Protein AF-0000000075909053 (afdb_homodimer)

Structure (mmCIF, N/CA/C/O backbone):
data_AF-0000000075909053-model_v1
#
loop_
_entity.id
_entity.type
_entity.pdbx_description
1 polymer 'PiggyBac transposable element-derived protein domain-containing protein'
#
loop_
_atom_site.group_PDB
_atom_site.id
_atom_site.type_symbol
_atom_site.label_atom_id
_atom_site.label_alt_id
_atom_site.label_comp_id
_atom_site.label_asym_id
_atom_site.label_entity_id
_atom_site.label_seq_id
_atom_site.pdbx_PDB_ins_code
_atom_site.Cartn_x
_atom_site.Cartn_y
_atom_site.Cartn_z
_atom_site.occupancy
_atom_site.B_iso_or_equiv
_atom_site.auth_seq_id
_atom_site.auth_comp_id
_atom_site.auth_asym_id
_atom_site.auth_atom_id
_atom_site.pdbx_PDB_model_num
ATOM 1 N N . MET A 1 1 ? -6.051 -73.812 -12.742 1 32.25 1 MET A N 1
ATOM 2 C CA . MET A 1 1 ? -6.008 -74.375 -11.383 1 32.25 1 MET A CA 1
ATOM 3 C C . MET A 1 1 ? -4.57 -74.688 -10.961 1 32.25 1 MET A C 1
ATOM 5 O O . MET A 1 1 ? -3.824 -75.312 -11.688 1 32.25 1 MET A O 1
ATOM 9 N N . ALA A 1 2 ? -3.996 -73.688 -10.172 1 43.44 2 ALA A N 1
ATOM 10 C CA . ALA A 1 2 ? -2.574 -73.688 -9.836 1 43.44 2 ALA A CA 1
ATOM 11 C C . ALA A 1 2 ? -2.143 -75 -9.18 1 43.44 2 ALA A C 1
ATOM 13 O O . ALA A 1 2 ? -0.949 -75.312 -9.086 1 43.44 2 ALA A O 1
ATOM 14 N N . THR A 1 3 ? -3.158 -75.812 -8.766 1 46.03 3 THR A N 1
ATOM 15 C CA . THR A 1 3 ? -2.82 -76.938 -7.953 1 46.03 3 THR A CA 1
ATOM 16 C C . THR A 1 3 ? -2.016 -78 -8.773 1 46.03 3 THR A C 1
ATOM 18 O O . THR A 1 3 ? -1.02 -78.5 -8.289 1 46.03 3 THR A O 1
ATOM 21 N N . PRO A 1 4 ? -2.381 -78.312 -9.906 1 49.19 4 PRO A N 1
ATOM 22 C CA . PRO A 1 4 ? -1.58 -79.312 -10.586 1 49.19 4 PRO A CA 1
ATOM 23 C C . PRO A 1 4 ? -0.137 -78.875 -10.82 1 49.19 4 PRO A C 1
ATOM 25 O O . PRO A 1 4 ? 0.769 -79.688 -10.867 1 49.19 4 PRO A O 1
ATOM 28 N N . ARG A 1 5 ? 0.059 -77.562 -11.078 1 50.69 5 ARG A N 1
ATOM 29 C CA . ARG A 1 5 ? 1.414 -77.125 -11.391 1 50.69 5 ARG A CA 1
ATOM 30 C C . ARG A 1 5 ? 2.285 -77.125 -10.141 1 50.69 5 ARG A C 1
ATOM 32 O O . ARG A 1 5 ? 3.508 -77.25 -10.227 1 50.69 5 ARG A O 1
ATOM 39 N N . ILE A 1 6 ? 1.666 -76.938 -9.047 1 48.88 6 ILE A N 1
ATOM 40 C CA . ILE A 1 6 ? 2.445 -76.875 -7.816 1 48.88 6 ILE A CA 1
ATOM 41 C C . ILE A 1 6 ? 2.799 -78.25 -7.32 1 48.88 6 ILE A C 1
ATOM 43 O O . ILE A 1 6 ? 3.777 -78.438 -6.594 1 48.88 6 ILE A O 1
ATOM 47 N N . HIS A 1 7 ? 2.109 -79.25 -7.832 1 54.53 7 HIS A N 1
ATOM 48 C CA . HIS A 1 7 ? 2.248 -80.625 -7.324 1 54.53 7 HIS A CA 1
ATOM 49 C C . HIS A 1 7 ? 3.701 -81.062 -7.375 1 54.53 7 HIS A C 1
ATOM 51 O O . HIS A 1 7 ? 4.219 -81.625 -6.398 1 54.53 7 HIS A O 1
ATOM 57 N N . PRO A 1 8 ? 4.242 -80.938 -8.547 1 53.12 8 PRO A N 1
ATOM 58 C CA . PRO A 1 8 ? 5.578 -81.562 -8.578 1 53.12 8 PRO A CA 1
ATOM 59 C C . PRO A 1 8 ? 6.559 -80.875 -7.633 1 53.12 8 PRO A C 1
ATOM 61 O O . PRO A 1 8 ? 7.562 -81.438 -7.238 1 53.12 8 PRO A O 1
ATOM 64 N N . SER A 1 9 ? 6.32 -79.625 -7.285 1 51.91 9 SER A N 1
ATOM 65 C CA . SER A 1 9 ? 7.301 -78.875 -6.523 1 51.91 9 SER A CA 1
ATOM 66 C C . SER A 1 9 ? 7.016 -78.938 -5.027 1 51.91 9 SER A C 1
ATOM 68 O O . SER A 1 9 ? 7.711 -78.312 -4.227 1 51.91 9 SER A O 1
ATOM 70 N N . ILE A 1 10 ? 5.945 -79.5 -4.574 1 51.06 10 ILE A N 1
ATOM 71 C CA . ILE A 1 10 ? 5.645 -79.562 -3.148 1 51.06 10 ILE A CA 1
ATOM 72 C C . ILE A 1 10 ? 6.508 -80.625 -2.471 1 51.06 10 ILE A C 1
ATOM 74 O O . ILE A 1 10 ? 6.535 -81.75 -2.9 1 51.06 10 ILE A O 1
ATOM 78 N N . VAL A 1 11 ? 7.551 -80.25 -1.704 1 50.03 11 VAL A N 1
ATOM 79 C CA . VAL A 1 11 ? 8.336 -81.188 -0.875 1 50.03 11 VAL A CA 1
ATOM 80 C C . VAL A 1 11 ? 7.484 -81.688 0.293 1 50.03 11 VAL A C 1
ATOM 82 O O . VAL A 1 11 ? 6.555 -81 0.729 1 50.03 11 VAL A O 1
ATOM 85 N N . GLU A 1 12 ? 7.441 -82.812 0.689 1 52.06 12 GLU A N 1
ATOM 86 C CA . GLU A 1 12 ? 6.719 -83.625 1.705 1 52.06 12 GLU A CA 1
ATOM 87 C C . GLU A 1 12 ? 6.523 -82.75 2.977 1 52.06 12 GLU A C 1
ATOM 89 O O . GLU A 1 12 ? 5.484 -82.875 3.633 1 52.06 12 GLU A O 1
ATOM 94 N N . ILE A 1 13 ? 7.508 -82.062 3.508 1 48.69 13 ILE A N 1
ATOM 95 C CA . ILE A 1 13 ? 7.457 -81.5 4.852 1 48.69 13 ILE A CA 1
ATOM 96 C C . ILE A 1 13 ? 6.691 -80.188 4.82 1 48.69 13 ILE A C 1
ATOM 98 O O . ILE A 1 13 ? 6.465 -79.562 5.863 1 48.69 13 ILE A O 1
ATOM 102 N N . ALA A 1 14 ? 6.273 -79.75 3.662 1 50.91 14 ALA A N 1
ATOM 103 C CA . ALA A 1 14 ? 5.852 -78.375 3.645 1 50.91 14 ALA A CA 1
ATOM 104 C C . ALA A 1 14 ? 4.383 -78.25 4.027 1 50.91 14 ALA A C 1
ATOM 106 O O . ALA A 1 14 ? 3.578 -79.125 3.754 1 50.91 14 ALA A O 1
ATOM 107 N N . GLY A 1 15 ? 3.973 -77.688 5.188 1 59.25 15 GLY A N 1
ATOM 108 C CA . GLY A 1 15 ? 2.623 -77.25 5.5 1 59.25 15 GLY A CA 1
ATOM 109 C C . GLY A 1 15 ? 2.004 -76.375 4.406 1 59.25 15 GLY A C 1
ATOM 110 O O . GLY A 1 15 ? 2.68 -75.562 3.801 1 59.25 15 GLY A O 1
ATOM 111 N N . ILE A 1 16 ? 1.014 -76.875 3.75 1 59.59 16 ILE A N 1
ATOM 112 C CA . ILE A 1 16 ? 0.299 -76.125 2.715 1 59.59 16 ILE A CA 1
ATOM 113 C C . ILE A 1 16 ? -0.84 -75.312 3.346 1 59.59 16 ILE A C 1
ATOM 115 O O . ILE A 1 16 ? -1.633 -75.875 4.117 1 59.59 16 ILE A O 1
ATOM 119 N N . ILE A 1 17 ? -0.769 -74 3.34 1 60.12 17 ILE A N 1
ATOM 120 C CA . ILE A 1 17 ? -1.868 -73.125 3.742 1 60.12 17 ILE A CA 1
ATOM 121 C C . ILE A 1 17 ? -2.609 -72.625 2.504 1 60.12 17 ILE A C 1
ATOM 123 O O . ILE A 1 17 ? -1.99 -72.125 1.568 1 60.12 17 ILE A O 1
ATOM 127 N N . SER A 1 18 ? -3.855 -73.062 2.238 1 60.78 18 SER A N 1
ATOM 128 C CA . SER A 1 18 ? -4.66 -72.625 1.11 1 60.78 18 SER A CA 1
ATOM 129 C C . SER A 1 18 ? -5.926 -71.875 1.587 1 60.78 18 SER A C 1
ATOM 131 O O . SER A 1 18 ? -6.297 -72 2.758 1 60.78 18 SER A O 1
ATOM 133 N N . ASP A 1 19 ? -6.547 -71.062 0.626 1 61.62 19 ASP A N 1
ATOM 134 C CA . ASP A 1 19 ? -7.883 -70.562 0.924 1 61.62 19 ASP A CA 1
ATOM 135 C C . ASP A 1 19 ? -8.93 -71.688 0.797 1 61.62 19 ASP A C 1
ATOM 137 O O . ASP A 1 19 ? -8.586 -72.812 0.489 1 61.62 19 ASP A O 1
ATOM 141 N N . GLU A 1 20 ? -10.234 -71.438 1.192 1 61.91 20 GLU A N 1
ATOM 142 C CA . GLU A 1 20 ? -11.289 -72.438 1.252 1 61.91 20 GLU A CA 1
ATOM 143 C C . GLU A 1 20 ? -11.914 -72.625 -0.121 1 61.91 20 GLU A C 1
ATOM 145 O O . GLU A 1 20 ? -13.031 -73.125 -0.221 1 61.91 20 GLU A O 1
ATOM 150 N N . TRP A 1 21 ? -11.055 -72.25 -1.215 1 63.22 21 TRP A N 1
ATOM 151 C CA . TRP A 1 21 ? -11.57 -72.438 -2.562 1 63.22 21 TRP A CA 1
ATOM 152 C C . TRP A 1 21 ? -11.734 -73.938 -2.844 1 63.22 21 TRP A C 1
ATOM 154 O O . TRP A 1 21 ? -10.898 -74.75 -2.447 1 63.22 21 TRP A O 1
ATOM 164 N N . ALA A 1 22 ? -12.836 -74.188 -3.402 1 68.25 22 ALA A N 1
ATOM 165 C CA . ALA A 1 22 ? -13.258 -75.562 -3.637 1 68.25 22 ALA A CA 1
ATOM 166 C C . ALA A 1 22 ? -12.188 -76.375 -4.383 1 68.25 22 ALA A C 1
ATOM 168 O O . ALA A 1 22 ? -12.008 -77.562 -4.152 1 68.25 22 ALA A O 1
ATOM 169 N N . ALA A 1 23 ? -11.391 -75.688 -5.195 1 60.81 23 ALA A N 1
ATOM 170 C CA . ALA A 1 23 ? -10.406 -76.375 -6.031 1 60.81 23 ALA A CA 1
ATOM 171 C C . ALA A 1 23 ? -9.281 -76.938 -5.188 1 60.81 23 ALA A C 1
ATOM 173 O O . ALA A 1 23 ? -8.633 -77.938 -5.594 1 60.81 23 ALA A O 1
ATOM 174 N N . TYR A 1 24 ? -9.102 -76.438 -3.922 1 63.75 24 TYR A N 1
ATOM 175 C CA . TYR A 1 24 ? -8.008 -76.875 -3.086 1 63.75 24 TYR A CA 1
ATOM 176 C C . TYR A 1 24 ? -8.438 -78.062 -2.234 1 63.75 24 TYR A C 1
ATOM 178 O O . TYR A 1 24 ? -7.613 -78.688 -1.562 1 63.75 24 TYR A O 1
ATOM 186 N N . GLN A 1 25 ? -9.68 -78.375 -2.266 1 69.75 25 GLN A N 1
ATOM 187 C CA . GLN A 1 25 ? -10.188 -79.5 -1.467 1 69.75 25 GLN A CA 1
ATOM 188 C C . GLN A 1 25 ? -9.594 -80.812 -1.928 1 69.75 25 GLN A C 1
ATOM 190 O O . GLN A 1 25 ? -9.711 -81.812 -1.233 1 69.75 25 GLN A O 1
ATOM 195 N N . CYS A 1 26 ? -8.844 -80.75 -3.084 1 66.56 26 CYS A N 1
ATOM 196 C CA . CYS A 1 26 ? -8.234 -82 -3.592 1 66.56 26 CYS A CA 1
ATOM 197 C C . CYS A 1 26 ? -6.867 -82.188 -2.955 1 66.56 26 CYS A C 1
ATOM 199 O O . CYS A 1 26 ? -6.262 -83.25 -3.145 1 66.56 26 CYS A O 1
ATOM 201 N N . ILE A 1 27 ? -6.309 -81.312 -2.158 1 70.38 27 ILE A N 1
ATOM 202 C CA . ILE A 1 27 ? -4.941 -81.312 -1.647 1 70.38 27 ILE A CA 1
ATOM 203 C C . ILE A 1 27 ? -4.742 -82.5 -0.736 1 70.38 27 ILE A C 1
ATOM 205 O O . ILE A 1 27 ? -3.734 -83.188 -0.837 1 70.38 27 ILE A O 1
ATOM 209 N N . PRO A 1 28 ? -5.762 -82.688 0.155 1 69.12 28 PRO A N 1
ATOM 210 C CA . PRO A 1 28 ? -5.523 -83.875 0.999 1 69.12 28 PRO A CA 1
ATOM 211 C C . PRO A 1 28 ? -5.461 -85.188 0.2 1 69.12 28 PRO A C 1
ATOM 213 O O . PRO A 1 28 ? -4.922 -86.188 0.682 1 69.12 28 PRO A O 1
ATOM 216 N N . ARG A 1 29 ? -5.852 -85.188 -1.069 1 72.25 29 ARG A N 1
ATOM 217 C CA . ARG A 1 29 ? -5.898 -86.375 -1.872 1 72.25 29 ARG A CA 1
ATOM 218 C C . ARG A 1 29 ? -4.688 -86.5 -2.793 1 72.25 29 ARG A C 1
ATOM 220 O O . ARG A 1 29 ? -4.594 -87.438 -3.615 1 72.25 29 ARG A O 1
ATOM 227 N N . LEU A 1 30 ? -3.74 -85.5 -2.631 1 68.25 30 LEU A N 1
ATOM 228 C CA . LEU A 1 30 ? -2.58 -85.5 -3.516 1 68.25 30 LEU A CA 1
ATOM 229 C C . LEU A 1 30 ? -1.652 -86.688 -3.176 1 68.25 30 LEU A C 1
ATOM 231 O O . LEU A 1 30 ? -1.466 -87 -2.002 1 68.25 30 LEU A O 1
ATOM 235 N N . VAL A 1 31 ? -1.23 -87.5 -4.074 1 69.25 31 VAL A N 1
ATOM 236 C CA . VAL A 1 31 ? -0.384 -88.688 -3.93 1 69.25 31 VAL A CA 1
ATOM 237 C C . VAL A 1 31 ? 0.955 -88.438 -4.625 1 69.25 31 VAL A C 1
ATOM 239 O O . VAL A 1 31 ? 1.058 -87.625 -5.52 1 69.25 31 VAL A O 1
ATOM 242 N N . ASP A 1 32 ? 2.076 -88.938 -4.074 1 62.81 32 ASP A N 1
ATOM 243 C CA . ASP A 1 32 ? 3.375 -88.875 -4.734 1 62.81 32 ASP A CA 1
ATOM 244 C C . ASP A 1 32 ? 3.387 -89.75 -6.004 1 62.81 32 ASP A C 1
ATOM 246 O O . ASP A 1 32 ? 2.363 -90.312 -6.383 1 62.81 32 ASP A O 1
ATOM 250 N N . ALA A 1 33 ? 4.512 -89.625 -6.777 1 65.06 33 ALA A N 1
ATOM 251 C CA . ALA A 1 33 ? 4.672 -90.312 -8.055 1 65.06 33 ALA A CA 1
ATOM 252 C C . ALA A 1 33 ? 4.336 -91.812 -7.914 1 65.06 33 ALA A C 1
ATOM 254 O O . ALA A 1 33 ? 3.9 -92.438 -8.875 1 65.06 33 ALA A O 1
ATOM 255 N N . ASN A 1 34 ? 4.512 -92.438 -6.645 1 67.44 34 ASN A N 1
ATOM 256 C CA . ASN A 1 34 ? 4.305 -93.812 -6.434 1 67.44 34 ASN A CA 1
ATOM 257 C C . ASN A 1 34 ? 2.91 -94.125 -5.887 1 67.44 34 ASN A C 1
ATOM 259 O O . ASN A 1 34 ? 2.6 -95.25 -5.539 1 67.44 34 ASN A O 1
ATOM 263 N N . GLY A 1 35 ? 1.975 -93.062 -5.883 1 69.12 35 GLY A N 1
ATOM 264 C CA . GLY A 1 35 ? 0.601 -93.312 -5.461 1 69.12 35 GLY A CA 1
ATOM 265 C C . GLY A 1 35 ? 0.415 -93.188 -3.959 1 69.12 35 GLY A C 1
ATOM 266 O O . GLY A 1 35 ? -0.655 -93.5 -3.436 1 69.12 35 GLY A O 1
ATOM 267 N N . THR A 1 36 ? 1.586 -93 -3.236 1 70.88 36 THR A N 1
ATOM 268 C CA . THR A 1 36 ? 1.496 -92.875 -1.785 1 70.88 36 THR A CA 1
ATOM 269 C C . THR A 1 36 ? 0.967 -91.5 -1.393 1 70.88 36 THR A C 1
ATOM 271 O O . THR A 1 36 ? 1.417 -90.5 -1.921 1 70.88 36 THR A O 1
ATOM 274 N N . PRO A 1 37 ? -0.158 -91.5 -0.614 1 68.19 37 PRO A N 1
ATOM 275 C CA . PRO A 1 37 ? -0.72 -90.25 -0.189 1 68.19 37 PRO A CA 1
ATOM 276 C C . PRO A 1 37 ? 0.324 -89.312 0.433 1 68.19 37 PRO A C 1
ATOM 278 O O . PRO A 1 37 ? 1.187 -89.75 1.188 1 68.19 37 PRO A O 1
ATOM 281 N N . LEU A 1 38 ? 0.539 -88 -0.095 1 64.44 38 LEU A N 1
ATOM 282 C CA . LEU A 1 38 ? 1.434 -87 0.513 1 64.44 38 LEU A CA 1
ATOM 283 C C . LEU A 1 38 ? 0.897 -86.562 1.864 1 64.44 38 LEU A C 1
ATOM 285 O O . LEU A 1 38 ? -0.299 -86.312 2.006 1 64.44 38 LEU A O 1
ATOM 289 N N . ASN A 1 39 ? 1.329 -87 3.035 1 63.91 39 ASN A N 1
ATOM 290 C CA . ASN A 1 39 ? 0.939 -86.5 4.359 1 63.91 39 ASN A CA 1
ATOM 291 C C . ASN A 1 39 ? 1.229 -85 4.531 1 63.91 39 ASN A C 1
ATOM 293 O O . ASN A 1 39 ? 2.25 -84.625 5.113 1 63.91 39 ASN A O 1
ATOM 297 N N . LEU A 1 40 ? 0.606 -84.188 3.746 1 62.59 40 LEU A N 1
ATOM 298 C CA . LEU A 1 40 ? 0.829 -82.75 3.791 1 62.59 40 LEU A CA 1
ATOM 299 C C . LEU A 1 40 ? 0.031 -82.062 4.922 1 62.59 40 LEU A C 1
ATOM 301 O O . LEU A 1 40 ? -1.072 -82.562 5.242 1 62.59 40 LEU A O 1
ATOM 305 N N . ASP A 1 41 ? 0.601 -81.312 5.855 1 66 41 ASP A N 1
ATOM 306 C CA . ASP A 1 41 ? -0.073 -80.5 6.84 1 66 41 ASP A CA 1
ATOM 307 C C . ASP A 1 41 ? -0.814 -79.312 6.168 1 66 41 ASP A C 1
ATOM 309 O O . ASP A 1 41 ? -0.197 -78.312 5.754 1 66 41 ASP A O 1
ATOM 313 N N . TRP A 1 42 ? -2.061 -79.562 5.715 1 65.31 42 TRP A N 1
ATOM 314 C CA . TRP A 1 42 ? -2.895 -78.625 5 1 65.31 42 TRP A CA 1
ATOM 315 C C . TRP A 1 42 ? -3.756 -77.812 5.973 1 65.31 42 TRP A C 1
ATOM 317 O O . TRP A 1 42 ? -4.457 -78.375 6.809 1 65.31 42 TRP A O 1
ATOM 327 N N . HIS A 1 43 ? -3.498 -76.625 6.066 1 67.62 43 HIS A N 1
ATOM 328 C CA . HIS A 1 43 ? -4.32 -75.688 6.824 1 67.62 43 HIS A CA 1
ATOM 329 C C . HIS A 1 43 ? -5.066 -74.75 5.895 1 67.62 43 HIS A C 1
ATOM 331 O O . HIS A 1 43 ? -4.574 -74.375 4.809 1 67.62 43 HIS A O 1
ATOM 337 N N . THR A 1 44 ? -6.375 -74.688 6.02 1 60.06 44 THR A N 1
ATOM 338 C CA . THR A 1 44 ? -7.18 -73.75 5.23 1 60.06 44 THR A CA 1
ATOM 339 C C . THR A 1 44 ? -7.414 -72.438 5.988 1 60.06 44 THR A C 1
ATOM 341 O O . THR A 1 44 ? -7.445 -72.438 7.223 1 60.06 44 THR A O 1
ATOM 344 N N . VAL A 1 45 ? -7.113 -71.375 5.434 1 57.41 45 VAL A N 1
ATOM 345 C CA . VAL A 1 45 ? -7.441 -70.125 6.02 1 57.41 45 VAL A CA 1
ATOM 346 C C . VAL A 1 45 ? -8.766 -69.625 5.441 1 57.41 45 VAL A C 1
ATOM 348 O O . VAL A 1 45 ? -8.93 -69.562 4.219 1 57.41 45 VAL A O 1
ATOM 351 N N . ASN A 1 46 ? -9.875 -69.562 6.195 1 53.16 46 ASN A N 1
ATOM 352 C CA . ASN A 1 46 ? -11.156 -68.938 5.852 1 53.16 46 ASN A CA 1
ATOM 353 C C . ASN A 1 46 ? -11.031 -67.438 5.703 1 53.16 46 ASN A C 1
ATOM 355 O O . ASN A 1 46 ? -10.859 -66.75 6.695 1 53.16 46 ASN A O 1
ATOM 359 N N . HIS A 1 47 ? -10.867 -67.062 4.453 1 49.69 47 HIS A N 1
ATOM 360 C CA . HIS A 1 47 ? -10.648 -65.688 4.199 1 49.69 47 HIS A CA 1
ATOM 361 C C . HIS A 1 47 ? -11.836 -64.812 4.672 1 49.69 47 HIS A C 1
ATOM 363 O O . HIS A 1 47 ? -11.695 -63.656 4.961 1 49.69 47 HIS A O 1
ATOM 369 N N . SER A 1 48 ? -13.031 -65.312 4.68 1 53.16 48 SER A N 1
ATOM 370 C CA . SER A 1 48 ? -14.188 -64.562 5.164 1 53.16 48 SER A CA 1
ATOM 371 C C . SER A 1 48 ? -14.086 -64.312 6.664 1 53.16 48 SER A C 1
ATOM 373 O O . SER A 1 48 ? -14.617 -63.312 7.16 1 53.16 48 SER A O 1
ATOM 375 N N . VAL A 1 49 ? -13.562 -65.188 7.375 1 56.03 49 VAL A N 1
ATOM 376 C CA . VAL A 1 49 ? -13.477 -65 8.82 1 56.03 49 VAL A CA 1
ATOM 377 C C . VAL A 1 49 ? -12.102 -64.5 9.203 1 56.03 49 VAL A C 1
ATOM 379 O O . VAL A 1 49 ? -11.984 -63.594 10.055 1 56.03 49 VAL A O 1
ATOM 382 N N . ASN A 1 50 ? -11.023 -65.062 8.688 1 51.16 50 ASN A N 1
ATOM 383 C CA . ASN A 1 50 ? -9.695 -64.75 9.227 1 51.16 50 ASN A CA 1
ATOM 384 C C . ASN A 1 50 ? -9.016 -63.625 8.469 1 51.16 50 ASN A C 1
ATOM 386 O O . ASN A 1 50 ? -8.07 -63.031 8.969 1 51.16 50 ASN A O 1
ATOM 390 N N . PHE A 1 51 ? -9.375 -63.438 7.305 1 48.28 51 PHE A N 1
ATOM 391 C CA . PHE A 1 51 ? -8.727 -62.375 6.562 1 48.28 51 PHE A CA 1
ATOM 392 C C . PHE A 1 51 ? -9.664 -61.188 6.371 1 48.28 51 PHE A C 1
ATOM 394 O O . PHE A 1 51 ? -9.57 -60.469 5.375 1 48.28 51 PHE A O 1
ATOM 401 N N . VAL A 1 52 ? -10.727 -61.156 7.113 1 49.31 52 VAL A N 1
ATOM 402 C CA . VAL A 1 52 ? -11.578 -59.969 7.305 1 49.31 52 VAL A CA 1
ATOM 403 C C . VAL A 1 52 ? -11.18 -59.281 8.594 1 49.31 52 VAL A C 1
ATOM 405 O O . VAL A 1 52 ? -10.992 -59.906 9.633 1 49.31 52 VAL A O 1
ATOM 408 N N . ASP A 1 53 ? -10.68 -58.094 8.461 1 49.19 53 ASP A N 1
ATOM 409 C CA . ASP A 1 53 ? -10.484 -57.344 9.688 1 49.19 53 ASP A CA 1
ATOM 410 C C . ASP A 1 53 ? -11.742 -57.344 10.555 1 49.19 53 ASP A C 1
ATOM 412 O O . ASP A 1 53 ? -12.812 -56.938 10.094 1 49.19 53 ASP A O 1
ATOM 416 N N . PRO A 1 54 ? -11.625 -58 11.578 1 52.94 54 PRO A N 1
ATOM 417 C CA . PRO A 1 54 ? -12.844 -58.062 12.383 1 52.94 54 PRO A CA 1
ATOM 418 C C . PRO A 1 54 ? -13.406 -56.688 12.719 1 52.94 54 PRO A C 1
ATOM 420 O O . PRO A 1 54 ? -14.609 -56.562 12.977 1 52.94 54 PRO A O 1
ATOM 423 N N . THR A 1 55 ? -12.531 -55.781 12.883 1 52.28 55 THR A N 1
ATOM 424 C CA . THR A 1 55 ? -12.953 -54.469 13.297 1 52.28 55 THR A CA 1
ATOM 425 C C . THR A 1 55 ? -13.508 -53.688 12.109 1 52.28 55 THR A C 1
ATOM 427 O O . THR A 1 55 ? -14.547 -53.031 12.211 1 52.28 55 THR A O 1
ATOM 430 N N . THR A 1 56 ? -12.812 -53.812 11.047 1 51.06 56 THR A N 1
ATOM 431 C CA . THR A 1 56 ? -13.172 -52.969 9.938 1 51.06 56 THR A CA 1
ATOM 432 C C . THR A 1 56 ? -13.984 -53.719 8.898 1 51.06 56 THR A C 1
ATOM 434 O O . THR A 1 56 ? -14.672 -53.125 8.07 1 51.06 56 THR A O 1
ATOM 437 N N . GLY A 1 57 ? -14.062 -55.031 9.109 1 52.94 57 GLY A N 1
ATOM 438 C CA . GLY A 1 57 ? -14.727 -55.906 8.141 1 52.94 57 GLY A CA 1
ATOM 439 C C . GLY A 1 57 ? -13.969 -56.031 6.836 1 52.94 57 GLY A C 1
ATOM 440 O O . GLY A 1 57 ? -14.492 -56.562 5.855 1 52.94 57 GLY A O 1
ATOM 441 N N . ALA A 1 58 ? -12.875 -55.5 6.777 1 52.5 58 ALA A N 1
ATOM 442 C CA . ALA A 1 58 ? -12.062 -55.562 5.566 1 52.5 58 ALA A CA 1
ATOM 443 C C . ALA A 1 58 ? -11.617 -56.969 5.27 1 52.5 58 ALA A C 1
ATOM 445 O O . ALA A 1 58 ? -11.18 -57.688 6.172 1 52.5 58 ALA A O 1
ATOM 446 N N . ASN A 1 59 ? -12.094 -57.656 4.199 1 53.25 59 ASN A N 1
ATOM 447 C CA . ASN A 1 59 ? -11.734 -59.031 3.84 1 53.25 59 ASN A CA 1
ATOM 448 C C . ASN A 1 59 ? -10.68 -59.062 2.734 1 53.25 59 ASN A C 1
ATOM 450 O O . ASN A 1 59 ? -10.594 -58.125 1.928 1 53.25 59 ASN A O 1
ATOM 454 N N . THR A 1 60 ? -9.75 -60 2.803 1 50.72 60 THR A N 1
ATOM 455 C CA . THR A 1 60 ? -8.602 -60.125 1.916 1 50.72 60 THR A CA 1
ATOM 456 C C . THR A 1 60 ? -9.039 -60.156 0.456 1 50.72 60 THR A C 1
ATOM 458 O O . THR A 1 60 ? -8.383 -59.594 -0.414 1 50.72 60 THR A O 1
ATOM 461 N N . GLN A 1 61 ? -10.078 -60.906 0.194 1 49.34 61 GLN A N 1
ATOM 462 C CA . GLN A 1 61 ? -10.57 -60.969 -1.179 1 49.34 61 GLN A CA 1
ATOM 463 C C . GLN A 1 61 ? -10.977 -59.594 -1.696 1 49.34 61 GLN A C 1
ATOM 465 O O . GLN A 1 61 ? -10.68 -59.25 -2.84 1 49.34 61 GLN A O 1
ATOM 470 N N . ARG A 1 62 ? -11.719 -58.906 -0.771 1 50.31 62 ARG A N 1
ATOM 471 C CA . ARG A 1 62 ? -12.094 -57.562 -1.138 1 50.31 62 ARG A CA 1
ATOM 472 C C . ARG A 1 62 ? -10.852 -56.688 -1.319 1 50.31 62 ARG A C 1
ATOM 474 O O . ARG A 1 62 ? -10.805 -55.844 -2.23 1 50.31 62 ARG A O 1
ATOM 481 N N . ILE A 1 63 ? -9.977 -56.969 -0.499 1 52.06 63 ILE A N 1
ATOM 482 C CA . ILE A 1 63 ? -8.734 -56.219 -0.604 1 52.06 63 ILE A CA 1
ATOM 483 C C . ILE A 1 63 ? -8.031 -56.562 -1.912 1 52.06 63 ILE A C 1
ATOM 485 O O . ILE A 1 63 ? -7.559 -55.688 -2.627 1 52.06 63 ILE A O 1
ATOM 489 N N . GLU A 1 64 ? -7.965 -57.875 -2.176 1 50.84 64 GLU A N 1
ATOM 490 C CA . GLU A 1 64 ? -7.289 -58.312 -3.391 1 50.84 64 GLU A CA 1
ATOM 491 C C . GLU A 1 64 ? -8.039 -57.875 -4.637 1 50.84 64 GLU A C 1
ATOM 493 O O . GLU A 1 64 ? -7.426 -57.438 -5.617 1 50.84 64 GLU A O 1
ATOM 498 N N . SER A 1 65 ? -9.32 -58.031 -4.598 1 52.97 65 SER A N 1
ATOM 499 C CA . SER A 1 65 ? -10.117 -57.562 -5.723 1 52.97 65 SER A CA 1
ATOM 500 C C . SER A 1 65 ? -9.977 -56.062 -5.922 1 52.97 65 SER A C 1
ATOM 502 O O . SER A 1 65 ? -9.844 -55.594 -7.055 1 52.97 65 SER A O 1
ATOM 504 N N . GLU A 1 66 ? -10.047 -55.438 -4.781 1 57 66 GLU A N 1
ATOM 505 C CA . GLU A 1 66 ? -9.891 -54 -4.879 1 57 66 GLU A CA 1
ATOM 506 C C . GLU A 1 66 ? -8.484 -53.625 -5.344 1 57 66 GLU A C 1
ATOM 508 O O . GLU A 1 66 ? -8.312 -52.688 -6.117 1 57 66 GLU A O 1
ATOM 513 N N . TRP A 1 67 ? -7.605 -54.438 -4.914 1 58.03 67 TRP A N 1
ATOM 514 C CA . TRP A 1 67 ? -6.23 -54.219 -5.336 1 58.03 67 TRP A CA 1
ATOM 515 C C . TRP A 1 67 ? -6.062 -54.5 -6.824 1 58.03 67 TRP A C 1
ATOM 517 O O . TRP A 1 67 ? -5.336 -53.812 -7.523 1 58.03 67 TRP A O 1
ATOM 527 N N . GLN A 1 68 ? -6.633 -55.5 -7.309 1 53.88 68 GLN A N 1
ATOM 528 C CA . GLN A 1 68 ? -6.602 -55.812 -8.734 1 53.88 68 GLN A CA 1
ATOM 529 C C . GLN A 1 68 ? -7.25 -54.719 -9.555 1 53.88 68 GLN A C 1
ATOM 531 O O . GLN A 1 68 ? -6.727 -54.312 -10.602 1 53.88 68 GLN A O 1
ATOM 536 N N . LYS A 1 69 ? -8.336 -54.219 -9.078 1 56.62 69 LYS A N 1
ATOM 537 C CA . LYS A 1 69 ? -8.992 -53.094 -9.742 1 56.62 69 LYS A CA 1
ATOM 538 C C . LYS A 1 69 ? -8.109 -51.875 -9.719 1 56.62 69 LYS A C 1
ATOM 540 O O . LYS A 1 69 ? -7.996 -51.156 -10.719 1 56.62 69 LYS A O 1
ATOM 545 N N . ALA A 1 70 ? -7.527 -51.719 -8.539 1 58.12 70 ALA A N 1
ATOM 546 C CA . ALA A 1 70 ? -6.621 -50.594 -8.391 1 58.12 70 ALA A CA 1
ATOM 547 C C . ALA A 1 70 ? -5.418 -50.719 -9.32 1 58.12 70 ALA A C 1
ATOM 549 O O . ALA A 1 70 ? -5.02 -49.75 -9.969 1 58.12 70 ALA A O 1
ATOM 550 N N . LYS A 1 71 ? -4.879 -51.906 -9.383 1 57.5 71 LYS A N 1
ATOM 551 C CA . LYS A 1 71 ? -3.736 -52.156 -10.266 1 57.5 71 LYS A CA 1
ATOM 552 C C . LYS A 1 71 ? -4.109 -51.938 -11.727 1 57.5 71 LYS A C 1
ATOM 554 O O . LYS A 1 71 ? -3.342 -51.312 -12.477 1 57.5 71 LYS A O 1
ATOM 559 N N . ARG A 1 72 ? -5.215 -52.375 -12.078 1 56.09 72 ARG A N 1
ATOM 560 C CA . ARG A 1 72 ? -5.656 -52.219 -13.453 1 56.09 72 ARG A CA 1
ATOM 561 C C . ARG A 1 72 ? -5.875 -50.75 -13.789 1 56.09 72 ARG A C 1
ATOM 563 O O . ARG A 1 72 ? -5.508 -50.281 -14.875 1 56.09 72 ARG A O 1
ATOM 570 N N . ARG A 1 73 ? -6.539 -50.094 -12.836 1 54.59 73 ARG A N 1
ATOM 571 C CA . ARG A 1 73 ? -6.832 -48.688 -13.086 1 54.59 73 ARG A CA 1
ATOM 572 C C . ARG A 1 73 ? -5.559 -47.844 -13.039 1 54.59 73 ARG A C 1
ATOM 574 O O . ARG A 1 73 ? -5.41 -46.875 -13.812 1 54.59 73 ARG A O 1
ATOM 581 N N . LEU A 1 74 ? -4.797 -48.188 -12.094 1 56.72 74 LEU A N 1
ATOM 582 C CA . LEU A 1 74 ? -3.512 -47.5 -12.016 1 56.72 74 LEU A CA 1
ATOM 583 C C . LEU A 1 74 ? -2.682 -47.781 -13.266 1 56.72 74 LEU A C 1
ATOM 585 O O . LEU A 1 74 ? -2.01 -46.875 -13.773 1 56.72 74 LEU A O 1
ATOM 589 N N . VAL A 1 75 ? -2.648 -48.938 -13.727 1 52.56 75 VAL A N 1
ATOM 590 C CA . VAL A 1 75 ? -1.921 -49.281 -14.945 1 52.56 75 VAL A CA 1
ATOM 591 C C . VAL A 1 75 ? -2.551 -48.562 -16.141 1 52.56 75 VAL A C 1
ATOM 593 O O . VAL A 1 75 ? -1.843 -48.062 -17.016 1 52.56 75 VAL A O 1
ATOM 596 N N . ARG A 1 76 ? -3.781 -48.531 -16.172 1 48.28 76 ARG A N 1
ATOM 597 C CA . ARG A 1 76 ? -4.441 -47.844 -17.297 1 48.28 76 ARG A CA 1
ATOM 598 C C . ARG A 1 76 ? -4.211 -46.344 -17.25 1 48.28 76 ARG A C 1
ATOM 600 O O . ARG A 1 76 ? -4.078 -45.719 -18.281 1 48.28 76 ARG A O 1
ATOM 607 N N . ASN A 1 77 ? -4.348 -45.844 -16.109 1 44.69 77 ASN A N 1
ATOM 608 C CA . ASN A 1 77 ? -4.191 -44.406 -15.977 1 44.69 77 ASN A CA 1
ATOM 609 C C . ASN A 1 77 ? -2.736 -44 -15.719 1 44.69 77 ASN A C 1
ATOM 611 O O . ASN A 1 77 ? -2.439 -42.844 -15.406 1 44.69 77 ASN A O 1
ATOM 615 N N . SER A 1 78 ? -1.854 -44.938 -15.695 1 43.47 78 SER A N 1
ATOM 616 C CA . SER A 1 78 ? -0.45 -44.844 -15.312 1 43.47 78 SER A CA 1
ATOM 617 C C . SER A 1 78 ? 0.298 -43.844 -16.203 1 43.47 78 SER A C 1
ATOM 619 O O . SER A 1 78 ? 1.462 -43.531 -15.953 1 43.47 78 SER A O 1
ATOM 621 N N . ASN A 1 79 ? -0.117 -43.625 -17.359 1 45.06 79 ASN A N 1
ATOM 622 C CA . ASN A 1 79 ? 0.812 -42.812 -18.141 1 45.06 79 ASN A CA 1
ATOM 623 C C . ASN A 1 79 ? 1.2 -41.562 -17.406 1 45.06 79 ASN A C 1
ATOM 625 O O . ASN A 1 79 ? 2.152 -40.875 -17.797 1 45.06 79 ASN A O 1
ATOM 629 N N . LYS A 1 80 ? 0.358 -41.031 -16.484 1 45.66 80 LYS A N 1
ATOM 630 C CA . LYS A 1 80 ? 0.685 -39.719 -15.891 1 45.66 80 LYS A CA 1
ATOM 631 C C . LYS A 1 80 ? 0.852 -39.844 -14.375 1 45.66 80 LYS A C 1
ATOM 633 O O . LYS A 1 80 ? 0.938 -38.844 -13.672 1 45.66 80 LYS A O 1
ATOM 638 N N . THR A 1 81 ? 0.824 -41.062 -13.797 1 48.72 81 THR A N 1
ATOM 639 C CA . THR A 1 81 ? 0.875 -41.25 -12.352 1 48.72 81 THR A CA 1
ATOM 640 C C . THR A 1 81 ? 2.314 -41.406 -11.875 1 48.72 81 THR A C 1
ATOM 642 O O . THR A 1 81 ? 3 -42.344 -12.297 1 48.72 81 THR A O 1
ATOM 645 N N . THR A 1 82 ? 2.916 -40.438 -11.547 1 51.75 82 THR A N 1
ATOM 646 C CA . THR A 1 82 ? 4.215 -40.531 -10.891 1 51.75 82 THR A CA 1
ATOM 647 C C . THR A 1 82 ? 4.102 -41.344 -9.602 1 51.75 82 THR A C 1
ATOM 649 O O . THR A 1 82 ? 3.045 -41.375 -8.969 1 51.75 82 THR A O 1
ATOM 652 N N . THR A 1 83 ? 5.008 -42.344 -9.438 1 54.16 83 THR A N 1
ATOM 653 C CA . THR A 1 83 ? 5.09 -43.219 -8.273 1 54.16 83 THR A CA 1
ATOM 654 C C . THR A 1 83 ? 4.828 -42.438 -6.988 1 54.16 83 THR A C 1
ATOM 656 O O . THR A 1 83 ? 4.277 -42.969 -6.027 1 54.16 83 THR A O 1
ATOM 659 N N . SER A 1 84 ? 5.07 -41.219 -7.113 1 55.53 84 SER A N 1
ATOM 660 C CA . SER A 1 84 ? 4.922 -40.469 -5.887 1 55.53 84 SER A CA 1
ATOM 661 C C . SER A 1 84 ? 3.451 -40.188 -5.574 1 55.53 84 SER A C 1
ATOM 663 O O . SER A 1 84 ? 3.09 -39.969 -4.418 1 55.53 84 SER A O 1
ATOM 665 N N . LEU A 1 85 ? 2.678 -40.5 -6.613 1 57.69 85 LEU A N 1
ATOM 666 C CA . LEU A 1 85 ? 1.261 -40.219 -6.414 1 57.69 85 LEU A CA 1
ATOM 667 C C . LEU A 1 85 ? 0.475 -41.5 -6.18 1 57.69 85 LEU A C 1
ATOM 669 O O . LEU A 1 85 ? -0.753 -41.469 -6.074 1 57.69 85 LEU A O 1
ATOM 673 N N . MET A 1 86 ? 1.161 -42.531 -6.07 1 60.19 86 MET A N 1
ATOM 674 C CA . MET A 1 86 ? 0.524 -43.844 -5.969 1 60.19 86 MET A CA 1
ATOM 675 C C . MET A 1 86 ? -0.412 -43.906 -4.766 1 60.19 86 MET A C 1
ATOM 677 O O . MET A 1 86 ? -1.551 -44.375 -4.883 1 60.19 86 MET A O 1
ATOM 681 N N . PRO A 1 87 ? 0.08 -43.375 -3.678 1 56.47 87 PRO A N 1
ATOM 682 C CA . PRO A 1 87 ? -0.847 -43.469 -2.547 1 56.47 87 PRO A CA 1
ATOM 683 C C . PRO A 1 87 ? -2.137 -42.688 -2.785 1 56.47 87 PRO A C 1
ATOM 685 O O . PRO A 1 87 ? -3.219 -43.125 -2.404 1 56.47 87 PRO A O 1
ATOM 688 N N . SER A 1 88 ? -1.966 -41.656 -3.453 1 58.41 88 SER A N 1
ATOM 689 C CA . SER A 1 88 ? -3.152 -40.844 -3.723 1 58.41 88 SER A CA 1
ATOM 690 C C . SER A 1 88 ? -4.082 -41.562 -4.711 1 58.41 88 SER A C 1
ATOM 692 O O . SER A 1 88 ? -5.305 -41.5 -4.555 1 58.41 88 SER A O 1
ATOM 694 N N . HIS A 1 89 ? -3.463 -42.188 -5.605 1 60.44 89 HIS A N 1
ATOM 695 C CA . HIS A 1 89 ? -4.258 -42.906 -6.594 1 60.44 89 HIS A CA 1
ATOM 696 C C . HIS A 1 89 ? -4.996 -44.094 -5.957 1 60.44 89 HIS A C 1
ATOM 698 O O . HIS A 1 89 ? -6.168 -44.312 -6.262 1 60.44 89 HIS A O 1
ATOM 704 N N . LEU A 1 90 ? -4.293 -44.719 -5.125 1 58.59 90 LEU A N 1
ATOM 705 C CA . LEU A 1 90 ? -4.902 -45.844 -4.438 1 58.59 90 LEU A CA 1
ATOM 706 C C . LEU A 1 90 ? -6.055 -45.406 -3.549 1 58.59 90 LEU A C 1
ATOM 708 O O . LEU A 1 90 ? -7.105 -46.031 -3.51 1 58.59 90 LEU A O 1
ATOM 712 N N . ALA A 1 91 ? -5.742 -44.312 -2.971 1 58.38 91 ALA A N 1
ATOM 713 C CA . ALA A 1 91 ? -6.801 -43.781 -2.129 1 58.38 91 ALA A CA 1
ATOM 714 C C . ALA A 1 91 ? -8.031 -43.406 -2.959 1 58.38 91 ALA A C 1
ATOM 716 O O . ALA A 1 91 ? -9.164 -43.656 -2.547 1 58.38 91 ALA A O 1
ATOM 717 N N . TRP A 1 92 ? -7.715 -42.938 -4.09 1 59.31 92 TRP A N 1
ATOM 718 C CA . TRP A 1 92 ? -8.789 -42.562 -5 1 59.31 92 TRP A CA 1
ATOM 719 C C . TRP A 1 92 ? -9.562 -43.781 -5.473 1 59.31 92 TRP A C 1
ATOM 721 O O . TRP A 1 92 ? -10.797 -43.781 -5.512 1 59.31 92 TRP A O 1
ATOM 731 N N . LEU A 1 93 ? -8.891 -44.75 -5.914 1 57.41 93 LEU A N 1
ATOM 732 C CA . LEU A 1 93 ? -9.531 -46 -6.375 1 57.41 93 LEU A CA 1
ATOM 733 C C . LEU A 1 93 ? -10.398 -46.594 -5.277 1 57.41 93 LEU A C 1
ATOM 735 O O . LEU A 1 93 ? -11.508 -47.062 -5.547 1 57.41 93 LEU A O 1
ATOM 739 N N . TRP A 1 94 ? -9.852 -46.531 -4.152 1 57.62 94 TRP A N 1
ATOM 740 C CA . TRP A 1 94 ? -10.594 -47.031 -3.004 1 57.62 94 TRP A CA 1
ATOM 741 C C . TRP A 1 94 ? -11.859 -46.219 -2.768 1 57.62 94 TRP A C 1
ATOM 743 O O . TRP A 1 94 ? -12.93 -46.75 -2.516 1 57.62 94 TRP A O 1
ATOM 753 N N . TRP A 1 95 ? -11.648 -45.031 -2.945 1 55.91 95 TRP A N 1
ATOM 754 C CA . TRP A 1 95 ? -12.773 -44.125 -2.781 1 55.91 95 TRP A CA 1
ATOM 755 C C . TRP A 1 95 ? -13.859 -44.406 -3.82 1 55.91 95 TRP A C 1
ATOM 757 O O . TRP A 1 95 ? -15.047 -44.469 -3.49 1 55.91 95 TRP A O 1
ATOM 767 N N . ARG A 1 96 ? -13.445 -44.5 -5.008 1 55.84 96 ARG A N 1
ATOM 768 C CA . ARG A 1 96 ? -14.383 -44.75 -6.09 1 55.84 96 ARG A CA 1
ATOM 769 C C . ARG A 1 96 ? -15.117 -46.062 -5.875 1 55.84 96 ARG A C 1
ATOM 771 O O . ARG A 1 96 ? -16.312 -46.188 -6.148 1 55.84 96 ARG A O 1
ATOM 778 N N . SER A 1 97 ? -14.359 -47 -5.512 1 53.19 97 SER A N 1
ATOM 779 C CA . SER A 1 97 ? -14.945 -48.312 -5.27 1 53.19 97 SER A CA 1
ATOM 780 C C . SER A 1 97 ? -15.953 -48.281 -4.125 1 53.19 97 SER A C 1
ATOM 782 O O . SER A 1 97 ? -17 -48.906 -4.191 1 53.19 97 SER A O 1
ATOM 784 N N . LEU A 1 98 ? -15.523 -47.531 -3.191 1 51.28 98 LEU A N 1
ATOM 785 C CA . LEU A 1 98 ? -16.406 -47.438 -2.033 1 51.28 98 LEU A CA 1
ATOM 786 C C . LEU A 1 98 ? -17.625 -46.594 -2.361 1 51.28 98 LEU A C 1
ATOM 788 O O . LEU A 1 98 ? -18.719 -46.844 -1.875 1 51.28 98 LEU A O 1
ATOM 792 N N . ASN A 1 99 ? -17.422 -45.594 -3.035 1 49.62 99 ASN A N 1
ATOM 793 C CA . ASN A 1 99 ? -18.531 -44.719 -3.373 1 49.62 99 ASN A CA 1
ATOM 794 C C . ASN A 1 99 ? -19.438 -45.344 -4.438 1 49.62 99 ASN A C 1
ATOM 796 O O . ASN A 1 99 ? -20.547 -44.844 -4.672 1 49.62 99 ASN A O 1
ATOM 800 N N . ALA A 1 100 ? -18.922 -46.156 -5.246 1 47.88 100 ALA A N 1
ATOM 801 C CA . ALA A 1 100 ? -19.781 -46.875 -6.176 1 47.88 100 ALA A CA 1
ATOM 802 C C . ALA A 1 100 ? -20.766 -47.781 -5.43 1 47.88 100 ALA A C 1
ATOM 804 O O . ALA A 1 100 ? -21.734 -48.25 -6.012 1 47.88 100 ALA A O 1
ATOM 805 N N . ARG A 1 101 ? -20.469 -48 -4.09 1 45.03 101 ARG A N 1
ATOM 806 C CA . ARG A 1 101 ? -21.406 -48.781 -3.305 1 45.03 101 ARG A CA 1
ATOM 807 C C . ARG A 1 101 ? -22.391 -47.875 -2.559 1 45.03 101 ARG A C 1
ATOM 809 O O . ARG A 1 101 ? -21.984 -46.906 -1.915 1 45.03 101 ARG A O 1
ATOM 816 N N . PRO A 1 102 ? -23.641 -47.844 -2.834 1 44.25 102 PRO A N 1
ATOM 817 C CA . PRO A 1 102 ? -24.656 -46.969 -2.283 1 44.25 102 PRO A CA 1
ATOM 818 C C . PRO A 1 102 ? -24.516 -46.75 -0.779 1 44.25 102 PRO A C 1
ATOM 820 O O . PRO A 1 102 ? -24.812 -45.656 -0.272 1 44.25 102 PRO A O 1
ATOM 823 N N . ASN A 1 103 ? -24.438 -47.781 0.086 1 38.62 103 ASN A N 1
ATOM 824 C CA . ASN A 1 103 ? -24.672 -47.75 1.525 1 38.62 103 ASN A CA 1
ATOM 825 C C . ASN A 1 103 ? -23.406 -47.375 2.295 1 38.62 103 ASN A C 1
ATOM 827 O O . ASN A 1 103 ? -23.328 -47.594 3.5 1 38.62 103 ASN A O 1
ATOM 831 N N . VAL A 1 104 ? -22.391 -47.281 1.759 1 39.41 104 VAL A N 1
ATOM 832 C CA . VAL A 1 104 ? -21.25 -47.062 2.641 1 39.41 104 VAL A CA 1
ATOM 833 C C . VAL A 1 104 ? -21.281 -45.625 3.174 1 39.41 104 VAL A C 1
ATOM 835 O O . VAL A 1 104 ? -21.25 -44.688 2.398 1 39.41 104 VAL A O 1
ATOM 838 N N . LYS A 1 105 ? -21.812 -45.406 4.305 1 41.03 105 LYS A N 1
ATOM 839 C CA . LYS A 1 105 ? -21.953 -44.188 5.105 1 41.03 105 LYS A CA 1
ATOM 840 C C . LYS A 1 105 ? -20.641 -43.406 5.176 1 41.03 105 LYS A C 1
ATOM 842 O O . LYS A 1 105 ? -20.656 -42.188 5.262 1 41.03 105 LYS A O 1
ATOM 847 N N . ASP A 1 106 ? -19.609 -44.094 5.652 1 39.88 106 ASP A N 1
ATOM 848 C CA . ASP A 1 106 ? -18.375 -43.438 6.082 1 39.88 106 ASP A CA 1
ATOM 849 C C . ASP A 1 106 ? -17.5 -43.062 4.887 1 39.88 106 ASP A C 1
ATOM 851 O O . ASP A 1 106 ? -16.562 -43.812 4.551 1 39.88 106 ASP A O 1
ATOM 855 N N . HIS A 1 107 ? -18.016 -42.562 3.91 1 42.59 107 HIS A N 1
ATOM 856 C CA . HIS A 1 107 ? -17.484 -42.344 2.57 1 42.59 107 HIS A CA 1
ATOM 857 C C . HIS A 1 107 ? -16.297 -41.375 2.598 1 42.59 107 HIS A C 1
ATOM 859 O O . HIS A 1 107 ? -15.914 -40.844 1.565 1 42.59 107 HIS A O 1
ATOM 865 N N . PHE A 1 108 ? -15.867 -40.875 3.762 1 42.78 108 PHE A N 1
ATOM 866 C CA . PHE A 1 108 ? -14.906 -39.781 3.676 1 42.78 108 PHE A CA 1
ATOM 867 C C . PHE A 1 108 ? -13.562 -40.281 3.166 1 42.78 108 PHE A C 1
ATOM 869 O O . PHE A 1 108 ? -13.156 -41.406 3.463 1 42.78 108 PHE A O 1
ATOM 876 N N . LEU A 1 109 ? -13.141 -39.969 2.008 1 45.97 109 LEU A N 1
ATOM 877 C CA . LEU A 1 109 ? -11.898 -40.156 1.279 1 45.97 109 LEU A CA 1
ATOM 878 C C . LEU A 1 109 ? -10.703 -39.719 2.105 1 45.97 109 LEU A C 1
ATOM 880 O O . LEU A 1 109 ? -10.688 -38.594 2.609 1 45.97 109 LEU A O 1
ATOM 884 N N . ILE A 1 110 ? -10.039 -40.594 2.807 1 43 110 ILE A N 1
ATOM 885 C CA . ILE A 1 110 ? -8.742 -40.219 3.34 1 43 110 ILE A CA 1
ATOM 886 C C . ILE A 1 110 ? -7.797 -39.875 2.193 1 43 110 ILE A C 1
ATOM 888 O O . ILE A 1 110 ? -7.309 -40.75 1.487 1 43 110 ILE A O 1
ATOM 892 N N . LEU A 1 111 ? -8.031 -38.906 1.422 1 49.47 111 LEU A N 1
ATOM 893 C CA . LEU A 1 111 ? -7.016 -38.438 0.482 1 49.47 111 LEU A CA 1
ATOM 894 C C . LEU A 1 111 ? -5.727 -38.062 1.212 1 49.47 111 LEU A C 1
ATOM 896 O O . LEU A 1 111 ? -5.758 -37.344 2.215 1 49.47 111 LEU A O 1
ATOM 900 N N . ILE A 1 112 ? -4.746 -39 1.062 1 47.75 112 ILE A N 1
ATOM 901 C CA . ILE A 1 112 ? -3.424 -38.656 1.593 1 47.75 112 ILE A CA 1
ATOM 902 C C . ILE A 1 112 ? -2.805 -37.531 0.776 1 47.75 112 ILE A C 1
ATOM 904 O O . ILE A 1 112 ? -2.609 -37.688 -0.435 1 47.75 112 ILE A O 1
ATOM 908 N N . GLU A 1 113 ? -2.971 -36.375 1.242 1 56.75 113 GLU A N 1
ATOM 909 C CA . GLU A 1 113 ? -2.201 -35.281 0.646 1 56.75 113 GLU A CA 1
ATOM 910 C C . GLU A 1 113 ? -0.718 -35.656 0.568 1 56.75 113 GLU A C 1
ATOM 912 O O . GLU A 1 113 ? -0.083 -35.906 1.591 1 56.75 113 GLU A O 1
ATOM 917 N N . THR A 1 114 ? -0.356 -36.188 -0.608 1 48.41 114 THR A N 1
ATOM 918 C CA . THR A 1 114 ? 1.077 -36.406 -0.771 1 48.41 114 THR A CA 1
ATOM 919 C C . THR A 1 114 ? 1.821 -35.094 -0.863 1 48.41 114 THR A C 1
ATOM 921 O O . THR A 1 114 ? 1.304 -34.125 -1.422 1 48.41 114 THR A O 1
ATOM 924 N N . GLY A 1 115 ? 2.244 -34.531 0.197 1 47.56 115 GLY A N 1
ATOM 925 C CA . GLY A 1 115 ? 3.051 -33.312 0.211 1 47.56 115 GLY A CA 1
ATOM 926 C C . GLY A 1 115 ? 3.812 -33.094 -1.081 1 47.56 115 GLY A C 1
ATOM 927 O O . GLY A 1 115 ? 3.732 -33.906 -2.004 1 47.56 115 GLY A O 1
ATOM 928 N N . CYS A 1 116 ? 4.41 -31.859 -1.243 1 48.19 116 CYS A N 1
ATOM 929 C CA . CYS A 1 116 ? 5.293 -31.469 -2.336 1 48.19 116 CYS A CA 1
ATOM 930 C C . CYS A 1 116 ? 6.375 -32.531 -2.566 1 48.19 116 CYS A C 1
ATOM 932 O O . CYS A 1 116 ? 7.09 -32.906 -1.636 1 48.19 116 CYS A O 1
ATOM 934 N N . VAL A 1 117 ? 6.152 -33.469 -3.418 1 47.34 117 VAL A N 1
ATOM 935 C CA . VAL A 1 117 ? 7.316 -34.281 -3.758 1 47.34 117 VAL A CA 1
ATOM 936 C C . VAL A 1 117 ? 8.383 -33.406 -4.414 1 47.34 117 VAL A C 1
ATOM 938 O O . VAL A 1 117 ? 8.172 -32.875 -5.5 1 47.34 117 VAL A O 1
ATOM 941 N N . PHE A 1 118 ? 9.062 -32.656 -3.547 1 50.25 118 PHE A N 1
ATOM 942 C CA . PHE A 1 118 ? 10.203 -31.984 -4.168 1 50.25 118 PHE A CA 1
ATOM 943 C C . PHE A 1 118 ? 11.195 -33.031 -4.707 1 50.25 118 PHE A C 1
ATOM 945 O O . PHE A 1 118 ? 11.5 -34 -4.035 1 50.25 118 PHE A O 1
ATOM 952 N N . SER A 1 119 ? 11.266 -33 -6 1 53.66 119 SER A N 1
ATOM 953 C CA . SER A 1 119 ? 12.352 -33.812 -6.539 1 53.66 119 SER A CA 1
ATOM 954 C C . SER A 1 119 ? 13.672 -33.5 -5.824 1 53.66 119 SER A C 1
ATOM 956 O O . SER A 1 119 ? 14 -32.344 -5.582 1 53.66 119 SER A O 1
ATOM 958 N N . GLU A 1 120 ? 14.188 -34.375 -5.051 1 57.59 120 GLU A N 1
ATOM 959 C CA . GLU A 1 120 ? 15.508 -34.281 -4.434 1 57.59 120 GLU A CA 1
ATOM 960 C C . GLU A 1 120 ? 16.469 -33.5 -5.312 1 57.59 120 GLU A C 1
ATOM 962 O O . GLU A 1 120 ? 17.359 -32.812 -4.805 1 57.59 120 GLU A O 1
ATOM 967 N N . ALA A 1 121 ? 16.172 -33.531 -6.566 1 60.78 121 ALA A N 1
ATOM 968 C CA . ALA A 1 121 ? 17.094 -32.875 -7.477 1 60.78 121 ALA A CA 1
ATOM 969 C C . ALA A 1 121 ? 17.016 -31.344 -7.336 1 60.78 121 ALA A C 1
ATOM 971 O O . ALA A 1 121 ? 18.016 -30.656 -7.496 1 60.78 121 ALA A O 1
ATOM 972 N N . ARG A 1 122 ? 15.891 -30.859 -6.898 1 72.62 122 ARG A N 1
ATOM 973 C CA . ARG A 1 122 ? 15.695 -29.422 -6.859 1 72.62 122 ARG A CA 1
ATOM 974 C C . ARG A 1 122 ? 16.344 -28.812 -5.621 1 72.62 122 ARG A C 1
ATOM 976 O O . ARG A 1 122 ? 16.641 -27.609 -5.59 1 72.62 122 ARG A O 1
ATOM 983 N N . LEU A 1 123 ? 16.672 -29.672 -4.734 1 71.44 123 LEU A N 1
ATOM 984 C CA . LEU A 1 123 ? 17.25 -29.188 -3.484 1 71.44 123 LEU A CA 1
ATOM 985 C C . LEU A 1 123 ? 18.641 -28.609 -3.713 1 71.44 123 LEU A C 1
ATOM 987 O O . LEU A 1 123 ? 19.094 -27.75 -2.963 1 71.44 123 LEU A O 1
ATOM 991 N N . GLU A 1 124 ? 19.234 -29.078 -4.801 1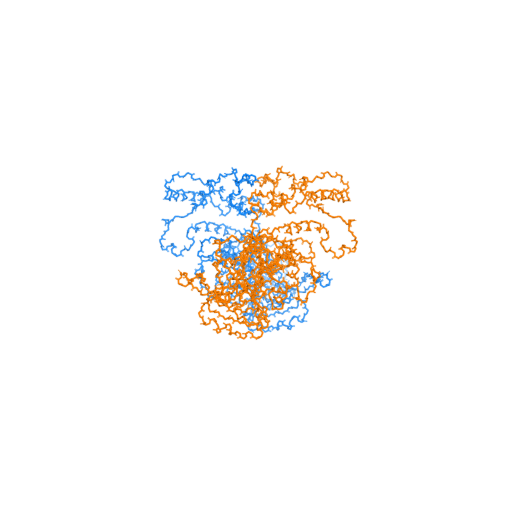 76.56 124 GLU A N 1
ATOM 992 C CA . GLU A 1 124 ? 20.609 -28.641 -5.07 1 76.56 124 GLU A CA 1
ATOM 993 C C . GLU A 1 124 ? 20.625 -27.5 -6.086 1 76.56 124 GLU A C 1
ATOM 995 O O . GLU A 1 124 ? 21.703 -27.016 -6.445 1 76.56 124 GLU A O 1
ATOM 1000 N N . PHE A 1 125 ? 19.469 -27.031 -6.371 1 81.06 125 PHE A N 1
ATOM 1001 C CA . PHE A 1 125 ? 19.391 -26 -7.398 1 81.06 125 PHE A CA 1
ATOM 1002 C C . PHE A 1 125 ? 19.828 -24.641 -6.836 1 81.06 125 PHE A C 1
ATOM 1004 O O . PHE A 1 125 ? 19.5 -24.312 -5.695 1 81.06 125 PHE A O 1
ATOM 1011 N N . SER A 1 126 ? 20.641 -24.047 -7.648 1 82.81 126 SER A N 1
ATOM 1012 C CA . SER A 1 126 ? 20.906 -22.625 -7.375 1 82.81 126 SER A CA 1
ATOM 1013 C C . SER A 1 126 ? 19.75 -21.75 -7.828 1 82.81 126 SER A C 1
ATOM 1015 O O . SER A 1 126 ? 18.906 -22.188 -8.609 1 82.81 126 SER A O 1
ATOM 1017 N N . PRO A 1 127 ? 19.688 -20.578 -7.352 1 81.56 127 PRO A N 1
ATOM 1018 C CA . PRO A 1 127 ? 18.641 -19.656 -7.812 1 81.56 127 PRO A CA 1
ATOM 1019 C C . PRO A 1 127 ? 18.641 -19.469 -9.328 1 81.56 127 PRO A C 1
ATOM 1021 O O . PRO A 1 127 ? 17.578 -19.344 -9.945 1 81.56 127 PRO A O 1
ATOM 1024 N N . ALA A 1 128 ? 19.797 -19.516 -9.797 1 84.12 128 ALA A N 1
ATOM 1025 C CA . ALA A 1 128 ? 19.906 -19.375 -11.242 1 84.12 128 ALA A CA 1
ATOM 1026 C C . ALA A 1 128 ? 19.281 -20.578 -11.953 1 84.12 128 ALA A C 1
ATOM 1028 O O . ALA A 1 128 ? 18.688 -20.438 -13.023 1 84.12 128 ALA A O 1
ATOM 1029 N N . ASP A 1 129 ? 19.359 -21.703 -11.32 1 84.38 129 ASP A N 1
ATOM 1030 C CA . ASP A 1 129 ? 18.781 -22.922 -11.906 1 84.38 129 ASP A CA 1
ATOM 1031 C C . ASP A 1 129 ? 17.25 -22.859 -11.922 1 84.38 129 ASP A C 1
ATOM 1033 O O . ASP A 1 129 ? 16.625 -23.266 -12.898 1 84.38 129 ASP A O 1
ATOM 1037 N N . TYR A 1 130 ? 16.781 -22.297 -10.891 1 83.06 130 TYR A N 1
ATOM 1038 C CA . TYR A 1 130 ? 15.328 -22.141 -10.844 1 83.06 130 TYR A CA 1
ATOM 1039 C C . TYR A 1 130 ? 14.852 -21.188 -11.938 1 83.06 130 TYR A C 1
ATOM 1041 O O . TYR A 1 130 ? 13.844 -21.438 -12.594 1 83.06 130 TYR A O 1
ATOM 1049 N N . TYR A 1 131 ? 15.648 -20.219 -12.117 1 86.75 131 TYR A N 1
ATOM 1050 C CA . TYR A 1 131 ? 15.32 -19.219 -13.141 1 86.75 131 TYR A CA 1
ATOM 1051 C C . TYR A 1 131 ? 15.328 -19.859 -14.531 1 86.75 131 TYR A C 1
ATOM 1053 O O . TYR A 1 131 ? 14.445 -19.578 -15.344 1 86.75 131 TYR A O 1
ATOM 1061 N N . LYS A 1 132 ? 16.219 -20.688 -14.758 1 87.69 132 LYS A N 1
ATOM 1062 C CA . LYS A 1 132 ? 16.391 -21.297 -16.078 1 87.69 132 LYS A CA 1
ATOM 1063 C C . LYS A 1 132 ? 15.25 -22.234 -16.406 1 87.69 132 LYS A C 1
ATOM 1065 O O . LYS A 1 132 ? 15.031 -22.578 -17.562 1 87.69 132 LYS A O 1
ATOM 1070 N N . GLN A 1 133 ? 14.555 -22.562 -15.414 1 86.88 133 GLN A N 1
ATOM 1071 C CA . GLN A 1 133 ? 13.398 -23.422 -15.648 1 86.88 133 GLN A CA 1
ATOM 1072 C C . GLN A 1 133 ? 12.289 -22.672 -16.375 1 86.88 133 GLN A C 1
ATOM 1074 O O . GLN A 1 133 ? 11.484 -23.281 -17.078 1 86.88 133 GLN A O 1
ATOM 1079 N N . TYR A 1 134 ? 12.328 -21.359 -16.234 1 89.88 134 TYR A N 1
ATOM 1080 C CA . TYR A 1 134 ? 11.203 -20.578 -16.75 1 89.88 134 TYR A CA 1
ATOM 1081 C C . TYR A 1 134 ? 11.617 -19.766 -17.969 1 89.88 134 TYR A C 1
ATOM 1083 O O . TYR A 1 134 ? 10.773 -19.359 -18.781 1 89.88 134 TYR A O 1
ATOM 1091 N N . VAL A 1 135 ? 12.852 -19.484 -18 1 90.62 135 VAL A N 1
ATOM 1092 C CA . VAL A 1 135 ? 13.32 -18.641 -19.109 1 90.62 135 VAL A CA 1
ATOM 1093 C C . VAL A 1 135 ? 14.336 -19.406 -19.953 1 90.62 135 VAL A C 1
ATOM 1095 O O . VAL A 1 135 ? 15.391 -19.812 -19.453 1 90.62 135 VAL A O 1
ATOM 1098 N N . ASP A 1 136 ? 14 -19.547 -21.234 1 90.75 136 ASP A N 1
ATOM 1099 C CA . ASP A 1 136 ? 14.828 -20.297 -22.188 1 90.75 136 ASP A CA 1
ATOM 1100 C C . ASP A 1 136 ? 15.773 -19.359 -22.938 1 90.75 136 ASP A C 1
ATOM 1102 O O . ASP A 1 136 ? 15.406 -18.234 -23.281 1 90.75 136 ASP A O 1
ATOM 1106 N N . ASP A 1 137 ? 16.906 -19.891 -23.266 1 92.25 137 ASP A N 1
ATOM 1107 C CA . ASP A 1 137 ? 17.922 -19.125 -23.984 1 92.25 137 ASP A CA 1
ATOM 1108 C C . ASP A 1 137 ? 17.453 -18.781 -25.391 1 92.25 137 ASP A C 1
ATOM 1110 O O . ASP A 1 137 ? 17.797 -17.719 -25.922 1 92.25 137 ASP A O 1
ATOM 1114 N N . ASN A 1 138 ? 16.688 -19.656 -25.875 1 93.81 138 ASN A N 1
ATOM 1115 C CA . ASN A 1 138 ? 16.172 -19.391 -27.203 1 93.81 138 ASN A CA 1
ATOM 1116 C C . ASN A 1 138 ? 15.258 -18.156 -27.219 1 93.81 138 ASN A C 1
ATOM 1118 O O . ASN A 1 138 ? 15.273 -17.391 -28.188 1 93.81 138 ASN A O 1
ATOM 1122 N N . MET A 1 139 ? 14.531 -18.047 -26.219 1 95.19 139 MET A N 1
ATOM 1123 C CA . MET A 1 139 ? 13.656 -16.891 -26.109 1 95.19 139 MET A CA 1
ATOM 1124 C C . MET A 1 139 ? 14.469 -15.602 -26 1 95.19 139 MET A C 1
ATOM 1126 O O . MET A 1 139 ? 14.133 -14.594 -26.625 1 95.19 139 MET A O 1
ATOM 1130 N N . LEU A 1 140 ? 15.562 -15.641 -25.281 1 96.19 140 LEU A N 1
ATOM 1131 C CA . LEU A 1 140 ? 16.406 -14.469 -25.125 1 96.19 140 LEU A CA 1
ATOM 1132 C C . LEU A 1 140 ? 17.031 -14.055 -26.453 1 96.19 140 LEU A C 1
ATOM 1134 O O . LEU A 1 140 ? 17.125 -12.867 -26.766 1 96.19 140 LEU A O 1
ATOM 1138 N N . GLU A 1 141 ? 17.375 -15.039 -27.188 1 96.81 141 GLU A N 1
ATOM 1139 C CA . GLU A 1 141 ? 17.906 -14.766 -28.516 1 96.81 141 GLU A CA 1
ATOM 1140 C C . GLU A 1 141 ? 16.859 -14.148 -29.422 1 96.81 141 GLU A C 1
ATOM 1142 O O . GLU A 1 141 ? 17.141 -13.18 -30.141 1 96.81 141 GLU A O 1
ATOM 1147 N N . LYS A 1 142 ? 15.75 -14.75 -29.375 1 95.81 142 LYS A N 1
ATOM 1148 C CA . LYS A 1 142 ? 14.648 -14.227 -30.172 1 95.81 142 LYS A CA 1
ATOM 1149 C C . LYS A 1 142 ? 14.328 -12.781 -29.797 1 95.81 142 LYS A C 1
ATOM 1151 O O . LYS A 1 142 ? 14.109 -11.938 -30.656 1 95.81 142 LYS A O 1
ATOM 1156 N N . MET A 1 143 ? 14.328 -12.5 -28.547 1 96.88 143 MET A N 1
ATOM 1157 C CA . MET A 1 143 ? 14.047 -11.156 -28.062 1 96.88 143 MET A CA 1
ATOM 1158 C C . MET A 1 143 ? 15.109 -10.172 -28.531 1 96.88 143 MET A C 1
ATOM 1160 O O . MET A 1 143 ? 14.797 -9.039 -28.906 1 96.88 143 MET A O 1
ATOM 1164 N N . ALA A 1 144 ? 16.344 -10.602 -28.469 1 97.44 144 ALA A N 1
ATOM 1165 C CA . ALA A 1 144 ? 17.438 -9.742 -28.953 1 97.44 144 ALA A CA 1
ATOM 1166 C C . ALA A 1 144 ? 17.25 -9.398 -30.422 1 97.44 144 ALA A C 1
ATOM 1168 O O . ALA A 1 144 ? 17.344 -8.227 -30.812 1 97.44 144 ALA A O 1
ATOM 1169 N N . GLU A 1 145 ? 16.922 -10.383 -31.125 1 95.88 145 GLU A N 1
ATOM 1170 C CA . GLU A 1 145 ? 16.75 -10.195 -32.562 1 95.88 145 GLU A CA 1
ATOM 1171 C C . GLU A 1 145 ? 15.594 -9.258 -32.875 1 95.88 145 GLU A C 1
ATOM 1173 O O . GLU A 1 145 ? 15.734 -8.328 -33.656 1 95.88 145 GLU A O 1
ATOM 1178 N N . LYS A 1 146 ? 14.469 -9.578 -32.312 1 96.12 146 LYS A N 1
ATOM 1179 C CA . LYS A 1 146 ? 13.281 -8.773 -32.562 1 96.12 146 LYS A CA 1
ATOM 1180 C C . LYS A 1 146 ? 13.477 -7.34 -32.062 1 96.12 146 LYS A C 1
ATOM 1182 O O . LYS A 1 146 ? 12.969 -6.398 -32.688 1 96.12 146 LYS A O 1
ATOM 1187 N N . THR A 1 147 ? 14.227 -7.156 -30.984 1 96.31 147 THR A N 1
ATOM 1188 C CA . THR A 1 147 ? 14.5 -5.824 -30.453 1 96.31 147 THR A CA 1
ATOM 1189 C C . THR A 1 147 ? 15.367 -5.027 -31.422 1 96.31 147 THR A C 1
ATOM 1191 O O . THR A 1 147 ? 15.133 -3.836 -31.641 1 96.31 147 THR A O 1
ATOM 1194 N N . ILE A 1 148 ? 16.328 -5.684 -32 1 95.88 148 ILE A N 1
ATOM 1195 C CA . ILE A 1 148 ? 17.188 -5.031 -33 1 95.88 148 ILE A CA 1
ATOM 1196 C C . ILE A 1 148 ? 16.328 -4.555 -34.156 1 95.88 148 ILE A C 1
ATOM 1198 O O . ILE A 1 148 ? 16.469 -3.422 -34.625 1 95.88 148 ILE A O 1
ATOM 1202 N N . GLN A 1 149 ? 15.477 -5.406 -34.594 1 95 149 GLN A N 1
ATOM 1203 C CA . GLN A 1 149 ? 14.602 -5.082 -35.719 1 95 149 GLN A CA 1
ATOM 1204 C C . GLN A 1 149 ? 13.703 -3.887 -35.406 1 95 149 GLN A C 1
ATOM 1206 O O . GLN A 1 149 ? 13.523 -2.996 -36.219 1 95 149 GLN A O 1
ATOM 1211 N N . ARG A 1 150 ? 13.219 -3.898 -34.219 1 94.62 150 ARG A N 1
ATOM 1212 C CA . ARG A 1 150 ? 12.336 -2.807 -33.812 1 94.62 150 ARG A CA 1
ATOM 1213 C C . ARG A 1 150 ? 13.102 -1.484 -33.75 1 94.62 150 ARG A C 1
ATOM 1215 O O . ARG A 1 150 ? 12.602 -0.458 -34.219 1 94.62 150 ARG A O 1
ATOM 1222 N N . ILE A 1 151 ? 14.266 -1.519 -33.125 1 94.5 151 ILE A N 1
ATOM 1223 C CA . ILE A 1 151 ? 15.078 -0.31 -33.031 1 94.5 151 ILE A CA 1
ATOM 1224 C C . ILE A 1 151 ? 15.414 0.209 -34.406 1 94.5 151 ILE A C 1
ATOM 1226 O O . ILE A 1 151 ? 15.336 1.413 -34.656 1 94.5 151 ILE A O 1
ATOM 1230 N N . LEU A 1 152 ? 15.742 -0.7 -35.25 1 93.19 152 LEU A N 1
ATOM 1231 C CA . LEU A 1 152 ? 16.062 -0.327 -36.625 1 93.19 152 LEU A CA 1
ATOM 1232 C C . LEU A 1 152 ? 14.859 0.319 -37.312 1 93.19 152 LEU A C 1
ATOM 1234 O O . LEU A 1 152 ? 15 1.331 -38 1 93.19 152 LEU A O 1
ATOM 1238 N N . ARG A 1 153 ? 13.734 -0.216 -37.156 1 91.06 153 ARG A N 1
ATOM 1239 C CA . ARG A 1 153 ? 12.516 0.269 -37.781 1 91.06 153 ARG A CA 1
ATOM 1240 C C . ARG A 1 153 ? 12.094 1.619 -37.219 1 91.06 153 ARG A C 1
ATOM 1242 O O . ARG A 1 153 ? 11.711 2.523 -37.969 1 91.06 153 ARG A O 1
ATOM 1249 N N . LYS A 1 154 ? 12.172 1.747 -35.938 1 90.06 154 LYS A N 1
ATOM 1250 C CA . LYS A 1 154 ? 11.648 2.934 -35.25 1 90.06 154 LYS A CA 1
ATOM 1251 C C . LYS A 1 154 ? 12.664 4.074 -35.281 1 90.06 154 LYS A C 1
ATOM 1253 O O . LYS A 1 154 ? 12.297 5.23 -35.5 1 90.06 154 LYS A O 1
ATOM 1258 N N . ARG A 1 155 ? 13.883 3.686 -35 1 88.12 155 ARG A N 1
ATOM 1259 C CA . ARG A 1 155 ? 14.883 4.73 -34.812 1 88.12 155 ARG A CA 1
ATOM 1260 C C . ARG A 1 155 ? 15.859 4.785 -35.969 1 88.12 155 ARG A C 1
ATOM 1262 O O . ARG A 1 155 ? 16.672 5.715 -36.094 1 88.12 155 ARG A O 1
ATOM 1269 N N . ARG A 1 156 ? 15.859 3.805 -36.906 1 88.06 156 ARG A N 1
ATOM 1270 C CA . ARG A 1 156 ? 16.734 3.732 -38.062 1 88.06 156 ARG A CA 1
ATOM 1271 C C . ARG A 1 156 ? 18.203 3.691 -37.656 1 88.06 156 ARG A C 1
ATOM 1273 O O . ARG A 1 156 ? 19.047 4.363 -38.25 1 88.06 156 ARG A O 1
ATOM 1280 N N . ILE A 1 157 ? 18.406 3.164 -36.469 1 87.06 157 ILE A N 1
ATOM 1281 C CA . ILE A 1 157 ? 19.766 2.971 -35.969 1 87.06 157 ILE A CA 1
ATOM 1282 C C . ILE A 1 157 ? 20.062 1.477 -35.844 1 87.06 157 ILE A C 1
ATOM 1284 O O . ILE A 1 157 ? 19.172 0.691 -35.469 1 87.06 157 ILE A O 1
ATOM 1288 N N . ILE A 1 158 ? 21.266 1.189 -36.312 1 85.12 158 ILE A N 1
ATOM 1289 C CA . ILE A 1 158 ? 21.703 -0.197 -36.156 1 85.12 158 ILE A CA 1
ATOM 1290 C C . ILE A 1 158 ? 22.312 -0.403 -34.781 1 85.12 158 ILE A C 1
ATOM 1292 O O . ILE A 1 158 ? 23.328 0.209 -34.438 1 85.12 158 ILE A O 1
ATOM 1296 N N . SER A 1 159 ? 21.547 -1.071 -33.938 1 86.62 159 SER A N 1
ATOM 1297 C CA . SER A 1 159 ? 22.016 -1.384 -32.594 1 86.62 159 SER A CA 1
ATOM 1298 C C . SER A 1 159 ? 22.375 -2.861 -32.438 1 86.62 159 SER A C 1
ATOM 1300 O O . SER A 1 159 ? 21.703 -3.719 -33.031 1 86.62 159 SER A O 1
ATOM 1302 N N . LYS A 1 160 ? 23.516 -3.133 -31.812 1 91.81 160 LYS A N 1
ATOM 1303 C CA . LYS A 1 160 ? 23.891 -4.516 -31.547 1 91.81 160 LYS A CA 1
ATOM 1304 C C . LYS A 1 160 ? 23.453 -4.953 -30.156 1 91.81 160 LYS A C 1
ATOM 1306 O O . LYS A 1 160 ? 24.031 -4.535 -29.141 1 91.81 160 LYS A O 1
ATOM 1311 N N . ILE A 1 161 ? 22.391 -5.66 -30.172 1 95.5 161 ILE A N 1
ATOM 1312 C CA . ILE A 1 161 ? 21.875 -6.195 -28.922 1 95.5 161 ILE A CA 1
ATOM 1313 C C . ILE A 1 161 ? 22.094 -7.703 -28.875 1 95.5 161 ILE A C 1
ATOM 1315 O O . ILE A 1 161 ? 21.797 -8.414 -29.828 1 95.5 161 ILE A O 1
ATOM 1319 N N . THR A 1 162 ? 22.688 -8.188 -27.812 1 96.06 162 THR A N 1
ATOM 1320 C CA . THR A 1 162 ? 22.969 -9.609 -27.656 1 96.06 162 THR A CA 1
ATOM 1321 C C . THR A 1 162 ? 22 -10.242 -26.656 1 96.06 162 THR A C 1
ATOM 1323 O O . THR A 1 162 ? 21.328 -9.539 -25.906 1 96.06 162 THR A O 1
ATOM 1326 N N . SER A 1 163 ? 21.953 -11.586 -26.797 1 96.12 163 SER A N 1
ATOM 1327 C CA . SER A 1 163 ? 21.156 -12.328 -25.828 1 96.12 163 SER A CA 1
ATOM 1328 C C . SER A 1 163 ? 21.641 -12.102 -24.406 1 96.12 163 SER A C 1
ATOM 1330 O O . SER A 1 163 ? 20.828 -12.07 -23.469 1 96.12 163 SER A O 1
ATOM 1332 N N . GLN A 1 164 ? 22.875 -11.891 -24.297 1 95.62 164 GLN A N 1
ATOM 1333 C CA . GLN A 1 164 ? 23.453 -11.633 -22.984 1 95.62 164 GLN A CA 1
ATOM 1334 C C . GLN A 1 164 ? 22.984 -10.297 -22.422 1 95.62 164 GLN A C 1
ATOM 1336 O O . GLN A 1 164 ? 22.703 -10.188 -21.219 1 95.62 164 GLN A O 1
ATOM 1341 N N . GLU A 1 165 ? 22.859 -9.359 -23.234 1 96.25 165 GLU A N 1
ATOM 1342 C CA . GLU A 1 165 ? 22.375 -8.055 -22.797 1 96.25 165 GLU A CA 1
ATOM 1343 C C . GLU A 1 165 ? 20.906 -8.125 -22.359 1 96.25 165 GLU A C 1
ATOM 1345 O O . GLU A 1 165 ? 20.516 -7.469 -21.391 1 96.25 165 GLU A O 1
ATOM 1350 N N . VAL A 1 166 ? 20.172 -8.859 -23.109 1 97.06 166 VAL A N 1
ATOM 1351 C CA . VAL A 1 166 ? 18.781 -9.039 -22.734 1 97.06 166 VAL A CA 1
ATOM 1352 C C . VAL A 1 166 ? 18.688 -9.711 -21.375 1 97.06 166 VAL A C 1
ATOM 1354 O O . VAL A 1 166 ? 17.875 -9.312 -20.531 1 97.06 166 VAL A O 1
ATOM 1357 N N . LYS A 1 167 ? 19.531 -10.711 -21.172 1 95.31 167 LYS A N 1
ATOM 1358 C CA . LYS A 1 167 ? 19.578 -11.398 -19.891 1 95.31 167 LYS A CA 1
ATOM 1359 C C . LYS A 1 167 ? 19.953 -10.438 -18.766 1 95.31 167 LYS A C 1
ATOM 1361 O O . LYS A 1 167 ? 19.359 -10.461 -17.688 1 95.31 167 LYS A O 1
ATOM 1366 N N . GLN A 1 168 ? 20.891 -9.633 -19.031 1 96.5 168 GLN A N 1
ATOM 1367 C CA . GLN A 1 168 ? 21.328 -8.633 -18.047 1 96.5 168 GLN A CA 1
ATOM 1368 C C . GLN A 1 168 ? 20.203 -7.652 -17.734 1 96.5 168 GLN A C 1
ATOM 1370 O O . GLN A 1 168 ? 19.984 -7.285 -16.578 1 96.5 168 GLN A O 1
ATOM 1375 N N . PHE A 1 169 ? 19.531 -7.324 -18.75 1 97.12 169 PHE A N 1
ATOM 1376 C CA . PHE A 1 169 ? 18.422 -6.41 -18.578 1 97.12 169 PHE A CA 1
ATOM 1377 C C . PHE A 1 169 ? 17.359 -7.016 -17.672 1 97.12 169 PHE A C 1
ATOM 1379 O O . PHE A 1 169 ? 16.859 -6.352 -16.75 1 97.12 169 PHE A O 1
ATOM 1386 N N . LEU A 1 170 ? 17 -8.164 -17.953 1 94.31 170 LEU A N 1
ATOM 1387 C CA . LEU A 1 170 ? 15.984 -8.844 -17.141 1 94.31 170 LEU A CA 1
ATOM 1388 C C . LEU A 1 170 ? 16.453 -9.008 -15.703 1 94.31 170 LEU A C 1
ATOM 1390 O O . LEU A 1 170 ? 15.656 -8.82 -14.773 1 94.31 170 LEU A O 1
ATOM 1394 N N . GLY A 1 171 ? 17.688 -9.398 -15.578 1 92.94 171 GLY A N 1
ATOM 1395 C CA . GLY A 1 171 ? 18.234 -9.492 -14.234 1 92.94 171 GLY A CA 1
ATOM 1396 C C . GLY A 1 171 ? 18.203 -8.18 -13.477 1 92.94 171 GLY A C 1
ATOM 1397 O O . GLY A 1 171 ? 17.797 -8.141 -12.312 1 92.94 171 GLY A O 1
ATOM 1398 N N . CYS A 1 172 ? 18.562 -7.105 -14.125 1 96.06 172 CYS A N 1
ATOM 1399 C CA . CYS A 1 172 ? 18.5 -5.781 -13.516 1 96.06 172 CYS A CA 1
ATOM 1400 C C . CYS A 1 172 ? 17.078 -5.418 -13.141 1 96.06 172 CYS A C 1
ATOM 1402 O O . CYS A 1 172 ? 16.812 -4.906 -12.047 1 96.06 172 CYS A O 1
ATOM 1404 N N . SER A 1 173 ? 16.203 -5.734 -14 1 94.31 173 SER A N 1
ATOM 1405 C CA . SER A 1 173 ? 14.789 -5.414 -13.773 1 94.31 173 SER A CA 1
ATOM 1406 C C . SER A 1 173 ? 14.242 -6.156 -12.562 1 94.31 173 SER A C 1
ATOM 1408 O O . SER A 1 173 ? 13.477 -5.59 -11.773 1 94.31 173 SER A O 1
ATOM 1410 N N . MET A 1 174 ? 14.602 -7.367 -12.453 1 90.81 174 MET A N 1
ATOM 1411 C CA . MET A 1 174 ? 14.172 -8.148 -11.297 1 90.81 174 MET A CA 1
ATOM 1412 C C . MET A 1 174 ? 14.711 -7.551 -10.008 1 90.81 174 MET A C 1
ATOM 1414 O O . MET A 1 174 ? 13.977 -7.41 -9.023 1 90.81 174 MET A O 1
ATOM 1418 N N . LEU A 1 175 ? 15.953 -7.254 -10.07 1 91 175 LEU A N 1
ATOM 1419 C CA . LEU A 1 175 ? 16.562 -6.668 -8.883 1 91 175 LEU A CA 1
ATOM 1420 C C . LEU A 1 175 ? 15.914 -5.336 -8.531 1 91 175 LEU A C 1
ATOM 1422 O O . LEU A 1 175 ? 15.664 -5.051 -7.359 1 91 175 LEU A O 1
ATOM 1426 N N . MET A 1 176 ? 15.633 -4.551 -9.508 1 93.31 176 MET A N 1
ATOM 1427 C CA . MET A 1 176 ? 14.969 -3.268 -9.297 1 93.31 176 MET A CA 1
ATOM 1428 C C . MET A 1 176 ? 13.594 -3.465 -8.672 1 93.31 176 MET A C 1
ATOM 1430 O O . MET A 1 176 ? 13.172 -2.674 -7.82 1 93.31 176 MET A O 1
ATOM 1434 N N . GLY A 1 177 ? 12.953 -4.484 -9.078 1 86.12 177 GLY A N 1
ATOM 1435 C CA . GLY A 1 177 ? 11.656 -4.801 -8.508 1 86.12 177 GLY A CA 1
ATOM 1436 C C . GLY A 1 177 ? 11.711 -5.164 -7.039 1 86.12 177 GLY A C 1
ATOM 1437 O O . GLY A 1 177 ? 10.82 -4.809 -6.27 1 86.12 177 GLY A O 1
ATOM 1438 N N . VAL A 1 178 ? 12.742 -5.762 -6.676 1 83.81 178 VAL A N 1
ATOM 1439 C CA . VAL A 1 178 ? 12.906 -6.188 -5.289 1 83.81 178 VAL A CA 1
ATOM 1440 C C . VAL A 1 178 ? 13.312 -4.992 -4.426 1 83.81 178 VAL A C 1
ATOM 1442 O O . VAL A 1 178 ? 12.797 -4.816 -3.32 1 83.81 178 VAL A O 1
ATOM 1445 N N . ILE A 1 179 ? 14.219 -4.238 -4.973 1 86.12 179 ILE A N 1
ATOM 1446 C CA . ILE A 1 179 ? 14.742 -3.107 -4.215 1 86.12 179 ILE A CA 1
ATOM 1447 C C . ILE A 1 179 ? 13.695 -2.002 -4.145 1 86.12 179 ILE A C 1
ATOM 1449 O O . ILE A 1 179 ? 13.492 -1.396 -3.09 1 86.12 179 ILE A O 1
ATOM 1453 N N . GLY A 1 180 ? 13.117 -1.685 -5.195 1 85 180 GLY A N 1
ATOM 1454 C CA . GLY A 1 180 ? 11.961 -0.801 -5.207 1 85 180 GLY A CA 1
ATOM 1455 C C . GLY A 1 180 ? 12.328 0.662 -5.047 1 85 180 GLY A C 1
ATOM 1456 O O . GLY A 1 180 ? 11.719 1.376 -4.25 1 85 180 GLY A O 1
ATOM 1457 N N . TYR A 1 181 ? 13.359 1.126 -5.773 1 90.81 181 TYR A N 1
ATOM 1458 C CA . TYR A 1 181 ? 13.633 2.559 -5.773 1 90.81 181 TYR A CA 1
ATOM 1459 C C . TYR A 1 181 ? 12.438 3.34 -6.312 1 90.81 181 TYR A C 1
ATOM 1461 O O . TYR A 1 181 ? 11.727 2.863 -7.199 1 90.81 181 TYR A O 1
ATOM 1469 N N . PRO A 1 182 ? 12.195 4.52 -5.746 1 85.25 182 PRO A N 1
ATOM 1470 C CA . PRO A 1 182 ? 11.078 5.324 -6.254 1 85.25 182 PRO A CA 1
ATOM 1471 C C . PRO A 1 182 ? 11.25 5.719 -7.719 1 85.25 182 PRO A C 1
ATOM 1473 O O . PRO A 1 182 ? 10.266 5.832 -8.453 1 85.25 182 PRO A O 1
ATOM 1476 N N . ARG A 1 183 ? 12.477 5.938 -8.117 1 90.5 183 ARG A N 1
ATOM 1477 C CA . ARG A 1 183 ? 12.789 6.238 -9.508 1 90.5 183 ARG A CA 1
ATOM 1478 C C . ARG A 1 183 ? 13.875 5.309 -10.039 1 90.5 183 ARG A C 1
ATOM 1480 O O . ARG A 1 183 ? 14.891 5.082 -9.367 1 90.5 183 ARG A O 1
ATOM 1487 N N . ILE A 1 184 ? 13.641 4.945 -11.227 1 94.44 184 ILE A N 1
ATOM 1488 C CA . ILE A 1 184 ? 14.547 3.965 -11.812 1 94.44 184 ILE A CA 1
ATOM 1489 C C . ILE A 1 184 ? 15.922 4.602 -12.023 1 94.44 184 ILE A C 1
ATOM 1491 O O . ILE A 1 184 ? 16.953 3.941 -11.852 1 94.44 184 ILE A O 1
ATOM 1495 N N . ARG A 1 185 ? 16.016 5.812 -12.281 1 94.81 185 ARG A N 1
ATOM 1496 C CA . ARG A 1 185 ? 17.266 6.492 -12.594 1 94.81 185 ARG A CA 1
ATOM 1497 C C . ARG A 1 185 ? 18.188 6.551 -11.375 1 94.81 185 ARG A C 1
ATOM 1499 O O . ARG A 1 185 ? 19.391 6.758 -11.508 1 94.81 185 ARG A O 1
ATOM 1506 N N . PHE A 1 186 ? 17.609 6.363 -10.211 1 94.88 186 PHE A N 1
ATOM 1507 C CA . PHE A 1 186 ? 18.391 6.418 -8.977 1 94.88 186 PHE A CA 1
ATOM 1508 C C . PHE A 1 186 ? 19.422 5.297 -8.945 1 94.88 186 PHE A C 1
ATOM 1510 O O . PHE A 1 186 ? 20.453 5.422 -8.289 1 94.88 186 PHE A O 1
ATOM 1517 N N . PHE A 1 187 ? 19.203 4.281 -9.75 1 96.62 187 PHE A N 1
ATOM 1518 C CA . PHE A 1 187 ? 20.094 3.127 -9.727 1 96.62 187 PHE A CA 1
ATOM 1519 C C . PHE A 1 187 ? 21.453 3.482 -10.32 1 96.62 187 PHE A C 1
ATOM 1521 O O . PHE A 1 187 ? 22.422 2.734 -10.172 1 96.62 187 PHE A O 1
ATOM 1528 N N . TRP A 1 188 ? 21.547 4.656 -11 1 97.5 188 TRP A N 1
ATOM 1529 C CA . TRP A 1 188 ? 22.797 5.086 -11.602 1 97.5 188 TRP A CA 1
ATOM 1530 C C . TRP A 1 188 ? 23.25 6.422 -11.016 1 97.5 188 TRP A C 1
ATOM 1532 O O . TRP A 1 188 ? 24.312 6.941 -11.383 1 97.5 188 TRP A O 1
ATOM 1542 N N . LYS A 1 189 ? 22.469 6.969 -10.141 1 95.56 189 LYS A N 1
ATOM 1543 C CA . LYS A 1 189 ? 22.781 8.281 -9.586 1 95.56 189 LYS A CA 1
ATOM 1544 C C . LYS A 1 189 ? 23.938 8.203 -8.594 1 95.56 189 LYS A C 1
ATOM 1546 O O . LYS A 1 189 ? 24.016 7.262 -7.801 1 95.56 189 LYS A O 1
ATOM 1551 N N . LYS A 1 190 ? 24.688 9.188 -8.594 1 93.94 190 LYS A N 1
ATOM 1552 C CA . LYS A 1 190 ? 25.828 9.242 -7.68 1 93.94 190 LYS A CA 1
ATOM 1553 C C . LYS A 1 190 ? 25.375 9.211 -6.223 1 93.94 190 LYS A C 1
ATOM 1555 O O . LYS A 1 190 ? 24.453 9.945 -5.844 1 93.94 190 LYS A O 1
ATOM 1560 N N . GLY A 1 191 ? 25.953 8.383 -5.477 1 92.94 191 GLY A N 1
ATOM 1561 C CA . GLY A 1 191 ? 25.609 8.266 -4.066 1 92.94 191 GLY A CA 1
ATOM 1562 C C . GLY A 1 191 ? 24.531 7.246 -3.795 1 92.94 191 GLY A C 1
ATOM 1563 O O . GLY A 1 191 ? 24.391 6.75 -2.674 1 92.94 191 GLY A O 1
ATOM 1564 N N . LEU A 1 192 ? 23.734 6.969 -4.797 1 94.38 192 LEU A N 1
ATOM 1565 C CA . LEU A 1 192 ? 22.625 6.035 -4.629 1 94.38 192 LEU A CA 1
ATOM 1566 C C . LEU A 1 192 ? 22.797 4.809 -5.516 1 94.38 192 LEU A C 1
ATOM 1568 O O . LEU A 1 192 ? 22.109 3.805 -5.348 1 94.38 192 LEU A O 1
ATOM 1572 N N . ALA A 1 193 ? 23.766 4.93 -6.34 1 96 193 ALA A N 1
ATOM 1573 C CA . ALA A 1 193 ? 23.938 3.91 -7.371 1 96 193 ALA A CA 1
ATOM 1574 C C . ALA A 1 193 ? 24.109 2.527 -6.75 1 96 193 ALA A C 1
ATOM 1576 O O . ALA A 1 193 ? 24.797 2.379 -5.734 1 96 193 ALA A O 1
ATOM 1577 N N . VAL A 1 194 ? 23.469 1.588 -7.328 1 95.69 194 VAL A N 1
ATOM 1578 C CA . VAL A 1 194 ? 23.609 0.188 -6.941 1 95.69 194 VAL A CA 1
ATOM 1579 C C . VAL A 1 194 ? 24.578 -0.511 -7.891 1 95.69 194 VAL A C 1
ATOM 1581 O O . VAL A 1 194 ? 24.281 -0.693 -9.07 1 95.69 194 VAL A O 1
ATOM 1584 N N . SER A 1 195 ? 25.609 -0.918 -7.348 1 95.81 195 SER A N 1
ATOM 1585 C CA . SER A 1 195 ? 26.703 -1.43 -8.172 1 95.81 195 SER A CA 1
ATOM 1586 C C . SER A 1 195 ? 26.266 -2.643 -8.984 1 95.81 195 SER A C 1
ATOM 1588 O O . SER A 1 195 ? 26.672 -2.812 -10.133 1 95.81 195 SER A O 1
ATOM 1590 N N . SER A 1 196 ? 25.391 -3.48 -8.492 1 95.25 196 SER A N 1
ATOM 1591 C CA . SER A 1 196 ? 24.922 -4.672 -9.195 1 95.25 196 SER A CA 1
ATOM 1592 C C . SER A 1 196 ? 24.156 -4.301 -10.461 1 95.25 196 SER A C 1
ATOM 1594 O O . SER A 1 196 ? 24.062 -5.109 -11.391 1 95.25 196 SER A O 1
ATOM 1596 N N . VAL A 1 197 ? 23.625 -3.146 -10.484 1 96.88 197 VAL A N 1
ATOM 1597 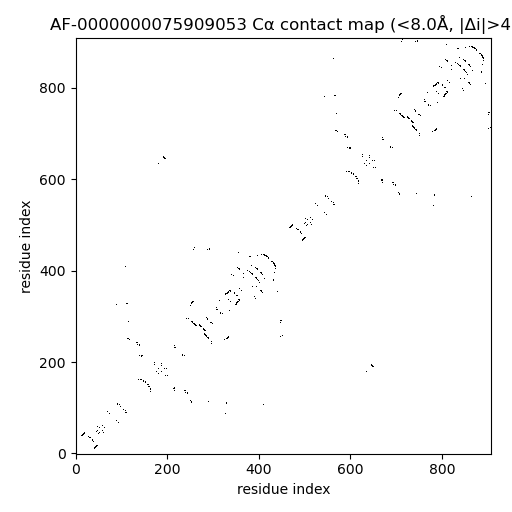C CA . VAL A 1 197 ? 22.891 -2.686 -11.648 1 96.88 197 VAL A CA 1
ATOM 1598 C C . VAL A 1 197 ? 23.766 -1.789 -12.516 1 96.88 197 VAL A C 1
ATOM 1600 O O . VAL A 1 197 ? 23.969 -2.062 -13.695 1 96.88 197 VAL A O 1
ATOM 1603 N N . ALA A 1 198 ? 24.406 -0.819 -11.836 1 97.25 198 ALA A N 1
ATOM 1604 C CA . ALA A 1 198 ? 25.172 0.208 -12.547 1 97.25 198 ALA A CA 1
ATOM 1605 C C . ALA A 1 198 ? 26.406 -0.388 -13.211 1 97.25 198 ALA A C 1
ATOM 1607 O O . ALA A 1 198 ? 26.828 0.079 -14.273 1 97.25 198 ALA A O 1
ATOM 1608 N N . ASP A 1 199 ? 26.984 -1.357 -12.609 1 96.44 199 ASP A N 1
ATOM 1609 C CA . ASP A 1 199 ? 28.172 -1.975 -13.172 1 96.44 199 ASP A CA 1
ATOM 1610 C C . ASP A 1 199 ? 27.812 -2.982 -14.266 1 96.44 199 ASP A C 1
ATOM 1612 O O . ASP A 1 199 ? 28.656 -3.359 -15.078 1 96.44 199 ASP A O 1
ATOM 1616 N N . THR A 1 200 ? 26.625 -3.465 -14.273 1 96.75 200 THR A N 1
ATOM 1617 C CA . THR A 1 200 ? 26.188 -4.48 -15.227 1 96.75 200 THR A CA 1
ATOM 1618 C C . THR A 1 200 ? 25.781 -3.838 -16.547 1 96.75 200 THR A C 1
ATOM 1620 O O . THR A 1 200 ? 26.109 -4.355 -17.625 1 96.75 200 THR A O 1
ATOM 1623 N N . MET A 1 201 ? 25.078 -2.686 -16.422 1 96.5 201 MET A N 1
ATOM 1624 C CA . MET A 1 201 ? 24.578 -2.027 -17.625 1 96.5 201 MET A CA 1
ATOM 1625 C C . MET A 1 201 ? 24.5 -0.517 -17.422 1 96.5 201 MET A C 1
ATOM 1627 O O . MET A 1 201 ? 23.984 -0.044 -16.406 1 96.5 201 MET A O 1
ATOM 1631 N N . PRO A 1 202 ? 25.062 0.186 -18.469 1 96.75 202 PRO A N 1
ATOM 1632 C CA . PRO A 1 202 ? 24.922 1.641 -18.375 1 96.75 202 PRO A CA 1
ATOM 1633 C C . PRO A 1 202 ? 23.469 2.102 -18.453 1 96.75 202 PRO A C 1
ATOM 1635 O O . PRO A 1 202 ? 22.625 1.42 -19.047 1 96.75 202 PRO A O 1
ATOM 1638 N N . ARG A 1 203 ? 23.156 3.254 -17.875 1 96.69 203 ARG A N 1
ATOM 1639 C CA . ARG A 1 203 ? 21.812 3.797 -17.75 1 96.69 203 ARG A CA 1
ATOM 1640 C C . ARG A 1 203 ? 21.141 3.932 -19.109 1 96.69 203 ARG A C 1
ATOM 1642 O O . ARG A 1 203 ? 20.031 3.441 -19.312 1 96.69 203 ARG A O 1
ATOM 1649 N N . ASP A 1 204 ? 21.828 4.516 -20.078 1 95.5 204 ASP A N 1
ATOM 1650 C CA . ASP A 1 204 ? 21.219 4.797 -21.375 1 95.5 204 ASP A CA 1
ATOM 1651 C C . ASP A 1 204 ? 20.938 3.504 -22.141 1 95.5 204 ASP A C 1
ATOM 1653 O O . ASP A 1 204 ? 19.953 3.412 -22.875 1 95.5 204 ASP A O 1
ATOM 1657 N N . ARG A 1 205 ? 21.828 2.572 -22.016 1 95.19 205 ARG A N 1
ATOM 1658 C CA . ARG A 1 205 ? 21.609 1.27 -22.641 1 95.19 205 ARG A CA 1
ATOM 1659 C C . ARG A 1 205 ? 20.406 0.558 -22.031 1 95.19 205 ARG A C 1
ATOM 1661 O O . ARG A 1 205 ? 19.609 -0.047 -22.75 1 95.19 205 ARG A O 1
ATOM 1668 N N . PHE A 1 206 ? 20.266 0.65 -20.734 1 97.38 206 PHE A N 1
ATOM 1669 C CA . PHE A 1 206 ? 19.125 0.064 -20.031 1 97.38 206 PHE A CA 1
ATOM 1670 C C . PHE A 1 206 ? 17.828 0.651 -20.547 1 97.38 206 PHE A C 1
ATOM 1672 O O . PHE A 1 206 ? 16.891 -0.088 -20.875 1 97.38 206 PHE A O 1
ATOM 1679 N N . PHE A 1 207 ? 17.812 1.952 -20.656 1 96.12 207 PHE A N 1
ATOM 1680 C CA . PHE A 1 207 ? 16.578 2.609 -21.062 1 96.12 207 PHE A CA 1
ATOM 1681 C C . PHE A 1 207 ? 16.281 2.35 -22.547 1 96.12 207 PHE A C 1
ATOM 1683 O O . PHE A 1 207 ? 15.125 2.291 -22.953 1 96.12 207 PHE A O 1
ATOM 1690 N N . LEU A 1 208 ? 17.328 2.174 -23.297 1 95 208 LEU A N 1
ATOM 1691 C CA . LEU A 1 208 ? 17.125 1.777 -24.688 1 95 208 LEU A CA 1
ATOM 1692 C C . LEU A 1 208 ? 16.406 0.436 -24.781 1 95 208 LEU A C 1
ATOM 1694 O O . LEU A 1 208 ? 15.453 0.29 -25.531 1 95 208 LEU A O 1
ATOM 1698 N N . LEU A 1 209 ? 16.828 -0.498 -24.016 1 96.19 209 LEU A N 1
ATOM 1699 C CA . LEU A 1 209 ? 16.203 -1.817 -24 1 96.19 209 LEU A CA 1
ATOM 1700 C C . LEU A 1 209 ? 14.805 -1.749 -23.406 1 96.19 209 LEU A C 1
ATOM 1702 O O . LEU A 1 209 ? 13.875 -2.375 -23.922 1 96.19 209 LEU A O 1
ATOM 1706 N N . ARG A 1 210 ? 14.625 -0.989 -22.375 1 94.94 210 ARG A N 1
ATOM 1707 C CA . ARG A 1 210 ? 13.336 -0.866 -21.703 1 94.94 210 ARG A CA 1
ATOM 1708 C C . ARG A 1 210 ? 12.266 -0.339 -22.656 1 94.94 210 ARG A C 1
ATOM 1710 O O . ARG A 1 210 ? 11.125 -0.807 -22.625 1 94.94 210 ARG A O 1
ATOM 1717 N N . SER A 1 211 ? 12.703 0.503 -23.562 1 94 211 SER A N 1
ATOM 1718 C CA . SER A 1 211 ? 11.742 1.167 -24.438 1 94 211 SER A CA 1
ATOM 1719 C C . SER A 1 211 ? 11.484 0.352 -25.688 1 94 211 SER A C 1
ATOM 1721 O O . SER A 1 211 ? 10.516 0.597 -26.422 1 94 211 SER A O 1
ATOM 1723 N N . ASN A 1 212 ? 12.398 -0.609 -25.922 1 95 212 ASN A N 1
ATOM 1724 C CA . ASN A 1 212 ? 12.289 -1.245 -27.234 1 95 212 ASN A CA 1
ATOM 1725 C C . ASN A 1 212 ? 12.203 -2.764 -27.109 1 95 212 ASN A C 1
ATOM 1727 O O . ASN A 1 212 ? 11.984 -3.459 -28.109 1 95 212 ASN A O 1
ATOM 1731 N N . LEU A 1 213 ? 12.289 -3.254 -25.938 1 95.69 213 LEU A N 1
ATOM 1732 C CA . LEU A 1 213 ? 12.281 -4.699 -25.75 1 95.69 213 LEU A CA 1
ATOM 1733 C C . LEU A 1 213 ? 10.992 -5.312 -26.281 1 95.69 213 LEU A C 1
ATOM 1735 O O . LEU A 1 213 ? 9.906 -4.777 -26.047 1 95.69 213 LEU A O 1
ATOM 1739 N N . CYS A 1 214 ? 11.133 -6.316 -27.094 1 95.19 214 CYS A N 1
ATOM 1740 C CA . CYS A 1 214 ? 9.945 -6.973 -27.641 1 95.19 214 CYS A CA 1
ATOM 1741 C C . CYS A 1 214 ? 10.242 -8.422 -27.984 1 95.19 214 CYS A C 1
ATOM 1743 O O . CYS A 1 214 ? 11.398 -8.789 -28.219 1 95.19 214 CYS A O 1
ATOM 1745 N N . CYS A 1 215 ? 9.273 -9.219 -27.938 1 93.56 215 CYS A N 1
ATOM 1746 C CA . CYS A 1 215 ? 9.43 -10.617 -28.328 1 93.56 215 CYS A CA 1
ATOM 1747 C C . CYS A 1 215 ? 8.68 -10.922 -29.609 1 93.56 215 CYS A C 1
ATOM 1749 O O . CYS A 1 215 ? 8.859 -11.992 -30.203 1 93.56 215 CYS A O 1
ATOM 1751 N N . GLN A 1 216 ? 7.879 -10.016 -30.016 1 92.56 216 GLN A N 1
ATOM 1752 C CA . GLN A 1 216 ? 7.117 -10.164 -31.25 1 92.56 216 GLN A CA 1
ATOM 1753 C C . GLN A 1 216 ? 6.871 -8.812 -31.906 1 92.56 216 GLN A C 1
ATOM 1755 O O . GLN A 1 216 ? 6.691 -7.805 -31.234 1 92.56 216 GLN A O 1
ATOM 1760 N N . LEU A 1 217 ? 6.965 -8.812 -33.219 1 92.56 217 LEU A N 1
ATOM 1761 C CA . LEU A 1 217 ? 6.695 -7.598 -34 1 92.56 217 LEU A CA 1
ATOM 1762 C C . LEU A 1 217 ? 5.34 -7.684 -34.688 1 92.56 217 LEU A C 1
ATOM 1764 O O . LEU A 1 217 ? 4.746 -8.758 -34.75 1 92.56 217 LEU A O 1
ATOM 1768 N N . ASP A 1 218 ? 4.891 -6.535 -35.094 1 86.81 218 ASP A N 1
ATOM 1769 C CA . ASP A 1 218 ? 3.58 -6.445 -35.75 1 86.81 218 ASP A CA 1
ATOM 1770 C C . ASP A 1 218 ? 3.518 -7.324 -37 1 86.81 218 ASP A C 1
ATOM 1772 O O . ASP A 1 218 ? 2.473 -7.902 -37.312 1 86.81 218 ASP A O 1
ATOM 1776 N N . ASP A 1 219 ? 4.645 -7.484 -37.562 1 87.31 219 ASP A N 1
ATOM 1777 C CA . ASP A 1 219 ? 4.68 -8.227 -38.812 1 87.31 219 ASP A CA 1
ATOM 1778 C C . ASP A 1 219 ? 4.738 -9.727 -38.562 1 87.31 219 ASP A C 1
ATOM 1780 O O . ASP A 1 219 ? 4.543 -10.523 -39.5 1 87.31 219 ASP A O 1
ATOM 1784 N N . ASP A 1 220 ? 4.922 -10.078 -37.375 1 87.56 220 ASP A N 1
ATOM 1785 C CA . ASP A 1 220 ? 5.098 -11.492 -37.031 1 87.56 220 ASP A CA 1
ATOM 1786 C C . ASP A 1 220 ? 3.748 -12.188 -36.875 1 87.56 220 ASP A C 1
ATOM 1788 O O . ASP A 1 220 ? 3.678 -13.414 -36.812 1 87.56 220 ASP A O 1
ATOM 1792 N N . ILE A 1 221 ? 2.691 -11.398 -36.719 1 86.75 221 ILE A N 1
ATOM 1793 C CA . ILE A 1 221 ? 1.38 -11.969 -36.438 1 86.75 221 ILE A CA 1
ATOM 1794 C C . ILE A 1 221 ? 0.347 -11.414 -37.406 1 86.75 221 ILE A C 1
ATOM 1796 O O . ILE A 1 221 ? 0.441 -10.258 -37.844 1 86.75 221 ILE A O 1
ATOM 1800 N N . SER A 1 222 ? -0.57 -12.273 -37.688 1 89.25 222 SER A N 1
ATOM 1801 C CA . SER A 1 222 ? -1.629 -11.859 -38.594 1 89.25 222 SER A CA 1
ATOM 1802 C C . SER A 1 222 ? -2.547 -10.828 -37.969 1 89.25 222 SER A C 1
ATOM 1804 O O . SER A 1 222 ? -2.635 -10.75 -36.719 1 89.25 222 SER A O 1
ATOM 1806 N N . ASP A 1 223 ? -3.166 -10.07 -38.719 1 87 223 ASP A N 1
ATOM 1807 C CA . ASP A 1 223 ? -4.082 -9.055 -38.219 1 87 223 ASP A CA 1
ATOM 1808 C C . ASP A 1 223 ? -5.234 -9.68 -37.438 1 87 223 ASP A C 1
ATOM 1810 O O . ASP A 1 223 ? -5.68 -9.133 -36.438 1 87 223 ASP A O 1
ATOM 1814 N N . ASP A 1 224 ? -5.629 -10.773 -37.844 1 85.88 224 ASP A N 1
ATOM 1815 C CA . ASP A 1 224 ? -6.727 -11.461 -37.188 1 85.88 224 ASP A CA 1
ATOM 1816 C C . ASP A 1 224 ? -6.301 -11.953 -35.812 1 85.88 224 ASP A C 1
ATOM 1818 O O . ASP A 1 224 ? -7.062 -11.844 -34.844 1 85.88 224 ASP A O 1
ATOM 1822 N N . ASP A 1 225 ? -5.125 -12.367 -35.75 1 84.69 225 ASP A N 1
ATOM 1823 C CA . ASP A 1 225 ? -4.621 -12.867 -34.5 1 84.69 225 ASP A CA 1
ATOM 1824 C C . ASP A 1 225 ? -4.371 -11.719 -33.5 1 84.69 225 ASP A C 1
ATOM 1826 O O . ASP A 1 225 ? -4.566 -11.867 -32.312 1 84.69 225 ASP A O 1
ATOM 1830 N N . ARG A 1 226 ? -4.008 -10.664 -34.062 1 84.12 226 ARG A N 1
ATOM 1831 C CA . ARG A 1 226 ? -3.766 -9.484 -33.219 1 84.12 226 ARG A CA 1
ATOM 1832 C C . ARG A 1 226 ? -5.055 -9.008 -32.562 1 84.12 226 ARG A C 1
ATOM 1834 O O . ARG A 1 226 ? -5.043 -8.586 -31.406 1 84.12 226 ARG A O 1
ATOM 1841 N N . LYS A 1 227 ? -6.082 -9.203 -33.312 1 80.38 227 LYS A N 1
ATOM 1842 C CA . LYS A 1 227 ? -7.379 -8.758 -32.781 1 80.38 227 LYS A CA 1
ATOM 1843 C C . LYS A 1 227 ? -7.926 -9.734 -31.75 1 80.38 227 LYS A C 1
ATOM 1845 O O . LYS A 1 227 ? -8.57 -9.328 -30.781 1 80.38 227 LYS A O 1
ATOM 1850 N N . SER A 1 228 ? -7.574 -10.875 -31.969 1 79.88 228 SER A N 1
ATOM 1851 C CA . SER A 1 228 ? -8.133 -11.906 -31.094 1 79.88 228 SER A CA 1
ATOM 1852 C C . SER A 1 228 ? -7.289 -12.094 -29.844 1 79.88 228 SER A C 1
ATOM 1854 O O . SER A 1 228 ? -7.801 -12.5 -28.797 1 79.88 228 SER A O 1
ATOM 1856 N N . GLN A 1 229 ? -6.047 -11.805 -30.016 1 82.25 229 GLN A N 1
ATOM 1857 C CA . GLN A 1 229 ? -5.141 -12.016 -28.891 1 82.25 229 GLN A CA 1
ATOM 1858 C C . GLN A 1 229 ? -4.711 -10.688 -28.266 1 82.25 229 GLN A C 1
ATOM 1860 O O . GLN A 1 229 ? -3.783 -10.039 -28.766 1 82.25 229 GLN A O 1
ATOM 1865 N N . ARG A 1 230 ? -5.281 -10.344 -27.172 1 83.81 230 ARG A N 1
ATOM 1866 C CA . ARG A 1 230 ? -5.031 -9.055 -26.547 1 83.81 230 ARG A CA 1
ATOM 1867 C C . ARG A 1 230 ? -3.586 -8.945 -26.078 1 83.81 230 ARG A C 1
ATOM 1869 O O . ARG A 1 230 ? -3.014 -7.855 -26.062 1 83.81 230 ARG A O 1
ATOM 1876 N N . LEU A 1 231 ? -2.918 -10.055 -25.75 1 88.56 231 LEU A N 1
ATOM 1877 C CA . LEU A 1 231 ? -1.55 -10.008 -25.25 1 88.56 231 LEU A CA 1
ATOM 1878 C C . LEU A 1 231 ? -0.57 -10.555 -26.281 1 88.56 231 LEU A C 1
ATOM 1880 O O . LEU A 1 231 ? 0.442 -11.164 -25.922 1 88.56 231 LEU A O 1
ATOM 1884 N N . TRP A 1 232 ? -0.833 -10.258 -27.531 1 90.12 232 TRP A N 1
ATOM 1885 C CA . TRP A 1 232 ? -0.043 -10.859 -28.594 1 90.12 232 TRP A CA 1
ATOM 1886 C C . TRP A 1 232 ? 1.396 -10.359 -28.562 1 90.12 232 TRP A C 1
ATOM 1888 O O . TRP A 1 232 ? 2.322 -11.086 -28.938 1 90.12 232 TRP A O 1
ATOM 1898 N N . LYS A 1 233 ? 1.624 -9.156 -28.109 1 90 233 LYS A N 1
ATOM 1899 C CA . LYS A 1 233 ? 2.963 -8.578 -28.094 1 90 233 LYS A CA 1
ATOM 1900 C C . LYS A 1 233 ? 3.891 -9.359 -27.156 1 90 233 LYS A C 1
ATOM 1902 O O . LYS A 1 233 ? 5.098 -9.422 -27.391 1 90 233 LYS A O 1
ATOM 1907 N N . VAL A 1 234 ? 3.328 -9.93 -26.078 1 91.5 234 VAL A N 1
ATOM 1908 C CA . VAL A 1 234 ? 4.168 -10.617 -25.094 1 91.5 234 VAL A CA 1
ATOM 1909 C C . VAL A 1 234 ? 3.789 -12.094 -25.031 1 91.5 234 VAL A C 1
ATOM 1911 O O . VAL A 1 234 ? 4.285 -12.836 -24.188 1 91.5 234 VAL A O 1
ATOM 1914 N N . ALA A 1 235 ? 2.967 -12.547 -25.922 1 91.88 235 ALA A N 1
ATOM 1915 C CA . ALA A 1 235 ? 2.41 -13.898 -25.891 1 91.88 235 ALA A CA 1
ATOM 1916 C C . ALA A 1 235 ? 3.518 -14.953 -25.875 1 91.88 235 ALA A C 1
ATOM 1918 O O . ALA A 1 235 ? 3.486 -15.883 -25.062 1 91.88 235 ALA A O 1
ATOM 1919 N N . PRO A 1 236 ? 4.547 -14.797 -26.719 1 93.12 236 PRO A N 1
ATOM 1920 C CA . PRO A 1 236 ? 5.598 -15.812 -26.703 1 93.12 236 PRO A CA 1
ATOM 1921 C C . PRO A 1 236 ? 6.312 -15.898 -25.344 1 93.12 236 PRO A C 1
ATOM 1923 O O . PRO A 1 236 ? 6.664 -17 -24.906 1 93.12 236 PRO A O 1
ATOM 1926 N N . PHE A 1 237 ? 6.488 -14.781 -24.766 1 94.12 237 PHE A N 1
ATOM 1927 C CA . PHE A 1 237 ? 7.152 -14.758 -23.469 1 94.12 237 PHE A CA 1
ATOM 1928 C C . PHE A 1 237 ? 6.277 -15.398 -22.406 1 94.12 237 PHE A C 1
ATOM 1930 O O . PHE A 1 237 ? 6.762 -16.188 -21.594 1 94.12 237 PHE A O 1
ATOM 1937 N N . VAL A 1 238 ? 5.047 -15.086 -22.375 1 93.44 238 VAL A N 1
ATOM 1938 C CA . VAL A 1 238 ? 4.086 -15.625 -21.422 1 93.44 238 VAL A CA 1
ATOM 1939 C C . VAL A 1 238 ? 3.982 -17.141 -21.594 1 93.44 238 VAL A C 1
ATOM 1941 O O . VAL A 1 238 ? 3.969 -17.875 -20.609 1 93.44 238 VAL A O 1
ATOM 1944 N N . GLU A 1 239 ? 3.936 -17.5 -22.812 1 93.5 239 GLU A N 1
ATOM 1945 C CA . GLU A 1 239 ? 3.848 -18.938 -23.094 1 93.5 239 GLU A CA 1
ATOM 1946 C C . GLU A 1 239 ? 5.094 -19.672 -22.625 1 93.5 239 GLU A C 1
ATOM 1948 O O . GLU A 1 239 ? 5.004 -20.812 -22.156 1 93.5 239 GLU A O 1
ATOM 1953 N N . MET A 1 240 ? 6.176 -19.031 -22.781 1 94.81 240 MET A N 1
ATOM 1954 C CA . MET A 1 240 ? 7.426 -19.625 -22.312 1 94.81 240 MET A CA 1
ATOM 1955 C C . MET A 1 240 ? 7.387 -19.859 -20.812 1 94.81 240 MET A C 1
ATOM 1957 O O . MET A 1 240 ? 7.711 -20.953 -20.328 1 94.81 240 MET A O 1
ATOM 1961 N N . VAL A 1 241 ? 7.004 -18.859 -20.078 1 93.94 241 VAL A N 1
ATOM 1962 C CA . VAL A 1 241 ? 6.926 -18.969 -18.625 1 93.94 241 VAL A CA 1
ATOM 1963 C C . VAL A 1 241 ? 5.918 -20.047 -18.25 1 93.94 241 VAL A C 1
ATOM 1965 O O . VAL A 1 241 ? 6.168 -20.844 -17.344 1 93.94 241 VAL A O 1
ATOM 1968 N N . ARG A 1 242 ? 4.793 -20.047 -18.922 1 94.62 242 ARG A N 1
ATOM 1969 C CA . ARG A 1 242 ? 3.768 -21.031 -18.641 1 94.62 242 ARG A CA 1
ATOM 1970 C C . ARG A 1 242 ? 4.293 -22.453 -18.891 1 94.62 242 ARG A C 1
ATOM 1972 O O . ARG A 1 242 ? 4.008 -23.359 -18.109 1 94.62 242 ARG A O 1
ATOM 1979 N N . LYS A 1 243 ? 5.039 -22.594 -19.969 1 94.25 243 LYS A N 1
ATOM 1980 C CA . LYS A 1 243 ? 5.641 -23.891 -20.25 1 94.25 243 LYS A CA 1
ATOM 1981 C C . LYS A 1 243 ? 6.543 -24.344 -19.109 1 94.25 243 LYS A C 1
ATOM 1983 O O . LYS A 1 243 ? 6.574 -25.531 -18.766 1 94.25 243 LYS A O 1
ATOM 1988 N N . GLY A 1 244 ? 7.234 -23.422 -18.547 1 91 244 GLY A N 1
ATOM 1989 C CA . GLY A 1 244 ? 8.031 -23.734 -17.375 1 91 244 GLY A CA 1
ATOM 1990 C C . GLY A 1 244 ? 7.207 -24.219 -16.188 1 91 244 GLY A C 1
ATOM 1991 O O . GLY A 1 244 ? 7.594 -25.156 -15.5 1 91 244 GLY A O 1
ATOM 1992 N N . CYS A 1 245 ? 6.125 -23.625 -15.977 1 92.25 245 CYS A N 1
ATOM 1993 C CA . CYS A 1 245 ? 5.215 -24.016 -14.906 1 92.25 245 CYS A CA 1
ATOM 1994 C C . CYS A 1 245 ? 4.664 -25.422 -15.156 1 92.25 245 CYS A C 1
ATOM 1996 O O . CYS A 1 245 ? 4.633 -26.25 -14.25 1 92.25 245 CYS A O 1
ATOM 1998 N N . LEU A 1 246 ? 4.293 -25.625 -16.375 1 92.69 246 LEU A N 1
ATOM 1999 C CA . LEU A 1 246 ? 3.68 -26.891 -16.75 1 92.69 246 LEU A CA 1
ATOM 2000 C C . LEU A 1 246 ? 4.688 -28.031 -16.656 1 92.69 246 LEU A C 1
ATOM 2002 O O . LEU A 1 246 ? 4.309 -29.188 -16.5 1 92.69 246 LEU A O 1
ATOM 2006 N N . GLY A 1 247 ? 5.926 -27.688 -16.734 1 87.56 247 GLY A N 1
ATOM 2007 C CA . GLY A 1 247 ? 6.973 -28.688 -16.703 1 87.56 247 GLY A CA 1
ATOM 2008 C C . GLY A 1 247 ? 7.332 -29.141 -15.297 1 87.56 247 GLY A C 1
ATOM 2009 O O . GLY A 1 247 ? 8.047 -30.141 -15.125 1 87.56 247 GLY A O 1
ATOM 2010 N N . LEU A 1 248 ? 6.789 -28.562 -14.297 1 85.25 248 LEU A N 1
ATOM 2011 C CA . LEU A 1 248 ? 7.09 -28.906 -12.914 1 85.25 248 LEU A CA 1
ATOM 2012 C C . LEU A 1 248 ? 6.406 -30.219 -12.516 1 85.25 248 LEU A C 1
ATOM 2014 O O . LEU A 1 248 ? 5.301 -30.516 -12.977 1 85.25 248 LEU A O 1
ATOM 2018 N N . GLU A 1 249 ? 7.113 -30.844 -11.672 1 80 249 GLU A N 1
ATOM 2019 C CA . GLU A 1 249 ? 6.504 -32.062 -11.133 1 80 249 GLU A CA 1
ATOM 2020 C C . GLU A 1 249 ? 5.324 -31.719 -10.219 1 80 249 GLU A C 1
ATOM 2022 O O . GLU A 1 249 ? 5.43 -30.844 -9.359 1 80 249 GLU A O 1
ATOM 2027 N N . ARG A 1 250 ? 4.273 -32.469 -10.453 1 80.31 250 ARG A N 1
ATOM 2028 C CA . ARG A 1 250 ? 3.041 -32.094 -9.758 1 80.31 250 ARG A CA 1
ATOM 2029 C C . ARG A 1 250 ? 2.816 -33 -8.555 1 80.31 250 ARG A C 1
ATOM 2031 O O . ARG A 1 250 ? 3.08 -34.219 -8.617 1 80.31 250 ARG A O 1
ATOM 2038 N N . SER A 1 251 ? 2.408 -32.375 -7.5 1 75.75 251 SER A N 1
ATOM 2039 C CA . SER A 1 251 ? 1.899 -33.094 -6.336 1 75.75 251 SER A CA 1
ATOM 2040 C C . SER A 1 251 ? 0.387 -33.25 -6.41 1 75.75 251 SER A C 1
ATOM 2042 O O . SER A 1 251 ? -0.201 -33.156 -7.492 1 75.75 251 SER A O 1
ATOM 2044 N N . ASN A 1 252 ? -0.232 -33.656 -5.297 1 79 252 ASN A N 1
ATOM 2045 C CA . ASN A 1 252 ? -1.671 -33.906 -5.344 1 79 252 ASN A CA 1
ATOM 2046 C C . ASN A 1 252 ? -2.436 -32.875 -4.504 1 79 252 ASN A C 1
ATOM 2048 O O . ASN A 1 252 ? -3.598 -33.094 -4.156 1 79 252 ASN A O 1
ATOM 2052 N N . CYS A 1 253 ? -1.756 -31.828 -4.223 1 81.62 253 CYS A N 1
ATOM 2053 C CA . CYS A 1 253 ? -2.408 -30.797 -3.432 1 81.62 253 CYS A CA 1
ATOM 2054 C C . CYS A 1 253 ? -2.213 -29.422 -4.066 1 81.62 253 CYS A C 1
ATOM 2056 O O . CYS A 1 253 ? -1.085 -28.938 -4.172 1 81.62 253 CYS A O 1
ATOM 2058 N N . PHE A 1 254 ? -3.346 -28.828 -4.434 1 85.44 254 PHE A N 1
ATOM 2059 C CA . PHE A 1 254 ? -3.254 -27.578 -5.168 1 85.44 254 PHE A CA 1
ATOM 2060 C C . PHE A 1 254 ? -4.227 -26.547 -4.609 1 85.44 254 PHE A C 1
ATOM 2062 O O . PHE A 1 254 ? -5.125 -26.891 -3.834 1 85.44 254 PHE A O 1
ATOM 2069 N N . CYS A 1 255 ? -3.936 -25.375 -4.949 1 87 255 CYS A N 1
ATOM 2070 C CA . CYS A 1 255 ? -4.844 -24.281 -4.648 1 87 255 CYS A CA 1
ATOM 2071 C C . CYS A 1 255 ? -4.977 -23.328 -5.836 1 87 255 CYS A C 1
ATOM 2073 O O . CYS A 1 255 ? -4.043 -23.188 -6.629 1 87 255 CYS A O 1
ATOM 2075 N N . VAL A 1 256 ? -6.168 -22.797 -6.008 1 88.94 256 VAL A N 1
ATOM 2076 C CA . VAL A 1 256 ? -6.406 -21.797 -7.047 1 88.94 256 VAL A CA 1
ATOM 2077 C C . VAL A 1 256 ? -6.773 -20.469 -6.41 1 88.94 256 VAL A C 1
ATOM 2079 O O . VAL A 1 256 ? -7.52 -20.422 -5.43 1 88.94 256 VAL A O 1
ATOM 2082 N N . ASP A 1 257 ? -6.184 -19.422 -6.93 1 84.75 257 ASP A N 1
ATOM 2083 C CA . ASP A 1 257 ? -6.5 -18.094 -6.426 1 84.75 257 ASP A CA 1
ATOM 2084 C C . ASP A 1 257 ? -6.281 -17.031 -7.5 1 84.75 257 ASP A C 1
ATOM 2086 O O . ASP A 1 257 ? -5.648 -17.297 -8.523 1 84.75 257 ASP A O 1
ATOM 2090 N N . GLU A 1 258 ? -6.871 -15.898 -7.207 1 84.75 258 GLU A N 1
ATOM 2091 C CA . GLU A 1 258 ? -6.672 -14.734 -8.062 1 84.75 258 GLU A CA 1
ATOM 2092 C C . GLU A 1 258 ? -5.488 -13.898 -7.586 1 84.75 258 GLU A C 1
ATOM 2094 O O . GLU A 1 258 ? -5.293 -13.711 -6.383 1 84.75 258 GLU A O 1
ATOM 2099 N N . GLN A 1 259 ? -4.656 -13.555 -8.516 1 81.38 259 GLN A N 1
ATOM 2100 C CA . GLN A 1 259 ? -3.523 -12.68 -8.242 1 81.38 259 GLN A CA 1
ATOM 2101 C C . GLN A 1 259 ? -3.588 -11.414 -9.094 1 81.38 259 GLN A C 1
ATOM 2103 O O . GLN A 1 259 ? -4.078 -11.453 -10.227 1 81.38 259 GLN A O 1
ATOM 2108 N N . VAL A 1 260 ? -3.197 -10.336 -8.492 1 85.19 260 VAL A N 1
ATOM 2109 C CA . VAL A 1 260 ? -3.078 -9.102 -9.266 1 85.19 260 VAL A CA 1
ATOM 2110 C C . VAL A 1 260 ? -1.609 -8.836 -9.594 1 85.19 260 VAL A C 1
ATOM 2112 O O . VAL A 1 260 ? -0.768 -8.781 -8.695 1 85.19 260 VAL A O 1
ATOM 2115 N N . ILE A 1 261 ? -1.29 -8.828 -10.805 1 87.5 261 ILE A N 1
ATOM 2116 C CA . ILE A 1 261 ? 0.027 -8.375 -11.242 1 87.5 261 ILE A CA 1
ATOM 2117 C C . ILE A 1 261 ? 0.059 -6.852 -11.297 1 87.5 261 ILE A C 1
ATOM 2119 O O . ILE A 1 261 ? -0.568 -6.242 -12.164 1 87.5 261 ILE A O 1
ATOM 2123 N N . PRO A 1 262 ? 0.795 -6.309 -10.359 1 83.5 262 PRO A N 1
ATOM 2124 C CA . PRO A 1 262 ? 0.785 -4.848 -10.328 1 83.5 262 PRO A CA 1
ATOM 2125 C C . PRO A 1 262 ? 1.238 -4.227 -11.648 1 83.5 262 PRO A C 1
ATOM 2127 O O . PRO A 1 262 ? 2.244 -4.652 -12.227 1 83.5 262 PRO A O 1
ATOM 2130 N N . PHE A 1 263 ? 0.442 -3.346 -12.148 1 86.62 263 PHE A N 1
ATOM 2131 C CA . PHE A 1 263 ? 0.714 -2.666 -13.406 1 86.62 263 PHE A CA 1
ATOM 2132 C C . PHE A 1 263 ? 0.027 -1.306 -13.453 1 86.62 263 PHE A C 1
ATOM 2134 O O . PHE A 1 263 ? -1.188 -1.212 -13.266 1 86.62 263 PHE A O 1
ATOM 2141 N N . SER A 1 264 ? 0.844 -0.247 -13.68 1 78.56 264 SER A N 1
ATOM 2142 C CA . SER A 1 264 ? 0.292 1.103 -13.672 1 78.56 264 SER A CA 1
ATOM 2143 C C . SER A 1 264 ? 0.274 1.704 -15.07 1 78.56 264 SER A C 1
ATOM 2145 O O . SER A 1 264 ? -0.148 2.848 -15.258 1 78.56 264 SER A O 1
ATOM 2147 N N . GLY A 1 265 ? 0.705 0.956 -16.016 1 80.5 265 GLY A N 1
ATOM 2148 C CA . GLY A 1 265 ? 0.734 1.476 -17.375 1 80.5 265 GLY A CA 1
ATOM 2149 C C . GLY A 1 265 ? -0.623 1.447 -18.062 1 80.5 265 GLY A C 1
ATOM 2150 O O . GLY A 1 265 ? -1.646 1.237 -17.406 1 80.5 265 GLY A O 1
ATOM 2151 N N . ARG A 1 266 ? -0.561 1.836 -19.266 1 82.25 266 ARG A N 1
ATOM 2152 C CA . ARG A 1 266 ? -1.784 1.856 -20.062 1 82.25 266 ARG A CA 1
ATOM 2153 C C . ARG A 1 266 ? -2.025 0.507 -20.734 1 82.25 266 ARG A C 1
ATOM 2155 O O . ARG A 1 266 ? -1.244 0.082 -21.578 1 82.25 266 ARG A O 1
ATOM 2162 N N . CYS A 1 267 ? -2.961 -0.225 -20.281 1 86 267 CYS A N 1
ATOM 2163 C CA . CYS A 1 267 ? -3.373 -1.519 -20.812 1 86 267 CYS A CA 1
ATOM 2164 C C . CYS A 1 267 ? -4.871 -1.729 -20.625 1 86 267 CYS A C 1
ATOM 2166 O O . CYS A 1 267 ? -5.414 -1.478 -19.547 1 86 267 CYS A O 1
ATOM 2168 N N . PRO A 1 268 ? -5.457 -2.064 -21.672 1 81.94 268 PRO A N 1
ATOM 2169 C CA . PRO A 1 268 ? -6.91 -2.232 -21.609 1 81.94 268 PRO A CA 1
ATOM 2170 C C . PRO A 1 268 ? -7.332 -3.295 -20.594 1 81.94 268 PRO A C 1
ATOM 2172 O O . PRO A 1 268 ? -8.469 -3.281 -20.109 1 81.94 268 PRO A O 1
ATOM 2175 N N . MET A 1 269 ? -6.531 -4.164 -20.297 1 88.19 269 MET A N 1
ATOM 2176 C CA . MET A 1 269 ? -6.887 -5.262 -19.406 1 88.19 269 MET A CA 1
ATOM 2177 C C . MET A 1 269 ? -6.672 -4.867 -17.953 1 88.19 269 MET A C 1
ATOM 2179 O O . MET A 1 269 ? -6.91 -5.668 -17.047 1 88.19 269 MET A O 1
ATOM 2183 N N . LYS A 1 270 ? -6.203 -3.707 -17.75 1 89 270 LYS A N 1
ATOM 2184 C CA . LYS A 1 270 ? -5.957 -3.24 -16.391 1 89 270 LYS A CA 1
ATOM 2185 C C . LYS A 1 270 ? -7.25 -3.176 -15.586 1 89 270 LYS A C 1
ATOM 2187 O O . LYS A 1 270 ? -8.281 -2.73 -16.094 1 89 270 LYS A O 1
ATOM 2192 N N . GLN A 1 271 ? -7.199 -3.658 -14.375 1 86.94 271 GLN A N 1
ATOM 2193 C CA . GLN A 1 271 ? -8.367 -3.682 -13.5 1 86.94 271 GLN A CA 1
ATOM 2194 C C . GLN A 1 271 ? -8.023 -3.174 -12.109 1 86.94 271 GLN A C 1
ATOM 2196 O O . GLN A 1 271 ? -6.848 -3.135 -11.727 1 86.94 271 GLN A O 1
ATOM 2201 N N . TYR A 1 272 ? -8.977 -2.697 -11.43 1 83.94 272 TYR A N 1
ATOM 2202 C CA . TYR A 1 272 ? -8.891 -2.32 -10.023 1 83.94 272 TYR A CA 1
ATOM 2203 C C . TYR A 1 272 ? -9.602 -3.34 -9.141 1 83.94 272 TYR A C 1
ATOM 2205 O O . TYR A 1 272 ? -10.812 -3.541 -9.266 1 83.94 272 TYR A O 1
ATOM 2213 N N . ILE A 1 273 ? -8.898 -4.043 -8.398 1 78 273 ILE A N 1
ATOM 2214 C CA . ILE A 1 273 ? -9.445 -5.02 -7.465 1 78 273 ILE A CA 1
ATOM 2215 C C . ILE A 1 273 ? -9.289 -4.508 -6.031 1 78 273 ILE A C 1
ATOM 2217 O O . ILE A 1 273 ? -8.195 -4.547 -5.465 1 78 273 ILE A O 1
ATOM 2221 N N . PRO A 1 274 ? -10.422 -4.16 -5.52 1 74.31 274 PRO A N 1
ATOM 2222 C CA . PRO A 1 274 ? -10.359 -3.561 -4.184 1 74.31 274 PRO A CA 1
ATOM 2223 C C . PRO A 1 274 ? -9.867 -4.539 -3.119 1 74.31 274 PRO A C 1
ATOM 2225 O O . PRO A 1 274 ? -9.984 -5.758 -3.293 1 74.31 274 PRO A O 1
ATOM 2228 N N . ASN A 1 275 ? -9.289 -4.148 -2.059 1 65.81 275 ASN A N 1
ATOM 2229 C CA . ASN A 1 275 ? -8.922 -4.883 -0.853 1 65.81 275 ASN A CA 1
ATOM 2230 C C . ASN A 1 275 ? -7.641 -5.691 -1.058 1 65.81 275 ASN A C 1
ATOM 2232 O O . ASN A 1 275 ? -7.301 -6.539 -0.232 1 65.81 275 ASN A O 1
ATOM 2236 N N . LYS A 1 276 ? -7.195 -5.711 -2.293 1 70.94 276 LYS A N 1
ATOM 2237 C CA . LYS A 1 276 ? -5.867 -6.289 -2.475 1 70.94 276 LYS A CA 1
ATOM 2238 C C . LYS A 1 276 ? -4.777 -5.258 -2.207 1 70.94 276 LYS A C 1
ATOM 2240 O O . LYS A 1 276 ? -4.996 -4.055 -2.373 1 70.94 276 LYS A O 1
ATOM 2245 N N . PRO A 1 277 ? -3.67 -5.691 -1.693 1 68.12 277 PRO A N 1
ATOM 2246 C CA . PRO A 1 277 ? -2.594 -4.742 -1.391 1 68.12 277 PRO A CA 1
ATOM 2247 C C . PRO A 1 277 ? -2.236 -3.857 -2.582 1 68.12 277 PRO A C 1
ATOM 2249 O O . PRO A 1 277 ? -2.02 -2.654 -2.418 1 68.12 277 PRO A O 1
ATOM 2252 N N . ASN A 1 278 ? -2.072 -4.469 -3.73 1 73 278 ASN A N 1
ATOM 2253 C CA . ASN A 1 278 ? -1.905 -3.754 -4.992 1 73 278 ASN A CA 1
ATOM 2254 C C . ASN A 1 278 ? -3.137 -3.889 -5.879 1 73 278 ASN A C 1
ATOM 2256 O O . ASN A 1 278 ? -3.238 -4.828 -6.672 1 73 278 ASN A O 1
ATOM 2260 N N . PRO A 1 279 ? -4.016 -2.869 -5.719 1 77.31 279 PRO A N 1
ATOM 2261 C CA . PRO A 1 279 ? -5.344 -3.082 -6.301 1 77.31 279 PRO A CA 1
ATOM 2262 C C . PRO A 1 279 ? -5.379 -2.818 -7.805 1 77.31 279 PRO A C 1
ATOM 2264 O O . PRO A 1 279 ? -6.336 -3.209 -8.477 1 77.31 279 PRO A O 1
ATOM 2267 N N . VAL A 1 280 ? -4.324 -2.18 -8.305 1 85.25 280 VAL A N 1
ATOM 2268 C CA . VAL A 1 280 ? -4.363 -1.848 -9.727 1 85.25 280 VAL A CA 1
ATOM 2269 C C . VAL A 1 280 ? -3.373 -2.727 -10.492 1 85.25 280 VAL A C 1
ATOM 2271 O O . VAL A 1 280 ? -2.197 -2.807 -10.125 1 85.25 280 VAL A O 1
ATOM 2274 N N . GLY A 1 281 ? -3.879 -3.432 -11.43 1 90 281 GLY A N 1
ATOM 2275 C CA . GLY A 1 281 ? -2.988 -4.258 -12.227 1 90 281 GLY A CA 1
ATOM 2276 C C . GLY A 1 281 ? -3.727 -5.262 -13.094 1 90 281 GLY A C 1
ATOM 2277 O O . GLY A 1 281 ? -4.871 -5.027 -13.484 1 90 281 GLY A O 1
ATOM 2278 N N . LEU A 1 282 ? -2.99 -6.266 -13.562 1 90.31 282 LEU A N 1
ATOM 2279 C CA . LEU A 1 282 ? -3.545 -7.336 -14.383 1 90.31 282 LEU A CA 1
ATOM 2280 C C . LEU A 1 282 ? -3.984 -8.516 -13.523 1 90.31 282 LEU A C 1
ATOM 2282 O O . LEU A 1 282 ? -3.25 -8.945 -12.633 1 90.31 282 LEU A O 1
ATOM 2286 N N . LYS A 1 283 ? -5.238 -8.891 -13.844 1 90.62 283 LYS A N 1
ATOM 2287 C CA . LYS A 1 283 ? -5.781 -10.031 -13.109 1 90.62 283 LYS A CA 1
ATOM 2288 C C . LYS A 1 283 ? -5.25 -11.352 -13.656 1 90.62 283 LYS A C 1
ATOM 2290 O O . LYS A 1 283 ? -5.238 -11.562 -14.875 1 90.62 283 LYS A O 1
ATOM 2295 N N . ASN A 1 284 ? -4.695 -12.18 -12.734 1 91.38 284 ASN A N 1
ATOM 2296 C CA . ASN A 1 284 ? -4.117 -13.477 -13.07 1 91.38 284 ASN A CA 1
ATOM 2297 C C . ASN A 1 284 ? -4.68 -14.586 -12.188 1 91.38 284 ASN A C 1
ATOM 2299 O O . ASN A 1 284 ? -4.793 -14.43 -10.977 1 91.38 284 ASN A O 1
ATOM 2303 N N . PHE A 1 285 ? -5.191 -15.633 -12.844 1 92.25 285 PHE A N 1
ATOM 2304 C CA . PHE A 1 285 ? -5.602 -16.812 -12.102 1 92.25 285 PHE A CA 1
ATOM 2305 C C . PHE A 1 285 ? -4.453 -17.812 -12.016 1 92.25 285 PHE A C 1
ATOM 2307 O O . PHE A 1 285 ? -3.828 -18.156 -13.023 1 92.25 285 PHE A O 1
ATOM 2314 N N . VAL A 1 286 ? -4.227 -18.297 -10.797 1 91.69 286 VAL A N 1
ATOM 2315 C CA . VAL A 1 286 ? -3.012 -19.078 -10.594 1 91.69 286 VAL A CA 1
ATOM 2316 C C . VAL A 1 286 ? -3.357 -20.391 -9.906 1 91.69 286 VAL A C 1
ATOM 2318 O O . VAL A 1 286 ? -4.195 -20.438 -9.008 1 91.69 286 VAL A O 1
ATOM 2321 N N . LEU A 1 287 ? -2.795 -21.438 -10.445 1 91.81 287 LEU A N 1
ATOM 2322 C CA . LEU A 1 287 ? -2.77 -22.75 -9.797 1 91.81 287 LEU A CA 1
ATOM 2323 C C . LEU A 1 287 ? -1.453 -22.969 -9.062 1 91.81 287 LEU A C 1
ATOM 2325 O O . LEU A 1 287 ? -0.397 -23.078 -9.688 1 91.81 287 LEU A O 1
ATOM 2329 N N . ALA A 1 288 ? -1.517 -23.031 -7.758 1 87.31 288 ALA A N 1
ATOM 2330 C CA . ALA A 1 288 ? -0.313 -23.172 -6.938 1 87.31 288 ALA A CA 1
ATOM 2331 C C . ALA A 1 288 ? -0.334 -24.469 -6.141 1 87.31 288 ALA A C 1
ATOM 2333 O O . ALA A 1 288 ? -1.398 -25.062 -5.918 1 87.31 288 ALA A O 1
ATOM 2334 N N . GLY A 1 289 ? 0.818 -24.891 -5.812 1 81.81 289 GLY A N 1
ATOM 2335 C CA . GLY A 1 289 ? 0.946 -26.062 -4.953 1 81.81 289 GLY A CA 1
ATOM 2336 C C . GLY A 1 289 ? 1.214 -25.703 -3.502 1 81.81 289 GLY A C 1
ATOM 2337 O O . GLY A 1 289 ? 1.416 -24.531 -3.172 1 81.81 289 GLY A O 1
ATOM 2338 N N . LYS A 1 290 ? 1.157 -26.703 -2.684 1 73.25 290 LYS A N 1
ATOM 2339 C CA . LYS A 1 290 ? 1.448 -26.531 -1.262 1 73.25 290 LYS A CA 1
ATOM 2340 C C . LYS A 1 290 ? 2.865 -26.016 -1.05 1 73.25 290 LYS A C 1
ATOM 2342 O O . LYS A 1 290 ? 3.152 -25.375 -0.03 1 73.25 290 LYS A O 1
ATOM 2347 N N . ASP A 1 291 ? 3.676 -26.234 -2.006 1 70.88 291 ASP A N 1
ATOM 2348 C CA . ASP A 1 291 ? 5.07 -25.812 -1.921 1 70.88 291 ASP A CA 1
ATOM 2349 C C . ASP A 1 291 ? 5.211 -24.328 -2.27 1 70.88 291 ASP A C 1
ATOM 2351 O O . ASP A 1 291 ? 6.301 -23.766 -2.172 1 70.88 291 ASP A O 1
ATOM 2355 N N . GLY A 1 292 ? 4.18 -23.797 -2.744 1 75.25 292 GLY A N 1
ATOM 2356 C CA . GLY A 1 292 ? 4.223 -22.391 -3.062 1 75.25 292 GLY A CA 1
ATOM 2357 C C . GLY A 1 292 ? 4.574 -22.109 -4.512 1 75.25 292 GLY A C 1
ATOM 2358 O O . GLY A 1 292 ? 4.594 -20.953 -4.941 1 75.25 292 GLY A O 1
ATOM 2359 N N . LEU A 1 293 ? 4.824 -23.094 -5.285 1 81.25 293 LEU A N 1
ATOM 2360 C CA . LEU A 1 293 ? 5.16 -22.922 -6.695 1 81.25 293 LEU A CA 1
ATOM 2361 C C . LEU A 1 293 ? 3.9 -22.766 -7.539 1 81.25 293 LEU A C 1
ATOM 2363 O O . LEU A 1 293 ? 2.832 -23.25 -7.156 1 81.25 293 LEU A O 1
ATOM 2367 N N . ILE A 1 294 ? 4.09 -22.109 -8.602 1 88.44 294 ILE A N 1
ATOM 2368 C CA . ILE A 1 294 ? 2.992 -21.938 -9.547 1 88.44 294 ILE A CA 1
ATOM 2369 C C . ILE A 1 294 ? 3.076 -23.016 -10.633 1 88.44 294 ILE A C 1
ATOM 2371 O O . ILE A 1 294 ? 4.082 -23.125 -11.336 1 88.44 294 ILE A O 1
ATOM 2375 N N . TYR A 1 295 ? 2.035 -23.734 -10.766 1 90.38 295 TYR A N 1
ATOM 2376 C CA . TYR A 1 295 ? 2.029 -24.859 -11.695 1 90.38 295 TYR A CA 1
ATOM 2377 C C . TYR A 1 295 ? 1.326 -24.5 -13 1 90.38 295 TYR A C 1
ATOM 2379 O O . TYR A 1 295 ? 1.512 -25.156 -14.023 1 90.38 295 TYR A O 1
ATOM 2387 N N . ASP A 1 296 ? 0.505 -23.547 -12.898 1 93.44 296 ASP A N 1
ATOM 2388 C CA . ASP A 1 296 ? -0.191 -23.016 -14.07 1 93.44 296 ASP A CA 1
ATOM 2389 C C . ASP A 1 296 ? -0.803 -21.656 -13.766 1 93.44 296 ASP A C 1
ATOM 2391 O O . ASP A 1 296 ? -0.958 -21.281 -12.602 1 93.44 296 ASP A O 1
ATOM 2395 N N . PHE A 1 297 ? -1.006 -20.891 -14.883 1 94.56 297 PHE A N 1
ATOM 2396 C CA . PHE A 1 297 ? -1.663 -19.609 -14.695 1 94.56 297 PHE A CA 1
ATOM 2397 C C . PHE A 1 297 ? -2.377 -19.172 -15.969 1 94.56 297 PHE A C 1
ATOM 2399 O O . PHE A 1 297 ? -2.129 -19.719 -17.047 1 94.56 297 PHE A O 1
ATOM 2406 N N . ALA A 1 298 ? -3.346 -18.312 -15.797 1 94.19 298 ALA A N 1
ATOM 2407 C CA . ALA A 1 298 ? -4.094 -17.75 -16.906 1 94.19 298 ALA A CA 1
ATOM 2408 C C . ALA A 1 298 ? -4.398 -16.266 -16.672 1 94.19 298 ALA A C 1
ATOM 2410 O O . ALA A 1 298 ? -5.164 -15.93 -15.766 1 94.19 298 ALA A O 1
ATOM 2411 N N . ILE A 1 299 ? -3.779 -15.469 -17.531 1 92.88 299 ILE A N 1
ATOM 2412 C CA . ILE A 1 299 ? -4.023 -14.039 -17.422 1 92.88 299 ILE A CA 1
ATOM 2413 C C . ILE A 1 299 ? -5.422 -13.711 -17.938 1 92.88 299 ILE A C 1
ATOM 2415 O O . ILE A 1 299 ? -5.816 -14.172 -19.016 1 92.88 299 ILE A O 1
ATOM 2419 N N . TYR A 1 300 ? -6.137 -12.984 -17.172 1 92.75 300 TYR A N 1
ATOM 2420 C CA . TYR A 1 300 ? -7.512 -12.648 -17.516 1 92.75 300 TYR A CA 1
ATOM 2421 C C . TYR A 1 300 ? -7.555 -11.562 -18.594 1 92.75 300 TYR A C 1
ATOM 2423 O O . TYR A 1 300 ? -7 -10.477 -18.406 1 92.75 300 TYR A O 1
ATOM 2431 N N . LYS A 1 301 ? -8.125 -11.836 -19.688 1 90 301 LYS A N 1
ATOM 2432 C CA . LYS A 1 301 ? -8.195 -10.914 -20.812 1 90 301 LYS A CA 1
ATOM 2433 C C . LYS A 1 301 ? -9.641 -10.508 -21.094 1 90 301 LYS A C 1
ATOM 2435 O O . LYS A 1 301 ? -9.922 -9.898 -22.141 1 90 301 LYS A O 1
ATOM 2440 N N . GLY A 1 302 ? -10.492 -10.914 -20.25 1 85.56 302 GLY A N 1
ATOM 2441 C CA . GLY A 1 302 ? -11.906 -10.656 -20.484 1 85.56 302 GLY A CA 1
ATOM 2442 C C . GLY A 1 302 ? -12.758 -11.906 -20.422 1 85.56 302 GLY A C 1
ATOM 2443 O O . GLY A 1 302 ? -12.266 -12.984 -20.078 1 85.56 302 GLY A O 1
ATOM 2444 N N . LYS A 1 303 ? -14.031 -11.805 -20.828 1 81.56 303 LYS A N 1
ATOM 2445 C CA . LYS A 1 303 ? -15.023 -12.875 -20.688 1 81.56 303 LYS A CA 1
ATOM 2446 C C . LYS A 1 303 ? -14.656 -14.07 -21.562 1 81.56 303 LYS A C 1
ATOM 2448 O O . LYS A 1 303 ? -14.977 -15.211 -21.234 1 81.56 303 LYS A O 1
ATOM 2453 N N . GLU A 1 304 ? -13.914 -13.781 -22.531 1 83.19 304 GLU A N 1
ATOM 2454 C CA . GLU A 1 304 ? -13.609 -14.844 -23.484 1 83.19 304 GLU A CA 1
ATOM 2455 C C . GLU A 1 304 ? -12.281 -15.516 -23.141 1 83.19 304 GLU A C 1
ATOM 2457 O O . GLU A 1 304 ? -11.789 -16.344 -23.922 1 83.19 304 GLU A O 1
ATOM 2462 N N . THR A 1 305 ? -11.727 -15.32 -22.031 1 88.81 305 THR A N 1
ATOM 2463 C CA . THR A 1 305 ? -10.438 -15.875 -21.641 1 88.81 305 THR A CA 1
ATOM 2464 C C . THR A 1 305 ? -10.523 -17.391 -21.484 1 88.81 305 THR A C 1
ATOM 2466 O O . THR A 1 305 ? -9.594 -18.109 -21.859 1 88.81 305 THR A O 1
ATOM 2469 N N . PHE A 1 306 ? -11.648 -17.797 -20.984 1 91.06 306 PHE A N 1
ATOM 2470 C CA . PHE A 1 306 ? -11.812 -19.219 -20.703 1 91.06 306 PHE A CA 1
ATOM 2471 C C . PHE A 1 306 ? -12.977 -19.797 -21.5 1 91.06 306 PHE A C 1
ATOM 2473 O O . PHE A 1 306 ? -13.93 -19.078 -21.812 1 91.06 306 PHE A O 1
ATOM 2480 N N . PRO A 1 307 ? -12.828 -21.062 -21.812 1 89.88 307 PRO A N 1
ATOM 2481 C CA . PRO A 1 307 ? -14 -21.719 -22.375 1 89.88 307 PRO A CA 1
ATOM 2482 C C . PRO A 1 307 ? -15.203 -21.688 -21.438 1 89.88 307 PRO A C 1
ATOM 2484 O O . PRO A 1 307 ? -15.039 -21.625 -20.219 1 89.88 307 PRO A O 1
ATOM 2487 N N . ASP A 1 308 ? -16.375 -21.672 -21.984 1 91.75 308 ASP A N 1
ATOM 2488 C CA . ASP A 1 308 ? -17.578 -21.609 -21.172 1 91.75 308 ASP A CA 1
ATOM 2489 C C . ASP A 1 308 ? -18.031 -23 -20.75 1 91.75 308 ASP A C 1
ATOM 2491 O O . ASP A 1 308 ? -18.609 -23.75 -21.547 1 91.75 308 ASP A O 1
ATOM 2495 N N . PHE A 1 309 ? -17.906 -23.359 -19.562 1 89.88 309 PHE A N 1
ATOM 2496 C CA . PHE A 1 309 ? -18.328 -24.625 -18.984 1 89.88 309 PHE A CA 1
ATOM 2497 C C . PHE A 1 309 ? -19.672 -24.469 -18.281 1 89.88 309 PHE A C 1
ATOM 2499 O O . PHE A 1 309 ? -20.156 -25.422 -17.656 1 89.88 309 PHE A O 1
ATOM 2506 N N . GLY A 1 310 ? -20.172 -23.266 -18.312 1 90.81 310 GLY A N 1
ATOM 2507 C CA . GLY A 1 310 ? -21.469 -23 -17.703 1 90.81 310 GLY A CA 1
ATOM 2508 C C . GLY A 1 310 ? -21.375 -22.719 -16.219 1 90.81 310 GLY A C 1
ATOM 2509 O O . GLY A 1 310 ? -22.344 -22.906 -15.484 1 90.81 310 GLY A O 1
ATOM 2510 N N . LEU A 1 311 ? -20.266 -22.406 -15.773 1 91.5 311 LEU A N 1
ATOM 2511 C CA . LEU A 1 311 ? -20.062 -22.219 -14.344 1 91.5 311 LEU A CA 1
ATOM 2512 C C . LEU A 1 311 ? -19.688 -20.781 -14.031 1 91.5 311 LEU A C 1
ATOM 2514 O O . LEU A 1 311 ? -19.328 -20.453 -12.898 1 91.5 311 LEU A O 1
ATOM 2518 N N . GLY A 1 312 ? -19.734 -19.891 -15.078 1 89.81 312 GLY A N 1
ATOM 2519 C CA . GLY A 1 312 ? -19.297 -18.531 -14.875 1 89.81 312 GLY A CA 1
ATOM 2520 C C . GLY A 1 312 ? -17.781 -18.375 -14.953 1 89.81 312 GLY A C 1
ATOM 2521 O O . GLY A 1 312 ? -17.062 -19.359 -15.109 1 89.81 312 GLY A O 1
ATOM 2522 N N . ILE A 1 313 ? -17.297 -17.188 -14.773 1 89.31 313 ILE A N 1
ATOM 2523 C CA . ILE A 1 313 ? -15.867 -16.875 -14.922 1 89.31 313 ILE A CA 1
ATOM 2524 C C . ILE A 1 313 ? -15.07 -17.594 -13.828 1 89.31 313 ILE A C 1
ATOM 2526 O O . ILE A 1 313 ? -14.008 -18.156 -14.094 1 89.31 313 ILE A O 1
ATOM 2530 N N . SER A 1 314 ? -15.586 -17.547 -12.594 1 88.81 314 SER A N 1
ATOM 2531 C CA . SER A 1 314 ? -14.891 -18.156 -11.469 1 88.81 314 SER A CA 1
ATOM 2532 C C . SER A 1 314 ? -14.742 -19.672 -11.656 1 88.81 314 SER A C 1
ATOM 2534 O O . SER A 1 314 ? -13.648 -20.219 -11.523 1 88.81 314 SER A O 1
ATOM 2536 N N . GLY A 1 315 ? -15.812 -20.312 -12.008 1 91.38 315 GLY A N 1
ATOM 2537 C CA . GLY A 1 315 ? -15.773 -21.75 -12.219 1 91.38 315 GLY A CA 1
ATOM 2538 C C . GLY A 1 315 ? -15.023 -22.156 -13.477 1 91.38 315 GLY A C 1
ATOM 2539 O O . GLY A 1 315 ? -14.25 -23.109 -13.461 1 91.38 315 GLY A O 1
ATOM 2540 N N . ASN A 1 316 ? -15.195 -21.391 -14.492 1 93.94 316 ASN A N 1
ATOM 2541 C CA . ASN A 1 316 ? -14.539 -21.688 -15.766 1 93.94 316 ASN A CA 1
ATOM 2542 C C . ASN A 1 316 ? -13.023 -21.547 -15.664 1 93.94 316 ASN A C 1
ATOM 2544 O O . ASN A 1 316 ? -12.281 -22.312 -16.266 1 93.94 316 ASN A O 1
ATOM 2548 N N . SER A 1 317 ? -12.578 -20.578 -14.969 1 93.81 317 SER A N 1
ATOM 2549 C CA . SER A 1 317 ? -11.141 -20.359 -14.805 1 93.81 317 SER A CA 1
ATOM 2550 C C . SER A 1 317 ? -10.484 -21.531 -14.094 1 93.81 317 SER A C 1
ATOM 2552 O O . SER A 1 317 ? -9.422 -22 -14.5 1 93.81 317 SER A O 1
ATOM 2554 N N . VAL A 1 318 ? -11.133 -22.016 -13.078 1 93.69 318 VAL A N 1
ATOM 2555 C CA . VAL A 1 318 ? -10.562 -23.125 -12.312 1 93.69 318 VAL A CA 1
ATOM 2556 C C . VAL A 1 318 ? -10.555 -24.391 -13.164 1 93.69 318 VAL A C 1
ATOM 2558 O O . VAL A 1 318 ? -9.555 -25.109 -13.195 1 93.69 318 VAL A O 1
ATOM 2561 N N . LEU A 1 319 ? -11.656 -24.609 -13.836 1 94 319 LEU A N 1
ATOM 2562 C CA . LEU A 1 319 ? -11.734 -25.812 -14.656 1 94 319 LEU A CA 1
ATOM 2563 C C . LEU A 1 319 ? -10.656 -25.812 -15.734 1 94 319 LEU A C 1
ATOM 2565 O O . LEU A 1 319 ? -10.125 -26.859 -16.094 1 94 319 LEU A O 1
ATOM 2569 N N . LYS A 1 320 ? -10.344 -24.688 -16.188 1 94 320 LYS A N 1
ATOM 2570 C CA . LYS A 1 320 ? -9.273 -24.578 -17.172 1 94 320 LYS A CA 1
ATOM 2571 C C . LYS A 1 320 ? -7.918 -24.891 -16.547 1 94 320 LYS A C 1
ATOM 2573 O O . LYS A 1 320 ? -7.117 -25.641 -17.109 1 94 320 LYS A O 1
ATOM 2578 N N . LEU A 1 321 ? -7.641 -24.406 -15.422 1 94.19 321 LEU A N 1
ATOM 2579 C CA . LEU A 1 321 ? -6.348 -24.531 -14.758 1 94.19 321 LEU A CA 1
ATOM 2580 C C . LEU A 1 321 ? -6.137 -25.953 -14.258 1 94.19 321 LEU A C 1
ATOM 2582 O O . LEU A 1 321 ? -5 -26.438 -14.188 1 94.19 321 LEU A O 1
ATOM 2586 N N . VAL A 1 322 ? -7.223 -26.656 -13.961 1 92.94 322 VAL A N 1
ATOM 2587 C CA . VAL A 1 322 ? -7.078 -27.969 -13.336 1 92.94 322 VAL A CA 1
ATOM 2588 C C . VAL A 1 322 ? -6.973 -29.031 -14.422 1 92.94 322 VAL A C 1
ATOM 2590 O O . VAL A 1 322 ? -6.855 -30.219 -14.117 1 92.94 322 VAL A O 1
ATOM 2593 N N . GLU A 1 323 ? -6.957 -28.594 -15.633 1 91.19 323 GLU A N 1
ATOM 2594 C CA . GLU A 1 323 ? -6.789 -29.547 -16.734 1 91.19 323 GLU A CA 1
ATOM 2595 C C . GLU A 1 323 ? -5.469 -30.297 -16.609 1 91.19 323 GLU A C 1
ATOM 2597 O O . GLU A 1 323 ? -5.359 -31.453 -17.047 1 91.19 323 GLU A O 1
ATOM 2602 N N . THR A 1 324 ? -4.527 -29.672 -15.984 1 88.5 324 THR A N 1
ATOM 2603 C CA . THR A 1 324 ? -3.205 -30.281 -15.875 1 88.5 324 THR A CA 1
ATOM 2604 C C . THR A 1 324 ? -3.029 -30.969 -14.523 1 88.5 324 THR A C 1
ATOM 2606 O O . THR A 1 324 ? -1.964 -31.516 -14.234 1 88.5 324 THR A O 1
ATOM 2609 N N . VAL A 1 325 ? -4 -30.938 -13.703 1 88.94 325 VAL A N 1
ATOM 2610 C CA . VAL A 1 325 ? -3.939 -31.531 -12.375 1 88.94 325 VAL A CA 1
ATOM 2611 C C . VAL A 1 325 ? -4.277 -33.031 -12.453 1 88.94 325 VAL A C 1
ATOM 2613 O O . VAL A 1 325 ? -5.27 -33.406 -13.078 1 88.94 325 VAL A O 1
ATOM 2616 N N . PRO A 1 326 ? -3.416 -33.781 -11.867 1 81.81 326 PRO A N 1
ATOM 2617 C CA . PRO A 1 326 ? -3.691 -35.219 -11.914 1 81.81 326 PRO A CA 1
ATOM 2618 C C . PRO A 1 326 ? -4.934 -35.594 -11.117 1 81.81 326 PRO A C 1
ATOM 2620 O O . PRO A 1 326 ? -5.324 -34.906 -10.188 1 81.81 326 PRO A O 1
ATOM 2623 N N . ALA A 1 327 ? -5.465 -36.656 -11.438 1 76 327 ALA A N 1
ATOM 2624 C CA . ALA A 1 327 ? -6.605 -37.219 -10.703 1 76 327 ALA A CA 1
ATOM 2625 C C . ALA A 1 327 ? -6.223 -37.531 -9.258 1 76 327 ALA A C 1
ATOM 2627 O O . ALA A 1 327 ? -5.043 -37.719 -8.953 1 76 327 ALA A O 1
ATOM 2628 N N . CYS A 1 328 ? -7.207 -37.469 -8.406 1 75.5 328 CYS A N 1
ATOM 2629 C CA . CYS A 1 328 ? -7.047 -37.781 -6.988 1 75.5 328 CYS A CA 1
ATOM 2630 C C . CYS A 1 328 ? -6.266 -36.656 -6.289 1 75.5 328 CYS A C 1
ATOM 2632 O O . CYS A 1 328 ? -5.371 -36.938 -5.488 1 75.5 328 CYS A O 1
ATOM 2634 N N . SER A 1 329 ? -6.398 -35.594 -6.848 1 82.94 329 SER A N 1
ATOM 2635 C CA . SER A 1 329 ? -5.797 -34.406 -6.211 1 82.94 329 SER A CA 1
ATOM 2636 C C . SER A 1 329 ? -6.828 -33.656 -5.391 1 82.94 329 SER A C 1
ATOM 2638 O O . SER A 1 329 ? -8.031 -33.812 -5.574 1 82.94 329 SER A O 1
ATOM 2640 N N . THR A 1 330 ? -6.316 -32.969 -4.438 1 83.44 330 THR A N 1
ATOM 2641 C CA . THR A 1 330 ? -7.168 -32.062 -3.682 1 83.44 330 THR A CA 1
ATOM 2642 C C . THR A 1 330 ? -6.961 -30.609 -4.148 1 83.44 330 THR A C 1
ATOM 2644 O O . THR A 1 330 ? -5.852 -30.219 -4.523 1 83.44 330 THR A O 1
ATOM 2647 N N . LEU A 1 331 ? -8.031 -29.938 -4.176 1 87.38 331 LEU A N 1
ATOM 2648 C CA . LEU A 1 331 ? -7.98 -28.547 -4.613 1 87.38 331 LEU A CA 1
ATOM 2649 C C . LEU A 1 331 ? -8.641 -27.641 -3.59 1 87.38 331 LEU A C 1
ATOM 2651 O O . LEU A 1 331 ? -9.75 -27.906 -3.123 1 87.38 331 LEU A O 1
ATOM 2655 N N . TYR A 1 332 ? -7.953 -26.672 -3.295 1 85.81 332 TYR A N 1
ATOM 2656 C CA . TYR A 1 332 ? -8.484 -25.688 -2.359 1 85.81 332 TYR A CA 1
ATOM 2657 C C . TYR A 1 332 ? -8.75 -24.359 -3.059 1 85.81 332 TYR A C 1
ATOM 2659 O O . TYR A 1 332 ? -7.961 -23.922 -3.898 1 85.81 332 TYR A O 1
ATOM 2667 N N . CYS A 1 333 ? -9.852 -23.703 -2.76 1 85.69 333 CYS A N 1
ATOM 2668 C CA . CYS A 1 333 ? -10.172 -22.422 -3.371 1 85.69 333 CYS A CA 1
ATOM 2669 C C . CYS A 1 333 ? -10.961 -21.531 -2.408 1 85.69 333 CYS A C 1
ATOM 2671 O O . CYS A 1 333 ? -11.43 -22 -1.374 1 85.69 333 CYS A O 1
ATOM 2673 N N . ASP A 1 334 ? -11.016 -20.281 -2.701 1 82.88 334 ASP A N 1
ATOM 2674 C CA . ASP A 1 334 ? -11.727 -19.344 -1.841 1 82.88 334 ASP A CA 1
ATOM 2675 C C . ASP A 1 334 ? -13.219 -19.281 -2.189 1 82.88 334 ASP A C 1
ATOM 2677 O O . ASP A 1 334 ? -13.672 -20 -3.088 1 82.88 334 ASP A O 1
ATOM 2681 N N . ARG A 1 335 ? -13.992 -18.438 -1.46 1 83.12 335 ARG A N 1
ATOM 2682 C CA . ARG A 1 335 ? -15.453 -18.406 -1.524 1 83.12 335 ARG A CA 1
ATOM 2683 C C . ARG A 1 335 ? -15.922 -17.875 -2.877 1 83.12 335 ARG A C 1
ATOM 2685 O O . ARG A 1 335 ? -17.047 -18.172 -3.299 1 83.12 335 ARG A O 1
ATOM 2692 N N . TRP A 1 336 ? -15.062 -17.203 -3.551 1 85.25 336 TRP A N 1
ATOM 2693 C CA . TRP A 1 336 ? -15.445 -16.688 -4.859 1 85.25 336 TRP A CA 1
ATOM 2694 C C . TRP A 1 336 ? -15.594 -17.812 -5.875 1 85.25 336 TRP A C 1
ATOM 2696 O O . TRP A 1 336 ? -16.469 -17.766 -6.746 1 85.25 336 TRP A O 1
ATOM 2706 N N . PHE A 1 337 ? -14.852 -18.828 -5.699 1 88.31 337 PHE A N 1
ATOM 2707 C CA . PHE A 1 337 ? -14.812 -19.938 -6.66 1 88.31 337 PHE A CA 1
ATOM 2708 C C . PHE A 1 337 ? -15.789 -21.031 -6.273 1 88.31 337 PHE A C 1
ATOM 2710 O O . PHE A 1 337 ? -16.266 -21.781 -7.133 1 88.31 337 PHE A O 1
ATOM 2717 N N . SER A 1 338 ? -16.094 -21.141 -5.082 1 88 338 SER A N 1
ATOM 2718 C CA . SER A 1 338 ? -16.734 -22.328 -4.543 1 88 338 SER A CA 1
ATOM 2719 C C . SER A 1 338 ? -18.234 -22.328 -4.809 1 88 338 SER A C 1
ATOM 2721 O O . SER A 1 338 ? -18.906 -21.328 -4.566 1 88 338 SER A O 1
ATOM 2723 N N . SER A 1 339 ? -18.75 -23.312 -5.355 1 89.62 339 SER A N 1
ATOM 2724 C CA . SER A 1 339 ? -20.172 -23.609 -5.543 1 89.62 339 SER A CA 1
ATOM 2725 C C . SER A 1 339 ? -20.406 -25.109 -5.625 1 89.62 339 SER A C 1
ATOM 2727 O O . SER A 1 339 ? -19.484 -25.875 -5.887 1 89.62 339 SER A O 1
ATOM 2729 N N . VAL A 1 340 ? -21.656 -25.469 -5.371 1 88.06 340 VAL A N 1
ATOM 2730 C CA . VAL A 1 340 ? -21.984 -26.891 -5.414 1 88.06 340 VAL A CA 1
ATOM 2731 C C . VAL A 1 340 ? -21.766 -27.438 -6.824 1 88.06 340 VAL A C 1
ATOM 2733 O O . VAL A 1 340 ? -21.141 -28.469 -7.004 1 88.06 340 VAL A O 1
ATOM 2736 N N . SER A 1 341 ? -22.266 -26.703 -7.797 1 88.19 341 SER A N 1
ATOM 2737 C CA . SER A 1 341 ? -22.125 -27.125 -9.188 1 88.19 341 SER A CA 1
ATOM 2738 C C . SER A 1 341 ? -20.656 -27.219 -9.594 1 88.19 341 SER A C 1
ATOM 2740 O O . SER A 1 341 ? -20.266 -28.156 -10.305 1 88.19 341 SER A O 1
ATOM 2742 N N . PHE A 1 342 ? -19.891 -26.406 -9.102 1 92.19 342 PHE A N 1
ATOM 2743 C CA . PHE A 1 342 ? -18.469 -26.359 -9.383 1 92.19 342 PHE A CA 1
ATOM 2744 C C . PHE A 1 342 ? -17.75 -27.562 -8.773 1 92.19 342 PHE A C 1
ATOM 2746 O O . PHE A 1 342 ? -16.969 -28.234 -9.438 1 92.19 342 PHE A O 1
ATOM 2753 N N . MET A 1 343 ? -18.062 -27.891 -7.613 1 89 343 MET A N 1
ATOM 2754 C CA . MET A 1 343 ? -17.438 -29.031 -6.93 1 89 343 MET A CA 1
ATOM 2755 C C . MET A 1 343 ? -17.828 -30.344 -7.59 1 89 343 MET A C 1
ATOM 2757 O O . MET A 1 343 ? -17.016 -31.266 -7.664 1 89 343 MET A O 1
ATOM 2761 N N . ASP A 1 344 ? -19.047 -30.344 -8.008 1 87.88 344 ASP A N 1
ATOM 2762 C CA . ASP A 1 344 ? -19.5 -31.531 -8.719 1 87.88 344 ASP A CA 1
ATOM 2763 C C . ASP A 1 344 ? -18.703 -31.75 -10 1 87.88 344 ASP A C 1
ATOM 2765 O O . ASP A 1 344 ? -18.312 -32.875 -10.312 1 87.88 344 ASP A O 1
ATOM 2769 N N . GLU A 1 345 ? -18.484 -30.703 -10.68 1 91.06 345 GLU A N 1
ATOM 2770 C CA . GLU A 1 345 ? -17.703 -30.797 -11.914 1 91.06 345 GLU A CA 1
ATOM 2771 C C . GLU A 1 345 ? -16.281 -31.234 -11.633 1 91.06 345 GLU A C 1
ATOM 2773 O O . GLU A 1 345 ? -15.695 -32 -12.406 1 91.06 345 GLU A O 1
ATOM 2778 N N . LEU A 1 346 ? -15.703 -30.781 -10.578 1 90.81 346 LEU A N 1
ATOM 2779 C CA . LEU A 1 346 ? -14.359 -31.172 -10.18 1 90.81 346 LEU A CA 1
ATOM 2780 C C . LEU A 1 346 ? -14.305 -32.688 -9.875 1 90.81 346 LEU A C 1
ATOM 2782 O O . LEU A 1 346 ? -13.367 -33.375 -10.273 1 90.81 346 LEU A O 1
ATOM 2786 N N . MET A 1 347 ? -15.305 -33.094 -9.219 1 84.5 347 MET A N 1
ATOM 2787 C CA . MET A 1 347 ? -15.359 -34.5 -8.836 1 84.5 347 MET A CA 1
ATOM 2788 C C . MET A 1 347 ? -15.422 -35.406 -10.07 1 84.5 347 MET A C 1
ATOM 2790 O O . MET A 1 347 ? -14.875 -36.5 -10.078 1 84.5 347 MET A O 1
ATOM 2794 N N . LYS A 1 348 ? -16.109 -34.906 -11.016 1 83.38 348 LYS A N 1
ATOM 2795 C CA . LYS A 1 348 ? -16.172 -35.656 -12.273 1 83.38 348 LYS A CA 1
ATOM 2796 C C . LYS A 1 348 ? -14.781 -35.812 -12.875 1 83.38 348 LYS A C 1
ATOM 2798 O O . LYS A 1 348 ? -14.516 -36.812 -13.562 1 83.38 348 LYS A O 1
ATOM 2803 N N . LYS A 1 349 ? -13.953 -34.938 -12.531 1 85.56 349 LYS A N 1
ATOM 2804 C CA . LYS A 1 349 ? -12.594 -34.969 -13.055 1 85.56 349 LYS A CA 1
ATOM 2805 C C . LYS A 1 349 ? -11.648 -35.656 -12.07 1 85.56 349 LYS A C 1
ATOM 2807 O O . LYS A 1 349 ? -10.438 -35.719 -12.297 1 85.56 349 LYS A O 1
ATOM 2812 N N . GLY A 1 350 ? -12.203 -36.125 -10.992 1 78.5 350 GLY A N 1
ATOM 2813 C CA . GLY A 1 350 ? -11.414 -36.844 -9.992 1 78.5 350 GLY A CA 1
ATOM 2814 C C . GLY A 1 350 ? -10.672 -35.906 -9.055 1 78.5 350 GLY A C 1
ATOM 2815 O O . GLY A 1 350 ? -9.672 -36.281 -8.445 1 78.5 350 GLY A O 1
ATOM 2816 N N . ILE A 1 351 ? -11.023 -34.719 -9.047 1 87.62 351 ILE A N 1
ATOM 2817 C CA . ILE A 1 351 ? -10.406 -33.75 -8.172 1 87.62 351 ILE A CA 1
ATOM 2818 C C . ILE A 1 351 ? -11.352 -33.438 -7.016 1 87.62 351 ILE A C 1
ATOM 2820 O O . ILE A 1 351 ? -12.547 -33.219 -7.219 1 87.62 351 ILE A O 1
ATOM 2824 N N . PHE A 1 352 ? -10.875 -33.406 -5.812 1 84.56 352 PHE A N 1
ATOM 2825 C CA . PHE A 1 352 ? -11.68 -33.188 -4.617 1 84.56 352 PHE A CA 1
ATOM 2826 C C . PHE A 1 352 ? -11.492 -31.766 -4.098 1 84.56 352 PHE A C 1
ATOM 2828 O O . PHE A 1 352 ? -10.484 -31.453 -3.471 1 84.56 352 PHE A O 1
ATOM 2835 N N . GLY A 1 353 ? -12.469 -31.031 -4.309 1 85.75 353 GLY A N 1
ATOM 2836 C CA . GLY A 1 353 ? -12.391 -29.625 -3.971 1 85.75 353 GLY A CA 1
ATOM 2837 C C . GLY A 1 353 ? -12.82 -29.328 -2.545 1 85.75 353 GLY A C 1
ATOM 2838 O O . GLY A 1 353 ? -13.672 -30.016 -1.987 1 85.75 353 GLY A O 1
ATOM 2839 N N . THR A 1 354 ? -12.18 -28.391 -1.956 1 85.44 354 THR A N 1
ATOM 2840 C CA . THR A 1 354 ? -12.547 -27.828 -0.666 1 85.44 354 THR A CA 1
ATOM 2841 C C . THR A 1 354 ? -12.477 -26.297 -0.705 1 85.44 354 THR A C 1
ATOM 2843 O O . THR A 1 354 ? -11.508 -25.734 -1.221 1 85.44 354 THR A O 1
ATOM 2846 N N . GLY A 1 355 ? -13.5 -25.609 -0.233 1 85 355 GLY A N 1
ATOM 2847 C CA . GLY A 1 355 ? -13.492 -24.156 -0.204 1 85 355 GLY A CA 1
ATOM 2848 C C . GLY A 1 355 ? -14.547 -23.578 0.714 1 85 355 GLY A C 1
ATOM 2849 O O . GLY A 1 355 ? -15.453 -24.281 1.157 1 85 355 GLY A O 1
ATOM 2850 N N . THR A 1 356 ? -14.422 -22.359 1.044 1 84.69 356 THR A N 1
ATOM 2851 C CA . THR A 1 356 ? -15.453 -21.656 1.783 1 84.69 356 THR A CA 1
ATOM 2852 C C . THR A 1 356 ? -16.609 -21.281 0.863 1 84.69 356 THR A C 1
ATOM 2854 O O . THR A 1 356 ? -16.438 -21.156 -0.35 1 84.69 356 THR A O 1
ATOM 2857 N N . LEU A 1 357 ? -17.719 -21.203 1.44 1 86.62 357 LEU A N 1
ATOM 2858 C CA . LEU A 1 357 ? -18.922 -20.938 0.65 1 86.62 357 LEU A CA 1
ATOM 2859 C C . LEU A 1 357 ? -19.594 -19.641 1.096 1 86.62 357 LEU A C 1
ATOM 2861 O O . LEU A 1 357 ? -19.703 -19.375 2.295 1 86.62 357 LEU A O 1
ATOM 2865 N N . MET A 1 358 ? -19.938 -18.891 0.103 1 87.19 358 MET A N 1
ATOM 2866 C CA . MET A 1 358 ? -20.766 -17.719 0.409 1 87.19 358 MET A CA 1
ATOM 2867 C C . MET A 1 358 ? -22.141 -18.141 0.907 1 87.19 358 MET A C 1
ATOM 2869 O O . MET A 1 358 ? -22.703 -19.141 0.449 1 87.19 358 MET A O 1
ATOM 2873 N N . LYS A 1 359 ? -22.703 -17.312 1.672 1 81.62 359 LYS A N 1
ATOM 2874 C CA . LYS A 1 359 ? -23.984 -17.641 2.293 1 81.62 359 LYS A CA 1
ATOM 2875 C C . LYS A 1 359 ? -25.094 -17.75 1.245 1 81.62 359 LYS A C 1
ATOM 2877 O O . LYS A 1 359 ? -25.984 -18.594 1.368 1 81.62 359 LYS A O 1
ATOM 2882 N N . ASN A 1 360 ? -24.969 -16.969 0.224 1 83.44 360 ASN A N 1
ATOM 2883 C CA . ASN A 1 360 ? -26.016 -16.938 -0.803 1 83.44 360 ASN A CA 1
ATOM 2884 C C . ASN A 1 360 ? -25.922 -18.156 -1.719 1 83.44 360 ASN A C 1
ATOM 2886 O O . ASN A 1 360 ? -26.812 -18.406 -2.521 1 83.44 360 ASN A O 1
ATOM 2890 N N . ARG A 1 361 ? -24.875 -18.953 -1.6 1 84.06 361 ARG A N 1
ATOM 2891 C CA . ARG A 1 361 ? -24.672 -20.109 -2.465 1 84.06 361 ARG A CA 1
ATOM 2892 C C . ARG A 1 361 ? -24.906 -21.406 -1.703 1 84.06 361 ARG A C 1
ATOM 2894 O O . ARG A 1 361 ? -24.734 -22.5 -2.252 1 84.06 361 ARG A O 1
ATOM 2901 N N . MET A 1 362 ? -25.312 -21.234 -0.572 1 82.81 362 MET A N 1
ATOM 2902 C CA . MET A 1 362 ? -25.594 -22.406 0.25 1 82.81 362 MET A CA 1
ATOM 2903 C C . MET A 1 362 ? -26.781 -23.188 -0.298 1 82.81 362 MET A C 1
ATOM 2905 O O . MET A 1 362 ? -27.781 -22.594 -0.688 1 82.81 362 MET A O 1
ATOM 2909 N N . PRO A 1 363 ? -26.453 -24.469 -0.278 1 77.62 363 PRO A N 1
ATOM 2910 C CA . PRO A 1 363 ? -27.609 -25.266 -0.722 1 77.62 363 PRO A CA 1
ATOM 2911 C C . PRO A 1 363 ? -28.844 -25.062 0.152 1 77.62 363 PRO A C 1
ATOM 2913 O O . PRO A 1 363 ? -28.734 -25 1.379 1 77.62 363 PRO A O 1
ATOM 2916 N N . LYS A 1 364 ? -29.938 -24.906 -0.427 1 74.19 364 LYS A N 1
ATOM 2917 C CA . LYS A 1 364 ? -31.203 -24.688 0.287 1 74.19 364 LYS A CA 1
ATOM 2918 C C . LYS A 1 364 ? -31.5 -25.828 1.25 1 74.19 364 LYS A C 1
ATOM 2920 O O . LYS A 1 364 ? -32.062 -25.609 2.32 1 74.19 364 LYS A O 1
ATOM 2925 N N . GLU A 1 365 ? -31.047 -26.969 0.894 1 73.75 365 GLU A N 1
ATOM 2926 C CA . GLU A 1 365 ? -31.344 -28.172 1.661 1 73.75 365 GLU A CA 1
ATOM 2927 C C . GLU A 1 365 ? -30.5 -28.25 2.924 1 73.75 365 GLU A C 1
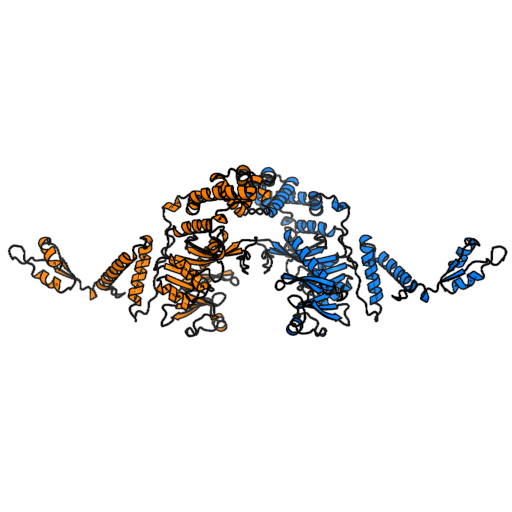ATOM 2929 O O . GLU A 1 365 ? -30.781 -29.047 3.824 1 73.75 365 GLU A O 1
ATOM 2934 N N . ALA A 1 366 ? -29.516 -27.484 3.09 1 76.31 366 ALA A N 1
ATOM 2935 C CA . ALA A 1 366 ? -28.594 -27.609 4.219 1 76.31 366 ALA A CA 1
ATOM 2936 C C . ALA A 1 366 ? -29.234 -27.094 5.508 1 76.31 366 ALA A C 1
ATOM 2938 O O . ALA A 1 366 ? -28.938 -27.594 6.594 1 76.31 366 ALA A O 1
ATOM 2939 N N . ASN A 1 367 ? -30.281 -26.281 5.504 1 78.81 367 ASN A N 1
ATOM 2940 C CA . ASN A 1 367 ? -31.062 -25.797 6.645 1 78.81 367 ASN A CA 1
ATOM 2941 C C . ASN A 1 367 ? -30.188 -25.594 7.879 1 78.81 367 ASN A C 1
ATOM 2943 O O . ASN A 1 367 ? -30.453 -26.172 8.938 1 78.81 367 ASN A O 1
ATOM 2947 N N . PHE A 1 368 ? -29.125 -24.859 7.809 1 85.25 368 PHE A N 1
ATOM 2948 C CA . PHE A 1 368 ? -28.25 -24.594 8.938 1 85.25 368 PHE A CA 1
ATOM 2949 C C . PHE A 1 368 ? -28.906 -23.641 9.922 1 85.25 368 PHE A C 1
ATOM 2951 O O . PHE A 1 368 ? -29.797 -22.875 9.555 1 85.25 368 PHE A O 1
ATOM 2958 N N . THR A 1 369 ? -28.422 -23.812 11.148 1 86.06 369 THR A N 1
ATOM 2959 C CA . THR A 1 369 ? -28.844 -22.844 12.164 1 86.06 369 THR A CA 1
ATOM 2960 C C . THR A 1 369 ? -28.422 -21.438 11.773 1 86.06 369 THR A C 1
ATOM 2962 O O . THR A 1 369 ? -27.344 -21.234 11.203 1 86.06 369 THR A O 1
ATOM 2965 N N . ASN A 1 370 ? -29.328 -20.547 12.039 1 86.5 370 ASN A N 1
ATOM 2966 C CA . ASN A 1 370 ? -29.047 -19.156 11.703 1 86.5 370 ASN A CA 1
ATOM 2967 C C . ASN A 1 370 ? -27.781 -18.656 12.414 1 86.5 370 ASN A C 1
ATOM 2969 O O . ASN A 1 370 ? -27.422 -19.172 13.469 1 86.5 370 ASN A O 1
ATOM 2973 N N . ASP A 1 371 ? -27.094 -17.719 11.75 1 87.88 371 ASP A N 1
ATOM 2974 C CA . ASP A 1 371 ? -25.797 -17.219 12.227 1 87.88 371 ASP A CA 1
ATOM 2975 C C . ASP A 1 371 ? -25.922 -16.656 13.641 1 87.88 371 ASP A C 1
ATOM 2977 O O . ASP A 1 371 ? -25.062 -16.891 14.492 1 87.88 371 ASP A O 1
ATOM 2981 N N . LYS A 1 372 ? -26.984 -15.844 13.906 1 87.38 372 LYS A N 1
ATOM 2982 C CA . LYS A 1 372 ? -27.188 -15.211 15.203 1 87.38 372 LYS A CA 1
ATOM 2983 C C . LYS A 1 372 ? -27.281 -16.266 16.312 1 87.38 372 LYS A C 1
ATOM 2985 O O . LYS A 1 372 ? -26.703 -16.094 17.391 1 87.38 372 LYS A O 1
ATOM 2990 N N . ASP A 1 373 ? -28.016 -17.328 15.992 1 87.81 373 ASP A N 1
ATOM 2991 C CA . ASP A 1 373 ? -28.234 -18.391 16.984 1 87.81 373 ASP A CA 1
ATOM 2992 C C . ASP A 1 373 ? -26.969 -19.219 17.172 1 87.81 373 ASP A C 1
ATOM 2994 O O . ASP A 1 373 ? -26.672 -19.672 18.281 1 87.81 373 ASP A O 1
ATOM 2998 N N . LEU A 1 374 ? -26.328 -19.375 16.109 1 87.38 374 LEU A N 1
ATOM 2999 C CA . LEU A 1 374 ? -25.109 -20.188 16.188 1 87.38 374 LEU A CA 1
ATOM 3000 C C . LEU A 1 374 ? -24.031 -19.469 16.984 1 87.38 374 LEU A C 1
ATOM 3002 O O . LEU A 1 374 ? -23.234 -20.094 17.688 1 87.38 374 LEU A O 1
ATOM 3006 N N . LEU A 1 375 ? -23.953 -18.188 16.859 1 87.38 375 LEU A N 1
ATOM 3007 C CA . LEU A 1 375 ? -22.953 -17.375 17.547 1 87.38 375 LEU A CA 1
ATOM 3008 C C . LEU A 1 375 ? -23.188 -17.391 19.062 1 87.38 375 LEU A C 1
ATOM 3010 O O . LEU A 1 375 ? -22.266 -17.094 19.828 1 87.38 375 LEU A O 1
ATOM 3014 N N . LYS A 1 376 ? -24.375 -17.656 19.469 1 84.69 376 LYS A N 1
ATOM 3015 C CA . LYS A 1 376 ? -24.688 -17.766 20.891 1 84.69 376 LYS A CA 1
ATOM 3016 C C . LYS A 1 376 ? -24.094 -19.031 21.5 1 84.69 376 LYS A C 1
ATOM 3018 O O . LYS A 1 376 ? -23.922 -19.125 22.719 1 84.69 376 LYS A O 1
ATOM 3023 N N . LYS A 1 377 ? -23.812 -19.859 20.609 1 83.38 377 LYS A N 1
ATOM 3024 C CA . LYS A 1 377 ? -23.188 -21.094 21.078 1 83.38 377 LYS A CA 1
ATOM 3025 C C . LYS A 1 377 ? -21.688 -20.922 21.281 1 83.38 377 LYS A C 1
ATOM 3027 O O . LYS A 1 377 ? -21.141 -19.85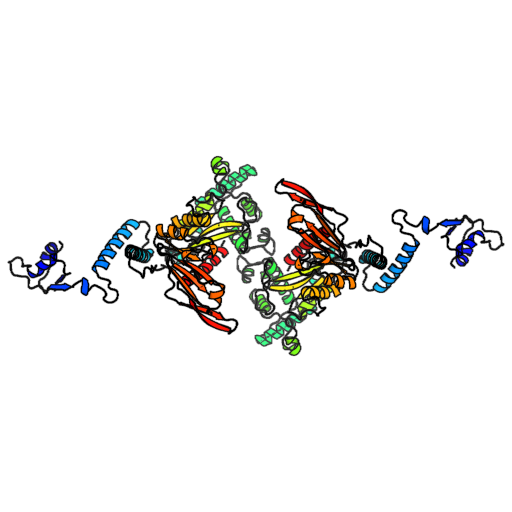9 20.984 1 83.38 377 LYS A O 1
ATOM 3032 N N . SER A 1 378 ? -21.062 -21.891 21.875 1 79.44 378 SER A N 1
ATOM 3033 C CA . SER A 1 378 ? -19.641 -21.797 22.172 1 79.44 378 SER A CA 1
ATOM 3034 C C . SER A 1 378 ? -18.812 -21.75 20.891 1 79.44 378 SER A C 1
ATOM 3036 O O . SER A 1 378 ? -19.188 -22.344 19.891 1 79.44 378 SER A O 1
ATOM 3038 N N . ARG A 1 379 ? -17.812 -20.969 20.938 1 81.31 379 ARG A N 1
ATOM 3039 C CA . ARG A 1 379 ? -16.875 -20.953 19.828 1 81.31 379 ARG A CA 1
ATOM 3040 C C . ARG A 1 379 ? -16.359 -22.344 19.516 1 81.31 379 ARG A C 1
ATOM 3042 O O . ARG A 1 379 ? -16.047 -23.125 20.422 1 81.31 379 ARG A O 1
ATOM 3049 N N . GLY A 1 380 ? -16.375 -22.734 18.234 1 79 380 GLY A N 1
ATOM 3050 C CA . GLY A 1 380 ? -15.961 -24.078 17.844 1 79 380 GLY A CA 1
ATOM 3051 C C . GLY A 1 380 ? -17.125 -24.969 17.469 1 79 380 GLY A C 1
ATOM 3052 O O . GLY A 1 380 ? -16.922 -26.062 16.938 1 79 380 GLY A O 1
ATOM 3053 N N . THR A 1 381 ? -18.312 -24.531 17.766 1 83.31 381 THR A N 1
ATOM 3054 C CA . THR A 1 381 ? -19.484 -25.312 17.406 1 83.31 381 THR A CA 1
ATOM 3055 C C . THR A 1 381 ? -19.578 -25.484 15.898 1 83.31 381 THR A C 1
ATOM 3057 O O . THR A 1 381 ? -19.281 -24.547 15.148 1 83.31 381 THR A O 1
ATOM 3060 N N . SER A 1 382 ? -19.844 -26.703 15.469 1 83.56 382 SER A N 1
ATOM 3061 C CA . SER A 1 382 ? -19.938 -26.953 14.039 1 83.56 382 SER A CA 1
ATOM 3062 C C . SER A 1 382 ? -21.156 -27.797 13.703 1 83.56 382 SER A C 1
ATOM 3064 O O . SER A 1 382 ? -21.656 -28.547 14.555 1 83.56 382 SER A O 1
ATOM 3066 N N . GLU A 1 383 ? -21.719 -27.562 12.562 1 84.31 383 GLU A N 1
ATOM 3067 C CA . GLU A 1 383 ? -22.797 -28.344 11.961 1 84.31 383 GLU A CA 1
ATOM 3068 C C . GLU A 1 383 ? -22.422 -28.828 10.57 1 84.31 383 GLU A C 1
ATOM 3070 O O . GLU A 1 383 ? -21.766 -28.125 9.805 1 84.31 383 GLU A O 1
ATOM 3075 N N . GLN A 1 384 ? -22.703 -30.062 10.328 1 84 384 GLN A N 1
ATOM 3076 C CA . GLN A 1 384 ? -22.375 -30.625 9.023 1 84 384 GLN A CA 1
ATOM 3077 C C . GLN A 1 384 ? -23.625 -31.188 8.344 1 84 384 GLN A C 1
ATOM 3079 O O . GLN A 1 384 ? -24.469 -31.797 9 1 84 384 GLN A O 1
ATOM 3084 N N . ARG A 1 385 ? -23.781 -30.797 7.145 1 79.06 385 ARG A N 1
ATOM 3085 C CA . ARG A 1 385 ? -24.828 -31.375 6.301 1 79.06 385 ARG A CA 1
ATOM 3086 C C . ARG A 1 385 ? -24.25 -32.031 5.059 1 79.06 385 ARG A C 1
ATOM 3088 O O . ARG A 1 385 ? -23.312 -31.484 4.453 1 79.06 385 ARG A O 1
ATOM 3095 N N . LEU A 1 386 ? -24.688 -33.25 4.891 1 68.81 386 LEU A N 1
ATOM 3096 C CA . LEU A 1 386 ? -24.219 -33.969 3.705 1 68.81 386 LEU A CA 1
ATOM 3097 C C . LEU A 1 386 ? -25.25 -33.875 2.582 1 68.81 386 LEU A C 1
ATOM 3099 O O . LEU A 1 386 ? -26.453 -33.938 2.834 1 68.81 386 LEU A O 1
ATOM 3103 N N . GLN A 1 387 ? -24.812 -33.312 1.535 1 61.66 387 GLN A N 1
ATOM 3104 C CA . GLN A 1 387 ? -25.734 -33.281 0.404 1 61.66 387 GLN A CA 1
ATOM 3105 C C . GLN A 1 387 ? -26 -34.688 -0.125 1 61.66 387 GLN A C 1
ATOM 3107 O O . GLN A 1 387 ? -25.062 -35.469 -0.333 1 61.66 387 GLN A O 1
ATOM 3112 N N . GLN A 1 388 ? -27.328 -35.156 0.026 1 52.22 388 GLN A N 1
ATOM 3113 C CA . GLN A 1 388 ? -27.766 -36.531 -0.283 1 52.22 388 GLN A CA 1
ATOM 3114 C C . GLN A 1 388 ? -27.125 -37.031 -1.567 1 52.22 388 GLN A C 1
ATOM 3116 O O . GLN A 1 388 ? -26.594 -38.125 -1.603 1 52.22 388 GLN A O 1
ATOM 3121 N N . ASP A 1 389 ? -27.453 -36.312 -2.631 1 52.38 389 ASP A N 1
ATOM 3122 C CA . ASP A 1 389 ? -27.047 -36.844 -3.928 1 52.38 389 ASP A CA 1
ATOM 3123 C C . ASP A 1 389 ? -25.594 -36.469 -4.238 1 52.38 389 ASP A C 1
ATOM 3125 O O . ASP A 1 389 ? -25 -37.031 -5.18 1 52.38 389 ASP A O 1
ATOM 3129 N N . SER A 1 390 ? -25.109 -35.562 -3.291 1 56.91 390 SER A N 1
ATOM 3130 C CA . SER A 1 390 ? -23.781 -35.094 -3.658 1 56.91 390 SER A CA 1
ATOM 3131 C C . SER A 1 390 ? -22.734 -35.5 -2.611 1 56.91 390 SER A C 1
ATOM 3133 O O . SER A 1 390 ? -23.078 -35.781 -1.466 1 56.91 390 SER A O 1
ATOM 3135 N N . ARG A 1 391 ? -21.656 -36.031 -2.943 1 68.19 391 ARG A N 1
ATOM 3136 C CA . ARG A 1 391 ? -20.453 -36.375 -2.18 1 68.19 391 ARG A CA 1
ATOM 3137 C C . ARG A 1 391 ? -19.812 -35.156 -1.568 1 68.19 391 ARG A C 1
ATOM 3139 O O . ARG A 1 391 ? -18.578 -35.094 -1.419 1 68.19 391 ARG A O 1
ATOM 3146 N N . LEU A 1 392 ? -20.812 -34.188 -1.323 1 80.75 392 LEU A N 1
ATOM 3147 C CA . LEU A 1 392 ? -20.234 -32.938 -0.788 1 80.75 392 LEU A CA 1
ATOM 3148 C C . LEU A 1 392 ? -20.672 -32.75 0.66 1 80.75 392 LEU A C 1
ATOM 3150 O O . LEU A 1 392 ? -21.812 -33 1.019 1 80.75 392 LEU A O 1
ATOM 3154 N N . ALA A 1 393 ? -19.781 -32.438 1.437 1 80.75 393 ALA A N 1
ATOM 3155 C CA . ALA A 1 393 ? -20.047 -32.094 2.83 1 80.75 393 ALA A CA 1
ATOM 3156 C C . ALA A 1 393 ? -20.062 -30.578 3.031 1 80.75 393 ALA A C 1
ATOM 3158 O O . ALA A 1 393 ? -19.125 -29.875 2.617 1 80.75 393 ALA A O 1
ATOM 3159 N N . CYS A 1 394 ? -21.109 -30.094 3.518 1 83.88 394 CYS A N 1
ATOM 3160 C CA . CYS A 1 394 ? -21.219 -28.688 3.891 1 83.88 394 CYS A CA 1
ATOM 3161 C C . CYS A 1 394 ? -21.109 -28.516 5.402 1 83.88 394 CYS A C 1
ATOM 3163 O O . CYS A 1 394 ? -21.922 -29.078 6.148 1 83.88 394 CYS A O 1
ATOM 3165 N N . THR A 1 395 ? -20.094 -27.828 5.793 1 82.5 395 THR A N 1
ATOM 3166 C CA . THR A 1 395 ? -19.844 -27.672 7.223 1 82.5 395 THR A CA 1
ATOM 3167 C C . THR A 1 395 ? -19.922 -26.203 7.621 1 82.5 395 THR A C 1
ATOM 3169 O O . THR A 1 395 ? -19.297 -25.344 6.988 1 82.5 395 THR A O 1
ATOM 3172 N N . LYS A 1 396 ? -20.703 -25.875 8.508 1 86.31 396 LYS A N 1
ATOM 3173 C CA . LYS A 1 396 ? -20.766 -24.547 9.117 1 86.31 396 LYS A CA 1
ATOM 3174 C C . LYS A 1 396 ? -20.031 -24.531 10.461 1 86.31 396 LYS A C 1
ATOM 3176 O O . LYS A 1 396 ? -20.312 -25.359 11.336 1 86.31 396 LYS A O 1
ATOM 3181 N N . TRP A 1 397 ? -19.062 -23.672 10.633 1 84.19 397 TRP A N 1
ATOM 3182 C CA . TRP A 1 397 ? -18.188 -23.625 11.805 1 84.19 397 TRP A CA 1
ATOM 3183 C C . TRP A 1 397 ? -18.109 -22.203 12.375 1 84.19 397 TRP A C 1
ATOM 3185 O O . TRP A 1 397 ? -17.984 -21.234 11.625 1 84.19 397 TRP A O 1
ATOM 3195 N N . VAL A 1 398 ? -18.188 -22.188 13.742 1 82.88 398 VAL A N 1
ATOM 3196 C CA . VAL A 1 398 ? -18.203 -20.875 14.383 1 82.88 398 VAL A CA 1
ATOM 3197 C C . VAL A 1 398 ? -16.797 -20.547 14.898 1 82.88 398 VAL A C 1
ATOM 3199 O O . VAL A 1 398 ? -16.281 -21.203 15.805 1 82.88 398 VAL A O 1
ATOM 3202 N N . ASP A 1 399 ? -16.156 -19.656 14.289 1 78.56 399 ASP A N 1
ATOM 3203 C CA . ASP A 1 399 ? -14.953 -19.031 14.836 1 78.56 399 ASP A CA 1
ATOM 3204 C C . ASP A 1 399 ? -15.266 -17.656 15.438 1 78.56 399 ASP A C 1
ATOM 3206 O O . ASP A 1 399 ? -16.062 -17.547 16.375 1 78.56 399 ASP A O 1
ATOM 3210 N N . LYS A 1 400 ? -14.734 -16.594 14.828 1 73.44 400 LYS A N 1
ATOM 3211 C CA . LYS A 1 400 ? -15.211 -15.258 15.18 1 73.44 400 LYS A CA 1
ATOM 3212 C C . LYS A 1 400 ? -16.562 -14.977 14.531 1 73.44 400 LYS A C 1
ATOM 3214 O O . LYS A 1 400 ? -17.453 -14.375 15.156 1 73.44 400 LYS A O 1
ATOM 3219 N N . LYS A 1 401 ? -16.672 -15.508 13.406 1 81.62 401 LYS A N 1
ATOM 3220 C CA . LYS A 1 401 ? -17.906 -15.539 12.633 1 81.62 401 LYS A CA 1
ATOM 3221 C C . LYS A 1 401 ? -18.172 -16.938 12.07 1 81.62 401 LYS A C 1
ATOM 3223 O O . LYS A 1 401 ? -17.25 -17.734 11.922 1 81.62 401 LYS A O 1
ATOM 3228 N N . PRO A 1 402 ? -19.406 -17.156 11.906 1 85.44 402 PRO A N 1
ATOM 3229 C CA . PRO A 1 402 ? -19.688 -18.469 11.297 1 85.44 402 PRO A CA 1
ATOM 3230 C C . PRO A 1 402 ? -19.141 -18.578 9.875 1 85.44 402 PRO A C 1
ATOM 3232 O O . PRO A 1 402 ? -19.312 -17.656 9.07 1 85.44 402 PRO A O 1
ATOM 3235 N N . ILE A 1 403 ? -18.453 -19.625 9.633 1 84.56 403 ILE A N 1
ATOM 3236 C CA . ILE A 1 403 ? -17.875 -19.906 8.312 1 84.56 403 ILE A CA 1
ATOM 3237 C C . ILE A 1 403 ? -18.484 -21.172 7.738 1 84.56 403 ILE A C 1
ATOM 3239 O O . ILE A 1 403 ? -18.641 -22.172 8.438 1 84.56 403 ILE A O 1
ATOM 3243 N N . VAL A 1 404 ? -18.922 -21.094 6.523 1 85.81 404 VAL A N 1
ATOM 3244 C CA . VAL A 1 404 ? -19.469 -22.266 5.848 1 85.81 404 VAL A CA 1
ATOM 3245 C C . VAL A 1 404 ? -18.438 -22.828 4.871 1 85.81 404 VAL A C 1
ATOM 3247 O O . VAL A 1 404 ? -17.844 -22.078 4.082 1 85.81 404 VAL A O 1
ATOM 3250 N N . MET A 1 405 ? -18.203 -24.125 4.961 1 85.62 405 MET A N 1
ATOM 3251 C CA . MET A 1 405 ? -17.234 -24.781 4.094 1 85.62 405 MET A CA 1
ATOM 3252 C C . MET A 1 405 ? -17.891 -25.906 3.291 1 85.62 405 MET A C 1
ATOM 3254 O O . MET A 1 405 ? -18.781 -26.594 3.791 1 85.62 405 MET A O 1
ATOM 3258 N N . LEU A 1 406 ? -17.469 -25.969 2.135 1 85.69 406 LEU A N 1
ATOM 3259 C CA . LEU A 1 406 ? -17.875 -27.047 1.242 1 85.69 406 LEU A CA 1
ATOM 3260 C C . LEU A 1 406 ? -16.688 -27.922 0.867 1 85.69 406 LEU A C 1
ATOM 3262 O O . LEU A 1 406 ? -15.617 -27.406 0.521 1 85.69 406 LEU A O 1
ATOM 3266 N N . SER A 1 407 ? -16.828 -29.281 1.043 1 84 407 SER A N 1
ATOM 3267 C CA . SER A 1 407 ? -15.672 -30.125 0.755 1 84 407 SER A CA 1
ATOM 3268 C C . SER A 1 407 ? -16.094 -31.469 0.168 1 84 407 SER A C 1
ATOM 3270 O O . SER A 1 407 ? -17.109 -32.031 0.591 1 84 407 SER A O 1
ATOM 3272 N N . ALA A 1 408 ? -15.375 -31.812 -0.76 1 81.38 408 ALA A N 1
ATOM 3273 C CA . ALA A 1 408 ? -15.523 -33.156 -1.294 1 81.38 408 ALA A CA 1
ATOM 3274 C C . ALA A 1 408 ? -14.484 -34.125 -0.694 1 81.38 408 ALA A C 1
ATOM 3276 O O . ALA A 1 408 ? -14.508 -35.312 -0.948 1 81.38 408 ALA A O 1
ATOM 3277 N N . ALA A 1 409 ? -13.602 -33.562 0.102 1 75.19 409 ALA A N 1
ATOM 3278 C CA . ALA A 1 409 ? -12.484 -34.344 0.615 1 75.19 409 ALA A CA 1
ATOM 3279 C C . ALA A 1 409 ? -12.609 -34.562 2.121 1 75.19 409 ALA A C 1
ATOM 3281 O O . ALA A 1 409 ? -12.156 -35.594 2.648 1 75.19 409 ALA A O 1
ATOM 3282 N N . PHE A 1 410 ? -13.195 -33.531 2.73 1 72.31 410 PHE A N 1
ATOM 3283 C CA . PHE A 1 410 ? -13.172 -33.562 4.188 1 72.31 410 PHE A CA 1
ATOM 3284 C C . PHE A 1 410 ? -14.586 -33.531 4.758 1 72.31 410 PHE A C 1
ATOM 3286 O O . PHE A 1 410 ? -15.477 -32.906 4.164 1 72.31 410 PHE A O 1
ATOM 3293 N N . VAL A 1 411 ? -14.617 -34.25 5.836 1 63.91 411 VAL A N 1
ATOM 3294 C CA . VAL A 1 411 ? -15.836 -34.188 6.629 1 63.91 411 VAL A CA 1
ATOM 3295 C C . VAL A 1 411 ? -15.523 -33.562 7.996 1 63.91 411 VAL A C 1
ATOM 3297 O O . VAL A 1 411 ? -14.391 -33.188 8.266 1 63.91 411 VAL A O 1
ATOM 3300 N N . ALA A 1 412 ? -16.5 -33.312 8.742 1 62.06 412 ALA A N 1
ATOM 3301 C CA . ALA A 1 412 ? -16.328 -32.688 10.047 1 62.06 412 ALA A CA 1
ATOM 3302 C C . ALA A 1 412 ? -15.367 -33.5 10.922 1 62.06 412 ALA A C 1
ATOM 3304 O O . ALA A 1 412 ? -14.539 -32.938 11.625 1 62.06 412 ALA A O 1
ATOM 3305 N N . GLU A 1 413 ? -15.375 -34.75 10.875 1 61.59 413 GLU A N 1
ATOM 3306 C CA . GLU A 1 413 ? -14.531 -35.594 11.711 1 61.59 413 GLU A CA 1
ATOM 3307 C C . GLU A 1 413 ? -13.25 -36 10.984 1 61.59 413 GLU A C 1
ATOM 3309 O O . GLU A 1 413 ? -13.25 -36.156 9.758 1 61.59 413 GLU A O 1
ATOM 3314 N N . PRO A 1 414 ? -12.133 -36.094 11.633 1 62.31 414 PRO A N 1
ATOM 3315 C CA . PRO A 1 414 ? -11.891 -35.906 13.07 1 62.31 414 PRO A CA 1
ATOM 3316 C C . PRO A 1 414 ? -11.734 -34.438 13.445 1 62.31 414 PRO A C 1
ATOM 3318 O O . PRO A 1 414 ? -11.141 -33.656 12.688 1 62.31 414 PRO A O 1
ATOM 3321 N N . GLU A 1 415 ? -12.398 -34.125 14.5 1 65.94 415 GLU A N 1
ATOM 3322 C CA . GLU A 1 415 ? -12.305 -32.75 15.039 1 65.94 415 GLU A CA 1
ATOM 3323 C C . GLU A 1 415 ? -10.961 -32.531 15.727 1 65.94 415 GLU A C 1
ATOM 3325 O O . GLU A 1 415 ? -10.43 -33.438 16.375 1 65.94 415 GLU A O 1
ATOM 3330 N N . ASP A 1 416 ? -10.289 -31.609 15.258 1 68.31 416 ASP A N 1
ATOM 3331 C CA . ASP A 1 416 ? -9.086 -31.234 15.992 1 68.31 416 ASP A CA 1
ATOM 3332 C C . ASP A 1 416 ? -9.312 -29.969 16.812 1 68.31 416 ASP A C 1
ATOM 3334 O O . ASP A 1 416 ? -10.406 -29.391 16.781 1 68.31 416 ASP A O 1
ATOM 3338 N N . LYS A 1 417 ? -8.367 -29.75 17.797 1 71.19 417 LYS A N 1
ATOM 3339 C CA . LYS A 1 417 ? -8.453 -28.547 18.625 1 71.19 417 LYS A CA 1
ATOM 3340 C C . LYS A 1 417 ? -7.543 -27.438 18.094 1 71.19 417 LYS A C 1
ATOM 3342 O O . LYS A 1 417 ? -6.352 -27.656 17.859 1 71.19 417 LYS A O 1
ATOM 3347 N N . GLY A 1 418 ? -8.18 -26.438 17.578 1 70.75 418 GLY A N 1
ATOM 3348 C CA . GLY A 1 418 ? -7.398 -25.281 17.156 1 70.75 418 GLY A CA 1
ATOM 3349 C C . GLY A 1 418 ? -7.035 -24.359 18.297 1 70.75 418 GLY A C 1
ATOM 3350 O O . GLY A 1 418 ? -7.824 -24.172 19.219 1 70.75 418 GLY A O 1
ATOM 3351 N N . LYS A 1 419 ? -5.797 -23.938 18.297 1 69.62 419 LYS A N 1
ATOM 3352 C CA . LYS A 1 419 ? -5.312 -23 19.297 1 69.62 419 LYS A CA 1
ATOM 3353 C C . LYS A 1 419 ? -5.645 -21.562 18.922 1 69.62 419 LYS A C 1
ATOM 3355 O O . LYS A 1 419 ? -5.285 -21.109 17.828 1 69.62 419 LYS A O 1
ATOM 3360 N N . ILE A 1 420 ? -6.547 -20.938 19.672 1 68.56 420 ILE A N 1
ATOM 3361 C CA . ILE A 1 420 ? -6.875 -19.547 19.391 1 68.56 420 ILE A CA 1
ATOM 3362 C C . ILE A 1 420 ? -6.516 -18.688 20.609 1 68.56 420 ILE A C 1
ATOM 3364 O O . ILE A 1 420 ? -6.613 -19.141 21.75 1 68.56 420 ILE A O 1
ATOM 3368 N N . TRP A 1 421 ? -6.031 -17.531 20.344 1 68.69 421 TRP A N 1
ATOM 3369 C CA . TRP A 1 421 ? -5.691 -16.609 21.422 1 68.69 421 TRP A CA 1
ATOM 3370 C C . TRP A 1 421 ? -6.93 -15.867 21.906 1 68.69 421 TRP A C 1
ATOM 3372 O O . TRP A 1 421 ? -7.648 -15.258 21.109 1 68.69 421 TRP A O 1
ATOM 3382 N N . CYS A 1 422 ? -7.219 -16.109 23.156 1 65.38 422 CYS A N 1
ATOM 3383 C CA . CYS A 1 422 ? -8.289 -15.367 23.812 1 65.38 422 CYS A CA 1
ATOM 3384 C C . CYS A 1 422 ? -7.746 -14.094 24.453 1 65.38 422 CYS A C 1
ATOM 3386 O O . CYS A 1 422 ? -7.016 -14.148 25.453 1 65.38 422 CYS A O 1
ATOM 3388 N N . LYS A 1 423 ? -8.016 -12.992 23.828 1 66.69 423 LYS A N 1
ATOM 3389 C CA . LYS A 1 423 ? -7.535 -11.711 24.312 1 66.69 423 LYS A CA 1
ATOM 3390 C C . LYS A 1 423 ? -8.055 -11.43 25.719 1 66.69 423 LYS A C 1
ATOM 3392 O O . LYS A 1 423 ? -7.332 -10.883 26.562 1 66.69 423 LYS A O 1
ATOM 3397 N N . LYS A 1 424 ? -9.32 -11.836 25.953 1 65.31 424 LYS A N 1
ATOM 3398 C CA . LYS A 1 424 ? -9.953 -11.594 27.25 1 65.31 424 LYS A CA 1
ATOM 3399 C C . LYS A 1 424 ? -9.195 -12.289 28.375 1 65.31 424 LYS A C 1
ATOM 3401 O O . LYS A 1 424 ? -8.906 -11.68 29.406 1 65.31 424 LYS A O 1
ATOM 3406 N N . ASP A 1 425 ? -8.914 -13.531 28.047 1 69.56 425 ASP A N 1
ATOM 3407 C CA . ASP A 1 425 ? -8.312 -14.336 29.094 1 69.56 425 ASP A CA 1
ATOM 3408 C C . ASP A 1 425 ? -6.797 -14.414 28.938 1 69.56 425 ASP A C 1
ATOM 3410 O O . ASP A 1 425 ? -6.102 -14.977 29.781 1 69.56 425 ASP A O 1
ATOM 3414 N N . LYS A 1 426 ? -6.27 -13.664 27.844 1 75.75 426 LYS A N 1
ATOM 3415 C CA . LYS A 1 426 ? -4.84 -13.664 27.562 1 75.75 426 LYS A CA 1
ATOM 3416 C C . LYS A 1 426 ? -4.281 -15.086 27.562 1 75.75 426 LYS A C 1
ATOM 3418 O O . LYS A 1 426 ? -3.236 -15.352 28.156 1 75.75 426 LYS A O 1
ATOM 3423 N N . THR A 1 427 ? -5.137 -16.062 27.312 1 73.69 427 THR A N 1
ATOM 3424 C CA . THR A 1 427 ? -4.727 -17.453 27.25 1 73.69 427 THR A CA 1
ATOM 3425 C C . THR A 1 427 ? -5.141 -18.078 25.922 1 73.69 427 THR A C 1
ATOM 3427 O O . THR A 1 427 ? -5.984 -17.531 25.203 1 73.69 427 THR A O 1
ATOM 3430 N N . PHE A 1 428 ? -4.367 -19.094 25.609 1 78.38 428 PHE A N 1
ATOM 3431 C CA . PHE A 1 428 ? -4.754 -19.859 24.438 1 78.38 428 PHE A CA 1
ATOM 3432 C C . PHE A 1 428 ? -5.922 -20.797 24.75 1 78.38 428 PHE A C 1
ATOM 3434 O O . PHE A 1 428 ? -5.949 -21.422 25.812 1 78.38 428 PHE A O 1
ATOM 3441 N N . LEU A 1 429 ? -6.953 -20.578 24.078 1 74.62 429 LEU A N 1
ATOM 3442 C CA . LEU A 1 429 ? -8.094 -21.469 24.188 1 74.62 429 LEU A CA 1
ATOM 3443 C C . LEU A 1 429 ? -8.078 -22.516 23.078 1 74.62 429 LEU A C 1
ATOM 3445 O O . LEU A 1 429 ? -7.648 -22.219 21.953 1 74.62 429 LEU A O 1
ATOM 3449 N N . TYR A 1 430 ? -8.328 -23.734 23.453 1 77.25 430 TYR A N 1
ATOM 3450 C CA . TYR A 1 430 ? -8.461 -24.797 22.453 1 77.25 430 TYR A CA 1
ATOM 3451 C C . TYR A 1 430 ? -9.914 -24.984 22.047 1 77.25 430 TYR A C 1
ATOM 3453 O O . TYR A 1 430 ? -10.781 -25.234 22.891 1 77.25 430 TYR A O 1
ATOM 3461 N N . VAL A 1 431 ? -10.172 -24.625 20.891 1 78.31 431 VAL A N 1
ATOM 3462 C CA . VAL A 1 431 ? -11.523 -24.734 20.375 1 78.31 431 VAL A CA 1
ATOM 3463 C C . VAL A 1 431 ? -11.609 -25.906 19.375 1 78.31 431 VAL A C 1
ATOM 3465 O O . VAL A 1 431 ? -10.664 -26.156 18.625 1 78.31 431 VAL A O 1
ATOM 3468 N N . PRO A 1 432 ? -12.719 -26.672 19.484 1 77.5 432 PRO A N 1
ATOM 3469 C CA . PRO A 1 432 ? -12.883 -27.75 18.5 1 77.5 432 PRO A CA 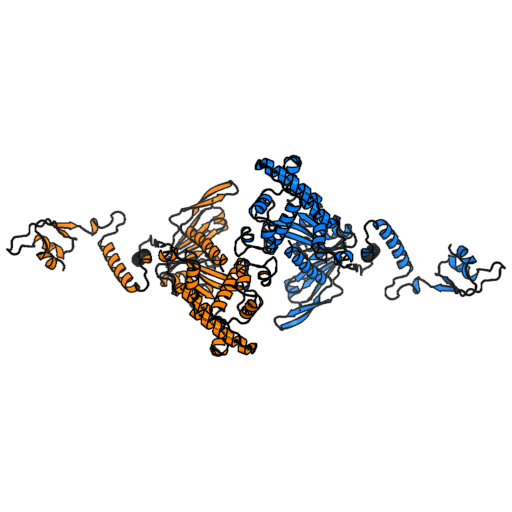1
ATOM 3470 C C . PRO A 1 432 ? -12.945 -27.219 17.062 1 77.5 432 PRO A C 1
ATOM 3472 O O . PRO A 1 432 ? -13.555 -26.188 16.812 1 77.5 432 PRO A O 1
ATOM 3475 N N . ARG A 1 433 ? -12.203 -27.797 16.172 1 75.81 433 ARG A N 1
ATOM 3476 C CA . ARG A 1 433 ? -12.156 -27.453 14.75 1 75.81 433 ARG A CA 1
ATOM 3477 C C . ARG A 1 433 ? -12.406 -28.672 13.883 1 75.81 433 ARG A C 1
ATOM 3479 O O . ARG A 1 433 ? -11.711 -29.688 14.016 1 75.81 433 ARG A O 1
ATOM 3486 N N . PRO A 1 434 ? -13.445 -28.5 13.109 1 71.44 434 PRO A N 1
ATOM 3487 C CA . PRO A 1 434 ? -13.633 -29.609 12.164 1 71.44 434 PRO A CA 1
ATOM 3488 C C . PRO A 1 434 ? -12.445 -29.797 11.234 1 71.44 434 PRO A C 1
ATOM 3490 O O . PRO A 1 434 ? -11.602 -28.906 11.109 1 71.44 434 PRO A O 1
ATOM 3493 N N . SER A 1 435 ? -12.227 -30.953 10.727 1 62.69 435 SER A N 1
ATOM 3494 C CA . SER A 1 435 ? -11.094 -31.328 9.891 1 62.69 435 SER A CA 1
ATOM 3495 C C . SER A 1 435 ? -11.008 -30.438 8.648 1 62.69 435 SER A C 1
ATOM 3497 O O . SER A 1 435 ? -9.914 -30.234 8.109 1 62.69 435 SER A O 1
ATOM 3499 N N . VAL A 1 436 ? -12.086 -29.891 8.266 1 59.5 436 VAL A N 1
ATOM 3500 C CA . VAL A 1 436 ? -12.141 -29.156 7.008 1 59.5 436 VAL A CA 1
ATOM 3501 C C . VAL A 1 436 ? -11.344 -27.859 7.121 1 59.5 436 VAL A C 1
ATOM 3503 O O . VAL A 1 436 ? -10.586 -27.5 6.211 1 59.5 436 VAL A O 1
ATOM 3506 N N . PRO A 1 437 ? -11.406 -27.141 8.234 1 54.88 437 PRO A N 1
ATOM 3507 C CA . PRO A 1 437 ? -10.789 -25.812 8.281 1 54.88 437 PRO A CA 1
ATOM 3508 C C . PRO A 1 437 ? -9.266 -25.875 8.375 1 54.88 437 PRO A C 1
ATOM 3510 O O . PRO A 1 437 ? -8.586 -24.906 8.031 1 54.88 437 PRO A O 1
ATOM 3513 N N . LYS A 1 438 ? -8.719 -26.844 8.898 1 55.66 438 LYS A N 1
ATOM 3514 C CA . LYS A 1 438 ? -7.262 -26.922 8.969 1 55.66 438 LYS A CA 1
ATOM 3515 C C . LYS A 1 438 ? -6.633 -26.688 7.598 1 55.66 438 LYS A C 1
ATOM 3517 O O . LYS A 1 438 ? -5.582 -26.047 7.488 1 55.66 438 LYS A O 1
ATOM 3522 N N . ALA A 1 439 ? -7.32 -27.031 6.762 1 50.81 439 ALA A N 1
ATOM 3523 C CA . ALA A 1 439 ? -6.805 -27.094 5.398 1 50.81 439 ALA A CA 1
ATOM 3524 C C . ALA A 1 439 ? -6.703 -25.688 4.793 1 50.81 439 ALA A C 1
ATOM 3526 O O . ALA A 1 439 ? -5.691 -25.344 4.18 1 50.81 439 ALA A O 1
ATOM 3527 N N . PRO A 1 440 ? -7.664 -24.922 5.027 1 48.44 440 PRO A N 1
ATOM 3528 C CA . PRO A 1 440 ? -7.648 -23.641 4.332 1 48.44 440 PRO A CA 1
ATOM 3529 C C . PRO A 1 440 ? -6.598 -22.672 4.891 1 48.44 440 PRO A C 1
ATOM 3531 O O . PRO A 1 440 ? -6.082 -21.828 4.16 1 48.44 440 PRO A O 1
ATOM 3534 N N . THR A 1 441 ? -6.387 -22.734 6.191 1 47.59 441 THR A N 1
ATOM 3535 C CA . THR A 1 441 ? -5.344 -21.859 6.723 1 47.59 441 THR A CA 1
ATOM 3536 C C . THR A 1 441 ? -4.043 -22.047 5.949 1 47.59 441 THR A C 1
ATOM 3538 O O . THR A 1 441 ? -3.287 -21.078 5.766 1 47.59 441 THR A O 1
ATOM 3541 N N . PHE A 1 442 ? -3.896 -23.188 5.676 1 44.56 442 PHE A N 1
ATOM 3542 C CA . PHE A 1 442 ? -2.715 -23.484 4.867 1 44.56 442 PHE A CA 1
ATOM 3543 C C . PHE A 1 442 ? -2.729 -22.656 3.582 1 44.56 442 PHE A C 1
ATOM 3545 O O . PHE A 1 442 ? -1.683 -22.188 3.129 1 44.56 442 PHE A O 1
ATOM 3552 N N . PHE A 1 443 ? -3.906 -22.484 3.117 1 47.88 443 PHE A N 1
ATOM 3553 C CA . PHE A 1 443 ? -4.035 -21.922 1.784 1 47.88 443 PHE A CA 1
ATOM 3554 C C . PHE A 1 443 ? -3.768 -20.422 1.813 1 47.88 443 PHE A C 1
ATOM 3556 O O . PHE A 1 443 ? -3.172 -19.875 0.884 1 47.88 443 PHE A O 1
ATOM 3563 N N . VAL A 1 444 ? -4.266 -19.922 2.904 1 47.12 444 VAL A N 1
ATOM 3564 C CA . VAL A 1 444 ? -4.043 -18.484 3.004 1 47.12 444 VAL A CA 1
ATOM 3565 C C . VAL A 1 444 ? -2.547 -18.188 3.041 1 47.12 444 VAL A C 1
ATOM 3567 O O . VAL A 1 444 ? -2.076 -17.25 2.404 1 47.12 444 VAL A O 1
ATOM 3570 N N . TYR A 1 445 ? -1.868 -19.109 3.578 1 42.91 445 TYR A N 1
ATOM 3571 C CA . TYR A 1 445 ? -0.436 -18.875 3.727 1 42.91 445 TYR A CA 1
ATOM 3572 C C . TYR A 1 445 ? 0.287 -19.047 2.396 1 42.91 445 TYR A C 1
ATOM 3574 O O . TYR A 1 445 ? 1.209 -18.297 2.078 1 42.91 445 TYR A O 1
ATOM 3582 N N . THR A 1 446 ? -0.145 -20.031 1.691 1 41.81 446 THR A N 1
ATOM 3583 C CA . THR A 1 446 ? 0.547 -20.328 0.443 1 41.81 446 THR A CA 1
ATOM 3584 C C . THR A 1 446 ? 0.386 -19.188 -0.554 1 41.81 446 THR A C 1
ATOM 3586 O O . THR A 1 446 ? 1.345 -18.797 -1.226 1 41.81 446 THR A O 1
ATOM 3589 N N . PHE A 1 447 ? -0.821 -18.734 -0.628 1 46.91 447 PHE A N 1
ATOM 3590 C CA . PHE A 1 447 ? -1.064 -17.688 -1.607 1 46.91 447 PHE A CA 1
ATOM 3591 C C . PHE A 1 447 ? -0.414 -16.375 -1.169 1 46.91 447 PHE A C 1
ATOM 3593 O O . PHE A 1 447 ? 0.099 -15.625 -2 1 46.91 447 PHE A O 1
ATOM 3600 N N . VAL A 1 448 ? -0.49 -16.156 0.142 1 45.22 448 VAL A N 1
ATOM 3601 C CA . VAL A 1 448 ? 0.181 -14.945 0.601 1 45.22 448 VAL A CA 1
ATOM 3602 C C . VAL A 1 448 ? 1.653 -14.992 0.199 1 45.22 448 VAL A C 1
ATOM 3604 O O . VAL A 1 448 ? 2.215 -13.977 -0.233 1 45.22 448 VAL A O 1
ATOM 3607 N N . HIS A 1 449 ? 2.143 -16.141 0.254 1 44.5 449 HIS A N 1
ATOM 3608 C CA . HIS A 1 449 ? 3.555 -16.266 -0.092 1 44.5 449 HIS A CA 1
ATOM 3609 C C . HIS A 1 449 ? 3.773 -16.062 -1.588 1 44.5 449 HIS A C 1
ATOM 3611 O O . HIS A 1 449 ? 4.746 -15.422 -1.998 1 44.5 449 HIS A O 1
ATOM 3617 N N . SER A 1 450 ? 2.9 -16.594 -2.338 1 43.09 450 SER A N 1
ATOM 3618 C CA . SER A 1 450 ? 3.064 -16.469 -3.783 1 43.09 450 SER A CA 1
ATOM 3619 C C . SER A 1 450 ? 2.863 -15.031 -4.242 1 43.09 450 SER A C 1
ATOM 3621 O O . SER A 1 450 ? 3.516 -14.578 -5.184 1 43.09 450 SER A O 1
ATOM 3623 N N . THR A 1 451 ? 1.946 -14.352 -3.631 1 45.19 451 THR A N 1
ATOM 3624 C CA . THR A 1 451 ? 1.675 -12.977 -4.027 1 45.19 451 THR A CA 1
ATOM 3625 C C . THR A 1 451 ? 2.832 -12.062 -3.637 1 45.19 451 THR A C 1
ATOM 3627 O O . THR A 1 451 ? 3.053 -11.023 -4.27 1 45.19 451 THR A O 1
ATOM 3630 N N . GLN A 1 452 ? 3.494 -12.367 -2.598 1 42.88 452 GLN A N 1
ATOM 3631 C CA . GLN A 1 452 ? 4.668 -11.57 -2.25 1 42.88 452 GLN A CA 1
ATOM 3632 C C . GLN A 1 452 ? 5.727 -11.648 -3.346 1 42.88 452 GLN A C 1
ATOM 3634 O O . GLN A 1 452 ? 6.504 -10.703 -3.533 1 42.88 452 GLN A O 1
ATOM 3639 N N . LEU A 1 453 ? 5.688 -12.758 -4.074 1 39.78 453 LEU A N 1
ATOM 3640 C CA . LEU A 1 453 ? 6.695 -12.93 -5.117 1 39.78 453 LEU A CA 1
ATOM 3641 C C . LEU A 1 453 ? 6.223 -12.305 -6.43 1 39.78 453 LEU A C 1
ATOM 3643 O O . LEU A 1 453 ? 7.008 -12.148 -7.363 1 39.78 453 LEU A O 1
ATOM 3647 N N . ALA A 1 454 ? 4.934 -12.062 -6.527 1 40.69 454 ALA A N 1
ATOM 3648 C CA . ALA A 1 454 ? 4.457 -11.484 -7.781 1 40.69 454 ALA A CA 1
ATOM 3649 C C . ALA A 1 454 ? 4.723 -9.984 -7.832 1 40.69 454 ALA A C 1
ATOM 3651 O O . ALA A 1 454 ? 4.637 -9.297 -6.809 1 40.69 454 ALA A O 1
ATOM 3652 N N . MET B 1 1 ? -10.477 71.188 16.625 1 30.67 1 MET B N 1
ATOM 3653 C CA . MET B 1 1 ? -10.961 71.812 15.398 1 30.67 1 MET B CA 1
ATOM 3654 C C . MET B 1 1 ? -9.789 72.312 14.555 1 30.67 1 MET B C 1
ATOM 3656 O O . MET B 1 1 ? -8.914 73.062 15.055 1 30.67 1 MET B O 1
ATOM 3660 N N . ALA B 1 2 ? -9.453 71.562 13.531 1 42.84 2 ALA B N 1
ATOM 3661 C CA . ALA B 1 2 ? -8.227 71.75 12.75 1 42.84 2 ALA B CA 1
ATOM 3662 C C . ALA B 1 2 ? -8.195 73.125 12.102 1 42.84 2 ALA B C 1
ATOM 3664 O O . ALA B 1 2 ? -7.137 73.562 11.656 1 42.84 2 ALA B O 1
ATOM 3665 N N . THR B 1 3 ? -9.352 73.812 12.117 1 45 3 THR B N 1
ATOM 3666 C CA . THR B 1 3 ? -9.453 75 11.344 1 45 3 THR B CA 1
ATOM 3667 C C . THR B 1 3 ? -8.547 76.125 11.922 1 45 3 THR B C 1
ATOM 3669 O O . THR B 1 3 ? -7.836 76.812 11.18 1 45 3 THR B O 1
ATOM 3672 N N . PRO B 1 4 ? -8.539 76.25 13.117 1 48.25 4 PRO B N 1
ATOM 3673 C CA . PRO B 1 4 ? -7.691 77.375 13.578 1 48.25 4 PRO B CA 1
ATOM 3674 C C . PRO B 1 4 ? -6.211 77.125 13.289 1 48.25 4 PRO B C 1
ATOM 3676 O O . PRO B 1 4 ? -5.453 78.125 13.094 1 48.25 4 PRO B O 1
ATOM 3679 N N . ARG B 1 5 ? -5.793 75.875 13.328 1 49.66 5 ARG B N 1
ATOM 3680 C CA . ARG B 1 5 ? -4.371 75.625 13.141 1 49.66 5 ARG B CA 1
ATOM 3681 C C . ARG B 1 5 ? -3.971 75.812 11.68 1 49.66 5 ARG B C 1
ATOM 3683 O O . ARG B 1 5 ? -2.811 76.062 11.375 1 49.66 5 ARG B O 1
ATOM 3690 N N . ILE B 1 6 ? -4.938 75.625 10.852 1 48.19 6 ILE B N 1
ATOM 3691 C CA . ILE B 1 6 ? -4.617 75.688 9.43 1 48.19 6 ILE B CA 1
ATOM 3692 C C . ILE B 1 6 ? -4.594 77.125 8.969 1 48.19 6 ILE B C 1
ATOM 3694 O O . ILE B 1 6 ? -3.957 77.438 7.965 1 48.19 6 ILE B O 1
ATOM 3698 N N . HIS B 1 7 ? -5.141 78 9.766 1 53.69 7 HIS B N 1
ATOM 3699 C CA . HIS B 1 7 ? -5.332 79.375 9.359 1 53.69 7 HIS B CA 1
ATOM 3700 C C . HIS B 1 7 ? -4.008 80 8.953 1 53.69 7 HIS B C 1
ATOM 3702 O O . HIS B 1 7 ? -3.924 80.688 7.906 1 53.69 7 HIS B O 1
ATOM 3708 N N . PRO B 1 8 ? -3.082 79.875 9.836 1 52.19 8 PRO B N 1
ATOM 3709 C CA . PRO B 1 8 ? -1.892 80.625 9.484 1 52.19 8 PRO B CA 1
ATOM 3710 C C . PRO B 1 8 ? -1.226 80.125 8.203 1 52.19 8 PRO B C 1
ATOM 3712 O O . PRO B 1 8 ? -0.506 80.875 7.547 1 52.19 8 PRO B O 1
ATOM 3715 N N . SER B 1 9 ? -1.459 78.875 7.84 1 50.75 9 SER B N 1
ATOM 3716 C CA . SER B 1 9 ? -0.714 78.312 6.727 1 50.75 9 SER B CA 1
ATOM 3717 C C . SER B 1 9 ? -1.495 78.438 5.422 1 50.75 9 SER B C 1
ATOM 3719 O O . SER B 1 9 ? -1.041 77.938 4.379 1 50.75 9 SER B O 1
ATOM 3721 N N . ILE B 1 10 ? -2.723 78.875 5.398 1 50.19 10 ILE B N 1
ATOM 3722 C CA . ILE B 1 10 ? -3.496 78.938 4.164 1 50.19 10 ILE B CA 1
ATOM 3723 C C . ILE B 1 10 ? -3.027 80.125 3.324 1 50.19 10 ILE B C 1
ATOM 3725 O O . ILE B 1 10 ? -2.982 81.25 3.811 1 50.19 10 ILE B O 1
ATOM 3729 N N . VAL B 1 11 ? -2.27 79.938 2.256 1 49.16 11 VAL B N 1
ATOM 3730 C CA . VAL B 1 11 ? -1.907 80.938 1.286 1 49.16 11 VAL B CA 1
ATOM 3731 C C . VAL B 1 11 ? -3.139 81.375 0.485 1 49.16 11 VAL B C 1
ATOM 3733 O O . VAL B 1 11 ? -4.07 80.562 0.314 1 49.16 11 VAL B O 1
ATOM 3736 N N . GLU B 1 12 ? -3.457 82.5 0.194 1 51.12 12 GLU B N 1
ATOM 3737 C CA . GLU B 1 12 ? -4.547 83.188 -0.487 1 51.12 12 GLU B CA 1
ATOM 3738 C C . GLU B 1 12 ? -5.039 82.438 -1.692 1 51.12 12 GLU B C 1
ATOM 3740 O O . GLU B 1 12 ? -6.234 82.375 -1.98 1 51.12 12 GLU B O 1
ATOM 3745 N N . ILE B 1 13 ? -4.184 81.875 -2.547 1 48.25 13 ILE B N 1
ATOM 3746 C CA . ILE B 1 13 ? -4.574 81.375 -3.857 1 48.25 13 ILE B CA 1
ATOM 3747 C C . ILE B 1 13 ? -5.164 79.938 -3.713 1 48.25 13 ILE B C 1
ATOM 3749 O O . ILE B 1 13 ? -5.652 79.375 -4.688 1 48.25 13 ILE B O 1
ATOM 3753 N N . ALA B 1 14 ? -5.121 79.438 -2.533 1 51 14 ALA B N 1
ATOM 3754 C CA . ALA B 1 14 ? -5.383 78 -2.512 1 51 14 ALA B CA 1
ATOM 3755 C C . ALA B 1 14 ? -6.879 77.688 -2.393 1 51 14 ALA B C 1
ATOM 3757 O O . ALA B 1 14 ? -7.617 78.5 -1.782 1 51 14 ALA B O 1
ATOM 3758 N N . GLY B 1 15 ? -7.594 77.125 -3.402 1 58.06 15 GLY B N 1
ATOM 3759 C CA . GLY B 1 15 ? -8.914 76.562 -3.277 1 58.06 15 GLY B CA 1
ATOM 3760 C C . GLY B 1 15 ? -9.039 75.625 -2.104 1 58.06 15 GLY B C 1
ATOM 3761 O O . GLY B 1 15 ? -8.109 74.875 -1.811 1 58.06 15 GLY B O 1
ATOM 3762 N N . ILE B 1 16 ? -9.766 75.938 -1.127 1 58.72 16 ILE B N 1
ATOM 3763 C CA . ILE B 1 16 ? -10.023 75.062 0.026 1 58.72 16 ILE B CA 1
ATOM 3764 C C . ILE B 1 16 ? -11.219 74.188 -0.261 1 58.72 16 ILE B C 1
ATOM 3766 O O . ILE B 1 16 ? -12.273 74.625 -0.696 1 58.72 16 ILE B O 1
ATOM 3770 N N . ILE B 1 17 ? -11.016 72.875 -0.368 1 58.44 17 ILE B N 1
ATOM 3771 C CA . ILE B 1 17 ? -12.086 71.875 -0.451 1 58.44 17 ILE B CA 1
ATOM 3772 C C . ILE B 1 17 ? -12.312 71.25 0.921 1 58.44 17 ILE B C 1
ATOM 3774 O O . ILE B 1 17 ? -11.375 70.812 1.564 1 58.44 17 ILE B O 1
ATOM 3778 N N . SER B 1 18 ? -13.445 71.5 1.612 1 60.03 18 SER B N 1
ATOM 3779 C CA . SER B 1 18 ? -13.781 70.938 2.902 1 60.03 18 SER B CA 1
ATOM 3780 C C . SER B 1 18 ? -15.047 70.062 2.805 1 60.03 18 SER B C 1
ATOM 3782 O O . SER B 1 18 ? -15.789 70.188 1.823 1 60.03 18 SER B O 1
ATOM 3784 N N . ASP B 1 19 ? -15.219 69.125 3.865 1 60.91 19 ASP B N 1
ATOM 3785 C CA . ASP B 1 19 ? -16.516 68.438 3.977 1 60.91 19 ASP B CA 1
ATOM 3786 C C . ASP B 1 19 ? -17.578 69.375 4.523 1 60.91 19 ASP B C 1
ATOM 3788 O O . ASP B 1 19 ? -17.281 70.562 4.801 1 60.91 19 ASP B O 1
ATOM 3792 N N . GLU B 1 20 ? -18.891 68.938 4.539 1 61.59 20 GLU B N 1
ATOM 3793 C CA . GLU B 1 20 ? -20.016 69.812 4.902 1 61.59 20 GLU B CA 1
ATOM 3794 C C . GLU B 1 20 ? -20.156 69.938 6.418 1 61.59 20 GLU B C 1
ATOM 3796 O O . GLU B 1 20 ? -21.234 70.25 6.922 1 61.59 20 GLU B O 1
ATOM 3801 N N . TRP B 1 21 ? -18.938 69.562 7.125 1 62.88 21 TRP B N 1
ATOM 3802 C CA . TRP B 1 21 ? -18.984 69.688 8.578 1 62.88 21 TRP B CA 1
ATOM 3803 C C . TRP B 1 21 ? -19.203 71.125 9 1 62.88 21 TRP B C 1
ATOM 3805 O O . TRP B 1 21 ? -18.625 72.062 8.422 1 62.88 21 TRP B O 1
ATOM 3815 N N . ALA B 1 22 ? -20.094 71.25 9.898 1 67.69 22 ALA B N 1
ATOM 3816 C CA . ALA B 1 22 ? -20.562 72.562 10.367 1 67.69 22 ALA B CA 1
ATOM 3817 C C . ALA B 1 22 ? -19.391 73.438 10.781 1 67.69 22 ALA B C 1
ATOM 3819 O O . ALA B 1 22 ? -19.438 74.688 10.602 1 67.69 22 ALA B O 1
ATOM 3820 N N . ALA B 1 23 ? -18.312 72.812 11.211 1 60.41 23 ALA B N 1
ATOM 3821 C CA . ALA B 1 23 ? -17.203 73.625 11.742 1 60.41 23 ALA B CA 1
ATOM 3822 C C . ALA B 1 23 ? -16.469 74.375 10.641 1 60.41 23 ALA B C 1
ATOM 3824 O O . ALA B 1 23 ? -15.844 75.375 10.891 1 60.41 23 ALA B O 1
ATOM 3825 N N . TYR B 1 24 ? -16.672 73.875 9.352 1 63.22 24 TYR B N 1
ATOM 3826 C CA . TYR B 1 24 ? -15.969 74.562 8.25 1 63.22 24 TYR B CA 1
ATOM 3827 C C . TYR B 1 24 ? -16.797 75.688 7.68 1 63.22 24 TYR B C 1
ATOM 3829 O O . TYR B 1 24 ? -16.312 76.438 6.824 1 63.22 24 TYR B O 1
ATOM 3837 N N . GLN B 1 25 ? -17.969 75.812 8.156 1 69.5 25 GLN B N 1
ATOM 3838 C CA . GLN B 1 25 ? -18.844 76.875 7.66 1 69.5 25 GLN B CA 1
ATOM 3839 C C . GLN B 1 25 ? -18.281 78.25 8 1 69.5 25 GLN B C 1
ATOM 3841 O O . GLN B 1 25 ? -18.734 79.312 7.465 1 69.5 25 GLN B O 1
ATOM 3846 N N . CYS B 1 26 ? -17.188 78.25 8.82 1 65.56 26 CYS B N 1
ATOM 3847 C CA . CYS B 1 26 ? -16.578 79.562 9.203 1 65.56 26 CYS B CA 1
ATOM 3848 C C . CYS B 1 26 ? -15.531 80 8.172 1 65.56 26 CYS B C 1
ATOM 3850 O O . CYS B 1 26 ? -15.023 81.062 8.234 1 65.56 26 CYS B O 1
ATOM 3852 N N . ILE B 1 27 ? -15.18 79.188 7.172 1 69.94 27 ILE B N 1
ATOM 3853 C CA . ILE B 1 27 ? -14.07 79.375 6.25 1 69.94 27 ILE B CA 1
ATOM 3854 C C . ILE B 1 27 ? -14.32 80.625 5.418 1 69.94 27 ILE B C 1
ATOM 3856 O O . ILE B 1 27 ? -13.422 81.438 5.242 1 69.94 27 ILE B O 1
ATOM 3860 N N . PRO B 1 28 ? -15.586 80.75 4.945 1 68.75 28 PRO B N 1
ATOM 3861 C CA . PRO B 1 28 ? -15.773 81.938 4.156 1 68.75 28 PRO B CA 1
ATOM 3862 C C . PRO B 1 28 ? -15.594 83.25 4.984 1 68.75 28 PRO B C 1
ATOM 3864 O O . PRO B 1 28 ? -15.367 84.312 4.43 1 68.75 28 PRO B O 1
ATOM 3867 N N . ARG B 1 29 ? -15.531 83.125 6.312 1 71.81 29 ARG B N 1
ATOM 3868 C CA . ARG B 1 29 ? -15.445 84.312 7.18 1 71.81 29 ARG B CA 1
ATOM 3869 C C . ARG B 1 29 ? -14.016 84.562 7.652 1 71.81 29 ARG B C 1
ATOM 3871 O O . ARG B 1 29 ? -13.758 85.438 8.461 1 71.81 29 ARG B O 1
ATOM 3878 N N . LEU B 1 30 ? -13.102 83.688 7.09 1 67.56 30 LEU B N 1
ATOM 3879 C CA . LEU B 1 30 ? -11.719 83.812 7.543 1 67.56 30 LEU B CA 1
ATOM 3880 C C . LEU B 1 30 ? -11.094 85.125 7.004 1 67.56 30 LEU B C 1
ATOM 3882 O O . LEU B 1 30 ? -11.359 85.5 5.863 1 67.56 30 LEU B O 1
ATOM 3886 N N . VAL B 1 31 ? -10.469 86 7.793 1 68.62 31 VAL B N 1
ATOM 3887 C CA . VAL B 1 31 ? -9.859 87.312 7.465 1 68.62 31 VAL B CA 1
ATOM 3888 C C . VAL B 1 31 ? -8.352 87.188 7.664 1 68.62 31 VAL B C 1
ATOM 3890 O O . VAL B 1 31 ? -7.859 86.375 8.406 1 68.62 31 VAL B O 1
ATOM 3893 N N . ASP B 1 32 ? -7.547 87.875 6.832 1 62.28 32 ASP B N 1
ATOM 3894 C CA . ASP B 1 32 ? -6.105 87.938 7.02 1 62.28 32 ASP B CA 1
ATOM 3895 C C . ASP B 1 32 ? -5.762 88.75 8.273 1 62.28 32 ASP B C 1
ATOM 3897 O O . ASP B 1 32 ? -6.66 89.188 9.016 1 62.28 32 ASP B O 1
ATOM 3901 N N . ALA B 1 33 ? -4.438 88.812 8.609 1 64.38 33 ALA B N 1
ATOM 3902 C CA . ALA B 1 33 ? -3.936 89.5 9.805 1 64.38 33 ALA B CA 1
ATOM 3903 C C . ALA B 1 33 ? -4.465 90.875 9.898 1 64.38 33 ALA B C 1
ATOM 3905 O O . ALA B 1 33 ? -4.617 91.438 10.992 1 64.38 33 ALA B O 1
ATOM 3906 N N . ASN B 1 34 ? -4.805 91.562 8.695 1 66.88 34 ASN B N 1
ATOM 3907 C CA . ASN B 1 34 ? -5.23 92.938 8.672 1 66.88 34 ASN B CA 1
ATOM 3908 C C . ASN B 1 34 ? -6.75 93.062 8.641 1 66.88 34 ASN B C 1
ATOM 3910 O O . ASN B 1 34 ? -7.285 94.188 8.492 1 66.88 34 ASN B O 1
ATOM 3914 N N . GLY B 1 35 ? -7.527 91.875 8.852 1 68.38 35 GLY B N 1
ATOM 3915 C CA . GLY B 1 35 ? -8.977 91.938 8.914 1 68.38 35 GLY B CA 1
ATOM 3916 C C . GLY B 1 35 ? -9.641 91.875 7.555 1 68.38 35 GLY B C 1
ATOM 3917 O O . GLY B 1 35 ? -10.852 92.062 7.434 1 68.38 35 GLY B O 1
ATOM 3918 N N . THR B 1 36 ? -8.758 91.875 6.484 1 70.31 36 THR B N 1
ATOM 3919 C CA . THR B 1 36 ? -9.305 91.75 5.137 1 70.31 36 THR B CA 1
ATOM 3920 C C . THR B 1 36 ? -9.773 90.312 4.84 1 70.31 36 THR B C 1
ATOM 3922 O O . THR B 1 36 ? -9.055 89.375 5.121 1 70.31 36 THR B O 1
ATOM 3925 N N . PRO B 1 37 ? -11.094 90.188 4.469 1 67.56 37 PRO B N 1
ATOM 3926 C CA . PRO B 1 37 ? -11.617 88.875 4.156 1 67.56 37 PRO B CA 1
ATOM 3927 C C . PRO B 1 37 ? -10.734 88.125 3.166 1 67.56 37 PRO B C 1
ATOM 3929 O O . PRO B 1 37 ? -10.227 88.688 2.209 1 67.56 37 PRO B O 1
ATOM 3932 N N . LEU B 1 38 ? -10.211 86.812 3.51 1 64.12 38 LEU B N 1
ATOM 3933 C CA . LEU B 1 38 ? -9.461 86 2.576 1 64.12 38 LEU B CA 1
ATOM 3934 C C . LEU B 1 38 ? -10.352 85.5 1.432 1 64.12 38 LEU B C 1
ATOM 3936 O O . LEU B 1 38 ? -11.492 85.125 1.654 1 64.12 38 LEU B O 1
ATOM 3940 N N . ASN B 1 39 ? -10.383 86 0.217 1 63.72 39 ASN B N 1
ATOM 3941 C CA . ASN B 1 39 ? -11.125 85.5 -0.947 1 63.72 39 ASN B CA 1
ATOM 3942 C C . ASN B 1 39 ? -10.734 84.125 -1.308 1 63.72 39 ASN B C 1
ATOM 3944 O O . ASN B 1 39 ? -9.914 83.875 -2.199 1 63.72 39 ASN B O 1
ATOM 3948 N N . LEU B 1 40 ? -10.977 83.125 -0.422 1 62.09 40 LEU B N 1
ATOM 3949 C CA . LEU B 1 40 ? -10.617 81.75 -0.639 1 62.09 40 LEU B CA 1
ATOM 3950 C C . LEU B 1 40 ? -11.656 81.062 -1.515 1 62.09 40 LEU B C 1
ATOM 3952 O O . LEU B 1 40 ? -12.844 81.375 -1.44 1 62.09 40 LEU B O 1
ATOM 3956 N N . ASP B 1 41 ? -11.336 80.438 -2.623 1 65.38 41 ASP B N 1
ATOM 3957 C CA . ASP B 1 41 ? -12.188 79.5 -3.406 1 65.38 41 ASP B CA 1
ATOM 3958 C C . ASP B 1 41 ? -12.531 78.25 -2.619 1 65.38 41 ASP B C 1
ATOM 3960 O O . ASP B 1 41 ? -11.703 77.375 -2.494 1 65.38 41 ASP B O 1
ATOM 3964 N N . TRP B 1 42 ? -13.594 78.312 -1.772 1 64.19 42 TRP B N 1
ATOM 3965 C CA . TRP B 1 42 ? -14.039 77.25 -0.907 1 64.19 42 TRP B CA 1
ATOM 3966 C C . TRP B 1 42 ? -15.07 76.375 -1.617 1 64.19 42 TRP B C 1
ATOM 3968 O O . TRP B 1 42 ? -16.062 76.875 -2.156 1 64.19 42 TRP B O 1
ATOM 3978 N N . HIS B 1 43 ? -14.719 75.188 -1.863 1 66.69 43 HIS B N 1
ATOM 3979 C CA . HIS B 1 43 ? -15.625 74.188 -2.379 1 66.69 43 HIS B CA 1
ATOM 3980 C C . HIS B 1 43 ? -15.922 73.125 -1.322 1 66.69 43 HIS B C 1
ATOM 3982 O O . HIS B 1 43 ? -15.086 72.875 -0.455 1 66.69 43 HIS B O 1
ATOM 3988 N N . THR B 1 44 ? -17.172 72.938 -1.038 1 58.97 44 THR B N 1
ATOM 3989 C CA . THR B 1 44 ? -17.578 71.875 -0.1 1 58.97 44 THR B CA 1
ATOM 3990 C C . THR B 1 44 ? -17.906 70.562 -0.838 1 58.97 44 THR B C 1
ATOM 3992 O O . THR B 1 44 ? -18.344 70.625 -1.992 1 58.97 44 THR B O 1
ATOM 3995 N N . VAL B 1 45 ? -17.344 69.562 -0.497 1 56.09 45 VAL B N 1
ATOM 3996 C CA . VAL B 1 45 ? -17.703 68.25 -1.026 1 56.09 45 VAL B CA 1
ATOM 3997 C C . VAL B 1 45 ? -18.719 67.562 -0.095 1 56.09 45 VAL B C 1
ATOM 3999 O O . VAL B 1 45 ? -18.469 67.438 1.109 1 56.09 45 VAL B O 1
ATOM 4002 N N . ASN B 1 46 ? -20 67.438 -0.459 1 51.91 46 ASN B N 1
ATOM 4003 C CA . ASN B 1 46 ? -21.031 66.688 0.232 1 51.91 46 ASN B CA 1
ATOM 4004 C C . ASN B 1 46 ? -20.703 65.188 0.247 1 51.91 46 ASN B C 1
ATOM 4006 O O . ASN B 1 46 ? -20.781 64.5 -0.784 1 51.91 46 ASN B O 1
ATOM 4010 N N . HIS B 1 47 ? -20.109 64.812 1.354 1 48.66 47 HIS B N 1
ATOM 4011 C CA . HIS B 1 47 ? -19.672 63.438 1.447 1 48.66 47 HIS B CA 1
ATOM 4012 C C . HIS B 1 47 ? -20.859 62.469 1.329 1 48.66 47 HIS B C 1
ATOM 4014 O O . HIS B 1 47 ? -20.688 61.312 0.937 1 48.66 47 HIS B O 1
ATOM 4020 N N . SER B 1 48 ? -22.016 62.844 1.726 1 52.34 48 SER B N 1
ATOM 4021 C CA . SER B 1 48 ? -23.188 61.969 1.578 1 52.34 48 SER B CA 1
ATOM 4022 C C . SER B 1 48 ? -23.531 61.75 0.108 1 52.34 48 SER B C 1
ATOM 4024 O O . SER B 1 48 ? -24.062 60.719 -0.263 1 52.34 48 SER B O 1
ATOM 4026 N N . VAL B 1 49 ? -23.359 62.688 -0.674 1 54.88 49 VAL B N 1
ATOM 4027 C CA . VAL B 1 49 ? -23.719 62.562 -2.084 1 54.88 49 VAL B CA 1
ATOM 4028 C C . VAL B 1 49 ? -22.484 62.219 -2.906 1 54.88 49 VAL B C 1
ATOM 4030 O O . VAL B 1 49 ? -22.547 61.375 -3.807 1 54.88 49 VAL B O 1
ATOM 4033 N N . ASN B 1 50 ? -21.375 62.906 -2.715 1 50.66 50 ASN B N 1
ATOM 4034 C CA . ASN B 1 50 ? -20.266 62.781 -3.658 1 50.66 50 ASN B CA 1
ATOM 4035 C C . ASN B 1 50 ? -19.25 61.75 -3.203 1 50.66 50 ASN B C 1
ATOM 4037 O O . ASN B 1 50 ? -18.422 61.281 -3.998 1 50.66 50 ASN B O 1
ATOM 4041 N N . PHE B 1 51 ? -19.188 61.5 -2.012 1 47.91 51 PHE B N 1
ATOM 4042 C CA . PHE B 1 51 ? -18.203 60.531 -1.552 1 47.91 51 PHE B CA 1
ATOM 4043 C C . PHE B 1 51 ? -18.891 59.219 -1.15 1 47.91 51 PHE B C 1
ATOM 4045 O O . PHE B 1 51 ? -18.406 58.5 -0.279 1 47.91 51 PHE B O 1
ATOM 4052 N N . VAL B 1 52 ? -20.109 59.094 -1.508 1 48.78 52 VAL B N 1
ATOM 4053 C CA . VAL B 1 52 ? -20.828 57.812 -1.508 1 48.78 52 VAL B CA 1
ATOM 4054 C C . VAL B 1 52 ? -20.781 57.188 -2.904 1 48.78 52 VAL B C 1
ATOM 4056 O O . VAL B 1 52 ? -21.016 57.875 -3.9 1 48.78 52 VAL B O 1
ATOM 4059 N N . ASP B 1 53 ? -20.141 56.125 -3.045 1 48.94 53 ASP B N 1
ATOM 4060 C CA . ASP B 1 53 ? -20.266 55.406 -4.316 1 48.94 53 ASP B CA 1
ATOM 4061 C C . ASP B 1 53 ? -21.734 55.281 -4.734 1 48.94 53 ASP B C 1
ATOM 4063 O O . ASP B 1 53 ? -22.547 54.75 -3.988 1 48.94 53 ASP B O 1
ATOM 4067 N N . PRO B 1 54 ? -22.047 55.969 -5.699 1 53 54 PRO B N 1
ATOM 4068 C CA . PRO B 1 54 ? -23.469 55.906 -6.07 1 53 54 PRO B CA 1
ATOM 4069 C C . PRO B 1 54 ? -23.938 54.469 -6.305 1 53 54 PRO B C 1
ATOM 4071 O O . PRO B 1 54 ? -25.125 54.188 -6.172 1 53 54 PRO B O 1
ATOM 4074 N N . THR B 1 55 ? -23.047 53.688 -6.793 1 52.03 55 THR B N 1
ATOM 4075 C CA . THR B 1 55 ? -23.422 52.312 -7.129 1 52.03 55 THR B CA 1
ATOM 4076 C C . THR B 1 55 ? -23.453 51.438 -5.879 1 52.03 55 THR B C 1
ATOM 4078 O O . THR B 1 55 ? -24.375 50.656 -5.688 1 52.03 55 THR B O 1
ATOM 4081 N N . THR B 1 56 ? -22.469 51.656 -5.109 1 50.62 56 THR B N 1
ATOM 4082 C CA . THR B 1 56 ? -22.328 50.75 -3.996 1 50.62 56 THR B CA 1
ATOM 4083 C C . THR B 1 56 ? -22.844 51.375 -2.699 1 50.62 56 THR B C 1
ATOM 4085 O O . THR B 1 56 ? -23.125 50.656 -1.732 1 50.62 56 THR B O 1
ATOM 4088 N N . GLY B 1 57 ? -23.141 52.688 -2.805 1 53.22 57 GLY B N 1
ATOM 4089 C CA . GLY B 1 57 ? -23.547 53.438 -1.622 1 53.22 57 GLY B CA 1
ATOM 4090 C C . GLY B 1 57 ? -22.422 53.625 -0.626 1 53.22 57 GLY B C 1
ATOM 4091 O O . GLY B 1 57 ? -22.656 54.062 0.503 1 53.22 57 GLY B O 1
ATOM 4092 N N . ALA B 1 58 ? -21.312 53.25 -0.979 1 52.25 58 ALA B N 1
ATOM 4093 C CA . ALA B 1 58 ? -20.156 53.375 -0.098 1 52.25 58 ALA B CA 1
ATOM 4094 C C . ALA B 1 58 ? -19.797 54.844 0.123 1 52.25 58 ALA B C 1
ATOM 4096 O O . ALA B 1 58 ? -19.781 55.656 -0.825 1 52.25 58 ALA B O 1
ATOM 4097 N N . ASN B 1 59 ? -19.953 55.469 1.321 1 53.5 59 ASN B N 1
ATOM 4098 C CA . ASN B 1 59 ? -19.641 56.875 1.615 1 53.5 59 ASN B CA 1
ATOM 4099 C C . ASN B 1 59 ? -18.312 57 2.352 1 53.5 59 ASN B C 1
ATOM 4101 O O . ASN B 1 59 ? -17.891 56.062 3.049 1 53.5 59 ASN B O 1
ATOM 4105 N N . THR B 1 60 ? -17.562 58.062 2.055 1 50.12 60 THR B N 1
ATOM 4106 C CA . THR B 1 60 ? -16.203 58.281 2.543 1 50.12 60 THR B CA 1
ATOM 4107 C C . THR B 1 60 ? -16.172 58.25 4.07 1 50.12 60 THR B C 1
ATOM 4109 O O . THR B 1 60 ? -15.219 57.75 4.66 1 50.12 60 THR B O 1
ATOM 4112 N N . GLN B 1 61 ? -17.141 58.875 4.68 1 49.47 61 GLN B N 1
ATOM 4113 C CA . GLN B 1 61 ? -17.172 58.844 6.141 1 49.47 61 GLN B CA 1
ATOM 4114 C C . GLN B 1 61 ? -17.25 57.438 6.68 1 49.47 61 GLN B C 1
ATOM 4116 O O . GLN B 1 61 ? -16.562 57.094 7.652 1 49.47 61 GLN B O 1
ATOM 4121 N N . ARG B 1 62 ? -18.156 56.656 5.984 1 50.22 62 ARG B N 1
ATOM 4122 C CA . ARG B 1 62 ? -18.234 55.25 6.371 1 50.22 62 ARG B CA 1
ATOM 4123 C C . ARG B 1 62 ? -16.922 54.531 6.109 1 50.22 62 ARG B C 1
ATOM 4125 O O . ARG B 1 62 ? -16.5 53.719 6.91 1 50.22 62 ARG B O 1
ATOM 4132 N N . ILE B 1 63 ? -16.391 54.969 5.062 1 51.84 63 ILE B N 1
ATOM 4133 C CA . ILE B 1 63 ? -15.102 54.375 4.73 1 51.84 63 ILE B CA 1
ATOM 4134 C C . ILE B 1 63 ? -14.055 54.781 5.762 1 51.84 63 ILE B C 1
ATOM 4136 O O . ILE B 1 63 ? -13.289 53.938 6.242 1 51.84 63 ILE B O 1
ATOM 4140 N N . GLU B 1 64 ? -14.039 56.062 6.051 1 51.19 64 GLU B N 1
ATOM 4141 C CA . GLU B 1 64 ? -13.055 56.562 7.012 1 51.19 64 GLU B CA 1
ATOM 4142 C C . GLU B 1 64 ? -13.32 56 8.406 1 51.19 64 GLU B C 1
ATOM 4144 O O . GLU B 1 64 ? -12.383 55.656 9.125 1 51.19 64 GLU B O 1
ATOM 4149 N N . SER B 1 65 ? -14.547 56.031 8.789 1 53.34 65 SER B N 1
ATOM 4150 C CA . SER B 1 65 ? -14.906 55.469 10.086 1 53.34 65 SER B CA 1
ATOM 4151 C C . SER B 1 65 ? -14.547 54 10.164 1 53.34 65 SER B C 1
ATOM 4153 O O . SER B 1 65 ? -14.008 53.531 11.172 1 53.34 65 SER B O 1
ATOM 4155 N N . GLU B 1 66 ? -14.898 53.375 9.047 1 57.09 66 GLU B N 1
ATOM 4156 C CA . GLU B 1 66 ? -14.562 51.938 9.023 1 57.09 66 GLU B CA 1
ATOM 4157 C C . GLU B 1 66 ? -13.047 51.75 9.016 1 57.09 66 GLU B C 1
ATOM 4159 O O . GLU B 1 66 ? -12.547 50.812 9.648 1 57.09 66 GLU B O 1
ATOM 4164 N N . TRP B 1 67 ? -12.438 52.688 8.375 1 58.5 67 TRP B N 1
ATOM 4165 C CA . TRP B 1 67 ? -10.977 52.594 8.344 1 58.5 67 TRP B CA 1
ATOM 4166 C C . TRP B 1 67 ? -10.383 52.906 9.711 1 58.5 67 TRP B C 1
ATOM 4168 O O . TRP B 1 67 ? -9.406 52.281 10.117 1 58.5 67 TRP B O 1
ATOM 4178 N N . GLN B 1 68 ? -10.898 53.812 10.398 1 54.62 68 GLN B N 1
ATOM 4179 C CA . GLN B 1 68 ? -10.453 54.125 11.758 1 54.62 68 GLN B CA 1
ATOM 4180 C C . GLN B 1 68 ? -10.68 52.938 12.688 1 54.62 68 GLN B C 1
ATOM 4182 O O . GLN B 1 68 ? -9.82 52.594 13.5 1 54.62 68 GLN B O 1
ATOM 4187 N N . LYS B 1 69 ? -11.805 52.344 12.555 1 57.03 69 LYS B N 1
ATOM 4188 C CA . LYS B 1 69 ? -12.102 51.156 13.344 1 57.03 69 LYS B CA 1
ATOM 4189 C C . LYS B 1 69 ? -11.133 50.031 13 1 57.03 69 LYS B C 1
ATOM 4191 O O . LYS B 1 69 ? -10.641 49.344 13.891 1 57.03 69 LYS B O 1
ATOM 4196 N N . ALA B 1 70 ? -10.922 49.969 11.695 1 58.5 70 ALA B N 1
ATOM 4197 C CA . ALA B 1 70 ? -9.992 48.938 11.227 1 58.5 70 ALA B CA 1
ATOM 4198 C C . ALA B 1 70 ? -8.578 49.188 11.75 1 58.5 70 ALA B C 1
ATOM 4200 O O . ALA B 1 70 ? -7.898 48.281 12.211 1 58.5 70 ALA B O 1
ATOM 4201 N N . LYS B 1 71 ? -8.172 50.438 11.695 1 58.12 71 LYS B N 1
ATOM 4202 C CA . LYS B 1 71 ? -6.852 50.812 12.188 1 58.12 71 LYS B CA 1
ATOM 4203 C C . LYS B 1 71 ? -6.719 50.531 13.68 1 58.12 71 LYS B C 1
ATOM 4205 O O . LYS B 1 71 ? -5.691 50.031 14.133 1 58.12 71 LYS B O 1
ATOM 4210 N N . ARG B 1 72 ? -7.703 50.844 14.375 1 56.97 72 ARG B N 1
ATOM 4211 C CA . ARG B 1 72 ? -7.676 50.625 15.82 1 56.97 72 ARG B CA 1
ATOM 4212 C C . ARG B 1 72 ? -7.613 49.156 16.141 1 56.97 72 ARG B C 1
ATOM 4214 O O . ARG B 1 72 ? -6.875 48.75 17.047 1 56.97 72 ARG B O 1
ATOM 4221 N N . ARG B 1 73 ? -8.461 48.438 15.422 1 55.09 73 ARG B N 1
ATOM 4222 C CA . ARG B 1 73 ? -8.508 47 15.695 1 55.09 73 ARG B CA 1
ATOM 4223 C C . ARG B 1 73 ? -7.23 46.312 15.234 1 55.09 73 ARG B C 1
ATOM 4225 O O . ARG B 1 73 ? -6.742 45.375 15.891 1 55.09 73 ARG B O 1
ATOM 4232 N N . LEU B 1 74 ? -6.84 46.75 14.109 1 57.19 74 LEU B N 1
ATOM 4233 C CA . LEU B 1 74 ? -5.578 46.219 13.617 1 57.19 74 LEU B CA 1
ATOM 4234 C C . LEU B 1 74 ? -4.434 46.562 14.562 1 57.19 74 LEU B C 1
ATOM 4236 O O . LEU B 1 74 ? -3.543 45.75 14.789 1 57.19 74 LEU B O 1
ATOM 4240 N N . VAL B 1 75 ? -4.398 47.719 15.055 1 52.97 75 VAL B N 1
ATOM 4241 C CA . VAL B 1 75 ? -3.367 48.156 16 1 52.97 75 VAL B CA 1
ATOM 4242 C C . VAL B 1 75 ? -3.508 47.344 17.297 1 52.97 75 VAL B C 1
ATOM 4244 O O . VAL B 1 75 ? -2.508 46.938 17.891 1 52.97 75 VAL B O 1
ATOM 4247 N N . ARG B 1 76 ? -4.664 47.156 17.672 1 48.78 76 ARG B N 1
ATOM 4248 C CA . ARG B 1 76 ? -4.867 46.406 18.922 1 48.78 76 ARG B CA 1
ATOM 4249 C C . ARG B 1 76 ? -4.496 44.938 18.75 1 48.78 76 ARG B C 1
ATOM 4251 O O . ARG B 1 76 ? -3.988 44.312 19.672 1 48.78 76 ARG B O 1
ATOM 4258 N N . ASN B 1 77 ? -4.906 44.438 17.688 1 44.94 77 ASN B N 1
ATOM 4259 C CA . ASN B 1 77 ? -4.645 43.031 17.453 1 44.94 77 ASN B CA 1
ATOM 4260 C C . ASN B 1 77 ? -3.311 42.812 16.734 1 44.94 77 ASN B C 1
ATOM 4262 O O . ASN B 1 77 ? -3.045 41.719 16.219 1 44.94 77 ASN B O 1
ATOM 4266 N N . SER B 1 78 ? -2.57 43.844 16.547 1 43.78 78 SER B N 1
ATOM 4267 C CA . SER B 1 78 ? -1.353 43.906 15.75 1 43.78 78 SER B CA 1
ATOM 4268 C C . SER B 1 78 ? -0.301 42.938 16.234 1 43.78 78 SER B C 1
ATOM 4270 O O . SER B 1 78 ? 0.707 42.688 15.57 1 43.78 78 SER B O 1
ATOM 4272 N N . ASN B 1 79 ? -0.319 42.594 17.422 1 45 79 ASN B N 1
ATOM 4273 C CA . ASN B 1 79 ? 0.859 41.812 17.797 1 45 79 ASN B CA 1
ATOM 4274 C C . ASN B 1 79 ? 1.052 40.594 16.906 1 45 79 ASN B C 1
ATOM 4276 O O . ASN B 1 79 ? 2.094 39.938 16.953 1 45 79 ASN B O 1
ATOM 4280 N N . LYS B 1 80 ? -0.014 40.156 16.203 1 46.38 80 LYS B N 1
ATOM 4281 C CA . LYS B 1 80 ? 0.171 38.906 15.461 1 46.38 80 LYS B CA 1
ATOM 4282 C C . LYS B 1 80 ? -0.13 39.094 13.977 1 46.38 80 LYS B C 1
ATOM 4284 O O . LYS B 1 80 ? -0.217 38.156 13.219 1 46.38 80 LYS B O 1
ATOM 4289 N N . THR B 1 81 ? -0.397 40.312 13.523 1 49.19 81 THR B N 1
ATOM 4290 C CA . THR B 1 81 ? -0.797 40.562 12.141 1 49.19 81 THR B CA 1
ATOM 4291 C C . THR B 1 81 ? 0.415 40.906 11.281 1 49.19 81 THR B C 1
ATOM 4293 O O . THR B 1 81 ? 1.142 41.844 11.57 1 49.19 81 THR B O 1
ATOM 4296 N N . THR B 1 82 ? 0.937 39.969 10.695 1 52.97 82 THR B N 1
ATOM 4297 C CA . THR B 1 82 ? 1.958 40.25 9.688 1 52.97 82 THR B CA 1
ATOM 4298 C C . THR B 1 82 ? 1.373 41.031 8.516 1 52.97 82 THR B C 1
ATOM 4300 O O . THR B 1 82 ? 0.174 40.938 8.242 1 52.97 82 THR B O 1
ATOM 4303 N N . THR B 1 83 ? 2.119 42.094 8.094 1 55.28 83 THR B N 1
ATOM 4304 C CA . THR B 1 83 ? 1.74 42.938 6.984 1 55.28 83 THR B CA 1
ATOM 4305 C C . THR B 1 83 ? 1.153 42.125 5.836 1 55.28 83 THR B C 1
ATOM 4307 O O . THR B 1 83 ? 0.264 42.594 5.125 1 55.28 83 THR B O 1
ATOM 4310 N N . SER B 1 84 ? 1.564 40.969 5.844 1 57.16 84 SER B N 1
ATOM 4311 C CA . SER B 1 84 ? 1.101 40.156 4.715 1 57.16 84 SER B CA 1
ATOM 4312 C C . SER B 1 84 ? -0.353 39.75 4.898 1 57.16 84 SER B C 1
ATOM 4314 O O . SER B 1 84 ? -1.047 39.438 3.922 1 57.16 84 SER B O 1
ATOM 4316 N N . LEU B 1 85 ? -0.775 39.969 6.145 1 58.81 85 LEU B N 1
ATOM 4317 C CA . LEU B 1 85 ? -2.139 39.531 6.418 1 58.81 85 LEU B CA 1
ATOM 4318 C C . LEU B 1 85 ? -3.092 40.719 6.484 1 58.81 85 LEU B C 1
ATOM 4320 O O . LEU B 1 85 ? -4.281 40.562 6.766 1 58.81 85 LEU B O 1
ATOM 4324 N N . MET B 1 86 ? -2.592 41.812 6.199 1 61.38 86 MET B N 1
ATOM 4325 C CA . MET B 1 86 ? -3.363 43.062 6.348 1 61.38 86 MET B CA 1
ATOM 4326 C C . MET B 1 86 ? -4.633 43 5.504 1 61.38 86 MET B C 1
ATOM 4328 O O . MET B 1 86 ? -5.719 43.312 5.988 1 61.38 86 MET B O 1
ATOM 4332 N N . PRO B 1 87 ? -4.457 42.531 4.289 1 57.44 87 PRO B N 1
ATOM 4333 C CA . PRO B 1 87 ? -5.695 42.5 3.51 1 57.44 87 PRO B CA 1
ATOM 4334 C C . PRO B 1 87 ? -6.754 41.594 4.117 1 57.44 87 PRO B C 1
ATOM 4336 O O . PRO B 1 87 ? -7.941 41.938 4.113 1 57.44 87 PRO B O 1
ATOM 4339 N N . SER B 1 88 ? -6.262 40.594 4.652 1 59.5 88 SER B N 1
ATOM 4340 C CA . SER B 1 88 ? -7.211 39.656 5.254 1 59.5 88 SER B CA 1
ATOM 4341 C C . SER B 1 88 ? -7.852 40.25 6.508 1 59.5 88 SER B C 1
ATOM 4343 O O . SER B 1 88 ? -9.047 40.094 6.738 1 59.5 88 SER B O 1
ATOM 4345 N N . HIS B 1 89 ? -7.059 40.938 7.203 1 61.94 89 HIS B N 1
ATOM 4346 C CA . HIS B 1 89 ? -7.574 41.562 8.414 1 61.94 89 HIS B CA 1
ATOM 4347 C C . HIS B 1 89 ? -8.602 42.656 8.078 1 61.94 89 HIS B C 1
ATOM 4349 O O . HIS B 1 89 ? -9.633 42.75 8.742 1 61.94 89 HIS B O 1
ATOM 4355 N N . LEU B 1 90 ? -8.266 43.344 7.098 1 59.31 90 LEU B N 1
ATOM 4356 C CA . LEU B 1 90 ? -9.172 44.406 6.676 1 59.31 90 LEU B CA 1
ATOM 4357 C C . LEU B 1 90 ? -10.492 43.844 6.176 1 59.31 90 LEU B C 1
ATOM 4359 O O . LEU B 1 90 ? -11.562 44.344 6.492 1 59.31 90 LEU B O 1
ATOM 4363 N N . ALA B 1 91 ? -10.273 42.812 5.477 1 59.28 91 ALA B N 1
ATOM 4364 C CA . ALA B 1 91 ? -11.477 42.156 4.984 1 59.28 91 ALA B CA 1
ATOM 4365 C C . ALA B 1 91 ? -12.336 41.625 6.141 1 59.28 91 ALA B C 1
ATOM 4367 O O . ALA B 1 91 ? -13.562 41.75 6.109 1 59.28 91 ALA B O 1
ATOM 4368 N N . TRP B 1 92 ? -11.641 41.219 7.07 1 60.59 92 TRP B N 1
ATOM 4369 C CA . TRP B 1 92 ? -12.328 40.688 8.25 1 60.59 92 TRP B CA 1
ATOM 4370 C C . TRP B 1 92 ? -13.039 41.812 8.992 1 60.59 92 TRP B C 1
ATOM 4372 O O . TRP B 1 92 ? -14.188 41.656 9.414 1 60.59 92 TRP B O 1
ATOM 4382 N N . LEU B 1 93 ? -12.375 42.844 9.258 1 59.12 93 LEU B N 1
ATOM 4383 C CA . LEU B 1 93 ? -12.969 44 9.945 1 59.12 93 LEU B CA 1
ATOM 4384 C C . LEU B 1 93 ? -14.195 44.5 9.203 1 59.12 93 LEU B C 1
ATOM 4386 O O . LEU B 1 93 ? -15.211 44.844 9.828 1 59.12 93 LEU B O 1
ATOM 4390 N N . TRP B 1 94 ? -14.016 44.531 7.957 1 58.34 94 TRP B N 1
ATOM 4391 C CA . TRP B 1 94 ? -15.133 44.969 7.121 1 58.34 94 TRP B CA 1
ATOM 4392 C C . TRP B 1 94 ? -16.312 44 7.258 1 58.34 94 TRP B C 1
ATOM 4394 O O . TRP B 1 94 ? -17.453 44.438 7.387 1 58.34 94 TRP B O 1
ATOM 4404 N N . TRP B 1 95 ? -15.938 42.844 7.277 1 56.88 95 TRP B N 1
ATOM 4405 C CA . TRP B 1 95 ? -16.953 41.812 7.43 1 56.88 95 TRP B CA 1
ATOM 4406 C C . TRP B 1 95 ? -17.672 41.938 8.766 1 56.88 95 TRP B C 1
ATOM 4408 O O . TRP B 1 95 ? -18.906 41.875 8.836 1 56.88 95 TRP B O 1
ATOM 4418 N N . ARG B 1 96 ? -16.922 42.094 9.758 1 57.38 96 ARG B N 1
ATOM 4419 C CA . ARG B 1 96 ? -17.484 42.219 11.094 1 57.38 96 ARG B CA 1
ATOM 4420 C C . ARG B 1 96 ? -18.391 43.438 11.18 1 57.38 96 ARG B C 1
ATOM 4422 O O . ARG B 1 96 ? -19.438 43.406 11.82 1 57.38 96 ARG B O 1
ATOM 4429 N N . SER B 1 97 ? -17.891 44.469 10.656 1 53.94 97 SER B N 1
ATOM 4430 C CA . SER B 1 97 ? -18.672 45.688 10.672 1 53.94 97 SER B CA 1
ATOM 4431 C C . SER B 1 97 ? -19.969 45.531 9.906 1 53.94 97 SER B C 1
ATOM 4433 O O . SER B 1 97 ? -21.016 46.031 10.336 1 53.94 97 SER B O 1
ATOM 4435 N N . LEU B 1 98 ? -19.812 44.844 8.852 1 52.28 98 LEU B N 1
ATOM 4436 C CA . LEU B 1 98 ? -21 44.656 8.031 1 52.28 98 LEU B CA 1
ATOM 4437 C C . LEU B 1 98 ? -21.953 43.656 8.703 1 52.28 98 LEU B C 1
ATOM 4439 O O . LEU B 1 98 ? -23.172 43.812 8.617 1 52.28 98 LEU B O 1
ATOM 4443 N N . ASN B 1 99 ? -21.406 42.688 9.219 1 50.31 99 ASN B N 1
ATOM 4444 C CA . ASN B 1 99 ? -22.25 41.688 9.859 1 50.31 99 ASN B CA 1
ATOM 4445 C C . ASN B 1 99 ? -22.844 42.188 11.164 1 50.31 99 ASN B C 1
ATOM 4447 O O . ASN B 1 99 ? -23.781 41.594 11.711 1 50.31 99 ASN B O 1
ATOM 4451 N N . ALA B 1 100 ? -22.203 43.031 11.828 1 48.59 100 ALA B N 1
ATOM 4452 C CA . ALA B 1 100 ? -22.781 43.656 13.008 1 48.59 100 ALA B CA 1
ATOM 4453 C C . ALA B 1 100 ? -24.047 44.438 12.641 1 48.59 100 ALA B C 1
ATOM 4455 O O . ALA B 1 100 ? -24.828 44.812 13.516 1 48.59 100 ALA B O 1
ATOM 4456 N N . ARG B 1 101 ? -24.219 44.656 11.281 1 45.59 101 ARG B N 1
ATOM 4457 C CA . ARG B 1 101 ? -25.438 45.312 10.852 1 45.59 101 ARG B CA 1
ATOM 4458 C C . ARG B 1 101 ? -26.5 44.312 10.445 1 45.59 101 ARG B C 1
ATOM 4460 O O . ARG B 1 101 ? -26.219 43.375 9.688 1 45.59 101 ARG B O 1
ATOM 4467 N N . PRO B 1 102 ? -27.562 44.156 11.133 1 44.91 102 PRO B N 1
ATOM 4468 C CA . PRO B 1 102 ? -28.594 43.125 10.93 1 44.91 102 PRO B CA 1
ATOM 4469 C C . PRO B 1 102 ? -28.938 42.938 9.453 1 44.91 102 PRO B C 1
ATOM 4471 O O . PRO B 1 102 ? -29.281 41.812 9.047 1 44.91 102 PRO B O 1
ATOM 4474 N N . ASN B 1 103 ? -29.219 43.938 8.633 1 39.28 103 ASN B N 1
ATOM 4475 C CA . ASN B 1 103 ? -29.891 43.844 7.348 1 39.28 103 ASN B CA 1
ATOM 4476 C C . ASN B 1 103 ? -28.906 43.562 6.211 1 39.28 103 ASN B C 1
ATOM 4478 O O . ASN B 1 103 ? -29.234 43.781 5.043 1 39.28 103 ASN B O 1
ATOM 4482 N N . VAL B 1 104 ? -27.781 43.562 6.398 1 39.56 104 VAL B N 1
ATOM 4483 C CA . VAL B 1 104 ? -26.938 43.406 5.207 1 39.56 104 VAL B CA 1
ATOM 4484 C C . VAL B 1 104 ? -27 41.969 4.723 1 39.56 104 VAL B C 1
ATOM 4486 O O . VAL B 1 104 ? -26.625 41.062 5.453 1 39.56 104 VAL B O 1
ATOM 4489 N N . LYS B 1 105 ? -27.812 41.656 3.828 1 41.69 105 LYS B N 1
ATOM 4490 C CA . LYS B 1 105 ? -28.094 40.406 3.131 1 41.69 105 LYS B CA 1
ATOM 4491 C C . LYS B 1 105 ? -26.797 39.781 2.639 1 41.69 105 LYS B C 1
ATOM 4493 O O . LYS B 1 105 ? -26.703 38.531 2.551 1 41.69 105 LYS B O 1
ATOM 4498 N N . ASP B 1 106 ? -26.047 40.531 1.885 1 40.09 106 ASP B N 1
ATOM 4499 C CA . ASP B 1 106 ? -24.953 40 1.076 1 40.09 106 ASP B CA 1
ATOM 4500 C C . ASP B 1 106 ? -23.719 39.781 1.924 1 40.09 106 ASP B C 1
ATOM 4502 O O . ASP B 1 106 ? -22.797 40.594 1.939 1 40.09 106 ASP B O 1
ATOM 4506 N N . HIS B 1 107 ? -23.828 39.219 2.994 1 42.53 107 HIS B N 1
ATOM 4507 C CA . HIS B 1 107 ? -22.875 39.094 4.094 1 42.53 107 HIS B CA 1
ATOM 4508 C C . HIS B 1 107 ? -21.641 38.312 3.67 1 42.53 107 HIS B C 1
ATOM 4510 O O . HIS B 1 107 ? -20.891 37.812 4.516 1 42.53 107 HIS B O 1
ATOM 4516 N N . PHE B 1 108 ? -21.547 37.812 2.418 1 42.97 108 PHE B N 1
ATOM 4517 C CA . PHE B 1 108 ? -20.484 36.844 2.188 1 42.97 108 PHE B CA 1
ATOM 4518 C C . PHE B 1 108 ? -19.125 37.5 2.221 1 42.97 108 PHE B C 1
ATOM 4520 O O . PHE B 1 108 ? -18.984 38.656 1.803 1 42.97 108 PHE B O 1
ATOM 4527 N N . LEU B 1 109 ? -18.328 37.281 3.186 1 46.25 109 LEU B N 1
ATOM 4528 C CA . LEU B 1 109 ? -16.953 37.688 3.475 1 46.25 109 LEU B CA 1
ATOM 4529 C C . LEU B 1 109 ? -16.031 37.375 2.291 1 46.25 109 LEU B C 1
ATOM 4531 O O . LEU B 1 109 ? -16.047 36.25 1.771 1 46.25 109 LEU B O 1
ATOM 4535 N N . ILE B 1 110 ? -15.75 38.344 1.46 1 43 110 ILE B N 1
ATOM 4536 C CA . ILE B 1 110 ? -14.672 38.156 0.501 1 43 110 ILE B CA 1
ATOM 4537 C C . ILE B 1 110 ? -13.359 37.938 1.245 1 43 110 ILE B C 1
ATOM 4539 O O . ILE B 1 110 ? -12.766 38.875 1.761 1 43 110 ILE B O 1
ATOM 4543 N N . LEU B 1 111 ? -13.188 36.969 2.035 1 50.38 111 LEU B N 1
ATOM 4544 C CA . LEU B 1 111 ? -11.867 36.656 2.564 1 50.38 111 LEU B CA 1
ATOM 4545 C C . LEU B 1 111 ? -10.867 36.438 1.434 1 50.38 111 LEU B C 1
ATOM 4547 O O . LEU B 1 111 ? -11.148 35.719 0.476 1 50.38 111 LEU B O 1
ATOM 4551 N N . ILE B 1 112 ? -9.992 37.469 1.298 1 49.16 112 ILE B N 1
ATOM 4552 C CA . ILE B 1 112 ? -8.898 37.312 0.345 1 49.16 112 ILE B CA 1
ATOM 4553 C C . ILE B 1 112 ? -7.902 36.281 0.875 1 49.16 112 ILE B C 1
ATOM 4555 O O . ILE B 1 112 ? -7.316 36.469 1.942 1 49.16 112 ILE B O 1
ATOM 4559 N N . GLU B 1 113 ? -8.086 35.125 0.432 1 58.12 113 GLU B N 1
ATOM 4560 C CA . GLU B 1 113 ? -7.039 34.156 0.733 1 58.12 113 GLU B CA 1
ATOM 4561 C C . GLU B 1 113 ? -5.664 34.656 0.312 1 58.12 113 GLU B C 1
ATOM 4563 O O . GLU B 1 113 ? -5.449 34.969 -0.859 1 58.12 113 GLU B O 1
ATOM 4568 N N . THR B 1 114 ? -4.977 35.219 1.316 1 49.47 114 THR B N 1
ATOM 4569 C CA . THR B 1 114 ? -3.613 35.625 1.011 1 49.47 114 THR B CA 1
ATOM 4570 C C . THR B 1 114 ? -2.693 34.438 0.854 1 49.47 114 THR B C 1
ATOM 4572 O O . THR B 1 114 ? -2.846 33.438 1.56 1 49.47 114 THR B O 1
ATOM 4575 N N . GLY B 1 115 ? -2.666 33.812 -0.286 1 48.09 115 GLY B N 1
ATOM 4576 C CA . GLY B 1 115 ? -1.754 32.719 -0.595 1 48.09 115 GLY B CA 1
ATOM 4577 C C . GLY B 1 115 ? -0.573 32.625 0.354 1 48.09 115 GLY B C 1
ATOM 4578 O O . GLY B 1 115 ? -0.487 33.406 1.311 1 48.09 115 GLY B O 1
ATOM 4579 N N . CYS B 1 116 ? 0.279 31.562 0.2 1 49 116 CYS B N 1
ATOM 4580 C CA . CYS B 1 116 ? 1.526 31.328 0.916 1 49 116 CYS B CA 1
ATOM 4581 C C . CYS B 1 116 ? 2.443 32.531 0.839 1 49 116 CYS B C 1
ATOM 4583 O O . CYS B 1 116 ? 2.699 33.062 -0.246 1 49 116 CYS B O 1
ATOM 4585 N N . VAL B 1 117 ? 2.414 33.406 1.816 1 48.38 117 VAL B N 1
ATOM 4586 C CA . VAL B 1 117 ? 3.477 34.406 1.798 1 48.38 117 VAL B CA 1
ATOM 4587 C C . VAL B 1 117 ? 4.828 33.719 2.008 1 48.38 117 VAL B C 1
ATOM 4589 O O . VAL B 1 117 ? 5.086 33.156 3.07 1 48.38 117 VAL B O 1
ATOM 4592 N N . PHE B 1 118 ? 5.293 33.094 0.925 1 50.41 118 PHE B N 1
ATOM 4593 C CA . PHE B 1 118 ? 6.66 32.594 1.091 1 50.41 118 PHE B CA 1
ATOM 4594 C C . PHE B 1 118 ? 7.617 33.75 1.341 1 50.41 118 PHE B C 1
ATOM 4596 O O . PHE B 1 118 ? 7.547 34.781 0.664 1 50.41 118 PHE B O 1
ATOM 4603 N N . SER B 1 119 ? 8.109 33.75 2.539 1 54.44 119 SER B N 1
ATOM 4604 C CA . SER B 1 119 ? 9.195 34.719 2.752 1 54.44 119 SER B CA 1
ATOM 4605 C C . SER B 1 119 ? 10.258 34.594 1.664 1 54.44 119 SER B C 1
ATOM 4607 O O . SER B 1 119 ? 10.656 33.469 1.302 1 54.44 119 SER B O 1
ATOM 4609 N N . GLU B 1 120 ? 10.398 35.5 0.789 1 58.06 120 GLU B N 1
ATOM 4610 C CA . GLU B 1 120 ? 11.461 35.594 -0.205 1 58.06 120 GLU B CA 1
ATOM 4611 C C . GLU B 1 120 ? 12.758 34.969 0.319 1 58.06 120 GLU B C 1
ATOM 4613 O O . GLU B 1 120 ? 13.539 34.406 -0.448 1 58.06 120 GLU B O 1
ATOM 4618 N N . ALA B 1 121 ? 12.852 35 1.599 1 60.97 121 ALA B N 1
ATOM 4619 C CA . ALA B 1 121 ? 14.102 34.531 2.172 1 60.97 121 ALA B CA 1
ATOM 4620 C C . ALA B 1 121 ? 14.211 33 2.041 1 60.97 121 ALA B C 1
ATOM 4622 O O . ALA B 1 121 ? 15.305 32.469 1.873 1 60.97 121 ALA B O 1
ATOM 4623 N N . ARG B 1 122 ? 13.094 32.344 1.965 1 73 122 ARG B N 1
ATOM 4624 C CA . ARG B 1 122 ? 13.109 30.891 1.968 1 73 122 ARG B CA 1
ATOM 4625 C C . ARG B 1 122 ? 13.406 30.344 0.575 1 73 122 ARG B C 1
ATOM 4627 O O . ARG B 1 122 ? 13.828 29.188 0.43 1 73 122 ARG B O 1
ATOM 4634 N N . LEU B 1 123 ? 13.344 31.203 -0.35 1 71.62 123 LEU B N 1
ATOM 4635 C CA . LEU B 1 123 ? 13.555 30.766 -1.722 1 71.62 123 LEU B CA 1
ATOM 4636 C C . LEU B 1 123 ? 15.016 30.391 -1.948 1 71.62 123 LEU B C 1
ATOM 4638 O O . LEU B 1 123 ? 15.328 29.562 -2.814 1 71.62 123 LEU B O 1
ATOM 4642 N N . GLU B 1 124 ? 15.852 30.953 -1.092 1 77.06 124 GLU B N 1
ATOM 4643 C CA . GLU B 1 124 ? 17.281 30.703 -1.268 1 77.06 124 GLU B CA 1
ATOM 4644 C C . GLU B 1 124 ? 17.766 29.594 -0.338 1 77.06 124 GLU B C 1
ATOM 4646 O O . GLU B 1 124 ? 18.953 29.234 -0.355 1 77.06 124 GLU B O 1
ATOM 4651 N N . PHE B 1 125 ? 16.828 29 0.283 1 81.56 125 PHE B N 1
ATOM 4652 C CA . PHE B 1 125 ? 17.219 27.984 1.254 1 81.56 125 PHE B CA 1
ATOM 4653 C C . PHE B 1 125 ? 17.625 26.688 0.552 1 81.56 125 PHE B C 1
ATOM 4655 O O . PHE B 1 125 ? 17 26.297 -0.435 1 81.56 125 PHE B O 1
ATOM 4662 N N . SER B 1 126 ? 18.734 26.219 1.063 1 83.5 126 SER B N 1
ATOM 4663 C CA . SER B 1 126 ? 19.078 24.844 0.692 1 83.5 126 SER B CA 1
ATOM 4664 C C . SER B 1 126 ? 18.234 23.844 1.468 1 83.5 126 SER B C 1
ATOM 4666 O O . SER B 1 126 ? 17.625 24.172 2.484 1 83.5 126 SER B O 1
ATOM 4668 N N . PRO B 1 127 ? 18.172 22.641 1.019 1 81.88 127 PRO B N 1
ATOM 4669 C CA . PRO B 1 127 ? 17.453 21.609 1.766 1 81.88 127 PRO B CA 1
ATOM 4670 C C . PRO B 1 127 ? 17.969 21.453 3.197 1 81.88 127 PRO B C 1
ATOM 4672 O O . PRO B 1 127 ? 17.172 21.203 4.113 1 81.88 127 PRO B O 1
ATOM 4675 N N . ALA B 1 128 ? 19.203 21.672 3.275 1 84.56 128 ALA B N 1
ATOM 4676 C CA . ALA B 1 128 ? 19.781 21.578 4.617 1 84.56 128 ALA B CA 1
ATOM 4677 C C . ALA B 1 128 ? 19.25 22.703 5.508 1 84.56 128 ALA B C 1
ATOM 4679 O O . ALA B 1 128 ? 19.047 22.5 6.707 1 84.56 128 ALA B O 1
ATOM 4680 N N . ASP B 1 129 ? 18.969 23.812 4.918 1 84.81 129 ASP B N 1
ATOM 4681 C CA . ASP B 1 129 ? 18.453 24.953 5.672 1 84.81 129 ASP B CA 1
ATOM 4682 C C . ASP B 1 129 ? 17.047 24.688 6.172 1 84.81 129 ASP B C 1
ATOM 4684 O O . ASP B 1 129 ? 16.703 25.047 7.301 1 84.81 129 ASP B O 1
ATOM 4688 N N . TYR B 1 130 ? 16.328 24.047 5.332 1 83.31 130 TYR B N 1
ATOM 4689 C CA . TYR B 1 130 ? 14.977 23.703 5.746 1 83.31 130 TYR B CA 1
ATOM 4690 C C . TYR B 1 130 ? 15 22.719 6.914 1 83.31 130 TYR B C 1
ATOM 4692 O O . TYR B 1 130 ? 14.219 22.859 7.863 1 83.31 130 TYR B O 1
ATOM 4700 N N . TYR B 1 131 ? 15.953 21.875 6.816 1 87.12 131 TYR B N 1
ATOM 4701 C CA . TYR B 1 131 ? 16.094 20.875 7.867 1 87.12 131 TYR B CA 1
ATOM 4702 C C . TYR B 1 131 ? 16.453 21.516 9.195 1 87.12 131 TYR B C 1
ATOM 4704 O O . TYR B 1 131 ? 15.93 21.141 10.242 1 87.12 131 TYR B O 1
ATOM 4712 N N . LYS B 1 132 ? 17.234 22.469 9.148 1 87.88 132 LYS B N 1
ATOM 4713 C CA . LYS B 1 132 ? 17.75 23.125 10.352 1 87.88 132 LYS B CA 1
ATOM 4714 C C . LYS B 1 132 ? 16.641 23.922 11.047 1 87.88 132 LYS B C 1
ATOM 4716 O O . LYS B 1 132 ? 16.766 24.266 12.227 1 87.88 132 LYS B O 1
ATOM 4721 N N . GLN B 1 133 ? 15.633 24.125 10.344 1 87.12 133 GLN B N 1
ATOM 4722 C CA . GLN B 1 133 ? 14.5 24.828 10.945 1 87.12 133 GLN B CA 1
ATOM 4723 C C . GLN B 1 133 ? 13.797 23.938 11.977 1 87.12 133 GLN B C 1
ATOM 4725 O O . GLN B 1 133 ? 13.164 24.453 12.906 1 87.12 133 GLN B O 1
ATOM 4730 N N . TYR B 1 134 ? 13.969 22.641 11.812 1 89.94 134 TYR B N 1
ATOM 4731 C CA . TYR B 1 134 ? 13.188 21.734 12.641 1 89.94 134 TYR B CA 1
ATOM 4732 C C . TYR B 1 134 ? 14.07 21.016 13.648 1 89.94 134 TYR B C 1
ATOM 4734 O O . TYR B 1 134 ? 13.594 20.531 14.672 1 89.94 134 TYR B O 1
ATOM 4742 N N . VAL B 1 135 ? 15.281 20.906 13.273 1 90.75 135 VAL B N 1
ATOM 4743 C CA . VAL B 1 135 ? 16.188 20.172 14.148 1 90.75 135 VAL B CA 1
ATOM 4744 C C . VAL B 1 135 ? 17.297 21.094 14.633 1 90.75 135 VAL B C 1
ATOM 4746 O O . VAL B 1 135 ? 18.062 21.625 13.828 1 90.75 135 VAL B O 1
ATOM 4749 N N . ASP B 1 136 ? 17.391 21.188 15.977 1 90.62 136 ASP B N 1
ATOM 4750 C CA . ASP B 1 136 ? 18.375 22.062 16.609 1 90.62 136 ASP B CA 1
ATOM 4751 C C . ASP B 1 136 ? 19.625 21.281 17.016 1 90.62 136 ASP B C 1
ATOM 4753 O O . ASP B 1 136 ? 19.531 20.125 17.438 1 90.62 136 ASP B O 1
ATOM 4757 N N . ASP B 1 137 ? 20.734 21.953 16.969 1 92.25 137 ASP B N 1
ATOM 4758 C CA . ASP B 1 137 ? 22.016 21.344 17.312 1 92.25 137 ASP B CA 1
ATOM 4759 C C . ASP B 1 137 ? 22.062 20.969 18.797 1 92.25 137 ASP B C 1
ATOM 4761 O O . ASP B 1 137 ? 22.688 19.969 19.172 1 92.25 137 ASP B O 1
ATOM 4765 N N . ASN B 1 138 ? 21.375 21.734 19.516 1 93.75 138 ASN B N 1
ATOM 4766 C CA . ASN B 1 138 ? 21.344 21.453 20.938 1 93.75 138 ASN B CA 1
ATOM 4767 C C . ASN B 1 138 ? 20.672 20.109 21.219 1 93.75 138 ASN B C 1
ATOM 4769 O O . ASN B 1 138 ? 21.094 19.375 22.109 1 93.75 138 ASN B O 1
ATOM 4773 N N . MET B 1 139 ? 19.672 19.891 20.5 1 95.12 139 MET B N 1
ATOM 4774 C CA . MET B 1 139 ? 18.969 18.609 20.656 1 95.12 139 MET B CA 1
ATOM 4775 C C . MET B 1 139 ? 19.875 17.438 20.266 1 95.12 139 MET B C 1
ATOM 4777 O O . MET B 1 139 ? 19.875 16.406 20.953 1 95.12 139 MET B O 1
ATOM 4781 N N . LEU B 1 140 ? 20.672 17.609 19.234 1 96.25 140 LEU B N 1
ATOM 4782 C CA . LEU B 1 140 ? 21.562 16.547 18.797 1 96.25 140 LEU B CA 1
ATOM 4783 C C . LEU B 1 140 ? 22.625 16.25 19.859 1 96.25 140 LEU B C 1
ATOM 4785 O O . LEU B 1 140 ? 22.969 15.094 20.094 1 96.25 140 LEU B O 1
ATOM 4789 N N . GLU B 1 141 ? 23.047 17.297 20.453 1 96.75 141 GLU B N 1
ATOM 4790 C CA . GLU B 1 141 ? 24.016 17.125 21.531 1 96.75 141 GLU B CA 1
ATOM 4791 C C . GLU B 1 141 ? 23.391 16.406 22.719 1 96.75 141 GLU B C 1
ATOM 4793 O O . GLU B 1 141 ? 24.016 15.5 23.281 1 96.75 141 GLU B O 1
ATOM 4798 N N . LYS B 1 142 ? 22.266 16.844 23.031 1 95.75 142 LYS B N 1
ATOM 4799 C CA . LYS B 1 142 ? 21.562 16.203 24.141 1 95.75 1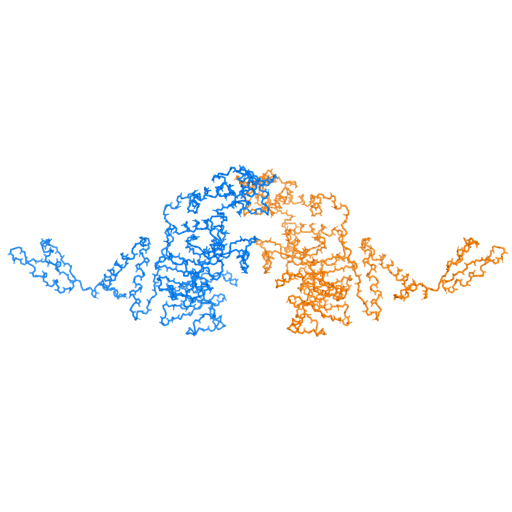42 LYS B CA 1
ATOM 4800 C C . LYS B 1 142 ? 21.328 14.719 23.859 1 95.75 142 LYS B C 1
ATOM 4802 O O . LYS B 1 142 ? 21.516 13.875 24.734 1 95.75 142 LYS B O 1
ATOM 4807 N N . MET B 1 143 ? 20.969 14.406 22.672 1 96.81 143 MET B N 1
ATOM 4808 C CA . MET B 1 143 ? 20.719 13.023 22.281 1 96.81 143 MET B CA 1
ATOM 4809 C C . MET B 1 143 ? 22 12.203 22.359 1 96.81 143 MET B C 1
ATOM 4811 O O . MET B 1 143 ? 21.984 11.047 22.797 1 96.81 143 MET B O 1
ATOM 4815 N N . ALA B 1 144 ? 23.094 12.797 21.906 1 97.38 144 ALA B N 1
ATOM 4816 C CA . ALA B 1 144 ? 24.375 12.102 22 1 97.38 144 ALA B CA 1
ATOM 4817 C C . ALA B 1 144 ? 24.719 11.766 23.438 1 97.38 144 ALA B C 1
ATOM 4819 O O . ALA B 1 144 ? 25.078 10.625 23.75 1 97.38 144 ALA B O 1
ATOM 4820 N N . GLU B 1 145 ? 24.5 12.719 24.25 1 95.81 145 GLU B N 1
ATOM 4821 C CA . GLU B 1 145 ? 24.828 12.547 25.656 1 95.81 145 GLU B CA 1
ATOM 4822 C C . GLU B 1 145 ? 23.969 11.469 26.297 1 95.81 145 GLU B C 1
ATOM 4824 O O . GLU B 1 145 ? 24.469 10.578 26.984 1 95.81 145 GLU B O 1
ATOM 4829 N N . LYS B 1 146 ? 22.703 11.625 26.125 1 96.06 146 LYS B N 1
ATOM 4830 C CA . LYS B 1 146 ? 21.766 10.672 26.719 1 96.06 146 LYS B CA 1
ATOM 4831 C C . LYS B 1 146 ? 21.984 9.266 26.172 1 96.06 146 LYS B C 1
ATOM 4833 O O . LYS B 1 146 ? 21.828 8.281 26.891 1 96.06 146 LYS B O 1
ATOM 4838 N N . THR B 1 147 ? 22.344 9.156 24.906 1 96.31 147 THR B N 1
ATOM 4839 C CA . THR B 1 147 ? 22.609 7.863 24.281 1 96.31 147 THR B CA 1
ATOM 4840 C C . THR B 1 147 ? 23.828 7.207 24.906 1 96.31 147 THR B C 1
ATOM 4842 O O . THR B 1 147 ? 23.828 6 25.156 1 96.31 147 THR B O 1
ATOM 4845 N N . ILE B 1 148 ? 24.859 8.008 25.156 1 95.88 148 ILE B N 1
ATOM 4846 C CA . ILE B 1 148 ? 26.062 7.492 25.797 1 95.88 148 ILE B CA 1
ATOM 4847 C C . ILE B 1 148 ? 25.703 6.934 27.172 1 95.88 148 ILE B C 1
ATOM 4849 O O . ILE B 1 148 ? 26.141 5.84 27.547 1 95.88 148 ILE B O 1
ATOM 4853 N N . GLN B 1 149 ? 24.906 7.664 27.891 1 94.94 149 GLN B N 1
ATOM 4854 C CA . GLN B 1 149 ? 24.5 7.25 29.219 1 94.94 149 GLN B CA 1
ATOM 4855 C C . GLN B 1 149 ? 23.703 5.941 29.172 1 94.94 149 GLN B C 1
ATOM 4857 O O . GLN B 1 149 ? 23.922 5.055 30 1 94.94 149 GLN B O 1
ATOM 4862 N N . ARG B 1 150 ? 22.875 5.859 28.234 1 94.5 150 ARG B N 1
ATOM 4863 C CA . ARG B 1 150 ? 22.062 4.652 28.094 1 94.5 150 ARG B CA 1
ATOM 4864 C C . ARG B 1 150 ? 22.938 3.441 27.781 1 94.5 150 ARG B C 1
ATOM 4866 O O . ARG B 1 150 ? 22.75 2.369 28.359 1 94.5 150 ARG B O 1
ATOM 4873 N N . ILE B 1 151 ? 23.828 3.631 26.797 1 94.31 151 ILE B N 1
ATOM 4874 C CA . ILE B 1 151 ? 24.703 2.539 26.406 1 94.31 151 ILE B CA 1
ATOM 4875 C C . ILE B 1 151 ? 25.547 2.104 27.625 1 94.31 151 ILE B C 1
ATOM 4877 O O . ILE B 1 151 ? 25.719 0.908 27.859 1 94.31 151 ILE B O 1
ATOM 4881 N N . LEU B 1 152 ? 26 3.061 28.328 1 93.06 152 LEU B N 1
ATOM 4882 C CA . LEU B 1 152 ? 26.781 2.766 29.516 1 93.06 152 LEU B CA 1
ATOM 4883 C C . LEU B 1 152 ? 25.969 1.983 30.547 1 93.06 152 LEU B C 1
ATOM 4885 O O . LEU B 1 152 ? 26.453 1.017 31.125 1 93.06 152 LEU B O 1
ATOM 4889 N N . ARG B 1 153 ? 24.781 2.352 30.766 1 90.88 153 ARG B N 1
ATOM 4890 C CA . ARG B 1 153 ? 23.906 1.724 31.75 1 90.88 153 ARG B CA 1
ATOM 4891 C C . ARG B 1 153 ? 23.516 0.317 31.312 1 90.88 153 ARG B C 1
ATOM 4893 O O . ARG B 1 153 ? 23.516 -0.613 32.125 1 90.88 153 ARG B O 1
ATOM 4900 N N . LYS B 1 154 ? 23.188 0.191 30.047 1 89.88 154 LYS B N 1
ATOM 4901 C CA . LYS B 1 154 ? 22.641 -1.068 29.562 1 89.88 154 LYS B CA 1
ATOM 4902 C C . LYS B 1 154 ? 23.75 -2.064 29.234 1 89.88 154 LYS B C 1
ATOM 4904 O O . LYS B 1 154 ? 23.625 -3.256 29.531 1 89.88 154 LYS B O 1
ATOM 4909 N N . ARG B 1 155 ? 24.766 -1.54 28.594 1 88.06 155 ARG B N 1
ATOM 4910 C CA . ARG B 1 155 ? 25.766 -2.453 28.062 1 88.06 155 ARG B CA 1
ATOM 4911 C C . ARG B 1 155 ? 27.078 -2.352 28.859 1 88.06 155 ARG B C 1
ATOM 4913 O O . ARG B 1 155 ? 27.984 -3.168 28.672 1 88.06 155 ARG B O 1
ATOM 4920 N N . ARG B 1 156 ? 27.234 -1.356 29.75 1 87.88 156 ARG B N 1
ATOM 4921 C CA . ARG B 1 156 ? 28.422 -1.145 30.594 1 87.88 156 ARG B CA 1
ATOM 4922 C C . ARG B 1 156 ? 29.656 -0.927 29.734 1 87.88 156 ARG B C 1
ATOM 4924 O O . ARG B 1 156 ? 30.719 -1.473 30.016 1 87.88 156 ARG B O 1
ATOM 4931 N N . ILE B 1 157 ? 29.406 -0.396 28.547 1 86.88 157 ILE B N 1
ATOM 4932 C CA . ILE B 1 157 ? 30.5 -0.039 27.641 1 86.88 157 ILE B CA 1
ATOM 4933 C C . ILE B 1 157 ? 30.531 1.477 27.453 1 86.88 157 ILE B C 1
ATOM 4935 O O . ILE B 1 157 ? 29.484 2.133 27.422 1 86.88 157 ILE B O 1
ATOM 4939 N N . ILE B 1 158 ? 31.781 1.938 27.5 1 85.12 158 ILE B N 1
ATOM 4940 C CA . ILE B 1 158 ? 31.953 3.363 27.25 1 85.12 158 ILE B CA 1
ATOM 4941 C C . ILE B 1 158 ? 32.062 3.615 25.75 1 85.12 158 ILE B C 1
ATOM 4943 O O . ILE B 1 158 ? 32.969 3.125 25.094 1 85.12 158 ILE B O 1
ATOM 4947 N N . SER B 1 159 ? 31 4.164 25.203 1 86.62 159 SER B N 1
ATOM 4948 C CA . SER B 1 159 ? 30.953 4.504 23.781 1 86.62 159 SER B CA 1
ATOM 4949 C C . SER B 1 159 ? 31.047 6.016 23.578 1 86.62 159 SER B C 1
ATOM 4951 O O . SER B 1 159 ? 30.5 6.785 24.359 1 86.62 159 SER B O 1
ATOM 4953 N N . LYS B 1 160 ? 31.875 6.426 22.625 1 91.69 160 LYS B N 1
ATOM 4954 C CA . LYS B 1 160 ? 31.953 7.844 22.281 1 91.69 160 LYS B CA 1
ATOM 4955 C C . LYS B 1 160 ? 31.031 8.18 21.125 1 91.69 160 LYS B C 1
ATOM 4957 O O . LYS B 1 160 ? 31.281 7.781 19.984 1 91.69 160 LYS B O 1
ATOM 4962 N N . ILE B 1 161 ? 29.969 8.75 21.484 1 95.44 161 ILE B N 1
ATOM 4963 C CA . ILE B 1 161 ? 29.016 9.18 20.484 1 95.44 161 ILE B CA 1
ATOM 4964 C C . ILE B 1 161 ? 29 10.703 20.391 1 95.44 161 ILE B C 1
ATOM 4966 O O . ILE B 1 161 ? 28.922 11.391 21.406 1 95.44 161 ILE B O 1
ATOM 4970 N N . THR B 1 162 ? 29.141 11.234 19.219 1 95.94 162 THR B N 1
ATOM 4971 C CA . THR B 1 162 ? 29.156 12.68 19.016 1 95.94 162 THR B CA 1
ATOM 4972 C C . THR B 1 162 ? 27.859 13.156 18.391 1 95.94 162 THR B C 1
ATOM 4974 O O . THR B 1 162 ? 27.078 12.352 17.875 1 95.94 162 THR B O 1
ATOM 4977 N N . SER B 1 163 ? 27.688 14.477 18.547 1 96.06 163 SER B N 1
ATOM 4978 C CA . SER B 1 163 ? 26.516 15.086 17.906 1 96.06 163 SER B CA 1
ATOM 4979 C C . SER B 1 163 ? 26.547 14.891 16.391 1 96.06 163 SER B C 1
ATOM 4981 O O . SER B 1 163 ? 25.516 14.734 15.758 1 96.06 163 SER B O 1
ATOM 4983 N N . GLN B 1 164 ? 27.719 14.844 15.883 1 95.62 164 GLN B N 1
ATOM 4984 C CA . GLN B 1 164 ? 27.875 14.641 14.453 1 95.62 164 GLN B CA 1
ATOM 4985 C C . GLN B 1 164 ? 27.422 13.242 14.047 1 95.62 164 GLN B C 1
ATOM 4987 O O . GLN B 1 164 ? 26.797 13.062 13 1 95.62 164 GLN B O 1
ATOM 4992 N N . GLU B 1 165 ? 27.688 12.312 14.836 1 96.25 165 GLU B N 1
ATOM 4993 C CA . GLU B 1 165 ? 27.266 10.938 14.555 1 96.25 165 GLU B CA 1
ATOM 4994 C C . GLU B 1 165 ? 25.75 10.812 14.602 1 96.25 165 GLU B C 1
ATOM 4996 O O . GLU B 1 165 ? 25.156 10.086 13.797 1 96.25 165 GLU B O 1
ATOM 5001 N N . VAL B 1 166 ? 25.203 11.461 15.562 1 97.06 166 VAL B N 1
ATOM 5002 C CA . VAL B 1 166 ? 23.75 11.445 15.664 1 97.06 166 VAL B CA 1
ATOM 5003 C C . VAL B 1 166 ? 23.125 12.07 14.414 1 97.06 166 VAL B C 1
ATOM 5005 O O . VAL B 1 166 ? 22.156 11.547 13.867 1 97.06 166 VAL B O 1
ATOM 5008 N N . LYS B 1 167 ? 23.734 13.156 13.984 1 95.38 167 LYS B N 1
ATOM 5009 C CA . LYS B 1 167 ? 23.281 13.812 12.758 1 95.38 167 LYS B CA 1
ATOM 5010 C C . LYS B 1 167 ? 23.406 12.883 11.555 1 95.38 167 LYS B C 1
ATOM 5012 O O . LYS B 1 167 ? 22.5 12.805 10.727 1 95.38 167 LYS B O 1
ATOM 5017 N N . GLN B 1 168 ? 24.469 12.219 11.484 1 96.62 168 GLN B N 1
ATOM 5018 C CA . GLN B 1 168 ? 24.688 11.258 10.406 1 96.62 168 GLN B CA 1
ATOM 5019 C C . GLN B 1 168 ? 23.656 10.133 10.453 1 96.62 168 GLN B C 1
ATOM 5021 O O . GLN B 1 168 ? 23.141 9.719 9.414 1 96.62 168 GLN B O 1
ATOM 5026 N N . PHE B 1 169 ? 23.406 9.75 11.609 1 97.19 169 PHE B N 1
ATOM 5027 C CA . PHE B 1 169 ? 22.422 8.695 11.789 1 97.19 169 PHE B CA 1
ATOM 5028 C C . PHE B 1 169 ? 21.062 9.141 11.273 1 97.19 169 PHE B C 1
ATOM 5030 O O . PHE B 1 169 ? 20.391 8.398 10.547 1 97.19 169 PHE B O 1
ATOM 5037 N N . LEU B 1 170 ? 20.656 10.234 11.68 1 94.38 170 LEU B N 1
ATOM 5038 C CA . LEU B 1 170 ? 19.359 10.75 11.25 1 94.38 170 LEU B CA 1
ATOM 5039 C C . LEU B 1 170 ? 19.312 10.938 9.742 1 94.38 170 LEU B C 1
ATOM 5041 O O . LEU B 1 170 ? 18.312 10.641 9.102 1 94.38 170 LEU B O 1
ATOM 5045 N N . GLY B 1 171 ? 20.391 11.484 9.227 1 93 171 GLY B N 1
ATOM 5046 C CA . GLY B 1 171 ? 20.469 11.617 7.785 1 93 171 GLY B CA 1
ATOM 5047 C C . GLY B 1 171 ? 20.359 10.297 7.051 1 93 171 GLY B C 1
ATOM 5048 O O . GLY B 1 171 ? 19.609 10.18 6.078 1 93 171 GLY B O 1
ATOM 5049 N N . CYS B 1 172 ? 21.047 9.297 7.535 1 96.25 172 CYS B N 1
ATOM 5050 C CA . CYS B 1 172 ? 20.969 7.965 6.949 1 96.25 172 CYS B CA 1
ATOM 5051 C C . CYS B 1 172 ? 19.547 7.41 7.051 1 96.25 172 CYS B C 1
ATOM 5053 O O . CYS B 1 172 ? 19.031 6.848 6.09 1 96.25 172 CYS B O 1
ATOM 5055 N N . SER B 1 173 ? 18.969 7.621 8.156 1 94.38 173 SER B N 1
ATOM 5056 C CA . SER B 1 173 ? 17.625 7.109 8.383 1 94.38 173 SER B CA 1
ATOM 5057 C C . SER B 1 173 ? 16.609 7.746 7.43 1 94.38 173 SER B C 1
ATOM 5059 O O . SER B 1 173 ? 15.719 7.07 6.914 1 94.38 173 SER B O 1
ATOM 5061 N N . MET B 1 174 ? 16.766 9 7.234 1 91.06 174 MET B N 1
ATOM 5062 C CA . MET B 1 174 ? 15.883 9.688 6.293 1 91.06 174 MET B CA 1
ATOM 5063 C C . MET B 1 174 ? 16.047 9.133 4.883 1 91.06 174 MET B C 1
ATOM 5065 O O . MET B 1 174 ? 15.07 8.875 4.188 1 91.06 174 MET B O 1
ATOM 5069 N N . LEU B 1 175 ? 17.266 9.008 4.535 1 91.12 175 LEU B N 1
ATOM 5070 C CA . LEU B 1 175 ? 17.547 8.477 3.203 1 91.12 175 LEU B CA 1
ATOM 5071 C C . LEU B 1 175 ? 17 7.062 3.055 1 91.12 175 LEU B C 1
ATOM 5073 O O . LEU B 1 175 ? 16.422 6.723 2.018 1 91.12 175 LEU B O 1
ATOM 5077 N N . MET B 1 176 ? 17.141 6.277 4.051 1 93.31 176 MET B N 1
ATOM 5078 C CA . MET B 1 176 ? 16.609 4.914 4.043 1 93.31 176 MET B CA 1
ATOM 5079 C C . MET B 1 176 ? 15.102 4.914 3.893 1 93.31 176 MET B C 1
ATOM 5081 O O . MET B 1 176 ? 14.539 4.051 3.217 1 93.31 176 MET B O 1
ATOM 5085 N N . GLY B 1 177 ? 14.5 5.852 4.5 1 86.31 177 GLY B N 1
ATOM 5086 C CA . GLY B 1 177 ? 13.062 5.98 4.387 1 86.31 177 GLY B CA 1
ATOM 5087 C C . GLY B 1 177 ? 12.602 6.309 2.979 1 86.31 177 GLY B C 1
ATOM 5088 O O . GLY B 1 177 ? 11.555 5.828 2.535 1 86.31 177 GLY B O 1
ATOM 5089 N N . VAL B 1 178 ? 13.359 7.023 2.312 1 84.25 178 VAL B N 1
ATOM 5090 C CA . VAL B 1 178 ? 13.023 7.426 0.951 1 84.25 178 VAL B CA 1
ATOM 5091 C C . VAL B 1 178 ? 13.281 6.266 -0.01 1 84.25 178 VAL B C 1
ATOM 5093 O O . VAL B 1 178 ? 12.469 5.988 -0.891 1 84.25 178 VAL B O 1
ATOM 5096 N N . ILE B 1 179 ? 14.414 5.66 0.194 1 86.38 179 ILE B N 1
ATOM 5097 C CA . ILE B 1 179 ? 14.812 4.582 -0.706 1 86.38 179 ILE B CA 1
ATOM 5098 C C . ILE B 1 179 ? 13.953 3.348 -0.451 1 86.38 179 ILE B C 1
ATOM 5100 O O . ILE B 1 179 ? 13.508 2.691 -1.394 1 86.38 179 ILE B O 1
ATOM 5104 N N . GLY B 1 180 ? 13.797 2.986 0.716 1 85.31 180 GLY B N 1
ATOM 5105 C CA . GLY B 1 180 ? 12.836 1.957 1.089 1 85.31 180 GLY B CA 1
ATOM 5106 C C . GLY B 1 180 ? 13.32 0.552 0.784 1 85.31 180 GLY B C 1
ATOM 5107 O O . GLY B 1 180 ? 12.586 -0.253 0.212 1 85.31 180 GLY B O 1
ATOM 5108 N N . TYR B 1 181 ? 14.57 0.244 1.132 1 90.75 181 TYR B N 1
ATOM 5109 C CA . TYR B 1 181 ? 15.016 -1.142 1.011 1 90.75 181 TYR B CA 1
ATOM 5110 C C . TYR B 1 181 ? 14.172 -2.061 1.887 1 90.75 181 TYR B C 1
ATOM 5112 O O . TYR B 1 181 ? 13.719 -1.662 2.963 1 90.75 181 TYR B O 1
ATOM 5120 N N . PRO B 1 182 ? 13.922 -3.295 1.416 1 85.12 182 PRO B N 1
ATOM 5121 C CA . PRO B 1 182 ? 13.141 -4.227 2.234 1 85.12 182 PRO B CA 1
ATOM 5122 C C . PRO B 1 182 ? 13.82 -4.562 3.559 1 85.12 182 PRO B C 1
ATOM 5124 O O . PRO B 1 182 ? 13.148 -4.801 4.562 1 85.12 182 PRO B O 1
ATOM 5127 N N . ARG B 1 183 ? 15.133 -4.594 3.555 1 90.38 183 ARG B N 1
ATOM 5128 C CA . ARG B 1 183 ? 15.914 -4.82 4.766 1 90.38 183 ARG B CA 1
ATOM 5129 C C . ARG B 1 183 ? 16.984 -3.742 4.938 1 90.38 183 ARG B C 1
ATOM 5131 O O . ARG B 1 183 ? 17.688 -3.4 3.986 1 90.38 183 ARG B O 1
ATOM 5138 N N . ILE B 1 184 ? 17.094 -3.387 6.152 1 94.5 184 ILE B N 1
ATOM 5139 C CA . ILE B 1 184 ? 18 -2.283 6.43 1 94.5 184 ILE B CA 1
ATOM 5140 C C . ILE B 1 184 ? 19.453 -2.729 6.172 1 94.5 184 ILE B C 1
ATOM 5142 O O . ILE B 1 184 ? 20.266 -1.941 5.703 1 94.5 184 ILE B O 1
ATOM 5146 N N . ARG B 1 185 ? 19.781 -3.914 6.363 1 94.88 185 ARG B N 1
ATOM 5147 C CA . ARG B 1 185 ? 21.141 -4.414 6.242 1 94.88 185 ARG B CA 1
ATOM 5148 C C . ARG B 1 185 ? 21.609 -4.375 4.789 1 94.88 185 ARG B C 1
ATOM 5150 O O . ARG B 1 185 ? 22.812 -4.422 4.52 1 94.88 185 ARG B O 1
ATOM 5157 N N . PHE B 1 186 ? 20.672 -4.285 3.877 1 94.88 186 PHE B N 1
ATOM 5158 C CA . PHE B 1 186 ? 21.016 -4.262 2.459 1 94.88 186 PHE B CA 1
ATOM 5159 C C . PHE B 1 186 ? 21.812 -3.012 2.113 1 94.88 186 PHE B C 1
ATOM 5161 O O . PHE B 1 186 ? 22.578 -3.01 1.152 1 94.88 186 PHE B O 1
ATOM 5168 N N . PHE B 1 187 ? 21.734 -2.018 2.973 1 96.62 187 PHE B N 1
ATOM 5169 C CA . PHE B 1 187 ? 22.406 -0.757 2.688 1 96.62 187 PHE B CA 1
ATOM 5170 C C . PHE B 1 187 ? 23.922 -0.913 2.809 1 96.62 187 PHE B C 1
ATOM 5172 O O . PHE B 1 187 ? 24.672 -0.045 2.367 1 96.62 187 PHE B O 1
ATOM 5179 N N . TRP B 1 188 ? 24.375 -2.051 3.385 1 97.5 188 TRP B N 1
ATOM 5180 C CA . TRP B 1 188 ? 25.812 -2.297 3.539 1 97.5 188 TRP B CA 1
ATOM 5181 C C . TRP B 1 188 ? 26.219 -3.572 2.811 1 97.5 188 TRP B C 1
ATOM 5183 O O . TRP B 1 188 ? 27.406 -3.938 2.811 1 97.5 188 TRP B O 1
ATOM 5193 N N . LYS B 1 189 ? 25.281 -4.234 2.23 1 95.62 189 LYS B N 1
ATOM 5194 C CA . LYS B 1 189 ? 25.562 -5.508 1.573 1 95.62 189 LYS B CA 1
ATOM 5195 C C . LYS B 1 189 ? 26.312 -5.293 0.267 1 95.62 189 LYS B C 1
ATOM 5197 O O . LYS B 1 189 ? 26.016 -4.371 -0.491 1 95.62 189 LYS B O 1
ATOM 5202 N N . LYS B 1 190 ? 27.156 -6.172 -0.003 1 94 190 LYS B N 1
ATOM 5203 C CA . LYS B 1 190 ? 27.938 -6.094 -1.233 1 94 190 LYS B CA 1
ATOM 5204 C C . LYS B 1 190 ? 27.031 -6.16 -2.463 1 94 190 LYS B C 1
ATOM 5206 O O . LYS B 1 190 ? 26.141 -7.008 -2.543 1 94 190 LYS B O 1
ATOM 5211 N N . GLY B 1 191 ? 27.234 -5.277 -3.338 1 92.94 191 GLY B N 1
ATOM 5212 C CA . GLY B 1 191 ? 26.453 -5.238 -4.562 1 92.94 191 GLY B CA 1
ATOM 5213 C C . GLY B 1 191 ? 25.219 -4.371 -4.445 1 92.94 191 GLY B C 1
ATOM 5214 O O . GLY B 1 191 ? 24.672 -3.914 -5.457 1 92.94 191 GLY B O 1
ATOM 5215 N N . LEU B 1 192 ? 24.75 -4.176 -3.232 1 94.5 192 LEU B N 1
ATOM 5216 C CA . LEU B 1 192 ? 23.531 -3.398 -3.014 1 94.5 192 LEU B CA 1
ATOM 5217 C C . LEU B 1 192 ? 23.828 -2.141 -2.203 1 94.5 192 LEU B C 1
ATOM 5219 O O . LEU B 1 192 ? 22.984 -1.245 -2.107 1 94.5 192 LEU B O 1
ATOM 5223 N N . ALA B 1 193 ? 25 -2.117 -1.743 1 96.06 193 ALA B N 1
ATOM 5224 C CA . ALA B 1 193 ? 25.359 -1.062 -0.8 1 96.06 193 ALA B CA 1
ATOM 5225 C C . ALA B 1 193 ? 25.156 0.319 -1.413 1 96.06 193 ALA B C 1
ATOM 5227 O O . ALA B 1 193 ? 25.438 0.535 -2.59 1 96.06 193 ALA B O 1
ATOM 5228 N N . VAL B 1 194 ? 24.594 1.177 -0.653 1 95.81 194 VAL B N 1
ATOM 5229 C CA . VAL B 1 194 ? 24.422 2.574 -1.036 1 95.81 194 VAL B CA 1
ATOM 5230 C C . VAL B 1 194 ? 25.547 3.416 -0.433 1 95.81 194 VAL B C 1
ATOM 5232 O O . VAL B 1 194 ? 25.609 3.588 0.786 1 95.81 194 VAL B O 1
ATOM 5235 N N . SER B 1 195 ? 26.281 3.939 -1.262 1 95.81 195 SER B N 1
ATOM 5236 C CA . SER B 1 195 ? 27.5 4.609 -0.819 1 95.81 195 SER B CA 1
ATOM 5237 C C . SER B 1 195 ? 27.188 5.77 0.116 1 95.81 195 SER B C 1
ATOM 5239 O O . SER B 1 195 ? 27.922 6.02 1.077 1 95.81 195 SER B O 1
ATOM 5241 N N . SER B 1 196 ? 26.109 6.465 -0.056 1 95.25 196 SER B N 1
ATOM 5242 C CA . SER B 1 196 ? 25.719 7.602 0.78 1 95.25 196 SER B CA 1
ATOM 5243 C C . SER B 1 196 ? 25.469 7.168 2.219 1 95.25 196 SER B C 1
ATOM 5245 O O . SER B 1 196 ? 25.547 7.98 3.143 1 95.25 196 SER B O 1
ATOM 5247 N N . VAL B 1 197 ? 25.141 5.957 2.387 1 96.94 197 VAL B N 1
ATOM 5248 C CA . VAL B 1 197 ? 24.875 5.43 3.723 1 96.94 197 VAL B CA 1
ATOM 5249 C C . VAL B 1 197 ? 26.094 4.676 4.234 1 96.94 197 VAL B C 1
ATOM 5251 O O . VAL B 1 197 ? 26.625 4.996 5.301 1 96.94 197 VAL B O 1
ATOM 5254 N N . ALA B 1 198 ? 26.609 3.785 3.375 1 97.25 198 ALA B N 1
ATOM 5255 C CA . ALA B 1 198 ? 27.688 2.883 3.781 1 97.25 198 ALA B CA 1
ATOM 5256 C C . ALA B 1 198 ? 28.984 3.65 4.027 1 97.25 198 ALA B C 1
ATOM 5258 O O . ALA B 1 198 ? 29.781 3.268 4.883 1 97.25 198 ALA B O 1
ATOM 5259 N N . ASP B 1 199 ? 29.203 4.672 3.291 1 96.44 199 ASP B N 1
ATOM 5260 C CA . ASP B 1 199 ? 30.422 5.453 3.453 1 96.44 199 ASP B CA 1
ATOM 5261 C C . ASP B 1 199 ? 30.297 6.43 4.621 1 96.44 199 ASP B C 1
ATOM 5263 O O . ASP B 1 199 ? 31.312 6.934 5.129 1 96.44 199 ASP B O 1
ATOM 5267 N N . THR B 1 200 ? 29.125 6.754 5.023 1 96.75 200 THR B N 1
ATOM 5268 C CA . THR B 1 200 ? 28.875 7.723 6.086 1 96.75 200 THR B CA 1
ATOM 5269 C C . THR B 1 200 ? 29.016 7.066 7.457 1 96.75 200 THR B C 1
ATOM 5271 O O . THR B 1 200 ? 29.594 7.648 8.375 1 96.75 200 THR B O 1
ATOM 5274 N N . MET B 1 201 ? 28.469 5.828 7.535 1 96.5 201 MET B N 1
ATOM 5275 C CA . MET B 1 201 ? 28.469 5.137 8.82 1 96.5 201 MET B CA 1
ATOM 5276 C C . MET B 1 201 ? 28.531 3.623 8.625 1 96.5 201 MET B C 1
ATOM 5278 O O . MET B 1 201 ? 27.797 3.064 7.82 1 96.5 201 MET B O 1
ATOM 5282 N N . PRO B 1 202 ? 29.484 3.014 9.43 1 96.81 202 PRO B N 1
ATOM 5283 C CA . PRO B 1 202 ? 29.516 1.551 9.352 1 96.81 202 PRO B CA 1
ATOM 5284 C C . PRO B 1 202 ? 28.234 0.906 9.875 1 96.81 202 PRO B C 1
ATOM 5286 O O . PRO B 1 202 ? 27.547 1.486 10.719 1 96.81 202 PRO B O 1
ATOM 5289 N N . ARG B 1 203 ? 27.906 -0.295 9.414 1 96.69 203 ARG B N 1
ATOM 5290 C CA . ARG B 1 203 ? 26.672 -1.012 9.703 1 96.69 203 ARG B CA 1
ATOM 5291 C C . ARG B 1 203 ? 26.5 -1.206 11.211 1 96.69 203 ARG B C 1
ATOM 5293 O O . ARG B 1 203 ? 25.453 -0.861 11.766 1 96.69 203 ARG B O 1
ATOM 5300 N N . ASP B 1 204 ? 27.531 -1.673 11.883 1 95.38 204 ASP B N 1
ATOM 5301 C CA . ASP B 1 204 ? 27.406 -2.002 13.305 1 95.38 204 ASP B CA 1
ATOM 5302 C C . ASP B 1 204 ? 27.219 -0.742 14.148 1 95.38 204 ASP B C 1
ATOM 5304 O O . ASP B 1 204 ? 26.531 -0.762 15.164 1 95.38 204 ASP B O 1
ATOM 5308 N N . ARG B 1 205 ? 27.906 0.295 13.773 1 95.19 205 ARG B N 1
ATOM 5309 C CA . ARG B 1 205 ? 27.734 1.573 14.453 1 95.19 205 ARG B CA 1
ATOM 5310 C C . ARG B 1 205 ? 26.328 2.107 14.281 1 95.19 205 ARG B C 1
ATOM 5312 O O . ARG B 1 205 ? 25.719 2.615 15.227 1 95.19 205 ARG B O 1
ATOM 5319 N N . PHE B 1 206 ? 25.781 1.96 13.094 1 97.38 206 PHE B N 1
ATOM 5320 C CA . PHE B 1 206 ? 24.406 2.379 12.812 1 97.38 206 PHE B CA 1
ATOM 5321 C C . PHE B 1 206 ? 23.422 1.635 13.703 1 97.38 206 PHE B C 1
ATOM 5323 O O . PHE B 1 206 ? 22.547 2.252 14.32 1 97.38 206 PHE B O 1
ATOM 5330 N N . PHE B 1 207 ? 23.609 0.36 13.781 1 96.06 207 PHE B N 1
ATOM 5331 C CA . PHE B 1 207 ? 22.688 -0.447 14.555 1 96.06 207 PHE B CA 1
ATOM 5332 C C . PHE B 1 207 ? 22.844 -0.191 16.047 1 96.06 207 PHE B C 1
ATOM 5334 O O . PHE B 1 207 ? 21.891 -0.274 16.812 1 96.06 207 PHE B O 1
ATOM 5341 N N . LEU B 1 208 ? 24.047 0.135 16.438 1 94.94 208 LEU B N 1
ATOM 5342 C CA . LEU B 1 208 ? 24.25 0.533 17.828 1 94.94 208 LEU B CA 1
ATOM 5343 C C . LEU B 1 208 ? 23.438 1.771 18.172 1 94.94 208 LEU B C 1
ATOM 5345 O O . LEU B 1 208 ? 22.75 1.808 19.203 1 94.94 208 LEU B O 1
ATOM 5349 N N . LEU B 1 209 ? 23.453 2.736 17.344 1 96.12 209 LEU B N 1
ATOM 5350 C CA . LEU B 1 209 ? 22.703 3.963 17.547 1 96.12 209 LEU B CA 1
ATOM 5351 C C . LEU B 1 209 ? 21.203 3.701 17.453 1 96.12 209 LEU B C 1
ATOM 5353 O O . LEU B 1 209 ? 20.422 4.211 18.25 1 96.12 209 LEU B O 1
ATOM 5357 N N . ARG B 1 210 ? 20.797 2.9 16.5 1 95 210 ARG B N 1
ATOM 5358 C CA . ARG B 1 210 ? 19.391 2.596 16.281 1 95 210 ARG B CA 1
ATOM 5359 C C . ARG B 1 210 ? 18.766 1.955 17.516 1 95 210 ARG B C 1
ATOM 5361 O O . ARG B 1 210 ? 17.625 2.271 17.875 1 95 210 ARG B O 1
ATOM 5368 N N . SER B 1 211 ? 19.562 1.196 18.219 1 93.88 211 SER B N 1
ATOM 5369 C CA . SER B 1 211 ? 19.031 0.43 19.344 1 93.88 211 SER B CA 1
ATOM 5370 C C . SER B 1 211 ? 19.078 1.232 20.625 1 93.88 211 SER B C 1
ATOM 5372 O O . SER B 1 211 ? 18.438 0.878 21.625 1 93.88 211 SER B O 1
ATOM 5374 N N . ASN B 1 212 ? 19.875 2.312 20.578 1 95 212 ASN B N 1
ATOM 5375 C CA . ASN B 1 212 ? 20.109 2.961 21.859 1 95 212 ASN B CA 1
ATOM 5376 C C . ASN B 1 212 ? 19.781 4.449 21.797 1 95 212 ASN B C 1
ATOM 5378 O O . ASN B 1 212 ? 19.812 5.137 22.828 1 95 212 ASN B O 1
ATOM 5382 N N . LEU B 1 213 ? 19.438 4.922 20.656 1 95.62 213 LEU B N 1
ATOM 5383 C CA . LEU B 1 213 ? 19.172 6.348 20.516 1 95.62 213 LEU B CA 1
ATOM 5384 C C . LEU B 1 213 ? 18.062 6.801 21.438 1 95.62 213 LEU B C 1
ATOM 5386 O O . LEU B 1 213 ? 17.031 6.125 21.547 1 95.62 213 LEU B O 1
ATOM 5390 N N . CYS B 1 214 ? 18.312 7.832 22.188 1 95.12 214 CYS B N 1
ATOM 5391 C CA . CYS B 1 214 ? 17.281 8.344 23.078 1 95.12 214 CYS B CA 1
ATOM 5392 C C . CYS B 1 214 ? 17.484 9.828 23.359 1 95.12 214 CYS B C 1
ATOM 5394 O O . CYS B 1 214 ? 18.594 10.344 23.219 1 95.12 214 CYS B O 1
ATOM 5396 N N . CYS B 1 215 ? 16.453 10.484 23.641 1 93.38 215 CYS B N 1
ATOM 5397 C CA . CYS B 1 215 ? 16.547 11.898 23.969 1 93.38 215 CYS B CA 1
ATOM 5398 C C . CYS B 1 215 ? 16.219 12.133 25.438 1 93.38 215 CYS B C 1
ATOM 5400 O O . CYS B 1 215 ? 16.422 13.227 25.969 1 93.38 215 CYS B O 1
ATOM 5402 N N . GLN B 1 216 ? 15.703 11.133 26.062 1 92.44 216 GLN B N 1
ATOM 5403 C CA . GLN B 1 216 ? 15.367 11.211 27.469 1 92.44 216 GLN B CA 1
ATOM 5404 C C . GLN B 1 216 ? 15.539 9.852 28.156 1 92.44 216 GLN B C 1
ATOM 5406 O O . GLN B 1 216 ? 15.281 8.812 27.547 1 92.44 216 GLN B O 1
ATOM 5411 N N . LEU B 1 217 ? 16.031 9.898 29.359 1 92.5 217 LEU B N 1
ATOM 5412 C CA . LEU B 1 217 ? 16.188 8.68 30.156 1 92.5 217 LEU B CA 1
ATOM 5413 C C . LEU B 1 217 ? 15.125 8.602 31.25 1 92.5 217 LEU B C 1
ATOM 5415 O O . LEU B 1 217 ? 14.461 9.594 31.547 1 92.5 217 LEU B O 1
ATOM 5419 N N . ASP B 1 218 ? 15 7.434 31.781 1 86.56 218 ASP B N 1
ATOM 5420 C CA . ASP B 1 218 ? 13.992 7.191 32.812 1 86.56 218 ASP B CA 1
ATOM 5421 C C . ASP B 1 218 ? 14.219 8.086 34.031 1 86.56 218 ASP B C 1
ATOM 5423 O O . ASP B 1 218 ? 13.266 8.531 34.656 1 86.56 218 ASP B O 1
ATOM 5427 N N . ASP B 1 219 ? 15.43 8.391 34.188 1 87.06 219 ASP B N 1
ATOM 5428 C CA . ASP B 1 219 ? 15.773 9.156 35.375 1 87.06 219 ASP B CA 1
ATOM 5429 C C . ASP B 1 219 ? 15.547 10.656 35.156 1 87.06 219 ASP B C 1
ATOM 5431 O O . ASP B 1 219 ? 15.547 11.438 36.125 1 87.06 219 ASP B O 1
ATOM 5435 N N . ASP B 1 220 ? 15.289 11.008 33.969 1 87.38 220 ASP B N 1
ATOM 5436 C CA . ASP B 1 220 ? 15.164 12.422 33.656 1 87.38 220 ASP B CA 1
ATOM 5437 C C . ASP B 1 220 ? 13.758 12.938 33.938 1 87.38 220 ASP B C 1
ATOM 5439 O O . ASP B 1 220 ? 13.516 14.141 33.938 1 87.38 220 ASP B O 1
ATOM 5443 N N . ILE B 1 221 ? 12.828 12.008 34.125 1 86.5 221 ILE B N 1
ATOM 5444 C CA . ILE B 1 221 ? 11.43 12.391 34.281 1 86.5 221 ILE B CA 1
ATOM 5445 C C . ILE B 1 221 ? 10.852 11.727 35.531 1 86.5 221 ILE B C 1
ATOM 5447 O O . ILE B 1 221 ? 11.227 10.602 35.875 1 86.5 221 ILE B O 1
ATOM 5451 N N . SER B 1 222 ? 9.953 12.469 36.094 1 88.94 222 SER B N 1
ATOM 5452 C CA . SER B 1 222 ? 9.312 11.938 37.281 1 88.94 222 SER B CA 1
ATOM 5453 C C . SER B 1 222 ? 8.375 10.781 36.969 1 88.94 222 SER B C 1
ATOM 5455 O O . SER B 1 222 ? 7.902 10.672 35.812 1 88.94 222 SER B O 1
ATOM 5457 N N . ASP B 1 223 ? 8.148 9.969 37.875 1 86.75 223 ASP B N 1
ATOM 5458 C CA . ASP B 1 223 ? 7.258 8.828 37.688 1 86.75 223 ASP B CA 1
ATOM 5459 C C . ASP B 1 223 ? 5.844 9.289 37.344 1 86.75 223 ASP B C 1
ATOM 5461 O O . ASP B 1 223 ? 5.168 8.672 36.5 1 86.75 223 ASP B O 1
ATOM 5465 N N . ASP B 1 224 ? 5.473 10.336 37.875 1 85.75 224 ASP B N 1
ATOM 5466 C CA . ASP B 1 224 ? 4.141 10.867 37.625 1 85.75 224 ASP B CA 1
ATOM 5467 C C . ASP B 1 224 ? 4.027 11.375 36.188 1 85.75 224 ASP B C 1
ATOM 5469 O O . ASP B 1 224 ? 3.012 11.148 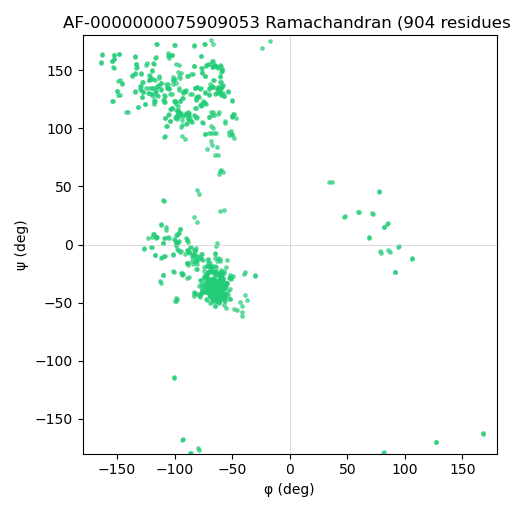35.5 1 85.75 224 ASP B O 1
ATOM 5473 N N . ASP B 1 225 ? 5.043 11.93 35.75 1 84.31 225 ASP B N 1
ATOM 5474 C CA . ASP B 1 225 ? 5.039 12.453 34.375 1 84.31 225 ASP B CA 1
ATOM 5475 C C . ASP B 1 225 ? 5.109 11.328 33.344 1 84.31 225 ASP B C 1
ATOM 5477 O O . ASP B 1 225 ? 4.508 11.414 32.281 1 84.31 225 ASP B O 1
ATOM 5481 N N . ARG B 1 226 ? 5.75 10.336 33.75 1 84.44 226 ARG B N 1
ATOM 5482 C CA . ARG B 1 226 ? 5.867 9.172 32.875 1 84.44 226 ARG B CA 1
ATOM 5483 C C . ARG B 1 226 ? 4.512 8.516 32.656 1 84.44 226 ARG B C 1
ATOM 5485 O O . ARG B 1 226 ? 4.203 8.062 31.562 1 84.44 226 ARG B O 1
ATOM 5492 N N . LYS B 1 227 ? 3.76 8.578 33.688 1 80.81 227 LYS B N 1
ATOM 5493 C CA . LYS B 1 227 ? 2.439 7.957 33.625 1 80.81 227 LYS B CA 1
ATOM 5494 C C . LYS B 1 227 ? 1.463 8.828 32.844 1 80.81 227 LYS B C 1
ATOM 5496 O O . LYS B 1 227 ? 0.608 8.32 32.094 1 80.81 227 LYS B O 1
ATOM 5501 N N . SER B 1 228 ? 1.727 10.047 32.938 1 79.81 228 SER B N 1
ATOM 5502 C CA . SER B 1 228 ? 0.784 10.969 32.312 1 79.81 228 SER B CA 1
ATOM 5503 C C . SER B 1 228 ? 1.146 11.234 30.875 1 79.81 228 SER B C 1
ATOM 5505 O O . SER B 1 228 ? 0.274 11.555 30.062 1 79.81 228 SER B O 1
ATOM 5507 N N . GLN B 1 229 ? 2.406 11.133 30.609 1 82.12 229 GLN B N 1
ATOM 5508 C CA . GLN B 1 229 ? 2.863 11.43 29.25 1 82.12 229 GLN B CA 1
ATOM 5509 C C . GLN B 1 229 ? 3.24 10.156 28.5 1 82.12 229 GLN B C 1
ATOM 5511 O O . GLN B 1 229 ? 4.355 9.648 28.656 1 82.12 229 GLN B O 1
ATOM 5516 N N . ARG B 1 230 ? 2.402 9.695 27.656 1 83.69 230 ARG B N 1
ATOM 5517 C CA . ARG B 1 230 ? 2.604 8.438 26.953 1 83.69 230 ARG B CA 1
ATOM 5518 C C . ARG B 1 230 ? 3.811 8.508 26.031 1 83.69 230 ARG B C 1
ATOM 5520 O O . ARG B 1 230 ? 4.48 7.5 25.781 1 83.69 230 ARG B O 1
ATOM 5527 N N . LEU B 1 231 ? 4.199 9.672 25.516 1 88.5 231 LEU B N 1
ATOM 5528 C CA . LEU B 1 231 ? 5.324 9.797 24.594 1 88.5 231 LEU B CA 1
ATOM 5529 C C . LEU B 1 231 ? 6.5 10.5 25.266 1 88.5 231 LEU B C 1
ATOM 5531 O O . LEU B 1 231 ? 7.254 11.219 24.609 1 88.5 231 LEU B O 1
ATOM 5535 N N . TRP B 1 232 ? 6.699 10.18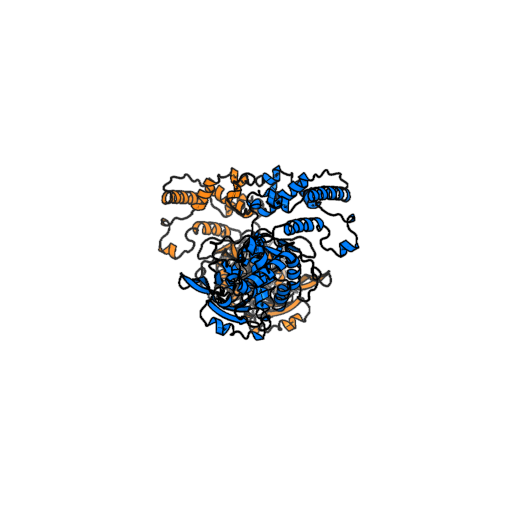 26.531 1 90.06 232 TRP B N 1
ATOM 5536 C CA . TRP B 1 232 ? 7.703 10.914 27.297 1 90.06 232 TRP B CA 1
ATOM 5537 C C . TRP B 1 232 ? 9.109 10.609 26.781 1 90.06 232 TRP B C 1
ATOM 5539 O O . TRP B 1 232 ? 10 11.453 26.859 1 90.06 232 TRP B O 1
ATOM 5549 N N . LYS B 1 233 ? 9.328 9.422 26.25 1 89.94 233 LYS B N 1
ATOM 5550 C CA . LYS B 1 233 ? 10.656 9.023 25.797 1 89.94 233 LYS B CA 1
ATOM 5551 C C . LYS B 1 233 ? 11.117 9.891 24.625 1 89.94 233 LYS B C 1
ATOM 5553 O O . LYS B 1 233 ? 12.32 10.117 24.453 1 89.94 233 LYS B O 1
ATOM 5558 N N . VAL B 1 234 ? 10.172 10.375 23.797 1 91.56 234 VAL B N 1
ATOM 5559 C CA . VAL B 1 234 ? 10.555 11.133 22.609 1 91.56 234 VAL B CA 1
ATOM 5560 C C . VAL B 1 234 ? 9.984 12.547 22.688 1 91.56 234 VAL B C 1
ATOM 5562 O O . VAL B 1 234 ? 10.086 13.32 21.734 1 91.56 234 VAL B O 1
ATOM 5565 N N . ALA B 1 235 ? 9.445 12.914 23.812 1 91.81 235 ALA B N 1
ATOM 5566 C CA . ALA B 1 235 ? 8.734 14.18 23.984 1 91.81 235 ALA B CA 1
ATOM 5567 C C . ALA B 1 235 ? 9.633 15.367 23.625 1 91.81 235 ALA B C 1
ATOM 5569 O O . ALA B 1 235 ? 9.219 16.266 22.891 1 91.81 235 ALA B O 1
ATOM 5570 N N . PRO B 1 236 ? 10.891 15.367 24.094 1 93.06 236 PRO B N 1
ATOM 5571 C CA . PRO B 1 236 ? 11.734 16.516 23.766 1 93.06 236 PRO B CA 1
ATOM 5572 C C . PRO B 1 236 ? 11.969 16.656 22.25 1 93.06 236 PRO B C 1
ATOM 5574 O O . PRO B 1 236 ? 12.008 17.781 21.734 1 93.06 236 PRO B O 1
ATOM 5577 N N . PHE B 1 237 ? 12.086 15.555 21.625 1 94.12 237 PHE B N 1
ATOM 5578 C CA . PHE B 1 237 ? 12.297 15.57 20.188 1 94.12 237 PHE B CA 1
ATOM 5579 C C . PHE B 1 237 ? 11.055 16.078 19.469 1 94.12 237 PHE B C 1
ATOM 5581 O O . PHE B 1 237 ? 11.148 16.906 18.562 1 94.12 237 PHE B O 1
ATOM 5588 N N . VAL B 1 238 ? 9.93 15.609 19.844 1 93.38 238 VAL B N 1
ATOM 5589 C CA . VAL B 1 238 ? 8.656 16 19.25 1 93.38 238 VAL B CA 1
ATOM 5590 C C . VAL B 1 238 ? 8.414 17.484 19.469 1 93.38 238 VAL B C 1
ATOM 5592 O O . VAL B 1 238 ? 7.984 18.203 18.547 1 93.38 238 VAL B O 1
ATOM 5595 N N . GLU B 1 239 ? 8.711 17.875 20.641 1 93.56 239 GLU B N 1
ATOM 5596 C CA . GLU B 1 239 ? 8.539 19.281 20.969 1 93.56 239 GLU B CA 1
ATOM 5597 C C . GLU B 1 239 ? 9.453 20.172 20.125 1 93.56 239 GLU B C 1
ATOM 5599 O O . GLU B 1 239 ? 9.07 21.281 19.734 1 93.56 239 GLU B O 1
ATOM 5604 N N . MET B 1 240 ? 10.609 19.688 19.906 1 94.81 240 MET B N 1
ATOM 5605 C CA . MET B 1 240 ? 11.547 20.438 19.078 1 94.81 240 MET B CA 1
ATOM 5606 C C . MET B 1 240 ? 11 20.625 17.672 1 94.81 240 MET B C 1
ATOM 5608 O O . MET B 1 240 ? 11 21.734 17.141 1 94.81 240 MET B O 1
ATOM 5612 N N . VAL B 1 241 ? 10.531 19.547 17.094 1 93.94 241 VAL B N 1
ATOM 5613 C CA . VAL B 1 241 ? 9.977 19.609 15.75 1 93.94 241 VAL B CA 1
ATOM 5614 C C . VAL B 1 241 ? 8.766 20.547 15.734 1 93.94 241 VAL B C 1
ATOM 5616 O O . VAL B 1 241 ? 8.602 21.344 14.805 1 93.94 241 VAL B O 1
ATOM 5619 N N . ARG B 1 242 ? 7.938 20.422 16.734 1 94.69 242 ARG B N 1
ATOM 5620 C CA . ARG B 1 242 ? 6.75 21.266 16.812 1 94.69 242 ARG B CA 1
ATOM 5621 C C . ARG B 1 242 ? 7.137 22.734 16.906 1 94.69 242 ARG B C 1
ATOM 5623 O O . ARG B 1 242 ? 6.504 23.594 16.266 1 94.69 242 ARG B O 1
ATOM 5630 N N . LYS B 1 243 ? 8.156 23 17.688 1 94.25 243 LYS B N 1
ATOM 5631 C CA . LYS B 1 243 ? 8.641 24.375 17.797 1 94.25 243 LYS B CA 1
ATOM 5632 C C . LYS B 1 243 ? 9.062 24.922 16.422 1 94.25 243 LYS B C 1
ATOM 5634 O O . LYS B 1 243 ? 8.836 26.078 16.109 1 94.25 243 LYS B O 1
ATOM 5639 N N . GLY B 1 244 ? 9.648 24.078 15.656 1 91.25 244 GLY B N 1
ATOM 5640 C CA . GLY B 1 244 ? 9.992 24.453 14.297 1 91.25 244 GLY B CA 1
ATOM 5641 C C . GLY B 1 244 ? 8.773 24.797 13.453 1 91.25 244 GLY B C 1
ATOM 5642 O O . GLY B 1 244 ? 8.789 25.766 12.688 1 91.25 244 GLY B O 1
ATOM 5643 N N . CYS B 1 245 ? 7.766 24.062 13.578 1 92.44 245 CYS B N 1
ATOM 5644 C CA . CYS B 1 245 ? 6.52 24.312 12.859 1 92.44 245 CYS B CA 1
ATOM 5645 C C . CYS B 1 245 ? 5.898 25.641 13.297 1 92.44 245 CYS B C 1
ATOM 5647 O O . CYS B 1 245 ? 5.473 26.438 12.461 1 92.44 245 CYS B O 1
ATOM 5649 N N . LEU B 1 246 ? 5.918 25.828 14.586 1 92.75 246 LEU B N 1
ATOM 5650 C CA . LEU B 1 246 ? 5.297 27.016 15.156 1 92.75 246 LEU B CA 1
ATOM 5651 C C . LEU B 1 246 ? 6.066 28.281 14.766 1 92.75 246 LEU B C 1
ATOM 5653 O O . LEU B 1 246 ? 5.5 29.375 14.742 1 92.75 246 LEU B O 1
ATOM 5657 N N . GLY B 1 247 ? 7.293 28.078 14.43 1 87.69 247 GLY B N 1
ATOM 5658 C CA . GLY B 1 247 ? 8.141 29.219 14.078 1 87.69 247 GLY B CA 1
ATOM 5659 C C . GLY B 1 247 ? 7.965 29.672 12.641 1 87.69 247 GLY B C 1
ATOM 5660 O O . GLY B 1 247 ? 8.445 30.75 12.266 1 87.69 247 GLY B O 1
ATOM 5661 N N . LEU B 1 248 ? 7.207 29.016 11.852 1 85.31 248 LEU B N 1
ATOM 5662 C CA . LEU B 1 248 ? 6.996 29.359 10.453 1 85.31 248 LEU B CA 1
ATOM 5663 C C . LEU B 1 248 ? 6.059 30.547 10.32 1 85.31 248 LEU B C 1
ATOM 5665 O O . LEU B 1 248 ? 5.129 30.703 11.117 1 85.31 248 LEU B O 1
ATOM 5669 N N . GLU B 1 249 ? 6.355 31.234 9.305 1 80.25 249 GLU B N 1
ATOM 5670 C CA . GLU B 1 249 ? 5.453 32.344 9.016 1 80.25 249 GLU B CA 1
ATOM 5671 C C . GLU B 1 249 ? 4.098 31.844 8.523 1 80.25 249 GLU B C 1
ATOM 5673 O O . GLU B 1 249 ? 4.035 30.969 7.648 1 80.25 249 GLU B O 1
ATOM 5678 N N . ARG B 1 250 ? 3.09 32.438 9.102 1 80.38 250 ARG B N 1
ATOM 5679 C CA . ARG B 1 250 ? 1.757 31.922 8.82 1 80.38 250 ARG B CA 1
ATOM 5680 C C . ARG B 1 250 ? 1.047 32.75 7.766 1 80.38 250 ARG B C 1
ATOM 5682 O O . ARG B 1 250 ? 1.167 34 7.758 1 80.38 250 ARG B O 1
ATOM 5689 N N . SER B 1 251 ? 0.379 32.031 6.902 1 76 251 SER B N 1
ATOM 5690 C CA . SER B 1 251 ? -0.574 32.656 5.98 1 76 251 SER B CA 1
ATOM 5691 C C . SER B 1 251 ? -1.989 32.625 6.551 1 76 251 SER B C 1
ATOM 5693 O O . SER B 1 251 ? -2.176 32.438 7.754 1 76 251 SER B O 1
ATOM 5695 N N . ASN B 1 252 ? -2.971 32.938 5.695 1 79.44 252 ASN B N 1
ATOM 5696 C CA . ASN B 1 252 ? -4.332 33 6.223 1 79.44 252 ASN B CA 1
ATOM 5697 C C . ASN B 1 252 ? -5.188 31.859 5.66 1 79.44 252 ASN B C 1
ATOM 5699 O O . ASN B 1 252 ? -6.414 31.922 5.703 1 79.44 252 ASN B O 1
ATOM 5703 N N . CYS B 1 253 ? -4.512 30.891 5.148 1 82.19 253 CYS B N 1
ATOM 5704 C CA . CYS B 1 253 ? -5.246 29.75 4.594 1 82.19 253 CYS B CA 1
ATOM 5705 C C . CYS B 1 253 ? -4.676 28.438 5.102 1 82.19 253 CYS B C 1
ATOM 5707 O O . CYS B 1 253 ? -3.52 28.109 4.824 1 82.19 253 CYS B O 1
ATOM 5709 N N . PHE B 1 254 ? -5.543 27.719 5.797 1 85.44 254 PHE B N 1
ATOM 5710 C CA . PHE B 1 254 ? -5.055 26.5 6.438 1 85.44 254 PHE B CA 1
ATOM 5711 C C . PHE B 1 254 ? -6.012 25.344 6.203 1 85.44 254 PHE B C 1
ATOM 5713 O O . PHE B 1 254 ? -7.148 25.547 5.773 1 85.44 254 PHE B O 1
ATOM 5720 N N . CYS B 1 255 ? -5.465 24.219 6.422 1 87 255 CYS B N 1
ATOM 5721 C CA . CYS B 1 255 ? -6.27 23.016 6.41 1 87 255 CYS B CA 1
ATOM 5722 C C . CYS B 1 255 ? -5.887 22.094 7.562 1 87 255 CYS B C 1
ATOM 5724 O O . CYS B 1 255 ? -4.742 22.094 8.016 1 87 255 CYS B O 1
ATOM 5726 N N . VAL B 1 256 ? -6.887 21.391 8.094 1 89.06 256 VAL B N 1
ATOM 5727 C CA . VAL B 1 256 ? -6.641 20.406 9.141 1 89.06 256 VAL B CA 1
ATOM 5728 C C . VAL B 1 256 ? -7.02 19.016 8.633 1 89.06 256 VAL B C 1
ATOM 5730 O O . VAL B 1 256 ? -8.039 18.844 7.953 1 89.06 256 VAL B O 1
ATOM 5733 N N . ASP B 1 257 ? -6.156 18.078 8.914 1 85.06 257 ASP B N 1
ATOM 5734 C CA . ASP B 1 257 ? -6.445 16.703 8.516 1 85.06 257 ASP B CA 1
ATOM 5735 C C . ASP B 1 257 ? -5.746 15.711 9.438 1 85.06 257 ASP B C 1
ATOM 5737 O O . ASP B 1 257 ? -4.848 16.078 10.203 1 85.06 257 ASP B O 1
ATOM 5741 N N . GLU B 1 258 ? -6.25 14.492 9.344 1 84.81 258 GLU B N 1
ATOM 5742 C CA . GLU B 1 258 ? -5.625 13.383 10.062 1 84.81 258 GLU B CA 1
ATOM 5743 C C . GLU B 1 258 ? -4.555 12.711 9.219 1 84.81 258 GLU B C 1
ATOM 5745 O O . GLU B 1 258 ? -4.73 12.523 8.008 1 84.81 258 GLU B O 1
ATOM 5750 N N . GLN B 1 259 ? -3.434 12.492 9.82 1 81.69 259 GLN B N 1
ATOM 5751 C CA . GLN B 1 259 ? -2.34 11.766 9.188 1 81.69 259 GLN B CA 1
ATOM 5752 C C . GLN B 1 259 ? -1.955 10.531 9.992 1 81.69 259 GLN B C 1
ATOM 5754 O O . GLN B 1 259 ? -2.059 10.523 11.219 1 81.69 259 GLN B O 1
ATOM 5759 N N . VAL B 1 260 ? -1.626 9.5 9.273 1 85.19 260 VAL B N 1
ATOM 5760 C CA . VAL B 1 260 ? -1.102 8.312 9.945 1 85.19 260 VAL B CA 1
ATOM 5761 C C . VAL B 1 260 ? 0.415 8.258 9.773 1 85.19 260 VAL B C 1
ATOM 5763 O O . VAL B 1 260 ? 0.925 8.297 8.656 1 85.19 260 VAL B O 1
ATOM 5766 N N . ILE B 1 261 ? 1.104 8.32 10.828 1 87.62 261 ILE B N 1
ATOM 5767 C CA . ILE B 1 261 ? 2.539 8.062 10.812 1 87.62 261 ILE B CA 1
ATOM 5768 C C . ILE B 1 261 ? 2.789 6.555 10.828 1 87.62 261 ILE B C 1
ATOM 5770 O O . ILE B 1 261 ? 2.561 5.891 11.836 1 87.62 261 ILE B O 1
ATOM 5774 N N . PRO B 1 262 ? 3.248 6.086 9.688 1 83.81 262 PRO B N 1
ATOM 5775 C CA . PRO B 1 262 ? 3.426 4.633 9.633 1 83.81 262 PRO B CA 1
ATOM 5776 C C . PRO B 1 262 ? 4.359 4.109 10.727 1 83.81 262 PRO B C 1
ATOM 5778 O O . PRO B 1 262 ? 5.43 4.68 10.953 1 83.81 262 PRO B O 1
ATOM 5781 N N . PHE B 1 263 ? 3.896 3.148 11.438 1 86.69 263 PHE B N 1
ATOM 5782 C CA . PHE B 1 263 ? 4.645 2.541 12.531 1 86.69 263 PHE B CA 1
ATOM 5783 C C . PHE B 1 263 ? 4.199 1.103 12.758 1 86.69 263 PHE B C 1
ATOM 5785 O O . PHE B 1 263 ? 3.012 0.842 12.977 1 86.69 263 PHE B O 1
ATOM 5792 N N . SER B 1 264 ? 5.188 0.158 12.688 1 78.56 264 SER B N 1
ATOM 5793 C CA . SER B 1 264 ? 4.844 -1.254 12.82 1 78.56 264 SER B CA 1
ATOM 5794 C C . SER B 1 264 ? 5.355 -1.822 14.141 1 78.56 264 SER B C 1
ATOM 5796 O O . SER B 1 264 ? 5.16 -3.004 14.43 1 78.56 264 SER B O 1
ATOM 5798 N N . GLY B 1 265 ? 5.965 -1.015 14.938 1 80.5 265 GLY B N 1
ATOM 5799 C CA . GLY B 1 265 ? 6.492 -1.497 16.203 1 80.5 265 GLY B CA 1
ATOM 5800 C C . GLY B 1 265 ? 5.434 -1.632 17.281 1 80.5 265 GLY B C 1
ATOM 5801 O O . GLY B 1 265 ? 4.238 -1.591 16.984 1 80.5 265 GLY B O 1
ATOM 5802 N N . ARG B 1 266 ? 5.926 -1.961 18.391 1 82.25 266 ARG B N 1
ATOM 5803 C CA . ARG B 1 266 ? 5.035 -2.121 19.531 1 82.25 266 ARG B CA 1
ATOM 5804 C C . ARG B 1 266 ? 4.844 -0.799 20.266 1 82.25 266 ARG B C 1
ATOM 5806 O O . ARG B 1 266 ? 5.797 -0.25 20.828 1 82.25 266 ARG B O 1
ATOM 5813 N N . CYS B 1 267 ? 3.719 -0.225 20.172 1 86.06 267 CYS B N 1
ATOM 5814 C CA . CYS B 1 267 ? 3.33 1.015 20.828 1 86.06 267 CYS B CA 1
ATOM 5815 C C . CYS B 1 267 ? 1.84 1.022 21.141 1 86.06 267 CYS B C 1
ATOM 5817 O O . CYS B 1 267 ? 1.021 0.678 20.297 1 86.06 267 CYS B O 1
ATOM 5819 N N . PRO B 1 268 ? 1.573 1.299 22.328 1 82.06 268 PRO B N 1
ATOM 5820 C CA . PRO B 1 268 ? 0.164 1.273 22.719 1 82.06 268 PRO B CA 1
ATOM 5821 C C . PRO B 1 268 ? -0.694 2.246 21.906 1 82.06 268 PRO B C 1
ATOM 5823 O O . PRO B 1 268 ? -1.911 2.068 21.812 1 82.06 268 PRO B O 1
ATOM 5826 N N . MET B 1 269 ? -0.156 3.209 21.406 1 88.19 269 MET B N 1
ATOM 5827 C CA . MET B 1 269 ? -0.923 4.227 20.703 1 88.19 269 MET B CA 1
ATOM 5828 C C . MET B 1 269 ? -1.133 3.83 19.234 1 88.19 269 MET B C 1
ATOM 5830 O O . MET B 1 269 ? -1.755 4.566 18.469 1 88.19 269 MET B O 1
ATOM 5834 N N . LYS B 1 270 ? -0.592 2.748 18.875 1 89.12 270 LYS B N 1
ATOM 5835 C CA . LYS B 1 270 ? -0.731 2.283 17.5 1 89.12 270 LYS B CA 1
ATOM 5836 C C . LYS B 1 270 ? -2.193 2.025 17.156 1 89.12 270 LYS B C 1
ATOM 5838 O O . LYS B 1 270 ? -2.938 1.457 17.953 1 89.12 270 LYS B O 1
ATOM 5843 N N . GLN B 1 271 ? -2.605 2.473 16 1 86.94 271 GLN B N 1
ATOM 5844 C CA . GLN B 1 271 ? -3.984 2.312 15.547 1 86.94 271 GLN B CA 1
ATOM 5845 C C . GLN B 1 271 ? -4.039 1.826 14.102 1 86.94 271 GLN B C 1
ATOM 5847 O O . GLN B 1 271 ? -3.062 1.952 13.367 1 86.94 271 GLN B O 1
ATOM 5852 N N . TYR B 1 272 ? -5.086 1.2 13.758 1 84.25 272 TYR B N 1
ATOM 5853 C CA . TYR B 1 272 ? -5.406 0.803 12.391 1 84.25 272 TYR B CA 1
ATOM 5854 C C . TYR B 1 272 ? -6.488 1.697 11.805 1 84.25 272 TYR B C 1
ATOM 5856 O O . TYR B 1 272 ? -7.609 1.746 12.32 1 84.25 272 TYR B O 1
ATOM 5864 N N . ILE B 1 273 ? -6.168 2.459 10.875 1 78 273 ILE B N 1
ATOM 5865 C CA . ILE B 1 273 ? -7.113 3.332 10.188 1 78 273 ILE B CA 1
ATOM 5866 C C . ILE B 1 273 ? -7.371 2.805 8.781 1 78 273 ILE B C 1
ATOM 5868 O O . ILE B 1 273 ? -6.531 2.963 7.887 1 78 273 ILE B O 1
ATOM 5872 N N . PRO B 1 274 ? -8.547 2.316 8.656 1 74.44 274 PRO B N 1
ATOM 5873 C CA . PRO B 1 274 ? -8.844 1.695 7.367 1 74.44 274 PRO B CA 1
ATOM 5874 C C . PRO B 1 274 ? -8.852 2.701 6.219 1 74.44 274 PRO B C 1
ATOM 5876 O O . PRO B 1 274 ? -9.055 3.896 6.438 1 74.44 274 PRO B O 1
ATOM 5879 N N . ASN B 1 275 ? -8.609 2.357 5.02 1 65.69 275 ASN B N 1
ATOM 5880 C CA . ASN B 1 275 ? -8.75 3.102 3.773 1 65.69 275 ASN B CA 1
ATOM 5881 C C . ASN B 1 275 ? -7.594 4.082 3.572 1 65.69 275 ASN B C 1
ATOM 5883 O O . ASN B 1 275 ? -7.672 4.973 2.725 1 65.69 275 ASN B O 1
ATOM 5887 N N . LYS B 1 276 ? -6.762 4.168 4.574 1 70.75 276 LYS B N 1
ATOM 5888 C CA . LYS B 1 276 ? -5.535 4.926 4.332 1 70.75 276 LYS B CA 1
ATOM 5889 C C . LYS B 1 276 ? -4.457 4.043 3.713 1 70.75 276 LYS B C 1
ATOM 5891 O O . LYS B 1 276 ? -4.445 2.826 3.92 1 70.75 276 LYS B O 1
ATOM 5896 N N . PRO B 1 277 ? -3.646 4.605 2.879 1 67.88 277 PRO B N 1
ATOM 5897 C CA . PRO B 1 277 ? -2.604 3.809 2.23 1 67.88 277 PRO B CA 1
ATOM 5898 C C . PRO B 1 277 ? -1.762 3.016 3.229 1 67.88 277 PRO B C 1
ATOM 5900 O O . PRO B 1 277 ? -1.45 1.847 2.988 1 67.88 277 PRO B O 1
ATOM 5903 N N . ASN B 1 278 ? -1.327 3.666 4.277 1 73 278 ASN B N 1
ATOM 5904 C CA . ASN B 1 278 ? -0.666 3.018 5.402 1 73 278 ASN B CA 1
ATOM 5905 C C . ASN B 1 278 ? -1.55 3.014 6.645 1 73 278 ASN B C 1
ATOM 5907 O O . ASN B 1 278 ? -1.509 3.953 7.445 1 73 278 ASN B O 1
ATOM 5911 N N . PRO B 1 279 ? -2.289 1.896 6.762 1 77.25 279 PRO B N 1
ATOM 5912 C CA . PRO B 1 279 ? -3.373 1.948 7.746 1 77.25 279 PRO B CA 1
ATOM 5913 C C . PRO B 1 279 ? -2.887 1.724 9.172 1 77.25 279 PRO B C 1
ATOM 5915 O O . PRO B 1 279 ? -3.617 1.998 10.133 1 77.25 279 PRO B O 1
ATOM 5918 N N . VAL B 1 280 ? -1.654 1.247 9.297 1 85.19 280 VAL B N 1
ATOM 5919 C CA . VAL B 1 280 ? -1.188 0.952 10.648 1 85.19 280 VAL B CA 1
ATOM 5920 C C . VAL B 1 280 ? -0.137 1.978 11.07 1 85.19 280 VAL B C 1
ATOM 5922 O O . VAL B 1 280 ? 0.837 2.209 10.344 1 85.19 280 VAL B O 1
ATOM 5925 N N . GLY B 1 281 ? -0.396 2.637 12.133 1 90 281 GLY B N 1
ATOM 5926 C CA . GLY B 1 281 ? 0.581 3.598 12.617 1 90 281 GLY B CA 1
ATOM 5927 C C . GLY B 1 281 ? 0.031 4.512 13.695 1 90 281 GLY B C 1
ATOM 5928 O O . GLY B 1 281 ? -0.888 4.137 14.43 1 90 281 GLY B O 1
ATOM 5929 N N . LEU B 1 282 ? 0.727 5.621 13.922 1 90.44 282 LEU B N 1
ATOM 5930 C CA . LEU B 1 282 ? 0.321 6.625 14.906 1 90.44 282 LEU B CA 1
ATOM 5931 C C . LEU B 1 282 ? -0.528 7.707 14.25 1 90.44 282 LEU B C 1
ATOM 5933 O O . LEU B 1 282 ? -0.185 8.211 13.172 1 90.44 282 LEU B O 1
ATOM 5937 N N . LYS B 1 283 ? -1.629 7.93 14.961 1 90.56 283 LYS B N 1
ATOM 5938 C CA . LYS B 1 283 ? -2.527 8.969 14.461 1 90.56 283 LYS B CA 1
ATOM 5939 C C . LYS B 1 283 ? -2.021 10.359 14.828 1 90.56 283 LYS B C 1
ATOM 5941 O O . LYS B 1 283 ? -1.643 10.602 15.977 1 90.56 283 LYS B O 1
ATOM 5946 N N . ASN B 1 284 ? -1.915 11.227 13.789 1 91.5 284 ASN B N 1
ATOM 5947 C CA . ASN B 1 284 ? -1.437 12.602 13.945 1 91.5 284 ASN B CA 1
ATOM 5948 C C . ASN B 1 284 ? -2.398 13.602 13.32 1 91.5 284 ASN B C 1
ATOM 5950 O O . ASN B 1 284 ? -2.883 13.391 12.203 1 91.5 284 ASN B O 1
ATOM 5954 N N . PHE B 1 285 ? -2.809 14.586 14.109 1 92.38 285 PHE B N 1
ATOM 5955 C CA . PHE B 1 285 ? -3.588 15.688 13.57 1 92.38 285 PHE B CA 1
ATOM 5956 C C . PHE B 1 285 ? -2.676 16.828 13.125 1 92.38 285 PHE B C 1
ATOM 5958 O O . PHE B 1 285 ? -1.804 17.266 13.883 1 92.38 285 PHE B O 1
ATOM 5965 N N . VAL B 1 286 ? -2.924 17.312 11.906 1 91.81 286 VAL B N 1
ATOM 5966 C CA . VAL B 1 286 ? -1.954 18.234 11.336 1 91.81 286 VAL B CA 1
ATOM 5967 C C . VAL B 1 286 ? -2.672 19.484 10.828 1 91.81 286 VAL B C 1
ATOM 5969 O O . VAL B 1 286 ? -3.76 19.391 10.25 1 91.81 286 VAL B O 1
ATOM 5972 N N . LEU B 1 287 ? -2.113 20.609 11.18 1 91.88 287 LEU B N 1
ATOM 5973 C CA . LEU B 1 287 ? -2.469 21.891 10.586 1 91.88 287 LEU B CA 1
ATOM 5974 C C . LEU B 1 287 ? -1.501 22.266 9.469 1 91.88 287 LEU B C 1
ATOM 5976 O O . LEU B 1 287 ? -0.323 22.531 9.719 1 91.88 287 LEU B O 1
ATOM 5980 N N . ALA B 1 288 ? -1.994 22.297 8.258 1 87.44 288 ALA B N 1
ATOM 5981 C CA . ALA B 1 288 ? -1.146 22.562 7.094 1 87.44 288 ALA B CA 1
ATOM 5982 C C . ALA B 1 288 ? -1.595 23.828 6.371 1 87.44 288 ALA B C 1
ATOM 5984 O O . ALA B 1 288 ? -2.74 24.266 6.512 1 87.44 288 ALA B O 1
ATOM 5985 N N . GLY B 1 289 ? -0.67 24.375 5.691 1 81.94 289 GLY B N 1
ATOM 5986 C CA . GLY B 1 289 ? -0.982 25.531 4.859 1 81.94 289 GLY B CA 1
ATOM 5987 C C . GLY B 1 289 ? -1.15 25.172 3.393 1 81.94 289 GLY B C 1
ATOM 5988 O O . GLY B 1 289 ? -0.91 24.031 2.994 1 81.94 289 GLY B O 1
ATOM 5989 N N . LYS B 1 290 ? -1.595 26.141 2.658 1 73.38 290 LYS B N 1
ATOM 5990 C CA . LYS B 1 290 ? -1.758 25.984 1.216 1 73.38 290 LYS B CA 1
ATOM 5991 C C . LYS B 1 290 ? -0.428 25.641 0.548 1 73.38 290 LYS B C 1
ATOM 5993 O O . LYS B 1 290 ? -0.403 25.031 -0.521 1 73.38 290 LYS B O 1
ATOM 5998 N N . ASP B 1 291 ? 0.603 26 1.186 1 71.12 291 ASP B N 1
ATOM 5999 C CA . ASP B 1 291 ? 1.937 25.75 0.645 1 71.12 291 ASP B CA 1
ATOM 6000 C C . ASP B 1 291 ? 2.379 24.312 0.902 1 71.12 291 ASP B C 1
ATOM 6002 O O . ASP B 1 291 ? 3.441 23.906 0.442 1 71.12 291 ASP B O 1
ATOM 6006 N N . GLY B 1 292 ? 1.641 23.672 1.677 1 75.38 292 GLY B N 1
ATOM 6007 C CA . GLY B 1 292 ? 1.97 22.281 1.936 1 75.38 292 GLY B CA 1
ATOM 6008 C C . GLY B 1 292 ? 2.801 22.094 3.189 1 75.38 292 GLY B C 1
ATOM 6009 O O . GLY B 1 292 ? 3.111 20.953 3.566 1 75.38 292 GLY B O 1
ATOM 6010 N N . LEU B 1 293 ? 3.148 23.109 3.859 1 81.31 293 LEU B N 1
ATOM 6011 C CA . LEU B 1 293 ? 3.941 23.016 5.082 1 81.31 293 LEU B CA 1
ATOM 6012 C C . LEU B 1 293 ? 3.053 22.719 6.285 1 81.31 293 LEU B C 1
ATOM 6014 O O . LEU B 1 293 ? 1.862 23.047 6.277 1 81.31 293 LEU B O 1
ATOM 6018 N N . ILE B 1 294 ? 3.66 22.125 7.215 1 88.62 294 ILE B N 1
ATOM 6019 C CA . ILE B 1 294 ? 2.963 21.828 8.461 1 88.62 294 ILE B CA 1
ATOM 6020 C C . ILE B 1 294 ? 3.248 22.938 9.484 1 88.62 294 ILE B C 1
ATOM 6022 O O . ILE B 1 294 ? 4.406 23.188 9.828 1 88.62 294 ILE B O 1
ATOM 6026 N N . TYR B 1 295 ? 2.211 23.516 9.969 1 90.44 295 TYR B N 1
ATOM 6027 C CA . TYR B 1 295 ? 2.359 24.656 10.867 1 90.44 295 TYR B CA 1
ATOM 6028 C C . TYR B 1 295 ? 2.17 24.234 12.32 1 90.44 295 TYR B C 1
ATOM 6030 O O . TYR B 1 295 ? 2.59 24.938 13.234 1 90.44 295 TYR B O 1
ATOM 6038 N N . ASP B 1 296 ? 1.504 23.188 12.477 1 93.56 296 ASP B N 1
ATOM 6039 C CA . ASP B 1 296 ? 1.301 22.594 13.797 1 93.56 296 ASP B CA 1
ATOM 6040 C C . ASP B 1 296 ? 0.812 21.156 13.688 1 93.56 296 ASP B C 1
ATOM 6042 O O . ASP B 1 296 ? 0.344 20.734 12.625 1 93.56 296 ASP B O 1
ATOM 6046 N N . PHE B 1 297 ? 1.079 20.422 14.789 1 94.69 297 PHE B N 1
ATOM 6047 C CA . PHE B 1 297 ? 0.573 19.047 14.805 1 94.69 297 PHE B CA 1
ATOM 6048 C C . PHE B 1 297 ? 0.371 18.562 16.234 1 94.69 297 PHE B C 1
ATOM 6050 O O . PHE B 1 297 ? 0.876 19.172 17.172 1 94.69 297 PHE B O 1
ATOM 6057 N N . ALA B 1 298 ? -0.473 17.562 16.359 1 94.19 298 ALA B N 1
ATOM 6058 C CA . ALA B 1 298 ? -0.741 16.938 17.656 1 94.19 298 ALA B CA 1
ATOM 6059 C C . ALA B 1 298 ? -0.913 15.422 17.5 1 94.19 298 ALA B C 1
ATOM 6061 O O . ALA B 1 298 ? -1.876 14.961 16.891 1 94.19 298 ALA B O 1
ATOM 6062 N N . ILE B 1 299 ? 0.049 14.742 18.094 1 92.94 299 ILE B N 1
ATOM 6063 C CA . ILE B 1 299 ? -0.025 13.289 18.047 1 92.94 299 ILE B CA 1
ATOM 6064 C C . ILE B 1 299 ? -1.126 12.797 18.984 1 92.94 299 ILE B C 1
ATOM 6066 O O . ILE B 1 299 ? -1.205 13.219 20.141 1 92.94 299 ILE B O 1
ATOM 6070 N N . TYR B 1 300 ? -1.933 11.953 18.484 1 92.75 300 TYR B N 1
ATOM 6071 C CA . TYR B 1 300 ? -3.066 11.445 19.25 1 92.75 300 TYR B CA 1
ATOM 6072 C C . TYR B 1 300 ? -2.617 10.398 20.266 1 92.75 300 TYR B C 1
ATOM 6074 O O . TYR B 1 300 ? -2.014 9.391 19.891 1 92.75 300 TYR B O 1
ATOM 6082 N N . LYS B 1 301 ? -2.85 10.609 21.484 1 90 301 LYS B N 1
ATOM 6083 C CA . LYS B 1 301 ? -2.432 9.719 22.562 1 90 301 LYS B CA 1
ATOM 6084 C C . LYS B 1 301 ? -3.637 9.133 23.281 1 90 301 LYS B C 1
ATOM 6086 O O . LYS B 1 301 ? -3.49 8.508 24.344 1 90 301 LYS B O 1
ATOM 6091 N N . GLY B 1 302 ? -4.762 9.406 22.781 1 85.5 302 GLY B N 1
ATOM 6092 C CA . GLY B 1 302 ? -5.98 8.969 23.438 1 85.5 302 GLY B CA 1
ATOM 6093 C C . GLY B 1 302 ? -6.965 10.102 23.688 1 85.5 302 GLY B C 1
ATOM 6094 O O . GLY B 1 302 ? -6.754 11.227 23.219 1 85.5 302 GLY B O 1
ATOM 6095 N N . LYS B 1 303 ? -8.016 9.844 24.469 1 81.56 303 LYS B N 1
ATOM 6096 C CA . LYS B 1 303 ? -9.125 10.766 24.688 1 81.56 303 LYS B CA 1
ATOM 6097 C C . LYS B 1 303 ? -8.672 12.023 25.406 1 81.56 303 LYS B C 1
ATOM 6099 O O . LYS B 1 303 ? -9.227 13.109 25.219 1 81.56 303 LYS B O 1
ATOM 6104 N N . GLU B 1 304 ? -7.621 11.859 26.078 1 83.38 304 GLU B N 1
ATOM 6105 C CA . GLU B 1 304 ? -7.172 12.984 26.906 1 83.38 304 GLU B CA 1
ATOM 6106 C C . GLU B 1 304 ? -6.125 13.82 26.172 1 83.38 304 GLU B C 1
ATOM 6108 O O . GLU B 1 304 ? -5.516 14.719 26.75 1 83.38 304 GLU B O 1
ATOM 6113 N N . THR B 1 305 ? -5.934 13.672 24.922 1 88.88 305 THR B N 1
ATOM 6114 C CA . THR B 1 305 ? -4.922 14.375 24.141 1 88.88 305 THR B CA 1
ATOM 6115 C C . THR B 1 305 ? -5.254 15.867 24.047 1 88.88 305 THR B C 1
ATOM 6117 O O . THR B 1 305 ? -4.355 16.703 24.109 1 88.88 305 THR B O 1
ATOM 6120 N N . PHE B 1 306 ? -6.523 16.109 23.938 1 91 306 PHE B N 1
ATOM 6121 C CA . PHE B 1 306 ? -6.953 17.484 23.766 1 91 306 PHE B CA 1
ATOM 6122 C C . PHE B 1 306 ? -7.867 17.922 24.906 1 91 306 PHE B C 1
ATOM 6124 O O . PHE B 1 306 ? -8.562 17.094 25.5 1 91 306 PHE B O 1
ATOM 6131 N N . PRO B 1 307 ? -7.785 19.203 25.172 1 90.06 307 PRO B N 1
ATOM 6132 C CA . PRO B 1 307 ? -8.789 19.719 26.094 1 90.06 307 PRO B CA 1
ATOM 6133 C C . PRO B 1 307 ? -10.219 19.5 25.609 1 90.06 307 PRO B C 1
ATOM 6135 O O . PRO B 1 307 ? -10.453 19.422 24.391 1 90.06 307 PRO B O 1
ATOM 6138 N N . ASP B 1 308 ? -11.117 19.375 26.5 1 91.81 308 ASP B N 1
ATOM 6139 C CA . ASP B 1 308 ? -12.508 19.125 26.125 1 91.81 308 ASP B CA 1
ATOM 6140 C C . ASP B 1 308 ? -13.258 20.422 25.906 1 91.81 308 ASP B C 1
ATOM 6142 O O . ASP B 1 308 ? -13.641 21.109 26.859 1 91.81 308 ASP B O 1
ATOM 6146 N N . PHE B 1 309 ? -13.57 20.766 24.734 1 89.94 309 PHE B N 1
ATOM 6147 C CA . PHE B 1 309 ? -14.328 21.953 24.359 1 89.94 309 PHE B CA 1
ATOM 6148 C C . PHE B 1 309 ? -15.797 21.594 24.125 1 89.94 309 PHE B C 1
ATOM 6150 O O . PHE B 1 309 ? -16.578 22.453 23.703 1 89.94 309 PHE B O 1
ATOM 6157 N N . GLY B 1 310 ? -16.094 20.312 24.297 1 90.88 310 GLY B N 1
ATOM 6158 C CA . GLY B 1 310 ? -17.469 19.875 24.125 1 90.88 310 GLY B CA 1
ATOM 6159 C C . GLY B 1 310 ? -17.828 19.578 22.688 1 90.88 310 GLY B C 1
ATOM 6160 O O . GLY B 1 310 ? -19 19.609 22.312 1 90.88 310 GLY B O 1
ATOM 6161 N N . LEU B 1 311 ? -16.891 19.406 21.891 1 91.69 311 LEU B N 1
ATOM 6162 C CA . LEU B 1 311 ? -17.141 19.203 20.469 1 91.69 311 LEU B CA 1
ATOM 6163 C C . LEU B 1 311 ? -16.688 17.812 20.031 1 91.69 311 LEU B C 1
ATOM 6165 O O . LEU B 1 311 ? -16.688 17.516 18.828 1 91.69 311 LEU B O 1
ATOM 6169 N N . GLY B 1 312 ? -16.281 16.969 21.016 1 89.88 312 GLY B N 1
ATOM 6170 C CA . GLY B 1 312 ? -15.75 15.664 20.656 1 89.88 312 GLY B CA 1
ATOM 6171 C C . GLY B 1 312 ? -14.289 15.703 20.25 1 89.88 312 GLY B C 1
ATOM 6172 O O . GLY B 1 312 ? -13.688 16.781 20.172 1 89.88 312 GLY B O 1
ATOM 6173 N N . ILE B 1 313 ? -13.734 14.586 19.891 1 89.5 313 ILE B N 1
ATOM 6174 C CA . ILE B 1 313 ? -12.32 14.477 19.562 1 89.5 313 ILE B CA 1
ATOM 6175 C C . ILE B 1 313 ? -12.023 15.258 18.281 1 89.5 313 ILE B C 1
ATOM 6177 O O . ILE B 1 313 ? -11.016 15.961 18.188 1 89.5 313 ILE B O 1
ATOM 6181 N N . SER B 1 314 ? -12.891 15.117 17.266 1 88.94 314 SER B N 1
ATOM 6182 C CA . SER B 1 314 ? -12.688 15.781 15.984 1 88.94 314 SER B CA 1
ATOM 6183 C C . SER B 1 314 ? -12.688 17.297 16.141 1 88.94 314 SER B C 1
ATOM 6185 O O . SER B 1 314 ? -11.773 17.984 15.664 1 88.94 314 SER B O 1
ATOM 6187 N N . GLY B 1 315 ? -13.664 17.812 16.859 1 91.56 315 GLY B N 1
ATOM 6188 C CA . GLY B 1 315 ? -13.742 19.25 17.062 1 91.56 315 GLY B CA 1
ATOM 6189 C C . GLY B 1 315 ? -12.688 19.766 18.016 1 91.56 315 GLY B C 1
ATOM 6190 O O . GLY B 1 315 ? -12.086 20.812 17.766 1 91.56 315 GLY B O 1
ATOM 6191 N N . ASN B 1 316 ? -12.414 19.031 19.016 1 94.06 316 ASN B N 1
ATOM 6192 C CA . ASN B 1 316 ? -11.43 19.438 20.016 1 94.06 316 ASN B CA 1
ATOM 6193 C C . ASN B 1 316 ? -10.023 19.484 19.422 1 94.06 316 ASN B C 1
ATOM 6195 O O . ASN B 1 316 ? -9.234 20.375 19.766 1 94.06 316 ASN B O 1
ATOM 6199 N N . SER B 1 317 ? -9.695 18.562 18.594 1 93.88 317 SER B N 1
ATOM 6200 C CA . SER B 1 317 ? -8.383 18.531 17.984 1 93.88 317 SER B CA 1
ATOM 6201 C C . SER B 1 317 ? -8.148 19.766 17.109 1 93.88 317 SER B C 1
ATOM 6203 O O . SER B 1 317 ? -7.074 20.375 17.156 1 93.88 317 SER B O 1
ATOM 6205 N N . VAL B 1 318 ? -9.148 20.141 16.375 1 93.88 318 VAL B N 1
ATOM 6206 C CA . VAL B 1 318 ? -9.008 21.297 15.492 1 93.88 318 VAL B CA 1
ATOM 6207 C C . VAL B 1 318 ? -8.891 22.578 16.312 1 93.88 318 VAL B C 1
ATOM 6209 O O . VAL B 1 318 ? -8.039 23.422 16.047 1 93.88 318 VAL B O 1
ATOM 6212 N N . LEU B 1 319 ? -9.734 22.672 17.312 1 94.19 319 LEU B N 1
ATOM 6213 C CA . LEU B 1 319 ? -9.703 23.875 18.125 1 94.19 319 LEU B CA 1
ATOM 6214 C C . LEU B 1 319 ? -8.352 24.031 18.797 1 94.19 319 LEU B C 1
ATOM 6216 O O . LEU B 1 319 ? -7.879 25.156 19 1 94.19 319 LEU B O 1
ATOM 6220 N N . LYS B 1 320 ? -7.754 22.969 19.125 1 94.06 320 LYS B N 1
ATOM 6221 C CA . LYS B 1 320 ? -6.414 23.031 19.703 1 94.06 320 LYS B CA 1
ATOM 6222 C C . LYS B 1 320 ? -5.391 23.5 18.672 1 94.06 320 LYS B C 1
ATOM 6224 O O . LYS B 1 320 ? -4.559 24.359 18.953 1 94.06 320 LYS B O 1
ATOM 6229 N N . LEU B 1 321 ? -5.43 23.031 17.5 1 94.31 321 LEU B N 1
ATOM 6230 C CA . LEU B 1 321 ? -4.453 23.312 16.469 1 94.31 321 LEU B CA 1
ATOM 6231 C C . LEU B 1 321 ? -4.605 24.734 15.945 1 94.31 321 LEU B C 1
ATOM 6233 O O . LEU B 1 321 ? -3.629 25.359 15.516 1 94.31 321 LEU B O 1
ATOM 6237 N N . VAL B 1 322 ? -5.812 25.281 16.031 1 93.06 322 VAL B N 1
ATOM 6238 C CA . VAL B 1 322 ? -6.055 26.594 15.43 1 93.06 322 VAL B CA 1
ATOM 6239 C C . VAL B 1 322 ? -5.746 27.688 16.438 1 93.06 322 VAL B C 1
ATOM 6241 O O . VAL B 1 322 ? -5.887 28.875 16.125 1 93.06 322 VAL B O 1
ATOM 6244 N N . GLU B 1 323 ? -5.277 27.297 17.562 1 91.19 323 GLU B N 1
ATOM 6245 C CA . GLU B 1 323 ? -4.891 28.281 18.562 1 91.19 323 GLU B CA 1
ATOM 6246 C C . GLU B 1 323 ? -3.787 29.203 18.031 1 91.19 323 GLU B C 1
ATOM 6248 O O . GLU B 1 323 ? -3.688 30.359 18.438 1 91.19 323 GLU B O 1
ATOM 6253 N N . THR B 1 324 ? -3.031 28.672 17.125 1 88.62 324 THR B N 1
ATOM 6254 C CA . THR B 1 324 ? -1.904 29.438 16.609 1 88.62 324 THR B CA 1
ATOM 6255 C C . THR B 1 324 ? -2.27 30.109 15.281 1 88.62 324 THR B C 1
ATOM 6257 O O . THR B 1 324 ? -1.437 30.781 14.672 1 88.62 324 THR B O 1
ATOM 6260 N N . VAL B 1 325 ? -3.445 29.969 14.836 1 88.94 325 VAL B N 1
ATOM 6261 C CA . VAL B 1 325 ? -3.9 30.516 13.562 1 88.94 325 VAL B CA 1
ATOM 6262 C C . VAL B 1 325 ? -4.383 31.953 13.781 1 88.94 325 VAL B C 1
ATOM 6264 O O . VAL B 1 325 ? -5.156 32.219 14.703 1 88.94 325 VAL B O 1
ATOM 6267 N N . PRO B 1 326 ? -3.875 32.781 12.953 1 81.94 326 PRO B N 1
ATOM 6268 C CA . PRO B 1 326 ? -4.305 34.188 13.109 1 81.94 326 PRO B CA 1
ATOM 6269 C C . PRO B 1 326 ? -5.777 34.375 12.758 1 81.94 326 PRO B C 1
ATOM 6271 O O . PRO B 1 326 ? -6.348 33.594 11.992 1 81.94 326 PRO B O 1
ATOM 6274 N N . ALA B 1 327 ? -6.305 35.375 13.258 1 76.25 327 ALA B N 1
ATOM 6275 C CA . ALA B 1 327 ? -7.68 35.75 12.938 1 76.25 327 ALA B CA 1
ATOM 6276 C C . ALA B 1 327 ? -7.824 36.094 11.453 1 76.25 327 ALA B C 1
ATOM 6278 O O . ALA B 1 327 ? -6.84 36.438 10.789 1 76.25 327 ALA B O 1
ATOM 6279 N N . CYS B 1 328 ? -9.023 35.906 10.953 1 75.88 328 CYS B N 1
ATOM 6280 C CA . CYS B 1 328 ? -9.359 36.188 9.562 1 75.88 328 CYS B CA 1
ATOM 6281 C C . CYS B 1 328 ? -8.703 35.156 8.633 1 75.88 328 CYS B C 1
ATOM 6283 O O . CYS B 1 328 ? -8.148 35.531 7.594 1 75.88 328 CYS B O 1
ATOM 6285 N N . SER B 1 329 ? -8.523 34.094 9.18 1 83.31 329 SER B N 1
ATOM 6286 C CA . SER B 1 329 ? -8.016 33 8.367 1 83.31 329 SER B CA 1
ATOM 6287 C C . SER B 1 329 ? -9.141 32.062 7.91 1 83.31 329 SER B C 1
ATOM 6289 O O . SER B 1 329 ? -10.234 32.094 8.477 1 83.31 329 SER B O 1
ATOM 6291 N N . THR B 1 330 ? -8.859 31.422 6.836 1 83.75 330 THR B N 1
ATOM 6292 C CA . THR B 1 330 ? -9.773 30.391 6.379 1 83.75 330 THR B CA 1
ATOM 6293 C C . THR B 1 330 ? -9.242 29 6.73 1 83.75 330 THR B C 1
ATOM 6295 O O . THR B 1 330 ? -8.031 28.781 6.723 1 83.75 330 THR B O 1
ATOM 6298 N N . LEU B 1 331 ? -10.164 28.203 7.09 1 87.44 331 LEU B N 1
ATOM 6299 C CA . LEU B 1 331 ? -9.789 26.844 7.461 1 87.44 331 LEU B CA 1
ATOM 6300 C C . LEU B 1 331 ? -10.617 25.812 6.695 1 87.44 331 LEU B C 1
ATOM 6302 O O . LEU B 1 331 ? -11.844 25.938 6.613 1 87.44 331 LEU B O 1
ATOM 6306 N N . TYR B 1 332 ? -9.938 24.938 6.18 1 85.75 332 TYR B N 1
ATOM 6307 C CA . TYR B 1 332 ? -10.609 23.859 5.453 1 85.75 332 TYR B CA 1
ATOM 6308 C C . TYR B 1 332 ? -10.461 22.531 6.176 1 85.75 332 TYR B C 1
ATOM 6310 O O . TYR B 1 332 ? -9.391 22.219 6.703 1 85.75 332 TYR B O 1
ATOM 6318 N N . CYS B 1 333 ? -11.508 21.719 6.234 1 85.75 333 CYS B N 1
ATOM 6319 C CA . CYS B 1 333 ? -11.445 20.422 6.891 1 85.75 333 CYS B CA 1
ATOM 6320 C C . CYS B 1 333 ? -12.375 19.422 6.219 1 85.75 333 CYS B C 1
ATOM 6322 O O . CYS B 1 333 ? -13.219 19.797 5.41 1 85.75 333 CYS B O 1
ATOM 6324 N N . ASP B 1 334 ? -12.172 18.188 6.504 1 83.06 334 ASP B N 1
ATOM 6325 C CA . ASP B 1 334 ? -13 17.141 5.902 1 83.06 334 ASP B CA 1
ATOM 6326 C C . ASP B 1 334 ? -14.273 16.906 6.715 1 83.06 334 ASP B C 1
ATOM 6328 O O . ASP B 1 334 ? -14.484 17.562 7.738 1 83.06 334 ASP B O 1
ATOM 6332 N N . ARG B 1 335 ? -15.125 15.938 6.254 1 83.5 335 ARG B N 1
ATOM 6333 C CA . ARG B 1 335 ? -16.469 15.719 6.789 1 83.5 335 ARG B CA 1
ATOM 6334 C C . ARG B 1 335 ? -16.406 15.18 8.211 1 83.5 335 ARG B C 1
ATOM 6336 O O . ARG B 1 335 ? -17.359 15.344 8.984 1 83.5 335 ARG B O 1
ATOM 6343 N N . TRP B 1 336 ? -15.305 14.656 8.531 1 85.12 336 TRP B N 1
ATOM 6344 C CA . TRP B 1 336 ? -15.18 14.117 9.883 1 85.12 336 TRP B CA 1
ATOM 6345 C C . TRP B 1 336 ? -15.125 15.234 10.914 1 85.12 336 TRP B C 1
ATOM 6347 O O . TRP B 1 336 ? -15.648 15.086 12.023 1 85.12 336 TRP B O 1
ATOM 6357 N N . PHE B 1 337 ? -14.609 16.328 10.547 1 88.56 337 PHE B N 1
ATOM 6358 C CA . PHE B 1 337 ? -14.398 17.453 11.469 1 88.56 337 PHE B CA 1
ATOM 6359 C C . PHE B 1 337 ? -15.586 18.406 11.445 1 88.56 337 PHE B C 1
ATOM 6361 O O . PHE B 1 337 ? -15.844 19.094 12.422 1 88.56 337 PHE B O 1
ATOM 6368 N N . SER B 1 338 ? -16.266 18.438 10.43 1 88.06 338 SER B N 1
ATOM 6369 C CA . SER B 1 338 ? -17.203 19.516 10.148 1 88.06 338 SER B CA 1
ATOM 6370 C C . SER B 1 338 ? -18.516 19.328 10.875 1 88.06 338 SER B C 1
ATOM 6372 O O . SER B 1 338 ? -19.109 18.234 10.836 1 88.06 338 SER B O 1
ATOM 6374 N N . SER B 1 339 ? -18.969 20.25 11.578 1 89.75 339 SER B N 1
ATOM 6375 C CA . SER B 1 339 ? -20.266 20.359 12.211 1 89.75 339 SER B CA 1
ATOM 6376 C C . SER B 1 339 ? -20.672 21.828 12.398 1 89.75 339 SER B C 1
ATOM 6378 O O . SER B 1 339 ? -19.812 22.719 12.344 1 89.75 339 SER B O 1
ATOM 6380 N N . VAL B 1 340 ? -21.969 22.016 12.57 1 88.06 340 VAL B N 1
ATOM 6381 C CA . VAL B 1 340 ? -22.453 23.375 12.742 1 88.06 340 VAL B CA 1
ATOM 6382 C C . VAL B 1 340 ? -21.859 23.984 14.016 1 88.06 340 VAL B C 1
ATOM 6384 O O . VAL B 1 340 ? -21.344 25.109 14 1 88.06 340 VAL B O 1
ATOM 6387 N N . SER B 1 341 ? -21.906 23.219 15.078 1 88.38 341 SER B N 1
ATOM 6388 C CA . SER B 1 341 ? -21.391 23.703 16.359 1 88.38 341 SER B CA 1
ATOM 6389 C C . SER B 1 341 ? -19.891 24 16.266 1 88.38 341 SER B C 1
ATOM 6391 O O . SER B 1 341 ? -19.406 24.984 16.828 1 88.38 341 SER B O 1
ATOM 6393 N N . PHE B 1 342 ? -19.219 23.25 15.547 1 92.19 342 PHE B N 1
ATOM 6394 C CA . PHE B 1 342 ? -17.781 23.406 15.344 1 92.19 342 PHE B CA 1
ATOM 6395 C C . PHE B 1 342 ? -17.484 24.688 14.555 1 92.19 342 PHE B C 1
ATOM 6397 O O . PHE B 1 342 ? -16.609 25.469 14.953 1 92.19 342 PHE B O 1
ATOM 6404 N N . MET B 1 343 ? -18.172 24.938 13.562 1 89 343 MET B N 1
ATOM 6405 C CA . MET B 1 343 ? -17.969 26.125 12.734 1 89 343 MET B CA 1
ATOM 6406 C C . MET B 1 343 ? -18.297 27.406 13.508 1 89 343 MET B C 1
ATOM 6408 O O . MET B 1 343 ? -17.641 28.422 13.328 1 89 343 MET B O 1
ATOM 6412 N N . ASP B 1 344 ? -19.297 27.25 14.297 1 87.81 344 ASP B N 1
ATOM 6413 C CA . ASP B 1 344 ? -19.656 28.391 15.148 1 87.81 344 ASP B CA 1
ATOM 6414 C C . ASP B 1 344 ? -18.516 28.734 16.094 1 87.81 344 ASP B C 1
ATOM 6416 O O . ASP B 1 344 ? -18.188 29.922 16.281 1 87.81 344 ASP B O 1
ATOM 6420 N N . GLU B 1 345 ? -17.953 27.75 16.641 1 91.06 345 GLU B N 1
ATOM 6421 C CA . GLU B 1 345 ? -16.828 27.969 17.562 1 91.06 345 GLU B CA 1
ATOM 6422 C C . GLU B 1 345 ? -15.641 28.594 16.828 1 91.06 345 GLU B C 1
ATOM 6424 O O . GLU B 1 345 ? -14.945 29.453 17.391 1 91.06 345 GLU B O 1
ATOM 6429 N N . LEU B 1 346 ? -15.391 28.188 15.656 1 90.81 346 LEU B N 1
ATOM 6430 C CA . LEU B 1 346 ? -14.312 28.75 14.852 1 90.81 346 LEU B CA 1
ATOM 6431 C C . LEU B 1 346 ? -14.562 30.234 14.57 1 90.81 346 LEU B C 1
ATOM 6433 O O . LEU B 1 346 ? -13.641 31.047 14.656 1 90.81 346 LEU B O 1
ATOM 6437 N N . MET B 1 347 ? -15.766 30.516 14.273 1 84.56 347 MET B N 1
ATOM 6438 C CA . MET B 1 347 ? -16.125 31.891 13.961 1 84.56 347 MET B CA 1
ATOM 6439 C C . MET B 1 347 ? -15.906 32.812 15.164 1 84.56 347 MET B C 1
ATOM 6441 O O . MET B 1 347 ? -15.523 33.969 15.008 1 84.56 347 MET B O 1
ATOM 6445 N N . LYS B 1 348 ? -16.172 32.219 16.266 1 83.44 348 LYS B N 1
ATOM 6446 C CA . LYS B 1 348 ? -15.922 33 17.484 1 83.44 348 LYS B CA 1
ATOM 6447 C C . LYS B 1 348 ? -14.453 33.375 17.609 1 83.44 348 LYS B C 1
ATOM 6449 O O . LYS B 1 348 ? -14.109 34.406 18.203 1 83.44 348 LYS B O 1
ATOM 6454 N N . LYS B 1 349 ? -13.664 32.594 17 1 85.38 349 LYS B N 1
ATOM 6455 C CA . LYS B 1 349 ? -12.227 32.844 17.062 1 85.38 349 LYS B CA 1
ATOM 6456 C C . LYS B 1 349 ? -11.75 33.625 15.836 1 85.38 349 LYS B C 1
ATOM 6458 O O . LYS B 1 349 ? -10.555 33.844 15.656 1 85.38 349 LYS B O 1
ATOM 6463 N N . GLY B 1 350 ? -12.688 33.969 15.008 1 78.56 350 GLY B N 1
ATOM 6464 C CA . GLY B 1 350 ? -12.359 34.75 13.812 1 78.56 350 GLY B CA 1
ATOM 6465 C C . GLY B 1 350 ? -11.844 33.875 12.672 1 78.56 350 GLY B C 1
ATOM 6466 O O . GLY B 1 350 ? -11.156 34.375 11.781 1 78.56 350 GLY B O 1
ATOM 6467 N N . ILE B 1 351 ? -12.023 32.688 12.758 1 87.75 351 ILE B N 1
ATOM 6468 C CA . ILE B 1 351 ? -11.602 31.766 11.711 1 87.75 351 ILE B CA 1
ATOM 6469 C C . ILE B 1 351 ? -12.82 31.297 10.914 1 87.75 351 ILE B C 1
ATOM 6471 O O . ILE B 1 351 ? -13.844 30.922 11.492 1 87.75 351 ILE B O 1
ATOM 6475 N N . PHE B 1 352 ? -12.75 31.297 9.625 1 84.69 352 PHE B N 1
ATOM 6476 C CA . PHE B 1 352 ? -13.859 30.938 8.75 1 84.69 352 PHE B CA 1
ATOM 6477 C C . PHE B 1 352 ? -13.672 29.547 8.172 1 84.69 352 PHE B C 1
ATOM 6479 O O . PHE B 1 352 ? -12.883 29.359 7.242 1 84.69 352 PHE B O 1
ATOM 6486 N N . GLY B 1 353 ? -14.414 28.703 8.68 1 85.81 353 GLY B N 1
ATOM 6487 C CA . GLY B 1 353 ? -14.266 27.312 8.312 1 85.81 353 GLY B CA 1
ATOM 6488 C C . GLY B 1 353 ? -15.086 26.922 7.094 1 85.81 353 GLY B C 1
ATOM 6489 O O . GLY B 1 353 ? -16.156 27.469 6.859 1 85.81 353 GLY B O 1
ATOM 6490 N N . THR B 1 354 ? -14.555 26.062 6.316 1 85.69 354 THR B N 1
ATOM 6491 C CA . THR B 1 354 ? -15.25 25.406 5.207 1 85.69 354 THR B CA 1
ATOM 6492 C C . THR B 1 354 ? -14.969 23.906 5.195 1 85.69 354 THR B C 1
ATOM 6494 O O . THR B 1 354 ? -13.82 23.484 5.359 1 85.69 354 THR B O 1
ATOM 6497 N N . GLY B 1 355 ? -16 23.094 5.07 1 84.88 355 GLY B N 1
ATOM 6498 C CA . GLY B 1 355 ? -15.812 21.656 5.02 1 84.88 355 GLY B CA 1
ATOM 6499 C C . GLY B 1 355 ? -17.016 20.906 4.48 1 84.88 355 GLY B C 1
ATOM 6500 O O . GLY B 1 355 ? -18.109 21.484 4.367 1 84.88 355 GLY B O 1
ATOM 6501 N N . THR B 1 356 ? -16.844 19.719 4.102 1 84.81 356 THR B N 1
ATOM 6502 C CA . THR B 1 356 ? -17.953 18.859 3.725 1 84.81 356 THR B CA 1
ATOM 6503 C C . THR B 1 356 ? -18.688 18.359 4.961 1 84.81 356 THR B C 1
ATOM 6505 O O . THR B 1 356 ? -18.109 18.266 6.047 1 84.81 356 THR B O 1
ATOM 6508 N N . LEU B 1 357 ? -19.906 18.109 4.77 1 86.56 357 LEU B N 1
ATOM 6509 C CA . LEU B 1 357 ? -20.75 17.703 5.898 1 86.56 357 LEU B CA 1
ATOM 6510 C C . LEU B 1 357 ? -21.344 16.328 5.672 1 86.56 357 LEU B C 1
ATOM 6512 O O . LEU B 1 357 ? -21.797 16.016 4.566 1 86.56 357 LEU B O 1
ATOM 6516 N N . MET B 1 358 ? -21.266 15.57 6.707 1 87.31 358 MET B N 1
ATOM 6517 C CA . MET B 1 358 ? -21.984 14.297 6.66 1 87.31 358 MET B CA 1
ATOM 6518 C C . MET B 1 358 ? -23.484 14.516 6.637 1 87.31 358 MET B C 1
ATOM 6520 O O . MET B 1 358 ? -23.984 15.453 7.262 1 87.31 358 MET B O 1
ATOM 6524 N N . LYS B 1 359 ? -24.141 13.609 6.082 1 82.06 359 LYS B N 1
ATOM 6525 C CA . LYS B 1 359 ? -25.594 13.75 5.91 1 82.06 359 LYS B CA 1
ATOM 6526 C C . LYS B 1 359 ? -26.297 13.75 7.254 1 82.06 359 LYS B C 1
ATOM 6528 O O . LYS B 1 359 ? -27.297 14.461 7.441 1 82.06 359 LYS B O 1
ATOM 6533 N N . ASN B 1 360 ? -25.766 13.016 8.172 1 83.69 360 ASN B N 1
ATOM 6534 C CA . ASN B 1 360 ? -26.406 12.891 9.477 1 83.69 360 ASN B CA 1
ATOM 6535 C C . ASN B 1 360 ? -26.188 14.133 10.336 1 83.69 360 ASN B C 1
ATOM 6537 O O . ASN B 1 360 ? -26.812 14.289 11.383 1 83.69 360 ASN B O 1
ATOM 6541 N N . ARG B 1 361 ? -25.359 15.055 9.898 1 84.31 361 ARG B N 1
ATOM 6542 C CA . ARG B 1 361 ? -25.047 16.25 10.68 1 84.31 361 ARG B CA 1
ATOM 6543 C C . ARG B 1 361 ? -25.672 17.484 10.055 1 84.31 361 ARG B C 1
ATOM 6545 O O . ARG B 1 361 ? -25.469 18.609 10.539 1 84.31 361 ARG B O 1
ATOM 6552 N N . MET B 1 362 ? -26.375 17.219 9.109 1 83.06 362 MET B N 1
ATOM 6553 C CA . MET B 1 362 ? -27.047 18.328 8.445 1 83.06 362 MET B CA 1
ATOM 6554 C C . MET B 1 362 ? -28.094 18.953 9.359 1 83.06 362 MET B C 1
ATOM 6556 O O . MET B 1 362 ? -28.844 18.25 10.047 1 83.06 362 MET B O 1
ATOM 6560 N N . PRO B 1 363 ? -27.984 20.266 9.258 1 78.06 363 PRO B N 1
ATOM 6561 C CA . PRO B 1 363 ? -29.016 20.922 10.062 1 78.06 363 PRO B CA 1
ATOM 6562 C C . PRO B 1 363 ? -30.438 20.547 9.625 1 78.06 363 PRO B C 1
ATOM 6564 O O . PRO B 1 363 ? -30.719 20.469 8.43 1 78.06 363 PRO B O 1
ATOM 6567 N N . LYS B 1 364 ? -31.266 20.25 10.539 1 74.56 364 LYS B N 1
ATOM 6568 C CA . LYS B 1 364 ? -32.625 19.844 10.258 1 74.56 364 LYS B CA 1
ATOM 6569 C C . LYS B 1 364 ? -33.375 20.922 9.469 1 74.56 364 LYS B C 1
ATOM 6571 O O . LYS B 1 364 ? -34.219 20.625 8.633 1 74.56 364 LYS B O 1
ATOM 6576 N N . GLU B 1 365 ? -33 22.141 9.68 1 74 365 GLU B N 1
ATOM 6577 C CA . GLU B 1 365 ? -33.688 23.266 9.078 1 74 365 GLU B CA 1
ATOM 6578 C C . GLU B 1 365 ? -33.312 23.438 7.613 1 74 365 GLU B C 1
ATOM 6580 O O . GLU B 1 365 ? -33.969 24.156 6.871 1 74 365 GLU B O 1
ATOM 6585 N N . ALA B 1 366 ? -32.344 22.797 7.125 1 76.69 366 ALA B N 1
ATOM 6586 C CA . ALA B 1 366 ? -31.859 23.016 5.766 1 76.69 366 ALA B CA 1
ATOM 6587 C C . ALA B 1 366 ? -32.812 22.406 4.742 1 76.69 366 ALA B C 1
ATOM 6589 O O . ALA B 1 366 ? -32.938 22.906 3.625 1 76.69 366 ALA B O 1
ATOM 6590 N N . ASN B 1 367 ? -33.656 21.422 5.062 1 79.12 367 ASN B N 1
ATOM 6591 C CA . ASN B 1 367 ? -34.688 20.828 4.227 1 79.12 367 ASN B CA 1
ATOM 6592 C C . ASN B 1 367 ? -34.25 20.719 2.771 1 79.12 367 ASN B C 1
ATOM 6594 O O . ASN B 1 367 ? -34.906 21.219 1.866 1 79.12 367 ASN B O 1
ATOM 6598 N N . PHE B 1 368 ? -33.125 20.109 2.494 1 85.44 368 PHE B N 1
ATOM 6599 C CA . PHE B 1 368 ? -32.625 19.922 1.139 1 85.44 368 PHE B CA 1
ATOM 6600 C C . PHE B 1 368 ? -33.438 18.859 0.404 1 85.44 368 PHE B C 1
ATOM 6602 O O . PHE B 1 368 ? -34.062 18 1.032 1 85.44 368 PHE B O 1
ATOM 6609 N N . THR B 1 369 ? -33.406 19.062 -0.911 1 86.06 369 THR B N 1
ATOM 6610 C CA . THR B 1 369 ? -34 18.031 -1.752 1 86.06 369 THR B CA 1
ATOM 6611 C C . THR B 1 369 ? -33.312 16.688 -1.539 1 86.06 369 THR B C 1
ATOM 6613 O O . THR B 1 369 ? -32.094 16.656 -1.353 1 86.06 369 THR B O 1
ATOM 6616 N N . ASN B 1 370 ? -34.125 15.672 -1.514 1 86.69 370 ASN B N 1
ATOM 6617 C CA . ASN B 1 370 ? -33.562 14.344 -1.316 1 86.69 370 ASN B CA 1
ATOM 6618 C C . ASN B 1 370 ? -32.562 13.992 -2.406 1 86.69 370 ASN B C 1
ATOM 6620 O O . ASN B 1 370 ? -32.625 14.516 -3.518 1 86.69 370 ASN B O 1
ATOM 6624 N N . ASP B 1 371 ? -31.562 13.188 -2.025 1 87.94 371 ASP B N 1
ATOM 6625 C CA . ASP B 1 371 ? -30.438 12.844 -2.906 1 87.94 371 ASP B CA 1
ATOM 6626 C C . ASP B 1 371 ? -30.953 12.234 -4.215 1 87.94 371 ASP B C 1
ATOM 6628 O O . ASP B 1 371 ? -30.453 12.57 -5.289 1 87.94 371 ASP B O 1
ATOM 6632 N N . LYS B 1 372 ? -31.906 11.297 -4.129 1 87.5 372 LYS B N 1
ATOM 6633 C CA . LYS B 1 372 ? -32.438 10.617 -5.305 1 87.5 372 LYS B CA 1
ATOM 6634 C C . LYS B 1 372 ? -33.031 11.609 -6.301 1 87.5 372 LYS B C 1
ATOM 6636 O O . LYS B 1 372 ? -32.812 11.492 -7.508 1 87.5 372 LYS B O 1
ATOM 6641 N N . ASP B 1 373 ? -33.75 12.586 -5.758 1 87.69 373 ASP B N 1
ATOM 6642 C CA . ASP B 1 373 ? -34.406 13.578 -6.605 1 87.69 373 ASP B CA 1
ATOM 6643 C C . ASP B 1 373 ? -33.406 14.57 -7.18 1 87.69 373 ASP B C 1
ATOM 6645 O O . ASP B 1 373 ? -33.531 15.023 -8.312 1 87.69 373 ASP B O 1
ATOM 6649 N N . LEU B 1 374 ? -32.469 14.828 -6.383 1 87.44 374 LEU B N 1
ATOM 6650 C CA . LEU B 1 374 ? -31.469 15.781 -6.836 1 87.44 374 LEU B CA 1
ATOM 6651 C C . LEU B 1 374 ? -30.609 15.18 -7.941 1 87.44 374 LEU B C 1
ATOM 6653 O O . LEU B 1 374 ? -30.172 15.891 -8.852 1 87.44 374 LEU B O 1
ATOM 6657 N N . LEU B 1 375 ? -30.328 13.938 -7.887 1 87.38 375 LEU B N 1
ATOM 6658 C CA . LEU B 1 375 ? -29.516 13.242 -8.875 1 87.38 375 LEU B CA 1
ATOM 6659 C C . LEU B 1 375 ? -30.219 13.18 -10.219 1 87.38 375 LEU B C 1
ATOM 6661 O O . LEU B 1 375 ? -29.578 12.992 -11.258 1 87.38 375 LEU B O 1
ATOM 6665 N N . LYS B 1 376 ? -31.516 13.297 -10.227 1 84.69 376 LYS B N 1
ATOM 6666 C CA . LYS B 1 376 ? -32.281 13.32 -11.469 1 84.69 376 LYS B CA 1
ATOM 6667 C C . LYS B 1 376 ? -32.062 14.641 -12.211 1 84.69 376 LYS B C 1
ATOM 6669 O O . LYS B 1 376 ? -32.312 14.727 -13.414 1 84.69 376 LYS B O 1
ATOM 6674 N N . LYS B 1 377 ? -31.609 15.516 -11.445 1 83.38 377 LYS B N 1
ATOM 6675 C CA . LYS B 1 377 ? -31.344 16.812 -12.07 1 83.38 377 LYS B CA 1
ATOM 6676 C C . LYS B 1 377 ? -29.984 16.812 -12.75 1 83.38 377 LYS B C 1
ATOM 6678 O O . LYS B 1 377 ? -29.234 15.836 -12.672 1 83.38 377 LYS B O 1
ATOM 6683 N N . SER B 1 378 ? -29.719 17.859 -13.484 1 79.31 378 SER B N 1
ATOM 6684 C CA . SER B 1 378 ? -28.469 17.938 -14.227 1 79.31 378 SER B CA 1
ATOM 6685 C C . SER B 1 378 ? -27.266 18.031 -13.289 1 79.31 378 SER B C 1
ATOM 6687 O O . SER B 1 378 ? -27.375 18.594 -12.195 1 79.31 378 SER B O 1
ATOM 6689 N N . ARG B 1 379 ? -26.25 17.391 -13.664 1 81.25 379 ARG B N 1
ATOM 6690 C CA . ARG B 1 379 ? -25 17.516 -12.914 1 81.25 379 ARG B CA 1
ATOM 6691 C C . ARG B 1 379 ? -24.609 18.984 -12.758 1 81.25 379 ARG B C 1
ATOM 6693 O O . ARG B 1 379 ? -24.719 19.766 -13.703 1 81.25 379 ARG B O 1
ATOM 6700 N N . GLY B 1 380 ? -24.266 19.406 -11.531 1 78.69 380 GLY B N 1
ATOM 6701 C CA . GLY B 1 380 ? -23.922 20.797 -11.273 1 78.69 380 GLY B CA 1
ATOM 6702 C C . GLY B 1 380 ? -25.016 21.531 -10.523 1 78.69 380 GLY B C 1
ATOM 6703 O O . GLY B 1 380 ? -24.812 22.656 -10.062 1 78.69 380 GLY B O 1
ATOM 6704 N N . THR B 1 381 ? -26.156 20.922 -10.438 1 83.12 381 THR B N 1
ATOM 6705 C CA . THR B 1 381 ? -27.25 21.562 -9.703 1 83.12 381 THR B CA 1
ATOM 6706 C C . THR B 1 381 ? -26.875 21.75 -8.234 1 83.12 381 THR B C 1
ATOM 6708 O O . THR B 1 381 ? -26.219 20.891 -7.637 1 83.12 381 THR B O 1
ATOM 6711 N N . SER B 1 382 ? -27.141 22.922 -7.719 1 83.5 382 SER B N 1
ATOM 6712 C CA . SER B 1 382 ? -26.797 23.203 -6.328 1 83.5 382 SER B CA 1
ATOM 6713 C C . SER B 1 382 ? -27.953 23.891 -5.602 1 83.5 382 SER B C 1
ATOM 6715 O O . SER B 1 382 ? -28.781 24.547 -6.23 1 83.5 382 SER B O 1
ATOM 6717 N N . GLU B 1 383 ? -28.094 23.609 -4.34 1 84.19 383 GLU B N 1
ATOM 6718 C CA . GLU B 1 383 ? -29 24.25 -3.406 1 84.19 383 GLU B CA 1
ATOM 6719 C C . GLU B 1 383 ? -28.266 24.844 -2.211 1 84.19 383 GLU B C 1
ATOM 6721 O O . GLU B 1 383 ? -27.297 24.234 -1.716 1 84.19 383 GLU B O 1
ATOM 6726 N N . GLN B 1 384 ? -28.609 26.031 -1.865 1 83.94 384 GLN B N 1
ATOM 6727 C CA . GLN B 1 384 ? -27.953 26.672 -0.729 1 83.94 384 GLN B CA 1
ATOM 6728 C C . GLN B 1 384 ? -28.969 27.094 0.327 1 83.94 384 GLN B C 1
ATOM 6730 O O . GLN B 1 384 ? -30.062 27.562 -0.007 1 83.94 384 GLN B O 1
ATOM 6735 N N . ARG B 1 385 ? -28.672 26.719 1.507 1 79.19 385 ARG B N 1
ATOM 6736 C CA . ARG B 1 385 ? -29.453 27.172 2.648 1 79.19 385 ARG B CA 1
ATOM 6737 C C . ARG B 1 385 ? -28.594 27.938 3.645 1 79.19 385 ARG B C 1
ATOM 6739 O O . ARG B 1 385 ? -27.453 27.531 3.914 1 79.19 385 ARG B O 1
ATOM 6746 N N . LEU B 1 386 ? -29.109 29.094 3.973 1 69.25 386 LEU B N 1
ATOM 6747 C CA . LEU B 1 386 ? -28.375 29.891 4.949 1 69.25 386 LEU B CA 1
ATOM 6748 C C . LEU B 1 386 ? -28.969 29.719 6.344 1 69.25 386 LEU B C 1
ATOM 6750 O O . LEU B 1 386 ? -30.188 29.609 6.496 1 69.25 386 LEU B O 1
ATOM 6754 N N . GLN B 1 387 ? -28.141 29.266 7.184 1 62.16 387 GLN B N 1
ATOM 6755 C CA . GLN B 1 387 ? -28.641 29.156 8.555 1 62.16 387 GLN B CA 1
ATOM 6756 C C . GLN B 1 387 ? -28.875 30.531 9.164 1 62.16 387 GLN B C 1
ATOM 6758 O O . GLN B 1 387 ? -28 31.406 9.094 1 62.16 387 GLN B O 1
ATOM 6763 N N . GLN B 1 388 ? -30.188 30.859 9.445 1 52.56 388 GLN B N 1
ATOM 6764 C CA . GLN B 1 388 ? -30.672 32.156 9.891 1 52.56 388 GLN B CA 1
ATOM 6765 C C . GLN B 1 388 ? -29.734 32.781 10.938 1 52.56 388 GLN B C 1
ATOM 6767 O O . GLN B 1 388 ? -29.344 33.938 10.844 1 52.56 388 GLN B O 1
ATOM 6772 N N . ASP B 1 389 ? -29.578 32 12.016 1 52.41 389 ASP B N 1
ATOM 6773 C CA . ASP B 1 389 ? -28.859 32.594 13.141 1 52.41 389 ASP B CA 1
ATOM 6774 C C . ASP B 1 389 ? -27.359 32.438 12.961 1 52.41 389 ASP B C 1
ATOM 6776 O O . ASP B 1 389 ? -26.578 33.125 13.633 1 52.41 389 ASP B O 1
ATOM 6780 N N . SER B 1 390 ? -27.094 31.562 11.914 1 57.53 390 SER B N 1
ATOM 6781 C CA . SER B 1 390 ? -25.656 31.281 11.836 1 57.53 390 SER B CA 1
ATOM 6782 C C . SER B 1 390 ? -25.078 31.734 10.5 1 57.53 390 SER B C 1
ATOM 6784 O O . SER B 1 390 ? -25.812 31.875 9.523 1 57.53 390 SER B O 1
ATOM 6786 N N . ARG B 1 391 ? -24.094 32.469 10.438 1 68.12 391 ARG B N 1
ATOM 6787 C CA . ARG B 1 391 ? -23.281 32.938 9.32 1 68.12 391 ARG B CA 1
ATOM 6788 C C . ARG B 1 391 ? -22.703 31.781 8.516 1 68.12 391 ARG B C 1
ATOM 6790 O O . ARG B 1 391 ? -21.625 31.891 7.953 1 68.12 391 ARG B O 1
ATOM 6797 N N . LEU B 1 392 ? -23.609 30.672 8.609 1 80.75 392 LEU B N 1
ATOM 6798 C CA . LEU B 1 392 ? -23.078 29.516 7.906 1 80.75 392 LEU B CA 1
ATOM 6799 C C . LEU B 1 392 ? -23.922 29.203 6.672 1 80.75 392 LEU B C 1
ATOM 6801 O O . LEU B 1 392 ? -25.156 29.312 6.711 1 80.75 392 LEU B O 1
ATOM 6805 N N . ALA B 1 393 ? -23.297 29 5.641 1 80.81 393 ALA B N 1
ATOM 6806 C CA . ALA B 1 393 ? -23.969 28.578 4.406 1 80.81 393 ALA B CA 1
ATOM 6807 C C . ALA B 1 393 ? -23.844 27.078 4.195 1 80.81 393 ALA B C 1
ATOM 6809 O O . ALA B 1 393 ? -22.734 26.516 4.273 1 80.81 393 ALA B O 1
ATOM 6810 N N . CYS B 1 394 ? -24.922 26.453 4.066 1 83.88 394 CYS B N 1
ATOM 6811 C CA . CYS B 1 394 ? -24.953 25.031 3.723 1 83.88 394 CYS B CA 1
ATOM 6812 C C . CYS B 1 394 ? -25.328 24.828 2.258 1 83.88 394 CYS B C 1
ATOM 6814 O O . CYS B 1 394 ? -26.391 25.281 1.816 1 83.88 394 CYS B O 1
ATOM 6816 N N . THR B 1 395 ? -24.422 24.281 1.548 1 82.56 395 THR B N 1
ATOM 6817 C CA . THR B 1 395 ? -24.609 24.109 0.112 1 82.56 395 THR B CA 1
ATOM 6818 C C . THR B 1 395 ? -24.625 22.641 -0.271 1 82.56 395 THR B C 1
ATOM 6820 O O . THR B 1 395 ? -23.719 21.891 0.108 1 82.56 395 THR B O 1
ATOM 6823 N N . LYS B 1 396 ? -25.609 22.203 -0.875 1 85.94 396 LYS B N 1
ATOM 6824 C CA . LYS B 1 396 ? -25.688 20.859 -1.459 1 85.94 396 LYS B CA 1
ATOM 6825 C C . LYS B 1 396 ? -25.438 20.906 -2.965 1 85.94 396 LYS B C 1
ATOM 6827 O O . LYS B 1 396 ? -26.094 21.672 -3.686 1 85.94 396 LYS B O 1
ATOM 6832 N N . TRP B 1 397 ? -24.453 20.156 -3.453 1 83.81 397 TRP B N 1
ATOM 6833 C CA . TRP B 1 397 ? -24 20.203 -4.844 1 83.81 397 TRP B CA 1
ATOM 6834 C C . TRP B 1 397 ? -23.938 18.797 -5.434 1 83.81 397 TRP B C 1
ATOM 6836 O O . TRP B 1 397 ? -23.453 17.875 -4.781 1 83.81 397 TRP B O 1
ATOM 6846 N N . VAL B 1 398 ? -24.453 18.734 -6.691 1 82.69 398 VAL B N 1
ATOM 6847 C CA . VAL B 1 398 ? -24.484 17.422 -7.324 1 82.69 398 VAL B CA 1
ATOM 6848 C C . VAL B 1 398 ? -23.297 17.25 -8.258 1 82.69 398 VAL B C 1
ATOM 6850 O O . VAL B 1 398 ? -23.188 17.969 -9.266 1 82.69 398 VAL B O 1
ATOM 6853 N N . ASP B 1 399 ? -22.375 16.469 -7.91 1 78.44 399 ASP B N 1
ATOM 6854 C CA . ASP B 1 399 ? -21.344 15.984 -8.828 1 78.44 399 ASP B CA 1
ATOM 6855 C C . ASP B 1 399 ? -21.656 14.57 -9.312 1 78.44 399 ASP B C 1
ATOM 6857 O O . ASP B 1 399 ? -22.688 14.336 -9.938 1 78.44 399 ASP B O 1
ATOM 6861 N N . LYS B 1 400 ? -20.812 13.609 -8.953 1 73.31 400 LYS B N 1
ATOM 6862 C CA . LYS B 1 400 ? -21.203 12.219 -9.156 1 73.31 400 LYS B CA 1
ATOM 6863 C C . LYS B 1 400 ? -22.234 11.773 -8.117 1 73.31 400 LYS B C 1
ATOM 6865 O O . LYS B 1 400 ? -23.172 11.047 -8.438 1 73.31 400 LYS B O 1
ATOM 6870 N N . LYS B 1 401 ? -22.031 12.305 -7.004 1 81.38 401 LYS B N 1
ATOM 6871 C CA . LYS B 1 401 ? -22.953 12.195 -5.871 1 81.38 401 LYS B CA 1
ATOM 6872 C C . LYS B 1 401 ? -23.203 13.555 -5.223 1 81.38 401 LYS B C 1
ATOM 6874 O O . LYS B 1 401 ? -22.391 14.469 -5.371 1 81.38 401 LYS B O 1
ATOM 6879 N N . PRO B 1 402 ? -24.328 13.625 -4.652 1 85.56 402 PRO B N 1
ATOM 6880 C CA . PRO B 1 402 ? -24.578 14.891 -3.961 1 85.56 402 PRO B CA 1
ATOM 6881 C C . PRO B 1 402 ? -23.625 15.117 -2.791 1 85.56 402 PRO B C 1
ATOM 6883 O O . PRO B 1 402 ? -23.391 14.203 -1.991 1 85.56 402 PRO B O 1
ATOM 6886 N N . ILE B 1 403 ? -23.031 16.25 -2.775 1 84.19 403 ILE B N 1
ATOM 6887 C CA . ILE B 1 403 ? -22.109 16.625 -1.713 1 84.19 403 ILE B CA 1
ATOM 6888 C C . ILE B 1 403 ? -22.672 17.828 -0.942 1 84.19 403 ILE B C 1
ATOM 6890 O O . ILE B 1 403 ? -23.156 18.781 -1.541 1 84.19 403 ILE B O 1
ATOM 6894 N N . VAL B 1 404 ? -22.656 17.734 0.348 1 85.88 404 VAL B N 1
ATOM 6895 C CA . VAL B 1 404 ? -23.094 18.828 1.187 1 85.88 404 VAL B CA 1
ATOM 6896 C C . VAL B 1 404 ? -21.891 19.547 1.789 1 85.88 404 VAL B C 1
ATOM 6898 O O . VAL B 1 404 ? -20.984 18.906 2.33 1 85.88 404 VAL B O 1
ATOM 6901 N N . MET B 1 405 ? -21.891 20.875 1.646 1 85.5 405 MET B N 1
ATOM 6902 C CA . MET B 1 405 ? -20.781 21.672 2.166 1 85.5 405 MET B CA 1
ATOM 6903 C C . MET B 1 405 ? -21.281 22.719 3.158 1 85.5 405 MET B C 1
ATOM 6905 O O . MET B 1 405 ? -22.375 23.266 2.984 1 85.5 405 MET B O 1
ATOM 6909 N N . LEU B 1 406 ? -20.531 22.875 4.125 1 85.69 406 LEU B N 1
ATOM 6910 C CA . LEU B 1 406 ? -20.75 23.906 5.117 1 85.69 406 LEU B CA 1
ATOM 6911 C C . LEU B 1 406 ? -19.625 24.938 5.098 1 85.69 406 LEU B C 1
ATOM 6913 O O . LEU B 1 406 ? -18.453 24.578 5.07 1 85.69 406 LEU B O 1
ATOM 6917 N N . SER B 1 407 ? -19.984 26.266 5 1 84 407 SER B N 1
ATOM 6918 C CA . SER B 1 407 ? -18.922 27.25 4.914 1 84 407 SER B CA 1
ATOM 6919 C C . SER B 1 407 ? -19.312 28.547 5.633 1 84 407 SER B C 1
ATOM 6921 O O . SER B 1 407 ? -20.469 28.969 5.562 1 84 407 SER B O 1
ATOM 6923 N N . ALA B 1 408 ? -18.375 29.016 6.281 1 81.44 408 ALA B N 1
ATOM 6924 C CA . ALA B 1 408 ? -18.516 30.359 6.855 1 81.44 408 ALA B CA 1
ATOM 6925 C C . ALA B 1 408 ? -17.859 31.406 5.969 1 81.44 408 ALA B C 1
ATOM 6927 O O . ALA B 1 408 ? -17.969 32.625 6.234 1 81.44 408 ALA B O 1
ATOM 6928 N N . ALA B 1 409 ? -17.219 30.953 4.918 1 75.25 409 ALA B N 1
ATOM 6929 C CA . ALA B 1 409 ? -16.453 31.875 4.086 1 75.25 409 ALA B CA 1
ATOM 6930 C C . ALA B 1 409 ? -17.078 32.031 2.707 1 75.25 409 ALA B C 1
ATOM 6932 O O . ALA B 1 409 ? -16.953 33.094 2.076 1 75.25 409 ALA B O 1
ATOM 6933 N N . PHE B 1 410 ? -17.688 30.922 2.307 1 72.44 410 PHE B N 1
ATOM 6934 C CA . PHE B 1 410 ? -18.141 30.922 0.92 1 72.44 410 PHE B CA 1
ATOM 6935 C C . PHE B 1 410 ? -19.641 30.672 0.841 1 72.44 410 PHE B C 1
ATOM 6937 O O . PHE B 1 410 ? -20.219 29.984 1.685 1 72.44 410 PHE B O 1
ATOM 6944 N N . VAL B 1 411 ? -20.125 31.359 -0.161 1 63.22 411 VAL B N 1
ATOM 6945 C CA . VAL B 1 411 ? -21.516 31.109 -0.519 1 63.22 411 VAL B CA 1
ATOM 6946 C C . VAL B 1 411 ? -21.578 30.516 -1.925 1 63.22 411 VAL B C 1
ATOM 6948 O O . VAL B 1 411 ? -20.547 30.266 -2.555 1 63.22 411 VAL B O 1
ATOM 6951 N N . ALA B 1 412 ? -22.703 30.125 -2.301 1 61.72 412 ALA B N 1
ATOM 6952 C CA . ALA B 1 412 ? -22.875 29.484 -3.605 1 61.72 412 ALA B CA 1
ATOM 6953 C C . ALA B 1 412 ? -22.375 30.391 -4.727 1 61.72 412 ALA B C 1
ATOM 6955 O O . ALA B 1 412 ? -21.75 29.922 -5.68 1 61.72 412 ALA B O 1
ATOM 6956 N N . GLU B 1 413 ? -22.531 31.609 -4.648 1 61.44 413 GLU B N 1
ATOM 6957 C CA . GLU B 1 413 ? -22.125 32.531 -5.695 1 61.44 413 GLU B CA 1
ATOM 6958 C C . GLU B 1 413 ? -20.734 33.125 -5.414 1 61.44 413 GLU B C 1
ATOM 6960 O O . GLU B 1 413 ? -20.359 33.312 -4.254 1 61.44 413 GLU B O 1
ATOM 6965 N N . PRO B 1 414 ? -19.906 33.375 -6.414 1 62.25 414 PRO B N 1
ATOM 6966 C CA . PRO B 1 414 ? -20.125 33.156 -7.848 1 62.25 414 PRO B CA 1
ATOM 6967 C C . PRO B 1 414 ? -19.906 31.719 -8.281 1 62.25 414 PRO B C 1
ATOM 6969 O O . PRO B 1 414 ? -19 31.062 -7.77 1 62.25 414 PRO B O 1
ATOM 6972 N N . GLU B 1 415 ? -20.828 31.297 -9.062 1 66.38 415 GLU B N 1
ATOM 6973 C CA . GLU B 1 415 ? -20.734 29.953 -9.625 1 66.38 415 GLU B CA 1
ATOM 6974 C C . GLU B 1 415 ? -19.656 29.875 -10.711 1 66.38 415 GLU B C 1
ATOM 6976 O O . GLU B 1 415 ? -19.5 30.828 -11.492 1 66.38 415 GLU B O 1
ATOM 6981 N N . ASP B 1 416 ? -18.766 29.062 -10.5 1 68.69 416 ASP B N 1
ATOM 6982 C CA . ASP B 1 416 ? -17.812 28.828 -11.586 1 68.69 416 ASP B CA 1
ATOM 6983 C C . ASP B 1 416 ? -18.125 27.516 -12.305 1 68.69 416 ASP B C 1
ATOM 6985 O O . ASP B 1 416 ? -19.078 26.812 -11.945 1 68.69 416 ASP B O 1
ATOM 6989 N N . LYS B 1 417 ? -17.516 27.406 -13.562 1 71 417 LYS B N 1
ATOM 6990 C CA . LYS B 1 417 ? -17.703 26.172 -14.336 1 71 417 LYS B CA 1
ATOM 6991 C C . LYS B 1 417 ? -16.531 25.219 -14.148 1 71 417 LYS B C 1
ATOM 6993 O O . LYS B 1 417 ? -15.375 25.609 -14.312 1 71 417 LYS B O 1
ATOM 6998 N N . GLY B 1 418 ? -16.859 24.141 -13.492 1 70.62 418 GLY B N 1
ATOM 6999 C CA . GLY B 1 418 ? -15.828 23.109 -13.367 1 70.62 418 GLY B CA 1
ATOM 7000 C C . GLY B 1 418 ? -15.727 22.219 -14.586 1 70.62 418 GLY B C 1
ATOM 7001 O O . GLY B 1 418 ? -16.734 21.906 -15.219 1 70.62 418 GLY B O 1
ATOM 7002 N N . LYS B 1 419 ? -14.508 22 -14.992 1 69.31 419 LYS B N 1
ATOM 7003 C CA . LYS B 1 419 ? -14.25 21.109 -16.125 1 69.31 419 LYS B CA 1
ATOM 7004 C C . LYS B 1 419 ? -14.234 19.656 -15.688 1 69.31 419 LYS B C 1
ATOM 7006 O O . LYS B 1 419 ? -13.477 19.266 -14.797 1 69.31 419 LYS B O 1
ATOM 7011 N N . ILE B 1 420 ? -15.25 18.891 -16.109 1 67.94 420 ILE B N 1
ATOM 7012 C CA . ILE B 1 420 ? -15.281 17.469 -15.773 1 67.94 420 ILE B CA 1
ATOM 7013 C C . ILE B 1 420 ? -15.219 16.641 -17.047 1 67.94 420 ILE B C 1
ATOM 7015 O O . ILE B 1 420 ? -15.742 17.047 -18.094 1 67.94 420 ILE B O 1
ATOM 7019 N N . TRP B 1 421 ? -14.508 15.562 -16.984 1 68.62 421 TRP B N 1
ATOM 7020 C CA . TRP B 1 421 ? -14.414 14.664 -18.141 1 68.62 421 TRP B CA 1
ATOM 7021 C C . TRP B 1 421 ? -15.633 13.75 -18.219 1 68.62 421 TRP B C 1
ATOM 7023 O O . TRP B 1 421 ? -15.961 13.07 -17.234 1 68.62 421 TRP B O 1
ATOM 7033 N N . CYS B 1 422 ? -16.344 13.922 -19.312 1 65 422 CYS B N 1
ATOM 7034 C CA . CYS B 1 422 ? -17.453 13.016 -19.594 1 65 422 CYS B CA 1
ATOM 7035 C C . CYS B 1 422 ? -16.984 11.812 -20.406 1 65 422 CYS B C 1
ATOM 7037 O O . CYS B 1 422 ? -16.625 11.945 -21.578 1 65 422 CYS B O 1
ATOM 7039 N N . LYS B 1 423 ? -16.859 10.688 -19.734 1 66.31 423 LYS B N 1
ATOM 7040 C CA . LYS B 1 423 ? -16.391 9.469 -20.375 1 66.31 423 LYS B CA 1
ATOM 7041 C C . LYS B 1 423 ? -17.297 9.086 -21.562 1 66.31 423 LYS B C 1
ATOM 7043 O O . LYS B 1 423 ? -16.812 8.625 -22.594 1 66.31 423 LYS B O 1
ATOM 7048 N N . LYS B 1 424 ? -18.609 9.312 -21.359 1 65.12 424 LYS B N 1
ATOM 7049 C CA . LYS B 1 424 ? -19.578 8.945 -22.391 1 65.12 424 LYS B CA 1
ATOM 7050 C C . LYS B 1 424 ? -19.328 9.711 -23.688 1 65.12 424 LYS B C 1
ATOM 7052 O O . LYS B 1 424 ? -19.297 9.125 -24.766 1 65.12 424 LYS B O 1
ATOM 7057 N N . ASP B 1 425 ? -19.141 10.992 -23.438 1 69.38 425 ASP B N 1
ATOM 7058 C CA . ASP B 1 425 ? -19.031 11.852 -24.609 1 69.38 425 ASP B CA 1
ATOM 7059 C C . ASP B 1 425 ? -17.562 12.141 -24.938 1 69.38 425 ASP B C 1
ATOM 7061 O O . ASP B 1 425 ? -17.266 12.773 -25.969 1 69.38 425 ASP B O 1
ATOM 7065 N N . LYS B 1 426 ? -16.609 11.5 -24.094 1 75.19 426 LYS B N 1
ATOM 7066 C CA . LYS B 1 426 ? -15.18 11.711 -24.281 1 75.19 426 LYS B CA 1
ATOM 7067 C C . LYS B 1 426 ? -14.852 13.195 -24.438 1 75.19 426 LYS B C 1
ATOM 7069 O O . LYS B 1 426 ? -14.109 13.586 -25.344 1 75.19 426 LYS B O 1
ATOM 7074 N N . THR B 1 427 ? -15.719 14.039 -23.922 1 73.56 427 THR B N 1
ATOM 7075 C CA . THR B 1 427 ? -15.508 15.484 -23.953 1 73.56 427 THR B CA 1
ATOM 7076 C C . THR B 1 427 ? -15.555 16.078 -22.547 1 73.56 427 THR B C 1
ATOM 7078 O O . THR B 1 427 ? -16.031 15.43 -21.609 1 73.56 427 THR B O 1
ATOM 7081 N N . PHE B 1 428 ? -14.898 17.219 -22.5 1 78.44 428 PHE B N 1
ATOM 7082 C CA . PHE B 1 428 ? -14.984 17.953 -21.25 1 78.44 428 PHE B CA 1
ATOM 7083 C C . PHE B 1 428 ? -16.312 18.688 -21.141 1 78.44 428 PHE B C 1
ATOM 7085 O O . PHE B 1 428 ? -16.781 19.281 -22.125 1 78.44 428 PHE B O 1
ATOM 7092 N N . LEU B 1 429 ? -17.016 18.359 -20.172 1 74.12 429 LEU B N 1
ATOM 7093 C CA . LEU B 1 429 ? -18.25 19.078 -19.875 1 74.12 429 LEU B CA 1
ATOM 7094 C C . LEU B 1 429 ? -18.016 20.141 -18.812 1 74.12 429 LEU B C 1
ATOM 7096 O O . LEU B 1 429 ? -17.219 19.938 -17.891 1 74.12 429 LEU B O 1
ATOM 7100 N N . TYR B 1 430 ? -18.516 21.312 -19.062 1 76.69 430 TYR B N 1
ATOM 7101 C CA . TYR B 1 430 ? -18.469 22.375 -18.062 1 76.69 430 TYR B CA 1
ATOM 7102 C C . TYR B 1 430 ? -19.719 22.359 -17.203 1 76.69 430 TYR B C 1
ATOM 7104 O O . TYR B 1 430 ? -20.844 22.484 -17.703 1 76.69 430 TYR B O 1
ATOM 7112 N N . VAL B 1 431 ? -19.531 22.016 -16.031 1 77.75 431 VAL B N 1
ATOM 7113 C CA . VAL B 1 431 ? -20.656 21.953 -15.094 1 77.75 431 VAL B CA 1
ATOM 7114 C C . VAL B 1 431 ? -20.562 23.109 -14.109 1 77.75 431 VAL B C 1
ATOM 7116 O O . VAL B 1 431 ? -19.469 23.5 -13.695 1 77.75 431 VAL B O 1
ATOM 7119 N N . PRO B 1 432 ? -21.734 23.734 -13.82 1 77.12 432 PRO B N 1
ATOM 7120 C CA . PRO B 1 432 ? -21.719 24.797 -12.812 1 77.12 432 PRO B CA 1
ATOM 7121 C C . PRO B 1 432 ? -21.25 24.312 -11.445 1 77.12 432 PRO B C 1
ATOM 7123 O O . PRO B 1 432 ? -21.594 23.203 -11.031 1 77.12 432 PRO B O 1
ATOM 7126 N N . ARG B 1 433 ? -20.328 25 -10.836 1 75.44 433 ARG B N 1
ATOM 7127 C CA . ARG B 1 433 ? -19.781 24.688 -9.516 1 75.44 433 ARG B CA 1
ATOM 7128 C C . ARG B 1 433 ? -19.891 25.906 -8.586 1 75.44 433 ARG B C 1
ATOM 7130 O O . ARG B 1 433 ? -19.422 26.984 -8.922 1 75.44 433 ARG B O 1
ATOM 7137 N N . PRO B 1 434 ? -20.594 25.625 -7.52 1 70.81 434 PRO B N 1
ATOM 7138 C CA . PRO B 1 434 ? -20.625 26.719 -6.547 1 70.81 434 PRO B CA 1
ATOM 7139 C C . PRO B 1 434 ? -19.234 27.094 -6.043 1 70.81 434 PRO B C 1
ATOM 7141 O O . PRO B 1 434 ? -18.281 26.312 -6.207 1 70.81 434 PRO B O 1
ATOM 7144 N N . SER B 1 435 ? -19.016 28.266 -5.621 1 62.56 435 SER B N 1
ATOM 7145 C CA . SER B 1 435 ? -17.734 28.797 -5.188 1 62.56 435 SER B CA 1
ATOM 7146 C C . SER B 1 435 ? -17.141 27.969 -4.059 1 62.56 435 SER B C 1
ATOM 7148 O O . SER B 1 435 ? -15.914 27.906 -3.896 1 62.56 435 SER B O 1
ATOM 7150 N N . VAL B 1 436 ? -17.953 27.266 -3.355 1 59.5 436 VAL B N 1
ATOM 7151 C CA . VAL B 1 436 ? -17.5 26.578 -2.156 1 59.5 436 VAL B CA 1
ATOM 7152 C C . VAL B 1 436 ? -16.625 25.391 -2.549 1 59.5 436 VAL B C 1
ATOM 7154 O O . VAL B 1 436 ? -15.562 25.172 -1.945 1 59.5 436 VAL B O 1
ATOM 7157 N N . PRO B 1 437 ? -16.938 24.641 -3.586 1 55.09 437 PRO B N 1
ATOM 7158 C CA . PRO B 1 437 ? -16.203 23.406 -3.859 1 55.09 437 PRO B CA 1
ATOM 7159 C C . PRO B 1 437 ? -14.812 23.656 -4.441 1 55.09 437 PRO B C 1
ATOM 7161 O O . PRO B 1 437 ? -13.938 22.797 -4.359 1 55.09 437 PRO B O 1
ATOM 7164 N N . LYS B 1 438 ? -14.594 24.688 -5.102 1 55.69 438 LYS B N 1
ATOM 7165 C CA . LYS B 1 438 ? -13.266 24.938 -5.641 1 55.69 438 LYS B CA 1
ATOM 7166 C C . LYS B 1 438 ? -12.203 24.828 -4.555 1 55.69 438 LYS B C 1
ATOM 7168 O O . LYS B 1 438 ? -11.102 24.344 -4.805 1 55.69 438 LYS B O 1
ATOM 7173 N N . ALA B 1 439 ? -12.609 25.094 -3.529 1 50.81 439 ALA B N 1
ATOM 7174 C CA . ALA B 1 439 ? -11.68 25.25 -2.412 1 50.81 439 ALA B CA 1
ATOM 7175 C C . ALA B 1 439 ? -11.219 23.891 -1.892 1 50.81 439 ALA B C 1
ATOM 7177 O O . ALA B 1 439 ? -10.023 23.688 -1.658 1 50.81 439 ALA B O 1
ATOM 7178 N N . PRO B 1 440 ? -12.094 23 -1.796 1 48.28 440 PRO B N 1
ATOM 7179 C CA . PRO B 1 440 ? -11.695 21.75 -1.152 1 48.28 440 PRO B CA 1
ATOM 7180 C C . PRO B 1 440 ? -10.773 20.906 -2.029 1 48.28 440 PRO B C 1
ATOM 7182 O O . PRO B 1 440 ? -9.945 20.156 -1.515 1 48.28 440 PRO B O 1
ATOM 7185 N N . THR B 1 441 ? -11 20.969 -3.33 1 47.41 441 THR B N 1
ATOM 7186 C CA . THR B 1 441 ? -10.102 20.203 -4.188 1 47.41 441 THR B CA 1
ATOM 7187 C C . THR B 1 441 ? -8.648 20.562 -3.895 1 47.41 441 THR B C 1
ATOM 7189 O O . THR B 1 441 ? -7.766 19.703 -3.977 1 47.41 441 THR B O 1
ATOM 7192 N N . PHE B 1 442 ? -8.547 21.734 -3.711 1 44.12 442 PHE B N 1
ATOM 7193 C CA . PHE B 1 442 ? -7.203 22.188 -3.354 1 44.12 442 PHE B CA 1
ATOM 7194 C C . PHE B 1 442 ? -6.684 21.438 -2.139 1 44.12 442 PHE B C 1
ATOM 7196 O O . PHE B 1 442 ? -5.496 21.094 -2.068 1 44.12 442 PHE B O 1
ATOM 7203 N N . PHE B 1 443 ? -7.594 21.125 -1.3 1 47.81 443 PHE B N 1
ATOM 7204 C CA . PHE B 1 443 ? -7.184 20.609 0.002 1 47.81 443 PHE B CA 1
ATOM 7205 C C . PHE B 1 443 ? -6.797 19.141 -0.096 1 47.81 443 PHE B C 1
ATOM 7207 O O . PHE B 1 443 ? -5.867 18.688 0.576 1 47.81 443 PHE B O 1
ATOM 7214 N N . VAL B 1 444 ? -7.582 18.547 -0.969 1 47.06 444 VAL B N 1
ATOM 7215 C CA . VAL B 1 444 ? -7.242 17.141 -1.138 1 47.06 444 VAL B CA 1
ATOM 7216 C C . VAL B 1 444 ? -5.82 17.016 -1.679 1 47.06 444 VAL B C 1
ATOM 7218 O O . VAL B 1 444 ? -5.059 16.156 -1.236 1 47.06 444 VAL B O 1
ATOM 7221 N N . TYR B 1 445 ? -5.465 17.953 -2.414 1 42.72 445 TYR B N 1
ATOM 7222 C CA . TYR B 1 445 ? -4.148 17.875 -3.033 1 42.72 445 TYR B CA 1
ATOM 7223 C C . TYR B 1 445 ? -3.051 18.188 -2.021 1 42.72 445 TYR B C 1
ATOM 7225 O O . TYR B 1 445 ? -1.991 17.562 -2.033 1 42.72 445 TYR B O 1
ATOM 7233 N N . THR B 1 446 ? -3.344 19.141 -1.203 1 41.56 446 THR B N 1
ATOM 7234 C CA . THR B 1 446 ? -2.322 19.562 -0.253 1 41.56 446 THR B CA 1
ATOM 7235 C C . THR B 1 446 ? -2.002 18.438 0.732 1 41.56 446 THR B C 1
ATOM 7237 O O . THR B 1 446 ? -0.833 18.203 1.044 1 41.56 446 THR B O 1
ATOM 7240 N N . PHE B 1 447 ? -3.045 17.859 1.2 1 46.19 447 PHE B N 1
ATOM 7241 C CA . PHE B 1 447 ? -2.82 16.812 2.195 1 46.19 447 PHE B CA 1
ATOM 7242 C C . PHE B 1 447 ? -2.191 15.586 1.557 1 46.19 447 PHE B C 1
ATOM 7244 O O . PHE B 1 447 ? -1.343 14.93 2.164 1 46.19 447 PHE B O 1
ATOM 7251 N N . VAL B 1 448 ? -2.654 15.328 0.337 1 45.22 448 VAL B N 1
ATOM 7252 C CA . VAL B 1 448 ? -2.021 14.195 -0.329 1 45.22 448 VAL B CA 1
ATOM 7253 C C . VAL B 1 448 ? -0.517 14.43 -0.431 1 45.22 448 VAL B C 1
ATOM 7255 O O . VAL B 1 448 ? 0.278 13.508 -0.219 1 45.22 448 VAL B O 1
ATOM 7258 N N . HIS B 1 449 ? -0.212 15.625 -0.62 1 44.16 449 HIS B N 1
ATOM 7259 C CA . HIS B 1 449 ? 1.208 15.93 -0.754 1 44.16 449 HIS B CA 1
ATOM 7260 C C . HIS B 1 449 ? 1.927 15.805 0.586 1 44.16 449 HIS B C 1
ATOM 7262 O O . HIS B 1 449 ? 3.057 15.32 0.647 1 44.16 449 HIS B O 1
ATOM 7268 N N . SER B 1 450 ? 1.294 16.266 1.582 1 42.94 450 SER B N 1
ATOM 7269 C CA . SER B 1 450 ? 1.937 16.219 2.891 1 42.94 450 SER B CA 1
ATOM 7270 C C . SER B 1 450 ? 2.086 14.781 3.379 1 42.94 450 SER B C 1
ATOM 7272 O O . SER B 1 450 ? 3.057 14.445 4.062 1 42.94 450 SER B O 1
ATOM 7274 N N . THR B 1 451 ? 1.114 13.969 3.082 1 44.78 451 THR B N 1
ATOM 7275 C CA . THR B 1 451 ? 1.174 12.578 3.531 1 44.78 451 THR B CA 1
ATOM 7276 C C . THR B 1 451 ? 2.26 11.812 2.781 1 44.78 451 THR B C 1
ATOM 7278 O O . THR B 1 451 ? 2.799 10.828 3.293 1 44.78 451 THR B O 1
ATOM 7281 N N . GLN B 1 452 ? 2.527 12.172 1.609 1 42.75 452 GLN B N 1
ATOM 7282 C CA . GLN B 1 452 ? 3.631 11.531 0.906 1 42.75 452 GLN B CA 1
ATOM 7283 C C . GLN B 1 452 ? 4.953 11.766 1.628 1 42.75 452 GLN B C 1
ATOM 7285 O O . GLN B 1 452 ? 5.859 10.93 1.56 1 42.75 452 GLN B O 1
ATOM 7290 N N . LEU B 1 453 ? 5.02 12.891 2.357 1 40 453 LEU B N 1
ATOM 7291 C CA . LEU B 1 453 ? 6.27 13.195 3.043 1 40 453 LEU B CA 1
ATOM 7292 C C . LEU B 1 453 ? 6.297 12.57 4.43 1 40 453 LEU B C 1
ATOM 7294 O O . LEU B 1 453 ? 7.348 12.523 5.078 1 40 453 LEU B O 1
ATOM 7298 N N . ALA B 1 454 ? 5.152 12.164 4.922 1 40.5 454 ALA B N 1
ATOM 7299 C CA . ALA B 1 454 ? 5.16 11.578 6.262 1 40.5 454 ALA B CA 1
ATOM 7300 C C . ALA B 1 454 ? 5.633 10.133 6.223 1 40.5 454 ALA B C 1
ATOM 7302 O O . ALA B 1 454 ? 5.336 9.398 5.273 1 40.5 454 ALA B O 1
#

Radius of gyration: 41.75 Å; Cα contacts (8 Å, |Δi|>4): 1385; chains: 2; bounding box: 67×187×76 Å

Foldseek 3Di:
DCVVVCLVVDDLADAAEEEPPPVCVCQQVRAPPVRHGRPHNYHYDHQQPRQQPPVVRRTVVNVVVLVVVLVVVCVVQVVQQDPLCSVLSSLLSVLVVQVVDQPPPVSFRPRPQSAPPPDPVCVPDDPVRLVCLQDPLVLLQLQQVQLQVQCCVPVVDRDRGHSVNSVLLVVLVLVCVVVPDVDPCLCCDPPSHDCSNCVSDPPVSSVSCVVRGWNDDPVRDDPVCCVVPQPVGCVVSVVSRQVSLQPDDDTQEKEKDKAFDADDDDGPQWAAQPPDPRRTHWIKIFIAGLVLGTNHIFTDPDQVRFDCPPQGPLLRRVVVGCVSRDASGEYEYEQVNDAPVSQQVCVVRRYKYKYWHDPVRDDPVQPDDDFVVVQVDDAQDKDWDDDSVDCKIWMWHGHVGIIIMIINNFYQPPWFWDWDQDPVVSDTDTHTGGPRVVPCVSVVVSVVVNNVSD/DCVVVCLVVDDLAEAAEEEPPPVCVCVQVRAPPVRHGRPHNYHYDHQQPRQQPPVVRRGVVNVVVLVVVLVVVCVVQVVQDDPLCSVLSSLLSVLVVQVVDPPPPVSFRPRDQSAPPPDPVCVPDDPVRLVCLQDPLVLLQLQQVQLQVQCCVPVVDRDRGHSVNSVLLVVLVLVCVVVPDVDPCLCCDPPSHDCSNCVSDPPVSSVSCVVRGWNDDPVRDDPVCCVVPQPVGCVVSVVSRQVSLQPDDDGQEKEKDKAFDADDDDGPQWAAQPPDPRRTHWIKIFIAGLVLGTNHIFTDPDQVRFDCPPQGPLLRRVVVGCVSHDASGEYEYEQVNDAPVSQQVCVVRRYKYKYWHDPVRDDPVQPDDDFVVVQVDDAQDKDWDDDSVDCKIWMWHGHVGIIIMIINNFDQPPWFWDFDQDPVVSDTDTHTGGPRVVPCVSVVVSVVVNNVSD

Nearest PDB structures (foldseek):
  6x68-assembly1_C  TM=7.738E-01  e=3.276E-19  Trichoplusia ni
  1muh-assembly1_A-2  TM=3.856E-01  e=1.681E-04  Escherichia coli
  3ecp-assembly1_A-2  TM=4.254E-01  e=1.002E-03  Escherichia coli
  3dfu-assembly1_B  TM=6.897E-01  e=6.591E-01  Corynebacterium glutamicum
  4cr2-assembly1_R  TM=1.482E-01  e=5.964E+00  Saccharomyces cerevisiae

Sequence (908 aa):
MATPRIHPSIVEIAGIISDEWAAYQCIPRLVDANGTPLNLDWHTVNHSVNFVDPTTGANTQRIESEWQKAKRRLVRNSNKTTTSLMPSHLAWLWWRSLNARPNVKDHFLILIETGCVFSEARLEFSPADYYKQYVDDNMLEKMAEKTIQRILRKRRIISKITSQEVKQFLGCSMLMGVIGYPRIRFFWKKGLAVSSVADTMPRDRFFLLRSNLCCQLDDDISDDDRKSQRLWKVAPFVEMVRKGCLGLERSNCFCVDEQVIPFSGRCPMKQYIPNKPNPVGLKNFVLAGKDGLIYDFAIYKGKETFPDFGLGISGNSVLKLVETVPACSTLYCDRWFSSVSFMDELMKKGIFGTGTLMKNRMPKEANFTNDKDLLKKSRGTSEQRLQQDSRLACTKWVDKKPIVMLSAAFVAEPEDKGKIWCKKDKTFLYVPRPSVPKAPTFFVYTFVHSTQLAMATPRIHPSIVEIAGIISDEWAAYQCIPRLVDANGTPLNLDWHTVNHSVNFVDPTTGANTQRIESEWQKAKRRLVRNSNKTTTSLMPSHLAWLWWRSLNARPNVKDHFLILIETGCVFSEARLEFSPADYYKQYVDDNMLEKMAEKTIQRILRKRRIISKITSQEVKQFLGCSMLMGVIGYPRIRFFWKKGLAVSSVADTMPRDRFFLLRSNLCCQLDDDISDDDRKSQRLWKVAPFVEMVRKGCLGLERSNCFCVDEQVIPFSGRCPMKQYIPNKPNPVGLKNFVLAGKDGLIYDFAIYKGKETFPDFGLGISGNSVLKLVETVPACSTLYCDRWFSSVSFMDELMKKGIFGTGTLMKNRMPKEANFTNDKDLLKKSRGTSEQRLQQDSRLACTKWVDKKPIVMLSAAFVAEPEDKGKIWCKKDKTFLYVPRPSVPKAPTFFVYTFVHSTQLA

Organism: Rhipicephalus microplus (NCBI:txid6941)

Solvent-accessible surface area (backbone atoms only — not comparable to full-atom values): 50431 Å² total; per-residue (Å²): 121,70,61,72,72,45,52,83,71,60,60,68,85,49,64,44,74,41,60,75,50,73,83,54,70,52,54,81,70,39,47,46,99,85,66,49,69,46,78,54,54,71,42,67,46,49,44,82,67,72,36,15,38,82,86,76,60,49,29,45,64,58,48,47,51,48,44,51,52,36,49,51,48,44,60,67,57,34,89,77,56,52,79,79,42,44,65,20,45,49,34,36,44,50,36,51,58,46,62,72,39,86,78,58,80,82,64,67,40,69,67,55,68,45,60,67,66,65,57,74,71,60,74,74,51,49,73,67,52,59,46,51,55,36,51,54,70,66,56,36,40,46,24,20,50,44,21,32,52,46,40,30,71,74,67,69,40,95,58,92,57,44,38,65,53,48,51,49,48,51,51,42,51,53,50,46,64,64,41,42,55,86,47,78,68,45,38,63,30,87,52,50,28,21,49,61,40,41,72,72,45,54,67,70,60,50,52,52,44,71,75,42,64,34,67,49,54,78,85,76,48,54,71,67,52,52,69,69,32,88,56,50,57,49,37,70,59,52,49,42,38,43,50,28,21,59,67,49,82,78,55,31,40,36,33,45,50,81,41,55,42,71,47,86,72,94,53,91,57,52,41,74,43,82,93,44,95,56,30,45,8,36,45,29,39,35,33,28,33,78,73,42,46,60,45,37,70,45,69,51,72,55,87,78,61,42,70,86,75,81,54,56,70,53,33,16,48,49,59,59,60,47,68,79,52,58,62,40,15,37,35,36,36,49,42,82,47,42,43,66,71,46,42,51,56,34,45,76,62,37,28,29,35,33,23,33,42,44,79,90,63,50,63,79,84,55,72,68,77,52,66,75,64,51,65,73,42,63,66,28,48,67,50,75,32,67,42,87,94,41,79,35,28,37,34,38,36,30,62,97,54,74,41,38,34,39,17,46,43,40,41,57,68,64,65,40,71,41,79,41,80,33,76,90,73,71,37,76,41,74,29,51,29,46,42,52,59,65,55,50,59,53,47,57,51,31,49,54,53,41,54,71,72,92,122,68,61,72,73,45,53,82,72,61,60,68,86,48,65,44,75,41,60,75,50,73,83,54,70,52,56,82,69,39,48,46,98,85,65,48,69,48,78,55,53,71,42,68,46,50,40,81,68,72,35,15,40,83,86,78,58,48,27,45,62,60,48,48,51,49,45,51,51,37,50,52,47,46,61,70,55,34,88,70,56,50,79,80,42,43,66,22,42,50,34,38,46,50,37,50,59,46,59,73,38,86,78,57,79,82,64,67,41,69,68,55,70,43,60,67,66,67,58,74,71,60,73,74,52,49,74,67,52,59,48,51,54,36,51,54,69,65,56,34,40,47,24,21,52,44,20,32,52,45,41,30,71,74,67,71,40,94,60,92,58,44,38,65,53,48,49,50,48,52,51,41,49,52,50,46,64,64,41,44,57,86,46,78,68,44,39,64,31,87,53,49,28,22,49,61,42,41,73,74,44,54,67,68,61,49,52,50,45,71,74,42,64,32,66,49,55,77,85,76,48,54,72,68,51,51,70,70,33,87,54,52,58,49,38,72,58,53,49,42,37,43,50,27,22,60,68,50,81,77,54,31,38,36,33,46,47,80,41,58,42,70,47,88,71,92,52,91,56,54,42,76,42,82,94,44,96,56,30,44,8,35,46,28,40,35,33,26,35,80,74,43,47,60,45,37,70,48,71,52,73,56,86,78,60,43,70,86,77,81,53,56,70,54,31,18,49,49,59,60,58,47,69,79,53,55,61,43,16,38,35,36,39,47,41,81,47,42,43,68,72,47,43,52,56,35,45,75,61,37,27,29,34,33,22,34,42,43,78,90,60,51,62,78,84,54,72,68,76,52,66,74,65,51,64,73,41,62,66,28,46,67,50,75,34,68,44,87,94,41,80,36,28,38,34,38,36,29,61,98,53,77,41,39,33,38,18,47,44,40,41,57,68,66,64,39,70,41,81,40,81,33,77,90,72,71,38,77,40,74,28,52,30,45,43,50,60,66,54,51,58,54,46,56,51,33,50,53,53,41,54,71,73,91

Secondary structure (DSSP, 8-state):
-HHHHHGGG--TT-EEEE-S-GGGGGGGG-B-TTS-B---EEEE--TTTTSB-TTT--BHHHHHHHHHHHHHHHHHSGGG--GGGHHHHHHHHHHHHHHTSTT-S--------------GGGGG--HHHHHHTT--HHHHHHHHHHHHHHHHHHH-------HHHHHHHHHHHHHHHHH--SSGGGGGSTTT--HHHHTTS-HHHHHHHHHH--S--GGGS-HHHHHH-TTTTTHHHHHHHHHHHHTSPP-SEEEEEEEEEE--S--TTEEE-TTSSS-EEEEEEEEEETTS-EEEEEE--SGGGS---SSHHHHHHHHHHGGGSPSSEEEEE-TTT--HHHHHHHHHTTEEEEEE--GGGS-GGG-PPPHHHHHTSPTT-EEEEE-SSSS-EEEEEESSSEEEEEESS--SPSPEEEEEEETTTTEEEEEEE-HHHHHHHHHHHHHHHHHHH-/-HHHHHGGG--TT-EEEE-S-GGGGGGGG-B-TTS-B---EEEE--TTTTSB-TTT--BHHHHHHHHHHHHHHHHHTGGG--GGGHHHHHHHHHHHHHHTSTT-S--------------GGGGG--HHHHHHTT--HHHHHHHHHHHHHHHHHHH-------HHHHHHHHHHHHHHHHH--SSGGGGGSTTT--HHHHTTS-HHHHHHHHHH--S--GGGS-HHHHHH-TTTTTHHHHHHHHHHHHTSPP-SEEEEEEEEEE--S--TTEEE-TTSSS-EEEEEEEEEETTS-EEEEEE--SGGGS---SSHHHHHHHHHHGGGSPSSEEEEE-TTT--HHHHHHHHHTTEEEEEE--GGGS-GGG-PPPHHHHHTSPTT-EEEEE-SSSS-EEEEEESSSEEEEEESS--SPSPEEEEEEETTTTEEEEEEE-HHHHHHHHHHHHHHHHHHH-

InterPro domains:
  IPR029526 PiggyBac transposable element-derived protein [PF13843] (126-408)

pLDDT: mean 75.88, std 17.18, range [30.67, 97.5]